Protein AF-0000000077889360 (afdb_homodimer)

Sequence (1090 aa):
MDESIRVRRYEQVPTVKDFESLIEPRNVPAVFVGCTKDWRAFSKWSPSKAGLDYLQARVGSSTVEAMMSGSAPVFYGDLGSHERVPLPFSTFIDFCKQRMQSKHEENLGPSCLSPQTHDLLSSGIDGAFLSSECVPEQTYLAQVPIMNSDCEERVQLETLREDIQIPSFLEAKELSSINLWMNNAQARSSTHYDPHHNILCIVSGRKQVVLWPPSASPSLYPRPIYGEASNHSSLDLENPDYSIYPRAERSIDFAQKVVLEAGDALFIPEGWLHQVDSDDLTIAINFWWRSNIMSSMLEHMDAYYLRRILRRLIDKEMDQLLLKLGMGKTRTCGYKLPYNGQADHDDDNHNQMFKEMDLKEKRLQEGNTLLELEPAAAQVLHDIVSLVHNYVGANQDQQSLSASINDVEVRENAKCEKRVNGSLNDDPIAKILWDVEPQRLQHVFLAMAHNFPRTLEAFVLHVLSPIAAEVLTRKFDEMDQQSLEEDQSRFYEVFYSAFDDQSAAMNSILKGKELFTQQAFKSVLDKFVGVNLESSKLGSDKLPGMDESIRVRRYEQVPTVKDFESLIEPRNVPAVFVGCTKDWRAFSKWSPSKAGLDYLQARVGSSTVEAMMSGSAPVFYGDLGSHERVPLPFSTFIDFCKQRMQSKHEENLGPSCLSPQTHDLLSSGIDGAFLSSECVPEQTYLAQVPIMNSDCEERVQLETLREDIQIPSFLEAKELSSINLWMNNAQARSSTHYDPHHNILCIVSGRKQVVLWPPSASPSLYPRPIYGEASNHSSLDLENPDYSIYPRAERSIDFAQKVVLEAGDALFIPEGWLHQVDSDDLTIAINFWWRSNIMSSMLEHMDAYYLRRILRRLIDKEMDQLLLKLGMGKTRTCGYKLPYNGQADHDDDNHNQMFKEMDLKEKRLQEGNTLLELEPAAAQVLHDIVSLVHNYVGANQDQQSLSASINDVEVRENAKCEKRVNGSLNDDPIAKILWDVEPQRLQHVFLAMAHNFPRTLEAFVLHVLSPIAAEVLTRKFDEMDQQSLEEDQSRFYEVFYSAFDDQSAAMNSILKGKELFTQQAFKSVLDKFVGVNLESSKLGSDKLPG

Secondary structure (DSSP, 8-state):
--GGG--EEESSPPPHHHIIIIIGGGT--EEETTTTTTSHHHHHT-GGGTHHHHHHHHHTTSEEEEEE-TTTTEE--SGGG-EEEEEEHHHHHHHHHHHHHHHHHHHT-STT-----TTS-------TTS-TT--GGGEEEEEEEEEESS-GGG-S-GGGGGG----GGGTTS-EEEEEEEEESS-EEEPSEE-SSEEEEEEEESEEEEEEE-GGGHHHH-BPPTTSTTTTBBS--TTS--TTT-GGGGGGGGG-EEEEEETT-EEEE-TT-EEEEEE-SSEEEEEEEE--HHHHH--GGGHHHHHHHHHHHHHHHHHHHHHHHTT------S-----------------SGGGTTTHHHHHHHHHTTSGGG--HHHHHHHHHHHHHHHHHHHHHHHHHHHHTTS------------------TT--HHHHHHHHS-HHHHHHHHHHHHHH-HHHHHHIIIII--HHHHHHHHHHHHHHHHTS-HHHHHHHHHHHHHT-SSHHHHHHHHHHHHHHHHHHHHHHHIIIII---SSGGGGGGS----/--GGG--EEESSPPPHHHIIIIIGGGT--EEETTTTTTSHHHHHT-GGGTHHHHHHHHHTTSEEEEEE-TTTTEE--SGGG-EEEEEEHHHHHHHHHHHHHHHHHHHT-SSS-----TTS-------TTS-TT--GGGEEEEEEEEEESS-GGG-S-GGGGGG----GGGTTS-EEEEEEEEESS-EEEPSEE-SSEEEEEEEESEEEEEEE-GGGHHHH-BPPTTSTTTTBBS--TTS--TTT-GGGGGGGGG-EEEEEETT-EEEE-TT-EEEEEE-SSEEEEEEEE--HHHHH--GGGHHHHHHHHHHHHHHHHHHHHHHHTT------S-----------------SGGGTTTHHHHHHHHHTTSGGGS-HHHHHHHHHHHHHHHHHHHHHHHHHHHHTTS------------------TT--HHHHHHHHS-HHHHHHHHHHHHHH-HHHHHHIIIII--HHHHHHHHHHHHHHHHTS-HHHHHHHHHHHHHT-SSHHHHHHHHHHHHHHHHHHHHHHHIIIII---SSGGGGGGS----

Solvent-accessible surface area (backbone atoms only — not comparable to full-atom values): 58765 Å² total; per-residue (Å²): 118,68,78,88,65,52,74,41,80,32,80,53,71,63,49,47,67,50,34,63,70,65,40,59,71,64,59,40,36,35,35,26,42,54,63,38,60,82,28,56,38,33,61,50,51,24,67,91,65,55,3,56,58,48,50,36,72,73,47,18,83,32,63,38,62,29,38,34,27,89,55,50,43,44,42,48,86,35,72,90,54,39,42,75,42,79,40,42,40,37,59,53,49,48,44,34,52,52,45,55,50,52,52,54,52,65,69,71,50,84,75,78,67,66,82,69,70,88,63,57,90,66,68,70,76,68,71,70,79,67,61,94,73,76,50,62,70,26,42,33,38,60,68,42,32,34,38,36,67,62,10,56,64,60,37,56,40,44,77,57,50,78,32,53,69,80,55,74,52,48,67,87,53,72,62,45,32,30,27,38,33,41,32,53,31,51,36,27,44,48,44,27,38,43,97,29,28,34,39,44,30,28,45,31,45,38,37,38,36,40,34,31,56,22,64,49,40,51,27,42,42,55,34,54,70,48,42,93,45,26,53,25,39,69,59,45,82,90,68,62,56,49,87,85,39,59,54,39,74,56,36,66,69,53,53,43,79,46,77,40,47,51,14,20,28,35,39,39,35,50,34,33,31,33,29,46,35,35,40,45,63,22,35,31,40,35,43,30,26,72,46,68,65,68,72,61,57,53,71,56,44,38,54,34,54,47,52,53,45,50,45,52,50,26,54,51,42,44,50,51,53,34,37,74,60,72,47,59,72,88,68,72,83,66,80,69,64,89,61,78,76,27,38,45,70,80,75,71,89,69,76,81,62,57,72,63,50,67,61,50,65,60,39,71,72,61,37,43,42,78,86,55,47,53,69,69,34,47,49,53,42,48,52,52,52,51,53,41,48,53,52,55,52,52,53,51,57,55,50,62,68,62,60,70,72,78,80,76,68,87,74,70,82,72,67,79,70,65,77,76,79,64,70,79,74,76,53,67,68,32,51,52,59,62,72,47,53,43,69,47,50,51,51,33,46,45,26,29,32,69,73,34,22,67,57,48,41,44,34,50,68,69,60,53,39,30,63,26,24,40,46,48,54,52,39,51,51,52,34,45,58,74,41,55,69,68,57,44,53,52,48,53,52,50,47,45,63,33,35,94,50,46,65,58,47,52,48,38,41,50,50,20,29,29,50,39,37,40,53,23,40,46,50,43,34,31,50,73,61,70,44,70,77,75,66,54,69,65,79,66,69,75,65,78,126,118,68,77,87,66,50,73,42,78,34,81,55,68,61,50,47,65,50,34,63,70,66,40,60,71,65,61,42,36,34,35,26,42,53,62,39,60,83,27,56,38,33,58,50,51,24,68,91,64,57,4,56,58,47,48,37,72,72,46,17,83,31,62,37,62,29,39,35,28,90,55,51,44,44,42,47,84,36,72,89,56,39,42,77,40,79,41,40,39,36,58,55,49,48,44,34,52,51,46,55,50,53,52,52,52,64,69,69,50,82,74,77,67,65,83,68,69,90,63,58,91,66,66,71,76,67,71,71,80,66,60,96,75,76,50,63,70,28,42,33,38,60,68,43,32,35,38,36,68,82,10,57,52,50,37,56,39,43,77,56,49,78,32,54,70,81,56,74,52,47,67,88,52,72,62,44,33,29,28,38,34,40,32,52,32,51,36,25,44,49,45,27,38,43,98,29,28,33,39,44,31,28,44,31,46,39,38,40,36,40,34,31,56,21,64,50,40,50,28,43,42,55,33,54,70,49,42,94,44,26,54,26,38,70,58,45,82,90,67,60,57,50,88,84,38,58,55,40,74,55,36,67,70,54,53,44,79,46,79,41,46,52,13,20,27,35,37,40,35,49,34,34,31,34,29,44,35,34,39,46,63,22,35,31,40,34,43,30,26,72,46,69,64,68,71,60,56,52,74,55,44,38,53,34,54,48,52,52,46,51,46,54,50,24,53,51,42,44,48,50,53,33,37,75,60,73,48,58,72,86,68,70,85,65,81,66,63,91,57,71,64,15,41,70,76,78,75,72,90,67,76,78,62,58,71,62,53,67,60,52,65,62,40,71,72,61,38,43,44,80,84,55,46,52,69,70,33,45,49,52,42,49,53,52,53,52,52,41,48,54,53,55,51,52,52,51,58,56,48,62,67,60,59,68,72,77,80,77,68,86,73,71,81,72,67,79,71,67,76,74,78,64,70,77,72,76,53,68,67,32,50,52,60,65,73,46,52,44,68,47,47,51,51,32,46,45,26,28,30,68,74,34,24,67,58,49,41,45,33,51,68,69,61,53,39,30,63,25,24,40,46,48,53,51,38,50,50,52,34,49,57,73,41,54,68,70,56,43,54,52,49,51,52,50,47,44,64,34,34,94,50,46,66,59,48,52,47,37,40,50,50,20,30,30,49,39,37,43,51,23,39,46,50,42,35,32,49,73,63,69,45,70,78,76,67,52,69,63,78,65,69,75,63,80,124

Structure (mmCIF, N/CA/C/O backbone):
data_AF-0000000077889360-model_v1
#
loop_
_entity.id
_entity.type
_entity.pdbx_description
1 polymer Putative
#
loop_
_atom_site.group_PDB
_atom_site.id
_atom_site.type_symbol
_atom_site.label_atom_id
_atom_site.label_alt_id
_atom_site.label_comp_id
_atom_site.label_asym_id
_atom_site.label_entity_id
_atom_site.label_seq_id
_atom_site.pdbx_PDB_ins_code
_atom_site.Cartn_x
_atom_site.Cartn_y
_atom_site.Cartn_z
_atom_site.occupancy
_atom_site.B_iso_or_equiv
_atom_site.auth_seq_id
_atom_site.auth_comp_id
_atom_site.auth_asym_id
_atom_site.auth_atom_id
_atom_site.pdbx_PDB_model_num
ATOM 1 N N . MET A 1 1 ? 24 -1.344 -3.639 1 65.25 1 MET A N 1
ATOM 2 C CA . MET A 1 1 ? 22.891 -1.902 -2.875 1 65.25 1 MET A CA 1
ATOM 3 C C . MET A 1 1 ? 23.094 -1.671 -1.381 1 65.25 1 MET A C 1
ATOM 5 O O . MET A 1 1 ? 24.219 -1.699 -0.887 1 65.25 1 MET A O 1
ATOM 9 N N . ASP A 1 2 ? 22.047 -1.229 -0.691 1 74.94 2 ASP A N 1
ATOM 10 C CA . ASP A 1 2 ? 22.016 -1.044 0.756 1 74.94 2 ASP A CA 1
ATOM 11 C C . ASP A 1 2 ? 22.438 -2.314 1.483 1 74.94 2 ASP A C 1
ATOM 13 O O . ASP A 1 2 ? 21.938 -3.402 1.198 1 74.94 2 ASP A O 1
ATOM 17 N N . GLU A 1 3 ? 23.438 -2.318 2.246 1 82 3 GLU A N 1
ATOM 18 C CA . GLU A 1 3 ? 23.984 -3.453 2.984 1 82 3 GLU A CA 1
ATOM 19 C C . GLU A 1 3 ? 22.922 -4.102 3.867 1 82 3 GLU A C 1
ATOM 21 O O . GLU A 1 3 ? 22.984 -5.301 4.141 1 82 3 GLU A O 1
ATOM 26 N N . SER A 1 4 ? 21.938 -3.346 4.105 1 85.44 4 SER A N 1
ATOM 27 C CA . SER A 1 4 ? 20.922 -3.828 5.035 1 85.44 4 SER A CA 1
ATOM 28 C C . SER A 1 4 ? 19.984 -4.828 4.367 1 85.44 4 SER A C 1
ATOM 30 O O . SER A 1 4 ? 19.25 -5.555 5.047 1 85.44 4 SER A O 1
ATOM 32 N N . ILE A 1 5 ? 20.062 -4.988 3.078 1 94.81 5 ILE A N 1
ATOM 33 C CA . ILE A 1 5 ? 19.125 -5.883 2.412 1 94.81 5 ILE A CA 1
ATOM 34 C C . ILE A 1 5 ? 19.891 -6.992 1.691 1 94.81 5 ILE A C 1
ATOM 36 O O . ILE A 1 5 ? 19.375 -7.578 0.731 1 94.81 5 ILE A O 1
ATOM 40 N N . ARG A 1 6 ? 21.047 -7.309 2.16 1 95.94 6 ARG A N 1
ATOM 41 C CA . ARG A 1 6 ? 21.859 -8.398 1.604 1 95.94 6 ARG A CA 1
ATOM 42 C C . ARG A 1 6 ? 21.438 -9.734 2.203 1 95.94 6 ARG A C 1
ATOM 44 O O . ARG A 1 6 ? 21.141 -9.828 3.395 1 95.94 6 ARG A O 1
ATOM 51 N N . VAL A 1 7 ? 21.547 -10.773 1.356 1 97.62 7 VAL A N 1
ATOM 52 C CA . VAL A 1 7 ? 21.219 -12.125 1.802 1 97.62 7 VAL A CA 1
ATOM 53 C C . VAL A 1 7 ? 22.172 -12.547 2.918 1 97.62 7 VAL A C 1
ATOM 55 O O . VAL A 1 7 ? 23.375 -12.289 2.846 1 97.62 7 VAL A O 1
ATOM 58 N N . ARG A 1 8 ? 21.641 -13.188 3.896 1 96.56 8 ARG A N 1
ATOM 59 C CA . ARG A 1 8 ? 22.438 -13.648 5.027 1 96.56 8 ARG A CA 1
ATOM 60 C C . ARG A 1 8 ? 22.562 -15.164 5.031 1 96.56 8 ARG A C 1
ATOM 62 O O . ARG A 1 8 ? 21.703 -15.867 4.477 1 96.56 8 ARG A O 1
ATOM 69 N N . ARG A 1 9 ? 23.641 -15.656 5.59 1 97.25 9 ARG A N 1
ATOM 70 C CA . ARG A 1 9 ? 23.891 -17.094 5.68 1 97.25 9 ARG A CA 1
ATOM 71 C C . ARG A 1 9 ? 24.109 -17.516 7.125 1 97.25 9 ARG A C 1
ATOM 73 O O . ARG A 1 9 ? 24.891 -16.906 7.852 1 97.25 9 ARG A O 1
ATOM 80 N N . TYR A 1 10 ? 23.344 -18.516 7.566 1 97.31 10 TYR A N 1
ATOM 81 C CA . TYR A 1 10 ? 23.453 -19.047 8.922 1 97.31 10 TYR A CA 1
ATOM 82 C C . TYR A 1 10 ? 23.922 -20.5 8.898 1 97.31 10 TYR A C 1
ATOM 84 O O . TYR A 1 10 ? 23.312 -21.344 8.242 1 97.31 10 TYR A O 1
ATOM 92 N N . GLU A 1 11 ? 24.906 -20.797 9.648 1 96.19 11 GLU A N 1
ATOM 93 C CA . GLU A 1 11 ? 25.484 -22.141 9.68 1 96.19 11 GLU A CA 1
ATOM 94 C C . GLU A 1 11 ? 24.672 -23.062 10.57 1 96.19 11 GLU A C 1
ATOM 96 O O . GLU A 1 11 ? 24.828 -24.297 10.516 1 96.19 11 GLU A O 1
ATOM 101 N N . GLN A 1 12 ? 23.844 -22.406 11.398 1 93.31 12 GLN A N 1
ATOM 102 C CA . GLN A 1 12 ? 22.953 -23.172 12.25 1 93.31 12 GLN A CA 1
ATOM 103 C C . GLN A 1 12 ? 21.5 -22.703 12.078 1 93.31 12 GLN A C 1
ATOM 105 O O . GLN A 1 12 ? 21.25 -21.531 11.797 1 93.31 12 GLN A O 1
ATOM 110 N N . VAL A 1 13 ? 20.609 -23.672 12.242 1 94 13 VAL A N 1
ATOM 111 C CA . VAL A 1 13 ? 19.203 -23.359 12.172 1 94 13 VAL A CA 1
ATOM 112 C C . VAL A 1 13 ? 18.828 -22.406 13.312 1 94 13 VAL A C 1
ATOM 114 O O . VAL A 1 13 ? 19.156 -22.656 14.469 1 94 13 VAL A O 1
ATOM 117 N N . PRO A 1 14 ? 18.156 -21.406 12.969 1 95.12 14 PRO A N 1
ATOM 118 C CA . PRO A 1 14 ? 17.828 -20.438 14.023 1 95.12 14 PRO A CA 1
ATOM 119 C C . PRO A 1 14 ? 16.781 -20.969 15.008 1 95.12 14 PRO A C 1
ATOM 121 O O . PRO A 1 14 ? 16 -21.859 14.672 1 95.12 14 PRO A O 1
ATOM 124 N N . THR A 1 15 ? 16.828 -20.406 16.203 1 94.81 15 THR A N 1
ATOM 125 C CA . THR A 1 15 ? 15.766 -20.672 17.172 1 94.81 15 THR A CA 1
ATOM 126 C C . THR A 1 15 ? 14.477 -19.969 16.766 1 94.81 15 THR A C 1
ATOM 128 O O . THR A 1 15 ? 14.492 -19.094 15.891 1 94.81 15 THR A O 1
ATOM 131 N N . VAL A 1 16 ? 13.438 -20.359 17.391 1 95.81 16 VAL A N 1
ATOM 132 C CA . VAL A 1 16 ? 12.141 -19.75 17.125 1 95.81 16 VAL A CA 1
ATOM 133 C C . VAL A 1 16 ? 12.203 -18.25 17.422 1 95.81 16 VAL A C 1
ATOM 135 O O . VAL A 1 16 ? 11.766 -17.422 16.609 1 95.81 16 VAL A O 1
ATOM 138 N N . LYS A 1 17 ? 12.781 -17.891 18.484 1 95.31 17 LYS A N 1
ATOM 139 C CA . LYS A 1 17 ? 12.883 -16.516 18.922 1 95.31 17 LYS A CA 1
ATOM 140 C C . LYS A 1 17 ? 13.727 -15.688 17.953 1 95.31 17 LYS A C 1
ATOM 142 O O . LYS A 1 17 ? 13.352 -14.578 17.578 1 95.31 17 LYS A O 1
ATOM 147 N N . ASP A 1 18 ? 14.875 -16.25 17.531 1 95.69 18 ASP A N 1
ATOM 148 C CA . ASP A 1 18 ? 15.781 -15.539 16.641 1 95.69 18 ASP A CA 1
ATOM 149 C C . ASP A 1 18 ? 15.133 -15.312 15.273 1 95.69 18 ASP A C 1
ATOM 151 O O . ASP A 1 18 ? 15.25 -14.227 14.695 1 95.69 18 ASP A O 1
ATOM 155 N N . PHE A 1 19 ? 14.445 -16.312 14.852 1 97.5 19 PHE A N 1
ATOM 156 C CA . PHE A 1 19 ? 13.797 -16.172 13.555 1 97.5 19 PHE A CA 1
ATOM 157 C C . PHE A 1 19 ? 12.703 -15.125 13.602 1 97.5 19 PHE A C 1
ATOM 159 O O . PHE A 1 19 ? 12.633 -14.25 12.734 1 97.5 19 PHE A O 1
ATOM 166 N N . GLU A 1 20 ? 11.906 -15.078 14.617 1 95.06 20 GLU A N 1
ATOM 167 C CA . GLU A 1 20 ? 10.742 -14.203 14.734 1 95.06 20 GLU A CA 1
ATOM 168 C C . GLU A 1 20 ? 11.156 -12.758 15.008 1 95.06 20 GLU A C 1
ATOM 170 O O . GLU A 1 20 ? 10.477 -11.82 14.586 1 95.06 20 GLU A O 1
ATOM 175 N N . SER A 1 21 ? 12.297 -12.586 15.648 1 94.38 21 SER A N 1
ATOM 176 C CA . SER A 1 21 ? 12.656 -11.242 16.109 1 94.38 21 SER A CA 1
ATOM 177 C C . SER A 1 21 ? 13.734 -10.633 15.219 1 94.38 21 SER A C 1
ATOM 179 O O . SER A 1 21 ? 13.797 -9.414 15.055 1 94.38 21 SER A O 1
ATOM 181 N N . LEU A 1 22 ? 14.578 -11.516 14.57 1 94.5 22 LEU A N 1
ATOM 182 C CA . LEU A 1 22 ? 15.766 -10.969 13.93 1 94.5 22 LEU A CA 1
ATOM 183 C C . LEU A 1 22 ? 15.758 -11.242 12.43 1 94.5 22 LEU A C 1
ATOM 185 O O . LEU A 1 22 ? 16.391 -10.523 11.656 1 94.5 22 LEU A O 1
ATOM 189 N N . ILE A 1 23 ? 15.094 -12.242 12.031 1 96.88 23 ILE A N 1
ATOM 190 C CA . ILE A 1 23 ? 15.242 -12.656 10.633 1 96.88 23 ILE A CA 1
ATOM 191 C C . ILE A 1 23 ? 13.969 -12.32 9.859 1 96.88 23 ILE A C 1
ATOM 193 O O . ILE A 1 23 ? 13.992 -11.5 8.938 1 96.88 23 ILE A O 1
ATOM 197 N N . GLU A 1 24 ? 12.812 -12.82 10.297 1 96.94 24 GLU A N 1
ATOM 198 C CA . GLU A 1 24 ? 11.555 -12.688 9.57 1 96.94 24 GLU A CA 1
ATOM 199 C C . GLU A 1 24 ? 11.164 -11.219 9.406 1 96.94 24 GLU A C 1
ATOM 201 O O . GLU A 1 24 ? 10.844 -10.773 8.305 1 96.94 24 GLU A O 1
ATOM 206 N N . PRO A 1 25 ? 11.297 -10.391 10.484 1 95.44 25 PRO A N 1
ATOM 207 C CA . PRO A 1 25 ? 10.82 -9.016 10.367 1 95.44 25 PRO A CA 1
ATOM 208 C C . PRO A 1 25 ? 11.68 -8.172 9.422 1 95.44 25 PRO A C 1
ATOM 210 O O . PRO A 1 25 ? 11.242 -7.109 8.969 1 95.44 25 PRO A O 1
ATOM 213 N N . ARG A 1 26 ? 12.867 -8.609 9.102 1 96.12 26 ARG A N 1
ATOM 214 C CA . ARG A 1 26 ? 13.766 -7.852 8.234 1 96.12 26 ARG A CA 1
ATOM 215 C C . ARG A 1 26 ? 13.391 -8.031 6.766 1 96.12 26 ARG A C 1
ATOM 217 O O . ARG A 1 26 ? 13.836 -7.266 5.906 1 96.12 26 ARG A O 1
ATOM 224 N N . ASN A 1 27 ? 12.609 -9.039 6.516 1 97.69 27 ASN A N 1
ATOM 225 C CA . ASN A 1 27 ? 12.203 -9.32 5.141 1 97.69 27 ASN A CA 1
ATOM 226 C C . ASN A 1 27 ? 13.398 -9.336 4.195 1 97.69 27 ASN A C 1
ATOM 228 O O . ASN A 1 27 ? 13.375 -8.688 3.148 1 97.69 27 ASN A O 1
ATOM 232 N N . VAL A 1 28 ? 14.445 -10.008 4.629 1 98.19 28 VAL A N 1
ATOM 233 C CA . VAL A 1 28 ? 15.633 -10.258 3.822 1 98.19 28 VAL A CA 1
ATOM 234 C C . VAL A 1 28 ? 15.891 -11.758 3.725 1 98.19 28 VAL A C 1
ATOM 236 O O . VAL A 1 28 ? 15.758 -12.484 4.715 1 98.19 28 VAL A O 1
ATOM 239 N N . PRO A 1 29 ? 16.172 -12.25 2.51 1 98.62 29 PRO A N 1
ATOM 240 C CA . PRO A 1 29 ? 16.438 -13.68 2.369 1 98.62 29 PRO A CA 1
ATOM 241 C C . PRO A 1 29 ? 17.578 -14.164 3.252 1 98.62 29 PRO A C 1
ATOM 243 O O . PRO A 1 29 ? 18.516 -13.414 3.527 1 98.62 29 PRO A O 1
ATOM 246 N N . ALA A 1 30 ? 17.484 -15.422 3.684 1 98.56 30 ALA A N 1
ATOM 247 C CA . ALA A 1 30 ? 18.484 -16.031 4.559 1 98.56 30 ALA A CA 1
ATOM 248 C C . ALA A 1 30 ? 18.688 -17.516 4.23 1 98.56 30 ALA A C 1
ATOM 250 O O . ALA A 1 30 ? 17.703 -18.234 4.031 1 98.56 30 ALA A O 1
ATOM 251 N N . VAL A 1 31 ? 19.906 -17.922 4.141 1 98.62 31 VAL A N 1
ATOM 252 C CA . VAL A 1 31 ? 20.25 -19.312 3.896 1 98.62 31 VAL A CA 1
ATOM 253 C C . VAL A 1 31 ? 20.484 -20.031 5.227 1 98.62 31 VAL A C 1
ATOM 255 O O . VAL A 1 31 ? 21.219 -19.531 6.082 1 98.62 31 VAL A O 1
ATOM 258 N N . PHE A 1 32 ? 19.875 -21.125 5.441 1 98.25 32 PHE A N 1
ATOM 259 C CA . PHE A 1 32 ? 20.094 -22 6.586 1 98.25 32 PHE A CA 1
ATOM 260 C C . PHE A 1 32 ? 20.797 -23.281 6.156 1 98.25 32 PHE A C 1
ATOM 262 O O . PHE A 1 32 ? 20.172 -24.188 5.602 1 98.25 32 PHE A O 1
ATOM 269 N N . VAL A 1 33 ? 22.016 -23.438 6.5 1 97.44 33 VAL A N 1
ATOM 270 C CA . VAL A 1 33 ? 22.844 -24.562 6.055 1 97.44 33 VAL A CA 1
ATOM 271 C C . VAL A 1 33 ? 22.469 -25.828 6.832 1 97.44 33 VAL A C 1
ATOM 273 O O . VAL A 1 33 ? 22.344 -25.781 8.062 1 97.44 33 VAL A O 1
ATOM 276 N N . GLY A 1 34 ? 22.203 -26.844 6.102 1 95.44 34 GLY A N 1
ATOM 277 C CA . GLY A 1 34 ? 22 -28.156 6.715 1 95.44 34 GLY A CA 1
ATOM 278 C C . GLY A 1 34 ? 20.641 -28.281 7.395 1 95.44 34 GLY A C 1
ATOM 279 O O . GLY A 1 34 ? 20.484 -29.094 8.305 1 95.44 34 GLY A O 1
ATOM 280 N N . CYS A 1 35 ? 19.703 -27.5 7.062 1 94.81 35 CYS A N 1
ATOM 281 C CA . CYS A 1 35 ? 18.406 -27.406 7.707 1 94.81 35 CYS A CA 1
ATOM 282 C C . CYS A 1 35 ? 17.625 -28.703 7.566 1 94.81 35 CYS A C 1
ATOM 284 O O . CYS A 1 35 ? 16.859 -29.078 8.453 1 94.81 35 CYS A O 1
ATOM 286 N N . THR A 1 36 ? 17.859 -29.5 6.484 1 94.94 36 THR A N 1
ATOM 287 C CA . THR A 1 36 ? 17.031 -30.672 6.199 1 94.94 36 THR A CA 1
ATOM 288 C C . THR A 1 36 ? 17.828 -31.969 6.383 1 94.94 36 THR A C 1
ATOM 290 O O . THR A 1 36 ? 17.344 -33.031 6.062 1 94.94 36 THR A O 1
ATOM 293 N N . LYS A 1 37 ? 18.969 -31.969 6.867 1 95 37 LYS A N 1
ATOM 294 C CA . LYS A 1 37 ? 19.875 -33.125 6.922 1 95 37 LYS A CA 1
ATOM 295 C C . LYS A 1 37 ? 19.312 -34.219 7.84 1 95 37 LYS A C 1
ATOM 297 O O . LYS A 1 37 ? 19.594 -35.406 7.656 1 95 37 LYS A O 1
ATOM 302 N N . ASP A 1 38 ? 18.516 -33.781 8.734 1 94.5 38 ASP A N 1
ATOM 303 C CA . ASP A 1 38 ? 18 -34.75 9.711 1 94.5 38 ASP A CA 1
ATOM 304 C C . ASP A 1 38 ? 16.656 -35.312 9.273 1 94.5 38 ASP A C 1
ATOM 306 O O . ASP A 1 38 ? 16.047 -36.125 9.977 1 94.5 38 ASP A O 1
ATOM 310 N N . TRP A 1 39 ? 16.188 -34.906 8.117 1 97.31 39 TRP A N 1
ATOM 311 C CA . TRP A 1 39 ? 14.914 -35.438 7.613 1 97.31 39 TRP A CA 1
ATOM 312 C C . TRP A 1 39 ? 15.078 -36.875 7.125 1 97.31 39 TRP A C 1
ATOM 314 O O . TRP A 1 39 ? 16.109 -37.219 6.555 1 97.31 39 TRP A O 1
ATOM 324 N N . ARG A 1 40 ? 14.039 -37.688 7.363 1 97.31 40 ARG A N 1
ATOM 325 C CA . ARG A 1 40 ? 14 -38.969 6.695 1 97.31 40 ARG A CA 1
ATOM 326 C C . ARG A 1 40 ? 14.094 -38.812 5.184 1 97.31 40 ARG A C 1
ATOM 328 O O . ARG A 1 40 ? 14.719 -39.625 4.504 1 97.31 40 ARG A O 1
ATOM 335 N N . ALA A 1 41 ? 13.523 -37.781 4.645 1 98.06 41 ALA A N 1
ATOM 336 C CA . ALA A 1 41 ? 13.516 -37.5 3.211 1 98.06 41 ALA A CA 1
ATOM 337 C C . ALA A 1 41 ? 14.938 -37.344 2.678 1 98.06 41 ALA A C 1
ATOM 339 O O . ALA A 1 41 ? 15.234 -37.75 1.55 1 98.06 41 ALA A O 1
ATOM 340 N N . PHE A 1 42 ? 15.789 -36.781 3.463 1 97.19 42 PHE A N 1
ATOM 341 C CA . PHE A 1 42 ? 17.156 -36.5 3.031 1 97.19 42 PHE A CA 1
ATOM 342 C C . PHE A 1 42 ? 17.875 -37.812 2.664 1 97.19 42 PHE A C 1
ATOM 344 O O . PHE A 1 42 ? 18.594 -37.875 1.668 1 97.19 42 PHE A O 1
ATOM 351 N N . SER A 1 43 ? 17.641 -38.812 3.389 1 95.75 43 SER A N 1
ATOM 352 C CA . SER A 1 43 ? 18.281 -40.094 3.154 1 95.75 43 SER A CA 1
ATOM 353 C C . SER A 1 43 ? 17.453 -40.969 2.225 1 95.75 43 SER A C 1
ATOM 355 O O . SER A 1 43 ? 17.953 -41.5 1.235 1 95.75 43 SER A O 1
ATOM 357 N N . LYS A 1 44 ? 16.172 -41 2.406 1 97.06 44 LYS A N 1
ATOM 358 C CA . LYS A 1 44 ? 15.297 -41.969 1.746 1 97.06 44 LYS A CA 1
ATOM 359 C C . LYS A 1 44 ? 14.977 -41.531 0.317 1 97.06 44 LYS A C 1
ATOM 361 O O . LYS A 1 44 ? 14.656 -42.375 -0.53 1 97.06 44 LYS A O 1
ATOM 366 N N . TRP A 1 45 ? 15.023 -40.281 0.023 1 97.75 45 TRP A N 1
ATOM 367 C CA . TRP A 1 45 ? 14.633 -39.812 -1.303 1 97.75 45 TRP A CA 1
ATOM 368 C C . TRP A 1 45 ? 15.844 -39.688 -2.221 1 97.75 45 TRP A C 1
ATOM 370 O O . TRP A 1 45 ? 15.703 -39.406 -3.41 1 97.75 45 TRP A O 1
ATOM 380 N N . SER A 1 46 ? 17 -39.938 -1.733 1 94.81 46 SER A N 1
ATOM 381 C CA . SER A 1 46 ? 18.219 -39.75 -2.504 1 94.81 46 SER A CA 1
ATOM 382 C C . SER A 1 46 ? 18.25 -40.688 -3.705 1 94.81 46 SER A C 1
ATOM 384 O O . SER A 1 46 ? 18.219 -41.938 -3.543 1 94.81 46 SER A O 1
ATOM 386 N N . PRO A 1 47 ? 18.422 -40.188 -4.902 1 92.56 47 PRO A N 1
ATOM 387 C CA . PRO A 1 47 ? 18.438 -41.031 -6.094 1 92.56 47 PRO A CA 1
ATOM 388 C C . PRO A 1 47 ? 19.609 -42 -6.117 1 92.56 47 PRO A C 1
ATOM 390 O O . PRO A 1 47 ? 19.516 -43.062 -6.691 1 92.56 47 PRO A O 1
ATOM 393 N N . SER A 1 48 ? 20.703 -41.656 -5.496 1 88.88 48 SER A N 1
ATOM 394 C CA . SER A 1 48 ? 21.875 -42.531 -5.465 1 88.88 48 SER A CA 1
ATOM 395 C C . SER A 1 48 ? 21.688 -43.719 -4.527 1 88.88 48 SER A C 1
ATOM 397 O O . SER A 1 48 ? 22.406 -44.688 -4.617 1 88.88 48 SER A O 1
ATOM 399 N N . LYS A 1 49 ? 20.734 -43.625 -3.668 1 92 49 LYS A N 1
ATOM 400 C CA . LYS A 1 49 ? 20.484 -44.688 -2.691 1 92 49 LYS A CA 1
ATOM 401 C C . LYS A 1 49 ? 19.094 -45.25 -2.863 1 92 49 LYS A C 1
ATOM 403 O O . LYS A 1 49 ? 18.328 -45.375 -1.898 1 92 49 LYS A O 1
ATOM 408 N N . ALA A 1 50 ? 18.672 -45.531 -4.094 1 93.12 50 ALA A N 1
ATOM 409 C CA . ALA A 1 50 ? 17.391 -46.156 -4.461 1 93.12 50 ALA A CA 1
ATOM 410 C C . ALA A 1 50 ? 16.219 -45.281 -4.031 1 93.12 50 ALA A C 1
ATOM 412 O O . ALA A 1 50 ? 15.148 -45.812 -3.689 1 93.12 50 ALA A O 1
ATOM 413 N N . GLY A 1 51 ? 16.438 -44.062 -3.904 1 96.31 51 GLY A N 1
ATOM 414 C CA . GLY A 1 51 ? 15.398 -43.156 -3.471 1 96.31 51 GLY A CA 1
ATOM 415 C C . GLY A 1 51 ? 14.211 -43.094 -4.418 1 96.31 51 GLY A C 1
ATOM 416 O O . GLY A 1 51 ? 13.07 -42.938 -3.984 1 96.31 51 GLY A O 1
ATOM 417 N N . LEU A 1 52 ? 14.461 -43.188 -5.695 1 97 52 LEU A N 1
ATOM 418 C CA . LEU A 1 52 ? 13.383 -43.156 -6.684 1 97 52 LEU A CA 1
ATOM 419 C C . LEU A 1 52 ? 12.453 -44.375 -6.508 1 97 52 LEU A C 1
ATOM 421 O O . LEU A 1 52 ? 11.234 -44.219 -6.641 1 97 52 LEU A O 1
ATOM 425 N N . ASP A 1 53 ? 13.023 -45.438 -6.188 1 97.19 53 ASP A N 1
ATOM 426 C CA . ASP A 1 53 ? 12.219 -46.625 -5.922 1 97.19 53 ASP A CA 1
ATOM 427 C C . ASP A 1 53 ? 11.367 -46.438 -4.672 1 97.19 53 ASP A C 1
ATOM 429 O O . ASP A 1 53 ? 10.203 -46.844 -4.637 1 97.19 53 ASP A O 1
ATOM 433 N N . TYR A 1 54 ? 11.969 -45.938 -3.732 1 97.75 54 TYR A N 1
ATOM 434 C CA . TYR A 1 54 ? 11.25 -45.656 -2.496 1 97.75 54 TYR A CA 1
ATOM 435 C C . TYR A 1 54 ? 10.047 -44.75 -2.762 1 97.75 54 TYR A C 1
ATOM 437 O O . TYR A 1 54 ? 8.938 -45.031 -2.309 1 97.75 54 TYR A O 1
ATOM 445 N N . LEU A 1 55 ? 10.266 -43.656 -3.479 1 97.56 55 LEU A N 1
ATOM 446 C CA . LEU A 1 55 ? 9.195 -42.719 -3.799 1 97.56 55 LEU A CA 1
ATOM 447 C C . LEU A 1 55 ? 8.102 -43.406 -4.617 1 97.56 55 LEU A C 1
ATOM 449 O O . LEU A 1 55 ? 6.91 -43.188 -4.383 1 97.56 55 LEU A O 1
ATOM 453 N N . GLN A 1 56 ? 8.484 -44.156 -5.531 1 96.88 56 GLN A N 1
ATOM 454 C CA . GLN A 1 56 ? 7.535 -44.906 -6.348 1 96.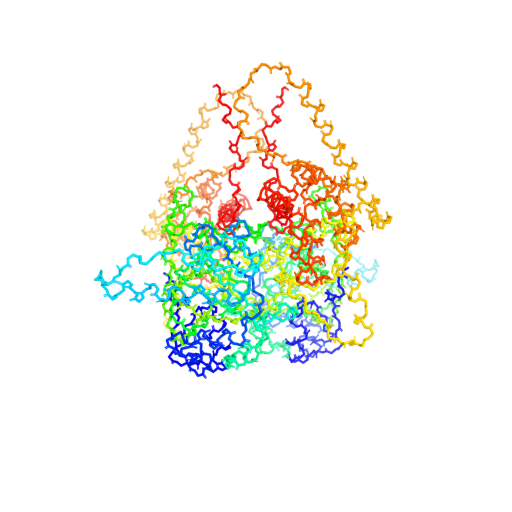88 56 GLN A CA 1
ATOM 455 C C . GLN A 1 56 ? 6.66 -45.812 -5.488 1 96.88 56 GLN A C 1
ATOM 457 O O . GLN A 1 56 ? 5.449 -45.906 -5.703 1 96.88 56 GLN A O 1
ATOM 462 N N . ALA A 1 57 ? 7.258 -46.5 -4.633 1 96.62 57 ALA A N 1
ATOM 463 C CA . ALA A 1 57 ? 6.531 -47.406 -3.754 1 96.62 57 ALA A CA 1
ATOM 464 C C . ALA A 1 57 ? 5.562 -46.625 -2.855 1 96.62 57 ALA A C 1
ATOM 466 O O . ALA A 1 57 ? 4.473 -47.125 -2.551 1 96.62 57 ALA A O 1
ATOM 467 N N . ARG A 1 58 ? 5.93 -45.531 -2.453 1 96.06 58 ARG A N 1
ATOM 468 C CA . ARG A 1 58 ? 5.148 -44.781 -1.479 1 96.06 58 ARG A CA 1
ATOM 469 C C . ARG A 1 58 ? 3.975 -44.062 -2.15 1 96.06 58 ARG A C 1
ATOM 471 O O . ARG A 1 58 ? 2.869 -44.031 -1.606 1 96.06 58 ARG A O 1
ATOM 478 N N . VAL A 1 59 ? 4.266 -43.406 -3.336 1 95.88 59 VAL A N 1
ATOM 479 C CA . VAL A 1 59 ? 3.229 -42.531 -3.891 1 95.88 59 VAL A CA 1
ATOM 480 C C . VAL A 1 59 ? 3.137 -42.75 -5.402 1 95.88 59 VAL A C 1
ATOM 482 O O . VAL A 1 59 ? 2.594 -41.906 -6.117 1 95.88 59 VAL A O 1
ATOM 485 N N . GLY A 1 60 ? 3.576 -43.719 -5.934 1 94.88 60 GLY A N 1
ATOM 486 C CA . GLY A 1 60 ? 3.627 -43.969 -7.363 1 94.88 60 GLY A CA 1
ATOM 487 C C . GLY A 1 60 ? 2.264 -43.906 -8.023 1 94.88 60 GLY A C 1
ATOM 488 O O . GLY A 1 60 ? 2.135 -43.469 -9.164 1 94.88 60 GLY A O 1
ATOM 489 N N . SER A 1 61 ? 1.234 -44.312 -7.391 1 92.62 61 SER A N 1
ATOM 490 C CA . SER A 1 61 ? -0.1 -44.438 -7.969 1 92.62 61 SER A CA 1
ATOM 491 C C . SER A 1 61 ? -0.86 -43.125 -7.875 1 92.62 61 SER A C 1
ATOM 493 O O . SER A 1 61 ? -1.896 -42.938 -8.523 1 92.62 61 SER A O 1
ATOM 495 N N . SER A 1 62 ? -0.275 -42.188 -7.113 1 92.88 62 SER A N 1
ATOM 496 C CA . SER A 1 62 ? -0.934 -40.906 -6.988 1 92.88 62 SER A CA 1
ATOM 497 C C . SER A 1 62 ? -0.88 -40.125 -8.305 1 92.88 62 SER A C 1
ATOM 499 O O . SER A 1 62 ? 0.152 -40.094 -8.977 1 92.88 62 SER A O 1
ATOM 501 N N . THR A 1 63 ? -1.998 -39.531 -8.641 1 91.06 63 THR A N 1
ATOM 502 C CA . THR A 1 63 ? -2.029 -38.656 -9.828 1 91.06 63 THR A CA 1
ATOM 503 C C . THR A 1 63 ? -1.582 -37.25 -9.492 1 91.06 63 THR A C 1
ATOM 505 O O . THR A 1 63 ? -2.113 -36.625 -8.562 1 91.06 63 THR A O 1
ATOM 508 N N . VAL A 1 64 ? -0.585 -36.781 -10.203 1 92 64 VAL A N 1
ATOM 509 C CA . VAL A 1 64 ? -0.07 -35.438 -9.977 1 92 64 VAL A CA 1
ATOM 510 C C . VAL A 1 64 ? -0.247 -34.594 -11.234 1 92 64 VAL A C 1
ATOM 512 O O . VAL A 1 64 ? -0.397 -35.125 -12.336 1 92 64 VAL A O 1
ATOM 515 N N . GLU A 1 65 ? -0.275 -33.25 -11.023 1 87.75 65 GLU A N 1
ATOM 516 C CA . GLU A 1 65 ? -0.338 -32.312 -12.148 1 87.75 65 GLU A CA 1
ATOM 517 C C . GLU A 1 65 ? 1.054 -31.844 -12.539 1 87.75 65 GLU A C 1
ATOM 519 O O . GLU A 1 65 ? 1.626 -30.969 -11.867 1 87.75 65 GLU A O 1
ATOM 524 N N . ALA A 1 66 ? 1.513 -32.312 -13.656 1 90.94 66 ALA A N 1
ATOM 525 C CA . ALA A 1 66 ? 2.842 -31.938 -14.133 1 90.94 66 ALA A CA 1
ATOM 526 C C . ALA A 1 66 ? 2.771 -30.734 -15.07 1 90.94 66 ALA A C 1
ATOM 528 O O . ALA A 1 66 ? 1.856 -30.625 -15.891 1 90.94 66 ALA A O 1
ATOM 529 N N . MET A 1 67 ? 3.727 -29.891 -14.898 1 90.38 67 MET A N 1
ATOM 530 C CA . MET A 1 67 ? 3.854 -28.75 -15.812 1 90.38 67 MET A CA 1
ATOM 531 C C . MET A 1 67 ? 4.609 -29.156 -17.078 1 90.38 67 MET A C 1
ATOM 533 O O . MET A 1 67 ? 5.73 -29.656 -17 1 90.38 67 MET A O 1
ATOM 537 N N . MET A 1 68 ? 3.943 -28.906 -18.188 1 88.06 68 MET A N 1
ATOM 538 C CA . MET A 1 68 ? 4.578 -29.141 -19.469 1 88.06 68 MET A CA 1
ATOM 539 C C . MET A 1 68 ? 4.801 -27.828 -20.219 1 88.06 68 MET A C 1
ATOM 541 O O . MET A 1 68 ? 3.91 -26.969 -20.25 1 88.06 68 MET A O 1
ATOM 545 N N . SER A 1 69 ? 5.973 -27.688 -20.641 1 85.62 69 SER A N 1
ATOM 546 C CA . SER A 1 69 ? 6.27 -26.438 -21.328 1 85.62 69 SER A CA 1
ATOM 547 C C . SER A 1 69 ? 7.098 -26.672 -22.578 1 85.62 69 SER A C 1
ATOM 549 O O . SER A 1 69 ? 8.055 -27.453 -22.562 1 85.62 69 SER A O 1
ATOM 551 N N . GLY A 1 70 ? 6.695 -25.953 -23.672 1 80.31 70 GLY A N 1
ATOM 552 C CA . GLY A 1 70 ? 7.48 -25.984 -24.891 1 80.31 70 GLY A CA 1
ATOM 553 C C . GLY A 1 70 ? 8.758 -25.172 -24.797 1 80.31 70 GLY A C 1
ATOM 554 O O . GLY A 1 70 ? 9.672 -25.344 -25.609 1 80.31 70 GLY A O 1
ATOM 555 N N . SER A 1 71 ? 8.836 -24.344 -23.828 1 78.56 71 SER A N 1
ATOM 556 C CA . SER A 1 71 ? 9.984 -23.469 -23.672 1 78.56 71 SER A CA 1
ATOM 557 C C . SER A 1 71 ? 11.016 -24.062 -22.719 1 78.56 71 SER A C 1
ATOM 559 O O . SER A 1 71 ? 11.945 -23.375 -22.297 1 78.56 71 SER A O 1
ATOM 561 N N . ALA A 1 72 ? 10.883 -25.359 -22.438 1 81.38 72 ALA A N 1
ATOM 562 C CA . ALA A 1 72 ? 11.906 -25.984 -21.609 1 81.38 72 ALA A CA 1
ATOM 563 C C . ALA A 1 72 ? 13.305 -25.703 -22.141 1 81.38 72 ALA A C 1
ATOM 565 O O . ALA A 1 72 ? 13.516 -25.641 -23.344 1 81.38 72 ALA A O 1
ATOM 566 N N . PRO A 1 73 ? 14.141 -25.25 -21.141 1 86.19 73 PRO A N 1
ATOM 567 C CA . PRO A 1 73 ? 14.109 -25.562 -19.719 1 86.19 73 PRO A CA 1
ATOM 568 C C . PRO A 1 73 ? 13.477 -24.469 -18.875 1 86.19 73 PRO A C 1
ATOM 570 O O . PRO A 1 73 ? 13.445 -24.547 -17.656 1 86.19 73 PRO A O 1
ATOM 573 N N . VAL A 1 74 ? 13.008 -23.469 -19.562 1 80.12 74 VAL A N 1
ATOM 574 C CA . VAL A 1 74 ? 12.375 -22.391 -18.812 1 80.12 74 VAL A CA 1
ATOM 575 C C . VAL A 1 74 ? 10.891 -22.688 -18.641 1 80.12 74 VAL A C 1
ATOM 577 O O . VAL A 1 74 ? 10.18 -22.938 -19.609 1 80.12 74 VAL A O 1
ATOM 580 N N . PHE A 1 75 ? 10.422 -22.656 -17.438 1 79.69 75 PHE A N 1
ATOM 581 C CA . PHE A 1 75 ? 9.023 -22.891 -17.109 1 79.69 75 PHE A CA 1
ATOM 582 C C . PHE A 1 75 ? 8.359 -21.625 -16.578 1 79.69 75 PHE A C 1
ATOM 584 O O . PHE A 1 75 ? 8.656 -21.188 -15.469 1 79.69 75 PHE A O 1
ATOM 591 N N . TYR A 1 76 ? 7.512 -21.141 -17.359 1 74.94 76 TYR A N 1
ATOM 592 C CA . TYR A 1 76 ? 6.793 -19.906 -17.016 1 74.94 76 TYR A CA 1
ATOM 593 C C . TYR A 1 76 ? 5.539 -20.234 -16.203 1 74.94 76 TYR A C 1
ATOM 595 O O . TYR A 1 76 ? 4.844 -21.203 -16.484 1 74.94 76 TYR A O 1
ATOM 603 N N . GLY A 1 77 ? 5.27 -19.453 -15.227 1 71.06 77 GLY A N 1
ATOM 604 C CA . GLY A 1 77 ? 4.148 -19.688 -14.328 1 71.06 77 GLY A CA 1
ATOM 605 C C . GLY A 1 77 ? 2.824 -19.203 -14.883 1 71.06 77 GLY A C 1
ATOM 606 O O . GLY A 1 77 ? 1.764 -19.516 -14.344 1 71.06 77 GLY A O 1
ATOM 607 N N . ASP A 1 78 ? 2.91 -18.516 -15.922 1 71 78 ASP A N 1
ATOM 608 C CA . ASP A 1 78 ? 1.666 -17.969 -16.469 1 71 78 ASP A CA 1
ATOM 609 C C . ASP A 1 78 ? 0.88 -19.047 -17.219 1 71 78 ASP A C 1
ATOM 611 O O . ASP A 1 78 ? 1.467 -19.906 -17.875 1 71 78 ASP A O 1
ATOM 615 N N . LEU A 1 79 ? -0.391 -19.062 -17.094 1 66.88 79 LEU A N 1
ATOM 616 C CA . LEU A 1 79 ? -1.295 -20.078 -17.609 1 66.88 79 LEU A CA 1
ATOM 617 C C . LEU A 1 79 ? -1.16 -20.219 -19.125 1 66.88 79 LEU A C 1
ATOM 619 O O . LEU A 1 79 ? -1.34 -21.312 -19.672 1 66.88 79 LEU A O 1
ATOM 623 N N . GLY A 1 80 ? -0.795 -19.188 -19.75 1 67.06 80 GLY A N 1
ATOM 624 C CA . GLY A 1 80 ? -0.736 -19.266 -21.203 1 67.06 80 GLY A CA 1
ATOM 625 C C . GLY A 1 80 ? 0.541 -19.891 -21.719 1 67.06 80 GLY A C 1
ATOM 626 O O . GLY A 1 80 ? 0.622 -20.266 -22.891 1 67.06 80 GLY A O 1
ATOM 627 N N . SER A 1 81 ? 1.426 -20.109 -20.797 1 68.06 81 SER A N 1
ATOM 628 C CA . SER A 1 81 ? 2.744 -20.516 -21.266 1 68.06 81 SER A CA 1
ATOM 629 C C . SER A 1 81 ? 3.039 -21.969 -20.875 1 68.06 81 SER A C 1
ATOM 631 O O . SER A 1 81 ? 4.129 -22.469 -21.141 1 68.06 81 SER A O 1
ATOM 633 N N . HIS A 1 82 ? 2.07 -22.578 -20.203 1 70 82 HIS A N 1
ATOM 634 C CA . HIS A 1 82 ? 2.281 -23.969 -19.844 1 70 82 HIS A CA 1
ATOM 635 C C . HIS A 1 82 ? 0.956 -24.719 -19.734 1 70 82 HIS A C 1
ATOM 637 O O . HIS A 1 82 ? -0.112 -24.109 -19.781 1 70 82 HIS A O 1
ATOM 643 N N . GLU A 1 83 ? 1.198 -26 -19.766 1 75.56 83 GLU A N 1
ATOM 644 C CA . GLU A 1 83 ? 0.044 -26.875 -19.578 1 75.56 83 GLU A CA 1
ATOM 645 C C . GLU A 1 83 ? 0.231 -27.797 -18.375 1 75.56 83 GLU A C 1
ATOM 647 O O . GLU A 1 83 ? 1.334 -28.297 -18.125 1 75.56 83 GLU A O 1
ATOM 652 N N . ARG A 1 84 ? -0.792 -27.875 -17.641 1 82.94 84 ARG A N 1
ATOM 653 C CA . ARG A 1 84 ? -0.778 -28.844 -16.562 1 82.94 84 ARG A CA 1
ATOM 654 C C . ARG A 1 84 ? -1.427 -30.156 -16.984 1 82.94 84 ARG A C 1
ATOM 656 O O . ARG A 1 84 ? -2.594 -30.172 -17.391 1 82.94 84 ARG A O 1
ATOM 663 N N . VAL A 1 85 ? -0.661 -31.203 -16.844 1 81.44 85 VAL A N 1
ATOM 664 C CA . VAL A 1 85 ? -1.122 -32.5 -17.328 1 81.44 85 VAL A CA 1
ATOM 665 C C . VAL A 1 85 ? -1.136 -33.5 -16.172 1 81.44 85 VAL A C 1
ATOM 667 O O . VAL A 1 85 ? -0.138 -33.656 -15.461 1 81.44 85 VAL A O 1
ATOM 670 N N . PRO A 1 86 ? -2.289 -34.125 -16 1 86.12 86 PRO A N 1
ATOM 671 C CA . PRO A 1 86 ? -2.326 -35.156 -14.977 1 86.12 86 PRO A CA 1
ATOM 672 C C . PRO A 1 86 ? -1.559 -36.406 -15.383 1 86.12 86 PRO A C 1
ATOM 674 O O . PRO A 1 86 ? -1.676 -36.875 -16.531 1 86.12 86 PRO A O 1
ATOM 677 N N . LEU A 1 87 ? -0.747 -36.906 -14.562 1 88.38 87 LEU A N 1
ATOM 678 C CA . LEU A 1 87 ? -0.047 -38.188 -14.781 1 88.38 87 LEU A CA 1
ATOM 679 C C . LEU A 1 87 ? 0.279 -38.844 -13.453 1 88.38 87 LEU A C 1
ATOM 681 O O . LEU A 1 87 ? 0.391 -38.188 -12.422 1 88.38 87 LEU A O 1
ATOM 685 N N . PRO A 1 88 ? 0.354 -40.125 -13.516 1 92.88 88 PRO A N 1
ATOM 686 C CA . PRO A 1 88 ? 0.805 -40.812 -12.297 1 92.88 88 PRO A CA 1
ATOM 687 C C . PRO A 1 88 ? 2.223 -40.406 -11.891 1 92.88 88 PRO A C 1
ATOM 689 O O . PRO A 1 88 ? 3.094 -40.25 -12.75 1 92.88 88 PRO A O 1
ATOM 692 N N . PHE A 1 89 ? 2.422 -40.375 -10.625 1 96.44 89 PHE A N 1
ATOM 693 C CA . PHE A 1 89 ? 3.744 -40.031 -10.117 1 96.44 89 PHE A CA 1
ATOM 694 C C . PHE A 1 89 ? 4.789 -41.031 -10.602 1 96.44 89 PHE A C 1
ATOM 696 O O . PHE A 1 89 ? 5.93 -40.656 -10.875 1 96.44 89 PHE A O 1
ATOM 703 N N . SER A 1 90 ? 4.398 -42.25 -10.789 1 95.94 90 SER A N 1
ATOM 704 C CA . SER A 1 90 ? 5.285 -43.312 -11.242 1 95.94 90 SER A CA 1
ATOM 705 C C . SER A 1 90 ? 5.812 -43.031 -12.648 1 95.94 90 SER A C 1
ATOM 707 O O . SER A 1 90 ? 6.961 -43.344 -12.961 1 95.94 90 SER A O 1
ATOM 709 N N . THR A 1 91 ? 4.953 -42.469 -13.43 1 94.69 91 THR A N 1
ATOM 710 C CA . THR A 1 91 ? 5.379 -42.094 -14.781 1 94.69 91 THR A CA 1
ATOM 711 C C . THR A 1 91 ? 6.52 -41.094 -14.742 1 94.69 91 THR A C 1
ATOM 713 O O . THR A 1 91 ? 7.492 -41.219 -15.492 1 94.69 91 THR A O 1
ATOM 716 N N . PHE A 1 92 ? 6.398 -40.188 -1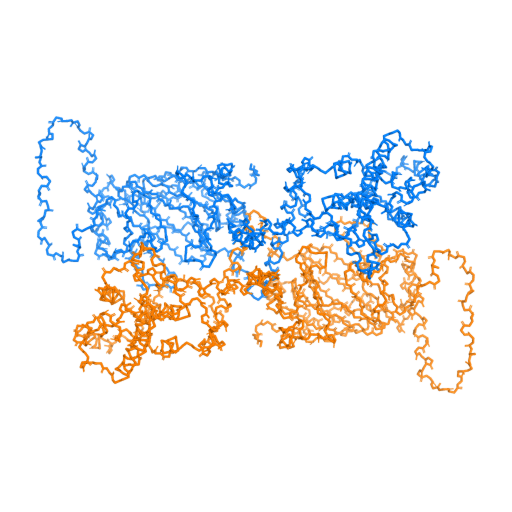3.914 1 95.5 92 PHE A N 1
ATOM 717 C CA . PHE A 1 92 ? 7.445 -39.188 -13.789 1 95.5 92 PHE A CA 1
ATOM 718 C C . PHE A 1 92 ? 8.727 -39.812 -13.242 1 95.5 92 PHE A C 1
ATOM 720 O O . PHE A 1 92 ? 9.828 -39.438 -13.664 1 95.5 92 PHE A O 1
ATOM 727 N N . ILE A 1 93 ? 8.594 -40.656 -12.258 1 96.12 93 ILE A N 1
ATOM 728 C CA . ILE A 1 93 ? 9.742 -41.344 -11.703 1 96.12 93 ILE A CA 1
ATOM 729 C C . ILE A 1 93 ? 10.461 -42.125 -12.805 1 96.12 93 ILE A C 1
ATOM 731 O O . ILE A 1 93 ? 11.688 -42.156 -12.836 1 96.12 93 ILE A O 1
ATOM 735 N N . ASP A 1 94 ? 9.719 -42.688 -13.648 1 94.81 94 ASP A N 1
ATOM 736 C CA . ASP A 1 94 ? 10.297 -43.406 -14.773 1 94.81 94 ASP A CA 1
ATOM 737 C C . ASP A 1 94 ? 11.117 -42.469 -15.664 1 94.81 94 ASP A C 1
ATOM 739 O O . ASP A 1 94 ? 12.172 -42.875 -16.172 1 94.81 94 ASP A O 1
ATOM 743 N N . PHE A 1 95 ? 10.555 -41.312 -15.898 1 93.44 95 PHE A N 1
ATOM 744 C CA . PHE A 1 95 ? 11.32 -40.312 -16.641 1 93.44 95 PHE A CA 1
ATOM 745 C C . PHE A 1 95 ? 12.672 -40.062 -15.977 1 93.44 95 PHE A C 1
ATOM 747 O O . PHE A 1 95 ? 13.695 -40 -16.656 1 93.44 95 PHE A O 1
ATOM 754 N N . CYS A 1 96 ? 12.664 -39.969 -14.695 1 94.19 96 CYS A N 1
ATOM 755 C CA . CYS A 1 96 ? 13.883 -39.719 -13.938 1 94.19 96 CYS A CA 1
ATOM 756 C C . CYS A 1 96 ? 14.875 -40.844 -14.086 1 94.19 96 CYS A C 1
ATOM 758 O O . CYS A 1 96 ? 16.062 -40.625 -14.312 1 94.19 96 CYS A O 1
ATOM 760 N N . LYS A 1 97 ? 14.398 -42.031 -13.945 1 93.19 97 LYS A N 1
ATOM 761 C CA . LYS A 1 97 ? 15.25 -43.219 -14.039 1 93.19 97 LYS A CA 1
ATOM 762 C C . LYS A 1 97 ? 15.883 -43.344 -15.422 1 93.19 97 LYS A C 1
ATOM 764 O O . LYS A 1 97 ? 17.062 -43.656 -15.547 1 93.19 97 LYS A O 1
ATOM 769 N N . GLN A 1 98 ? 15.102 -43.094 -16.375 1 89.94 98 GLN A N 1
ATOM 770 C CA . GLN A 1 98 ? 15.594 -43.156 -17.75 1 89.94 98 GLN A CA 1
ATOM 771 C C . GLN A 1 98 ? 16.719 -42.125 -17.969 1 89.94 98 GLN A C 1
ATOM 773 O O . GLN A 1 98 ? 17.734 -42.469 -18.609 1 89.94 98 GLN A O 1
ATOM 778 N N . ARG A 1 99 ? 16.516 -41.031 -17.516 1 88.25 99 ARG A N 1
ATOM 779 C CA . ARG A 1 99 ? 17.531 -40 -17.672 1 88.25 99 ARG A CA 1
ATOM 780 C C . ARG A 1 99 ? 18.812 -40.344 -16.938 1 88.25 99 ARG A C 1
ATOM 782 O O . ARG A 1 99 ? 19.906 -40.094 -17.422 1 88.25 99 ARG A O 1
ATOM 789 N N . MET A 1 100 ? 18.719 -40.844 -15.781 1 87.81 100 MET A N 1
ATOM 790 C CA . MET A 1 100 ? 19.875 -41.25 -14.992 1 87.81 100 MET A CA 1
ATOM 791 C C . MET A 1 100 ? 20.688 -42.312 -15.727 1 87.81 100 MET A C 1
ATOM 793 O O . MET A 1 100 ? 21.922 -42.281 -15.703 1 87.81 100 MET A O 1
ATOM 797 N N . GLN A 1 101 ? 20.047 -43.188 -16.359 1 85.56 101 GLN A N 1
ATOM 798 C CA . GLN A 1 101 ? 20.703 -44.25 -17.109 1 85.56 101 GLN A CA 1
ATOM 799 C C . GLN A 1 101 ? 21.438 -43.688 -18.328 1 85.56 101 GLN A C 1
ATOM 801 O O . GLN A 1 101 ? 22.547 -44.094 -18.641 1 85.56 101 GLN A O 1
ATOM 806 N N . SER A 1 102 ? 20.719 -42.812 -19 1 83.44 102 SER A N 1
ATOM 807 C CA . SER A 1 102 ? 21.312 -42.219 -20.172 1 83.44 102 SER A CA 1
ATOM 808 C C . SER A 1 102 ? 22.578 -41.438 -19.828 1 83.44 102 SER A C 1
ATOM 810 O O . SER A 1 102 ? 23.562 -41.469 -20.547 1 83.44 102 SER A O 1
ATOM 812 N N . LYS A 1 103 ? 22.625 -40.781 -18.781 1 81.25 103 LYS A N 1
ATOM 813 C CA . LYS A 1 103 ? 23.781 -40 -18.344 1 81.25 103 LYS A CA 1
ATOM 814 C C . LYS A 1 103 ? 24.938 -40.938 -17.953 1 81.25 103 LYS A C 1
ATOM 816 O O . LYS A 1 103 ? 26.094 -40.594 -18.203 1 81.25 103 LYS A O 1
ATOM 821 N N . HIS A 1 104 ? 24.641 -42 -17.344 1 75.62 104 HIS A N 1
ATOM 822 C CA . HIS A 1 104 ? 25.656 -42.969 -16.984 1 75.62 104 HIS A CA 1
ATOM 823 C C . HIS A 1 104 ? 26.312 -43.562 -18.219 1 75.62 104 HIS A C 1
ATOM 825 O O . HIS A 1 104 ? 27.516 -43.781 -18.234 1 75.62 104 HIS A O 1
ATOM 831 N N . GLU A 1 105 ? 25.5 -43.719 -19.234 1 73.94 105 GLU A N 1
ATOM 832 C CA . GLU A 1 105 ? 26.016 -44.281 -20.469 1 73.94 105 GLU A CA 1
ATOM 833 C C . GLU A 1 105 ? 26.906 -43.281 -21.203 1 73.94 105 GLU A C 1
ATOM 835 O O . GLU A 1 105 ? 27.906 -43.656 -21.812 1 73.94 105 GLU A O 1
ATOM 840 N N . GLU A 1 106 ? 26.453 -42.062 -21.141 1 70.31 106 GLU A N 1
ATOM 841 C CA . GLU A 1 106 ? 27.25 -41 -21.781 1 70.31 106 GLU A CA 1
ATOM 842 C C . GLU A 1 106 ? 28.609 -40.875 -21.109 1 70.31 106 GLU A C 1
ATOM 844 O O . GLU A 1 106 ? 29.609 -40.562 -21.781 1 70.31 106 GLU A O 1
ATOM 849 N N . ASN A 1 107 ? 28.672 -41.094 -19.859 1 64.31 107 ASN A N 1
ATOM 850 C CA . ASN A 1 107 ? 29.938 -40.969 -19.125 1 64.31 107 ASN A CA 1
ATOM 851 C C . ASN A 1 107 ? 30.828 -42.156 -19.344 1 64.31 107 ASN A C 1
ATOM 853 O O . ASN A 1 107 ? 32.031 -42.094 -19.156 1 64.31 107 ASN A O 1
ATOM 857 N N . LEU A 1 108 ? 30.375 -43.438 -19.594 1 58.66 108 LEU A N 1
ATOM 858 C CA . LEU A 1 108 ? 31.188 -44.625 -19.797 1 58.66 108 LEU A CA 1
ATOM 859 C C . LEU A 1 108 ? 31.828 -44.625 -21.172 1 58.66 108 LEU A C 1
ATOM 861 O O . LEU A 1 108 ? 32.75 -45.406 -21.438 1 58.66 108 LEU A O 1
ATOM 865 N N . GLY A 1 109 ? 32.094 -43.625 -22.016 1 49.47 109 GLY A N 1
ATOM 866 C CA . GLY A 1 109 ? 32.844 -43.5 -23.25 1 49.47 109 GLY A CA 1
ATOM 867 C C . GLY A 1 109 ? 32.188 -44.188 -24.422 1 49.47 109 GLY A C 1
ATOM 868 O O . GLY A 1 109 ? 31.25 -44.969 -24.25 1 49.47 109 GLY A O 1
ATOM 869 N N . PRO A 1 110 ? 32.531 -43.812 -25.812 1 46 110 PRO A N 1
ATOM 870 C CA . PRO A 1 110 ? 32 -44.281 -27.094 1 46 110 PRO A CA 1
ATOM 871 C C . PRO A 1 110 ? 32.031 -45.812 -27.219 1 46 110 PRO A C 1
ATOM 873 O O . PRO A 1 110 ? 31.656 -46.375 -28.266 1 46 110 PRO A O 1
ATOM 876 N N . SER A 1 111 ? 32.906 -46.469 -26.469 1 39.5 111 SER A N 1
ATOM 877 C CA . SER A 1 111 ? 33.156 -47.812 -27 1 39.5 111 SER A CA 1
ATOM 878 C C . SER A 1 111 ? 31.844 -48.562 -27.203 1 39.5 111 SER A C 1
ATOM 880 O O . SER A 1 111 ? 31.672 -49.25 -28.219 1 39.5 111 SER A O 1
ATOM 882 N N . CYS A 1 112 ? 31.297 -49.219 -26.188 1 35.12 112 CYS A N 1
ATOM 883 C CA . CYS A 1 112 ? 30.359 -50.312 -26.328 1 35.12 112 CYS A CA 1
ATOM 884 C C . CYS A 1 112 ? 28.984 -49.812 -26.719 1 35.12 112 CYS A C 1
ATOM 886 O O . CYS A 1 112 ? 27.984 -50.469 -26.453 1 35.12 112 CYS A O 1
ATOM 888 N N . LEU A 1 113 ? 28.734 -48.594 -26.938 1 35.88 113 LEU A N 1
ATOM 889 C CA . LEU A 1 113 ? 27.328 -48.344 -27.219 1 35.88 113 LEU A CA 1
ATOM 890 C C . LEU A 1 113 ? 26.922 -48.906 -28.562 1 35.88 113 LEU A C 1
ATOM 892 O O . LEU A 1 113 ? 27.453 -48.531 -29.594 1 35.88 113 LEU A O 1
ATOM 896 N N . SER A 1 114 ? 26.844 -50.312 -28.594 1 32.12 114 SER A N 1
ATOM 897 C CA . SER A 1 114 ? 25.969 -50.781 -29.688 1 32.12 114 SER A CA 1
ATOM 898 C C . SER A 1 114 ? 24.75 -49.875 -29.828 1 32.12 114 SER A C 1
ATOM 900 O O . SER A 1 114 ? 24.281 -49.281 -28.844 1 32.12 114 SER A O 1
ATOM 902 N N . PRO A 1 115 ? 24.5 -49.312 -31 1 32.88 115 PRO A N 1
ATOM 903 C CA . PRO A 1 115 ? 23.266 -48.594 -31.344 1 32.88 115 PRO A CA 1
ATOM 904 C C . PRO A 1 115 ? 22.016 -49.25 -30.766 1 32.88 115 PRO A C 1
ATOM 906 O O . PRO A 1 115 ? 21.547 -50.25 -31.281 1 32.88 115 PRO A O 1
ATOM 909 N N . GLN A 1 116 ? 22.031 -49.812 -29.578 1 28.91 116 GLN A N 1
ATOM 910 C CA . GLN A 1 116 ? 20.734 -50.406 -29.281 1 28.91 116 GLN A CA 1
ATOM 911 C C . GLN A 1 116 ? 19.594 -49.438 -29.625 1 28.91 116 GLN A C 1
ATOM 913 O O . GLN A 1 116 ? 19.719 -48.219 -29.422 1 28.91 116 GLN A O 1
ATOM 918 N N . THR A 1 117 ? 18.672 -49.844 -30.547 1 30.25 117 THR A N 1
ATOM 919 C CA . THR A 1 117 ? 17.375 -49.406 -31.047 1 30.25 117 THR A CA 1
ATOM 920 C C . THR A 1 117 ? 16.547 -48.812 -29.922 1 30.25 117 THR A C 1
ATOM 922 O O . THR A 1 117 ? 16.359 -49.438 -28.875 1 30.25 117 THR A O 1
ATOM 925 N N . HIS A 1 118 ? 16.641 -47.562 -29.688 1 31.67 118 HIS A N 1
ATOM 926 C CA . HIS A 1 118 ? 15.586 -46.812 -29.031 1 31.67 118 HIS A CA 1
ATOM 927 C C . HIS A 1 118 ? 14.219 -47.406 -29.344 1 31.67 118 HIS A C 1
ATOM 929 O O . HIS A 1 118 ? 13.188 -46.75 -29.156 1 31.67 118 HIS A O 1
ATOM 935 N N . ASP A 1 119 ? 14.211 -48.562 -30.109 1 29.94 119 ASP A N 1
ATOM 936 C CA . ASP A 1 119 ? 12.898 -49.062 -30.484 1 29.94 119 ASP A CA 1
ATOM 937 C C . ASP A 1 119 ? 12.086 -49.469 -29.25 1 29.94 119 ASP A C 1
ATOM 939 O O . ASP A 1 119 ? 10.914 -49.844 -29.359 1 29.94 119 ASP A O 1
ATOM 943 N N . LEU A 1 120 ? 12.719 -50.156 -28.266 1 28.81 120 LEU A N 1
ATOM 944 C CA . LEU A 1 120 ? 11.906 -51.094 -27.516 1 28.81 120 LEU A CA 1
ATOM 945 C C . LEU A 1 120 ? 10.766 -50.375 -26.797 1 28.81 120 LEU A C 1
ATOM 947 O O . LEU A 1 120 ? 9.641 -50.906 -26.734 1 28.81 120 LEU A O 1
ATOM 951 N N . LEU A 1 121 ? 11.055 -49.656 -25.734 1 29.17 121 LEU A N 1
ATOM 952 C CA . LEU A 1 121 ? 9.969 -49.688 -24.766 1 29.17 121 LEU A CA 1
ATOM 953 C C . LEU A 1 121 ? 8.727 -48.969 -25.297 1 29.17 121 LEU A C 1
ATOM 955 O O . LEU A 1 121 ? 8.57 -47.781 -25.109 1 29.17 121 LEU A O 1
ATOM 959 N N . SER A 1 122 ? 8.352 -49.094 -26.594 1 29.55 122 SER A N 1
ATOM 960 C CA . SER A 1 122 ? 6.938 -49.031 -26.938 1 29.55 122 SER A CA 1
ATOM 961 C C . SER A 1 122 ? 6.129 -50.062 -26.141 1 29.55 122 SER A C 1
ATOM 963 O O . SER A 1 122 ? 5.59 -51 -26.703 1 29.55 122 SER A O 1
ATOM 965 N N . SER A 1 123 ? 6.629 -50.812 -25.219 1 27.75 123 SER A N 1
ATOM 966 C CA . SER A 1 123 ? 5.648 -51.719 -24.656 1 27.75 123 SER A CA 1
ATOM 967 C C . SER A 1 123 ? 4.289 -51.062 -24.5 1 27.75 123 SER A C 1
ATOM 969 O O . SER A 1 123 ? 4.207 -49.844 -24.297 1 27.75 123 SER A O 1
ATOM 971 N N . GLY A 1 124 ? 3.176 -51.75 -25.031 1 28.05 124 GLY A N 1
ATOM 972 C CA . GLY A 1 124 ? 1.726 -51.688 -25.125 1 28.05 124 GLY A CA 1
ATOM 973 C C . GLY A 1 124 ? 1.053 -51.281 -23.828 1 28.05 124 GLY A C 1
ATOM 974 O O . GLY A 1 124 ? -0.111 -51.625 -23.594 1 28.05 124 GLY A O 1
ATOM 975 N N . ILE A 1 125 ? 1.763 -51.25 -22.766 1 29.16 125 ILE A N 1
ATOM 976 C CA . ILE A 1 125 ? 0.759 -50.969 -21.734 1 29.16 125 ILE A CA 1
ATOM 977 C C . ILE A 1 125 ? -0.202 -49.906 -22.219 1 29.16 125 ILE A C 1
ATOM 979 O O . ILE A 1 125 ? 0.229 -48.844 -22.672 1 29.16 125 ILE A O 1
ATOM 983 N N . ASP A 1 126 ? -1.398 -50.312 -22.625 1 30.2 126 ASP A N 1
ATOM 984 C CA . ASP A 1 126 ? -2.674 -49.688 -22.969 1 30.2 126 ASP A CA 1
ATOM 985 C C . ASP A 1 126 ? -2.904 -48.438 -22.141 1 30.2 126 ASP A C 1
ATOM 987 O O . ASP A 1 126 ? -4.031 -47.969 -22.031 1 30.2 126 ASP A O 1
ATOM 991 N N . GLY A 1 127 ? -2.113 -48.344 -21.094 1 29.73 127 GLY A N 1
ATOM 992 C CA . GLY A 1 127 ? -2.754 -47.219 -20.438 1 29.73 127 GLY A CA 1
ATOM 993 C C . GLY A 1 127 ? -2.916 -46.031 -21.344 1 29.73 127 GLY A C 1
ATOM 994 O O . GLY A 1 127 ? -1.969 -45.625 -22.016 1 29.73 127 GLY A O 1
ATOM 995 N N . ALA A 1 128 ? -4.07 -45.781 -21.922 1 33.22 128 ALA A N 1
ATOM 996 C CA . ALA A 1 128 ? -4.762 -44.812 -22.766 1 33.22 128 ALA A CA 1
ATOM 997 C C . ALA A 1 128 ? -4.145 -43.438 -22.641 1 33.22 128 ALA A C 1
ATOM 999 O O . ALA A 1 128 ? -4.008 -42.719 -23.641 1 33.22 128 ALA A O 1
ATOM 1000 N N . PHE A 1 129 ? -4.184 -42.875 -21.438 1 33.84 129 PHE A N 1
ATOM 1001 C CA . PHE A 1 129 ? -4.227 -41.406 -21.391 1 33.84 129 PHE A CA 1
ATOM 1002 C C . PHE A 1 129 ? -2.854 -40.812 -21.703 1 33.84 129 PHE A C 1
ATOM 1004 O O . PHE A 1 129 ? -2.652 -39.594 -21.562 1 33.84 129 PHE A O 1
ATOM 1011 N N . LEU A 1 130 ? -1.729 -41.656 -21.484 1 38.78 130 LEU A N 1
ATOM 1012 C CA . LEU A 1 130 ? -0.532 -40.844 -21.719 1 38.78 130 LEU A CA 1
ATOM 1013 C C . LEU A 1 130 ? -0.439 -40.406 -23.172 1 38.78 130 LEU A C 1
ATOM 1015 O O . LEU A 1 130 ? -0.418 -41.25 -24.078 1 38.78 130 LEU A O 1
ATOM 1019 N N . SER A 1 131 ? -1.052 -39.531 -23.641 1 39.69 131 SER A N 1
ATOM 1020 C CA . SER A 1 131 ? -0.775 -38.906 -24.938 1 39.69 131 SER A CA 1
ATOM 1021 C C . SER A 1 131 ? 0.698 -39.031 -25.312 1 39.69 131 SER A C 1
ATOM 1023 O O . SER A 1 131 ? 1.571 -38.938 -24.438 1 39.69 131 SER A O 1
ATOM 1025 N N . SER A 1 132 ? 1.235 -39.938 -26.234 1 42.88 132 SER A N 1
ATOM 1026 C CA . SER A 1 132 ? 2.451 -40 -27.031 1 42.88 132 SER A CA 1
ATOM 1027 C C . SER A 1 132 ? 3.281 -38.75 -26.922 1 42.88 132 SER A C 1
ATOM 1029 O O . SER A 1 132 ? 4.457 -38.719 -27.297 1 42.88 132 SER A O 1
ATOM 1031 N N . GLU A 1 133 ? 2.734 -37.625 -26.359 1 56.53 133 GLU A N 1
ATOM 1032 C CA . GLU A 1 133 ? 3.271 -36.281 -26.578 1 56.53 133 GLU A CA 1
ATOM 1033 C C . GLU A 1 133 ? 4.023 -35.781 -25.359 1 56.53 133 GLU A C 1
ATOM 1035 O O . GLU A 1 133 ? 4.59 -34.688 -25.391 1 56.53 133 GLU A O 1
ATOM 1040 N N . CYS A 1 134 ? 4.082 -36.594 -24.25 1 65 134 CYS A N 1
ATOM 1041 C CA . CYS A 1 134 ? 4.805 -35.969 -23.141 1 65 134 CYS A CA 1
ATOM 1042 C C . CYS A 1 134 ? 6.305 -36.188 -23.281 1 65 134 CYS A C 1
ATOM 1044 O O . CYS A 1 134 ? 6.777 -37.344 -23.266 1 65 134 CYS A O 1
ATOM 1046 N N . VAL A 1 135 ? 7.121 -35.25 -23.531 1 78.5 135 VAL A N 1
ATOM 1047 C CA . VAL A 1 135 ? 8.578 -35.219 -23.625 1 78.5 135 VAL A CA 1
ATOM 1048 C C . VAL A 1 135 ? 9.18 -35.031 -22.234 1 78.5 135 VAL A C 1
ATOM 1050 O O . VAL A 1 135 ? 8.898 -34.031 -21.562 1 78.5 135 VAL A O 1
ATOM 1053 N N . PRO A 1 136 ? 9.906 -36.062 -21.766 1 82.75 136 PRO A N 1
ATOM 1054 C CA . PRO A 1 136 ? 10.445 -36.031 -20.406 1 82.75 136 PRO A CA 1
ATOM 1055 C C . PRO A 1 136 ? 11.141 -34.719 -20.094 1 82.75 136 PRO A C 1
ATOM 1057 O O . PRO A 1 136 ? 10.906 -34.125 -19.031 1 82.75 136 PRO A O 1
ATOM 1060 N N . GLU A 1 137 ? 11.883 -34.156 -21 1 84.12 137 GLU A N 1
ATOM 1061 C CA . GLU A 1 137 ? 12.664 -32.938 -20.75 1 84.12 137 GLU A CA 1
ATOM 1062 C C . GLU A 1 137 ? 11.766 -31.719 -20.641 1 84.12 137 GLU A C 1
ATOM 1064 O O . GLU A 1 137 ? 12.195 -30.672 -20.172 1 84.12 137 GLU A O 1
ATOM 1069 N N . GLN A 1 138 ? 10.523 -31.906 -20.938 1 87.25 138 GLN A N 1
ATOM 1070 C CA . GLN A 1 138 ? 9.586 -30.797 -20.938 1 87.25 138 GLN A CA 1
ATOM 1071 C C . GLN A 1 138 ? 8.602 -30.906 -19.766 1 87.25 138 GLN A C 1
ATOM 1073 O O . GLN A 1 138 ? 7.605 -30.188 -19.734 1 87.25 138 GLN A O 1
ATOM 1078 N N . THR A 1 139 ? 8.938 -31.828 -18.906 1 89.81 139 THR A N 1
ATOM 1079 C CA . THR A 1 139 ? 8.023 -32.062 -17.781 1 89.81 139 THR A CA 1
ATOM 1080 C C . THR A 1 139 ? 8.68 -31.703 -16.469 1 89.81 139 THR A C 1
ATOM 1082 O O . THR A 1 139 ? 9.844 -32.031 -16.219 1 89.81 139 THR A O 1
ATOM 1085 N N . TYR A 1 140 ? 8.023 -30.969 -15.641 1 91.44 140 TYR A N 1
ATOM 1086 C CA . TYR A 1 140 ? 8.477 -30.484 -14.344 1 91.44 140 TYR A CA 1
ATOM 1087 C C . TYR A 1 140 ? 7.367 -30.594 -13.305 1 91.44 140 TYR A C 1
ATOM 1089 O O . TYR A 1 140 ? 6.227 -30.188 -13.555 1 91.44 140 TYR A O 1
ATOM 1097 N N . LEU A 1 141 ? 7.617 -31.266 -12.203 1 94.81 141 LEU A N 1
ATOM 1098 C CA . LEU A 1 141 ? 6.664 -31.234 -11.094 1 94.81 141 LEU A CA 1
ATOM 1099 C C . LEU A 1 141 ? 6.832 -29.969 -10.266 1 94.81 141 LEU A C 1
ATOM 1101 O O . LEU A 1 141 ? 7.727 -29.891 -9.414 1 94.81 141 LEU A O 1
ATOM 1105 N N . ALA A 1 142 ? 5.949 -29.062 -10.516 1 94.06 142 ALA A N 1
ATOM 1106 C CA . ALA A 1 142 ? 5.996 -27.766 -9.844 1 94.06 142 ALA A CA 1
ATOM 1107 C C . ALA A 1 142 ? 4.832 -27.609 -8.875 1 94.06 142 ALA A C 1
ATOM 1109 O O . ALA A 1 142 ? 3.668 -27.672 -9.273 1 94.06 142 ALA A O 1
ATOM 1110 N N . GLN A 1 143 ? 5.152 -27.438 -7.605 1 93.5 143 GLN A N 1
ATOM 1111 C CA . GLN A 1 143 ? 4.172 -27.094 -6.582 1 93.5 143 GLN A CA 1
ATOM 1112 C C . GLN A 1 143 ? 3.156 -28.219 -6.395 1 93.5 143 GLN A C 1
ATOM 1114 O O . GLN A 1 143 ? 1.947 -27.984 -6.418 1 93.5 143 GLN A O 1
ATOM 1119 N N . VAL A 1 144 ? 3.564 -29.406 -6.27 1 95.25 144 VAL A N 1
ATOM 1120 C CA . VAL A 1 144 ? 2.662 -30.516 -5.969 1 95.25 144 VAL A CA 1
ATOM 1121 C C . VAL A 1 144 ? 2.377 -30.562 -4.469 1 95.25 144 VAL A C 1
ATOM 1123 O O . VAL A 1 144 ? 3.289 -30.75 -3.662 1 95.25 144 VAL A O 1
ATOM 1126 N N . PRO A 1 145 ? 1.159 -30.469 -4.066 1 94.94 145 PRO A N 1
ATOM 1127 C CA . PRO A 1 145 ? 0.837 -30.266 -2.652 1 94.94 145 PRO A CA 1
ATOM 1128 C C . PRO A 1 145 ? 1.069 -31.516 -1.809 1 94.94 145 PRO A C 1
ATOM 1130 O O . PRO A 1 145 ? 0.639 -32.625 -2.188 1 94.94 145 PRO A O 1
ATOM 1133 N N . ILE A 1 146 ? 1.741 -31.344 -0.804 1 96.94 146 ILE A N 1
ATOM 1134 C CA . ILE A 1 146 ? 1.849 -32.312 0.279 1 96.94 146 ILE A CA 1
ATOM 1135 C C . ILE A 1 146 ? 0.861 -31.969 1.389 1 96.94 146 ILE A C 1
ATOM 1137 O O . ILE A 1 146 ? 0.293 -32.844 2.027 1 96.94 146 ILE A O 1
ATOM 1141 N N . MET A 1 147 ? 0.7 -30.688 1.556 1 95.12 147 MET A N 1
ATOM 1142 C CA . MET A 1 147 ? -0.281 -30.125 2.479 1 95.12 147 MET A CA 1
ATOM 1143 C C . MET A 1 147 ? -0.873 -28.844 1.923 1 95.12 147 MET A C 1
ATOM 1145 O O . MET A 1 147 ? -0.17 -28.047 1.286 1 95.12 147 MET A O 1
ATOM 1149 N N . ASN A 1 148 ? -2.062 -28.641 2.162 1 93.25 148 ASN A N 1
ATOM 1150 C CA . ASN A 1 148 ? -2.768 -27.406 1.801 1 93.25 148 ASN A CA 1
ATOM 1151 C C . ASN A 1 148 ? -3.879 -27.094 2.797 1 93.25 148 ASN A C 1
ATOM 1153 O O . ASN A 1 148 ? -4.824 -27.875 2.953 1 93.25 148 ASN A O 1
ATOM 1157 N N . SER A 1 149 ? -3.744 -26 3.387 1 90.06 149 SER A N 1
ATOM 1158 C CA . SER A 1 149 ? -4.676 -25.656 4.457 1 90.06 149 SER A CA 1
ATOM 1159 C C . SER A 1 149 ? -6.051 -25.312 3.902 1 90.06 149 SER A C 1
ATOM 1161 O O . SER A 1 149 ? -7.066 -25.5 4.578 1 90.06 149 SER A O 1
ATOM 1163 N N . ASP A 1 150 ? -6.148 -24.859 2.766 1 81 150 ASP A N 1
ATOM 1164 C CA . ASP A 1 150 ? -7.414 -24.422 2.188 1 81 150 ASP A CA 1
ATOM 1165 C C . ASP A 1 150 ? -8.172 -25.594 1.577 1 81 150 ASP A C 1
ATOM 1167 O O . ASP A 1 150 ? -9.406 -25.562 1.491 1 81 150 ASP A O 1
ATOM 1171 N N . CYS A 1 151 ? -7.422 -26.484 1.01 1 77.69 151 CYS A N 1
ATOM 1172 C CA . CYS A 1 151 ? -8.07 -27.594 0.314 1 77.69 151 CYS A CA 1
ATOM 1173 C C . CYS A 1 151 ? -7.391 -28.922 0.632 1 77.69 151 CYS A C 1
ATOM 1175 O O . CYS A 1 151 ? -6.523 -29.375 -0.116 1 77.69 151 CYS A O 1
ATOM 1177 N N . GLU A 1 152 ? -7.891 -29.594 1.53 1 75.5 152 GLU A N 1
ATOM 1178 C CA . GLU A 1 152 ? -7.281 -30.844 1.952 1 75.5 152 GLU A CA 1
ATOM 1179 C C . GLU A 1 152 ? -7.559 -31.969 0.947 1 75.5 152 GLU A C 1
ATOM 1181 O O . GLU A 1 152 ? -6.738 -32.875 0.772 1 75.5 152 GLU A O 1
ATOM 1186 N N . GLU A 1 153 ? -8.562 -31.734 0.194 1 71.19 153 GLU A N 1
ATOM 1187 C CA . GLU A 1 153 ? -8.984 -32.781 -0.729 1 71.19 153 GLU A CA 1
ATOM 1188 C C . GLU A 1 153 ? -8.109 -32.812 -1.979 1 71.19 153 GLU A C 1
ATOM 1190 O O . GLU A 1 153 ? -8.078 -33.812 -2.707 1 71.19 153 GLU A O 1
ATOM 1195 N N . ARG A 1 154 ? -7.316 -31.828 -2.076 1 75.38 154 ARG A N 1
ATOM 1196 C CA . ARG A 1 154 ? -6.52 -31.719 -3.293 1 75.38 154 ARG A CA 1
ATOM 1197 C C . ARG A 1 154 ? -5.059 -32.062 -3.021 1 75.38 154 ARG A C 1
ATOM 1199 O O . ARG A 1 154 ? -4.188 -31.766 -3.848 1 75.38 154 ARG A O 1
ATOM 1206 N N . VAL A 1 155 ? -4.879 -32.719 -1.964 1 87.81 155 VAL A N 1
ATOM 1207 C CA . VAL A 1 155 ? -3.5 -33.062 -1.611 1 87.81 155 VAL A CA 1
ATOM 1208 C C . VAL A 1 155 ? -3.137 -34.438 -2.162 1 87.81 155 VAL A C 1
ATOM 1210 O O . VAL A 1 155 ? -3.637 -35.469 -1.678 1 87.81 155 VAL A O 1
ATOM 1213 N N . GLN A 1 156 ? -2.215 -34.5 -3.072 1 85.62 156 GLN A N 1
ATOM 1214 C CA . GLN A 1 156 ? -1.892 -35.688 -3.822 1 85.62 156 GLN A CA 1
ATOM 1215 C C . GLN A 1 156 ? -0.8 -36.5 -3.125 1 85.62 156 GLN A C 1
ATOM 1217 O O . GLN A 1 156 ? -0.73 -37.719 -3.275 1 85.62 156 GLN A O 1
ATOM 1222 N N . LEU A 1 157 ? 0.016 -35.781 -2.416 1 95.88 157 LEU A N 1
ATOM 1223 C CA . LEU A 1 157 ? 1.199 -36.438 -1.891 1 95.88 157 LEU A CA 1
ATOM 1224 C C . LEU A 1 157 ? 1.246 -36.375 -0.369 1 95.88 157 LEU A C 1
ATOM 1226 O O . LEU A 1 157 ? 2.318 -36.188 0.213 1 95.88 157 LEU A O 1
ATOM 1230 N N . GLU A 1 158 ? 0.147 -36.438 0.286 1 94.25 158 GLU A N 1
ATOM 1231 C CA . GLU A 1 158 ? 0.025 -36.281 1.733 1 94.25 158 GLU A CA 1
ATOM 1232 C C . GLU A 1 158 ? 0.914 -37.281 2.463 1 94.25 158 GLU A C 1
ATOM 1234 O O . GLU A 1 158 ? 1.47 -37 3.52 1 94.25 158 GLU A O 1
ATOM 1239 N N . THR A 1 159 ? 1.097 -38.438 1.879 1 95.44 159 THR A N 1
ATOM 1240 C CA . THR A 1 159 ? 1.85 -39.531 2.498 1 95.44 159 THR A CA 1
ATOM 1241 C C . THR A 1 159 ? 3.307 -39.125 2.703 1 95.44 159 THR A C 1
ATOM 1243 O O . THR A 1 159 ? 3.957 -39.594 3.646 1 95.44 159 THR A O 1
ATOM 1246 N N . LEU A 1 160 ? 3.811 -38.281 1.934 1 97.56 160 LEU A N 1
ATOM 1247 C CA . LEU A 1 160 ? 5.211 -37.906 2 1 97.56 160 LEU A CA 1
ATOM 1248 C C . LEU A 1 160 ? 5.461 -36.969 3.193 1 97.56 160 LEU A C 1
ATOM 1250 O O . LEU A 1 160 ? 6.613 -36.719 3.555 1 97.56 160 LEU A O 1
ATOM 1254 N N . ARG A 1 161 ? 4.434 -36.531 3.836 1 96.62 161 ARG A N 1
ATOM 1255 C CA . ARG A 1 161 ? 4.555 -35.688 5.016 1 96.62 161 ARG A CA 1
ATOM 1256 C C . ARG A 1 161 ? 5.336 -36.375 6.121 1 96.62 161 ARG A C 1
ATOM 1258 O O . ARG A 1 161 ? 6.062 -35.75 6.883 1 96.62 161 ARG A O 1
ATOM 1265 N N . GLU A 1 162 ? 5.266 -37.625 6.141 1 96.69 162 GLU A N 1
ATOM 1266 C CA . GLU A 1 162 ? 5.922 -38.438 7.164 1 96.69 162 GLU A CA 1
ATOM 1267 C C . GLU A 1 162 ? 7.441 -38.375 7.035 1 96.69 162 GLU A C 1
ATOM 1269 O O . GLU A 1 162 ? 8.164 -38.594 8.008 1 96.69 162 GLU A O 1
ATOM 1274 N N . ASP A 1 163 ? 7.895 -38.062 5.891 1 98.06 163 ASP A N 1
ATOM 1275 C CA . ASP A 1 163 ? 9.328 -38.094 5.633 1 98.06 163 ASP A CA 1
ATOM 1276 C C . ASP A 1 163 ? 9.953 -36.719 5.863 1 98.06 163 ASP A C 1
ATOM 1278 O O . ASP A 1 163 ? 11.18 -36.562 5.816 1 98.06 163 ASP A O 1
ATOM 1282 N N . ILE A 1 164 ? 9.086 -35.719 6.105 1 97.06 164 ILE A N 1
ATOM 1283 C CA . ILE A 1 164 ? 9.617 -34.344 6.234 1 97.06 164 ILE A CA 1
ATOM 1284 C C . ILE A 1 164 ? 9.305 -33.812 7.629 1 97.06 164 ILE A C 1
ATOM 1286 O O . ILE A 1 164 ? 8.414 -34.312 8.312 1 97.06 164 ILE A O 1
ATOM 1290 N N . GLN A 1 165 ? 10.109 -32.844 8.047 1 95.62 165 GLN A N 1
ATOM 1291 C CA . GLN A 1 165 ? 9.914 -32.156 9.336 1 95.62 165 GLN A CA 1
ATOM 1292 C C . GLN A 1 165 ? 9.75 -30.672 9.164 1 95.62 165 GLN A C 1
ATOM 1294 O O . GLN A 1 165 ? 10.523 -30.031 8.438 1 95.62 165 GLN A O 1
ATOM 1299 N N . ILE A 1 166 ? 8.719 -30.172 9.766 1 95.56 166 ILE A N 1
ATOM 1300 C CA . ILE A 1 166 ? 8.578 -28.719 9.789 1 95.56 166 ILE A CA 1
ATOM 1301 C C . ILE A 1 166 ? 9.711 -28.109 10.609 1 95.56 166 ILE A C 1
ATOM 1303 O O . ILE A 1 166 ? 9.914 -28.469 11.766 1 95.56 166 ILE A O 1
ATOM 1307 N N . PRO A 1 167 ? 10.422 -27.234 9.984 1 95.5 167 PRO A N 1
ATOM 1308 C CA . PRO A 1 167 ? 11.484 -26.594 10.773 1 95.5 167 PRO A CA 1
ATOM 1309 C C . PRO A 1 167 ? 10.969 -26.016 12.086 1 95.5 167 PRO A C 1
ATOM 1311 O O . PRO A 1 167 ? 9.867 -25.469 12.133 1 95.5 167 PRO A O 1
ATOM 1314 N N . SER A 1 168 ? 11.75 -26.047 13.102 1 93.44 168 SER A N 1
ATOM 1315 C CA . SER A 1 168 ? 11.328 -25.688 14.453 1 93.44 168 SER A CA 1
ATOM 1316 C C . SER A 1 168 ? 10.875 -24.219 14.516 1 93.44 168 SER A C 1
ATOM 1318 O O . SER A 1 168 ? 9.922 -23.891 15.219 1 93.44 168 SER A O 1
ATOM 1320 N N . PHE A 1 169 ? 11.539 -23.422 13.789 1 95.44 169 PHE A N 1
ATOM 1321 C CA . PHE A 1 169 ? 11.25 -22 13.867 1 95.44 169 PHE A CA 1
ATOM 1322 C C . PHE A 1 169 ? 9.938 -21.672 13.156 1 95.44 169 PHE A C 1
ATOM 1324 O O . PHE A 1 169 ? 9.453 -20.547 13.227 1 95.44 169 PHE A O 1
ATOM 1331 N N . LEU A 1 170 ? 9.297 -22.656 12.508 1 95.62 170 LEU A N 1
ATOM 1332 C CA . LEU A 1 170 ? 8.008 -22.453 11.844 1 95.62 170 LEU A CA 1
ATOM 1333 C C . LEU A 1 170 ? 6.879 -23.062 12.656 1 95.62 170 LEU A C 1
ATOM 1335 O O . LEU A 1 170 ? 5.707 -22.969 12.273 1 95.62 170 LEU A O 1
ATOM 1339 N N . GLU A 1 171 ? 7.148 -23.641 13.703 1 91 171 GLU A N 1
ATOM 1340 C CA . GLU A 1 171 ? 6.176 -24.422 14.461 1 91 171 GLU A CA 1
ATOM 1341 C C . GLU A 1 171 ? 5 -23.562 14.906 1 91 171 GLU A C 1
ATOM 1343 O O . GLU A 1 171 ? 3.861 -24.031 14.961 1 91 171 GLU A O 1
ATOM 1348 N N . ALA A 1 172 ? 5.27 -22.344 15.141 1 89.5 172 ALA A N 1
ATOM 1349 C CA . ALA A 1 172 ? 4.215 -21.469 15.641 1 89.5 172 ALA A CA 1
ATOM 1350 C C . ALA A 1 172 ? 3.473 -20.781 14.492 1 89.5 172 ALA A C 1
ATOM 1352 O O . ALA A 1 172 ? 2.506 -20.047 14.719 1 89.5 172 ALA A O 1
ATOM 1353 N N . LYS A 1 173 ? 3.914 -21.078 13.305 1 94.31 173 LYS A N 1
ATOM 1354 C CA . LYS A 1 173 ? 3.301 -20.438 12.148 1 94.31 173 LYS A CA 1
ATOM 1355 C C . LYS A 1 173 ? 2.146 -21.266 11.602 1 94.31 173 LYS A C 1
ATOM 1357 O O . LYS A 1 173 ? 2.174 -22.5 11.664 1 94.31 173 LYS A O 1
ATOM 1362 N N . GLU A 1 174 ? 1.137 -20.578 11.164 1 93.75 174 GLU A N 1
ATOM 1363 C CA . GLU A 1 174 ? 0.084 -21.25 10.414 1 93.75 174 GLU A CA 1
ATOM 1364 C C . GLU A 1 174 ? 0.47 -21.406 8.945 1 93.75 174 GLU A C 1
ATOM 1366 O O . GLU A 1 174 ? 0.307 -20.484 8.148 1 93.75 174 GLU A O 1
ATOM 1371 N N . LEU A 1 175 ? 0.834 -22.609 8.602 1 96.44 175 LEU A N 1
ATOM 1372 C CA . LEU A 1 175 ? 1.297 -22.859 7.246 1 96.44 175 LEU A CA 1
ATOM 1373 C C . LEU A 1 175 ? 0.124 -22.906 6.27 1 96.44 175 LEU A C 1
ATOM 1375 O O . LEU A 1 175 ? -0.938 -23.438 6.59 1 96.44 175 LEU A O 1
ATOM 1379 N N . SER A 1 176 ? 0.352 -22.312 5.121 1 96.19 176 SER A N 1
ATOM 1380 C CA . SER A 1 176 ? -0.642 -22.344 4.051 1 96.19 176 SER A CA 1
ATOM 1381 C C . SER A 1 176 ? -0.514 -23.609 3.205 1 96.19 176 SER A C 1
ATOM 1383 O O . SER A 1 176 ? -1.52 -24.219 2.838 1 96.19 176 SER A O 1
ATOM 1385 N N . SER A 1 177 ? 0.694 -23.938 2.883 1 96.44 177 SER A N 1
ATOM 1386 C CA . SER A 1 177 ? 0.902 -25.125 2.057 1 96.44 177 SER A CA 1
ATOM 1387 C C . SER A 1 177 ? 2.334 -25.641 2.172 1 96.44 177 SER A C 1
ATOM 1389 O O . SER A 1 177 ? 3.232 -24.891 2.582 1 96.44 177 SER A O 1
ATOM 1391 N N . ILE A 1 178 ? 2.502 -26.891 1.97 1 97.88 178 ILE A N 1
ATOM 1392 C CA . ILE A 1 178 ? 3.771 -27.562 1.747 1 97.88 178 ILE A CA 1
ATOM 1393 C C . ILE A 1 178 ? 3.771 -28.219 0.367 1 97.88 178 ILE A C 1
ATOM 1395 O O . ILE A 1 178 ? 2.859 -28.984 0.033 1 97.88 178 ILE A O 1
ATOM 1399 N N . ASN A 1 179 ? 4.785 -27.922 -0.434 1 97.62 179 ASN A N 1
ATOM 1400 C CA . ASN A 1 179 ? 4.758 -28.391 -1.816 1 97.62 179 ASN A CA 1
ATOM 1401 C C . ASN A 1 179 ? 6.051 -29.109 -2.191 1 97.62 179 ASN A C 1
ATOM 1403 O O . ASN A 1 179 ? 7.133 -28.734 -1.73 1 97.62 179 ASN A O 1
ATOM 1407 N N . LEU A 1 180 ? 5.91 -30.078 -3.064 1 97.94 180 LEU A N 1
ATOM 1408 C CA . LEU A 1 180 ? 7.043 -30.781 -3.67 1 97.94 180 LEU A CA 1
ATOM 1409 C C . LEU A 1 180 ? 7.395 -30.172 -5.023 1 97.94 180 LEU A C 1
ATOM 1411 O O . LEU A 1 180 ? 6.504 -29.859 -5.82 1 97.94 180 LEU A O 1
ATOM 1415 N N . TRP A 1 181 ? 8.656 -29.969 -5.254 1 97.5 181 TRP A N 1
ATOM 1416 C CA . TRP A 1 181 ? 9.242 -29.594 -6.531 1 97.5 181 TRP A CA 1
ATOM 1417 C C . TRP A 1 181 ? 10.258 -30.625 -6.996 1 97.5 181 TRP A C 1
ATOM 1419 O O . TRP A 1 181 ? 11.195 -30.969 -6.266 1 97.5 181 TRP A O 1
ATOM 1429 N N . MET A 1 182 ? 10.07 -31.141 -8.188 1 96.94 182 MET A N 1
ATOM 1430 C CA . MET A 1 182 ? 10.961 -32.188 -8.672 1 96.94 182 MET A CA 1
ATOM 1431 C C . MET A 1 182 ? 11.164 -32.062 -10.18 1 96.94 182 MET A C 1
ATOM 1433 O O . MET A 1 182 ? 10.195 -31.891 -10.93 1 96.94 182 MET A O 1
ATOM 1437 N N . ASN A 1 183 ? 12.422 -32.062 -10.609 1 95.5 183 ASN A N 1
ATOM 1438 C CA . ASN A 1 183 ? 12.734 -32 -12.031 1 95.5 183 ASN A CA 1
ATOM 1439 C C . ASN A 1 183 ? 13.641 -33.188 -12.445 1 95.5 183 ASN A C 1
ATOM 1441 O O . ASN A 1 183 ? 14.43 -33.656 -11.633 1 95.5 183 ASN A O 1
ATOM 1445 N N . ASN A 1 184 ? 13.492 -33.656 -13.648 1 92.25 184 ASN A N 1
ATOM 1446 C CA . ASN A 1 184 ? 14.289 -34.75 -14.172 1 92.25 184 ASN A CA 1
ATOM 1447 C C . ASN A 1 184 ? 15.383 -34.25 -15.117 1 92.25 184 ASN A C 1
ATOM 1449 O O . ASN A 1 184 ? 16.219 -35.031 -15.57 1 92.25 184 ASN A O 1
ATOM 1453 N N . ALA A 1 185 ? 15.297 -33.031 -15.492 1 91.5 185 ALA A N 1
ATOM 1454 C CA . ALA A 1 185 ? 16.297 -32.312 -16.281 1 91.5 185 ALA A CA 1
ATOM 1455 C C . ALA A 1 185 ? 16.453 -30.875 -15.789 1 91.5 185 ALA A C 1
ATOM 1457 O O . ALA A 1 185 ? 15.734 -30.438 -14.891 1 91.5 185 ALA A O 1
ATOM 1458 N N . GLN A 1 186 ? 17.438 -30.266 -16.344 1 92.12 186 GLN A N 1
ATOM 1459 C CA . GLN A 1 186 ? 17.625 -28.875 -15.961 1 92.12 186 GLN A CA 1
ATOM 1460 C C . GLN A 1 186 ? 16.328 -28.078 -16.125 1 92.12 186 GLN A C 1
ATOM 1462 O O . GLN A 1 186 ? 15.609 -28.266 -17.109 1 92.12 186 GLN A O 1
ATOM 1467 N N . ALA A 1 187 ? 15.969 -27.312 -15.148 1 92.31 187 ALA A N 1
ATOM 1468 C CA . ALA A 1 187 ? 14.75 -26.5 -15.172 1 92.31 187 ALA A CA 1
ATOM 1469 C C . ALA A 1 187 ? 14.992 -25.125 -14.578 1 92.31 187 ALA A C 1
ATOM 1471 O O . ALA A 1 187 ? 15.789 -24.969 -13.641 1 92.31 187 ALA A O 1
ATOM 1472 N N . ARG A 1 188 ? 14.367 -24.188 -15.18 1 92.62 188 ARG A N 1
ATOM 1473 C CA . ARG A 1 188 ? 14.445 -22.797 -14.711 1 92.62 188 ARG A CA 1
ATOM 1474 C C . ARG A 1 188 ? 13.055 -22.188 -14.578 1 92.62 188 ARG A C 1
ATOM 1476 O O . ARG A 1 188 ? 12.234 -22.312 -15.492 1 92.62 188 ARG A O 1
ATOM 1483 N N . SER A 1 189 ? 12.812 -21.562 -13.445 1 91.19 189 SER A N 1
ATOM 1484 C CA . SER A 1 189 ? 11.562 -20.828 -13.305 1 91.19 189 SER A CA 1
ATOM 1485 C C . SER A 1 189 ? 11.672 -19.438 -13.922 1 91.19 189 SER A C 1
ATOM 1487 O O . SER A 1 189 ? 12.766 -18.891 -14.039 1 91.19 189 SER A O 1
ATOM 1489 N N . SER A 1 190 ? 10.523 -18.906 -14.359 1 89.88 190 SER A N 1
ATOM 1490 C CA . SER A 1 190 ? 10.5 -17.484 -14.672 1 89.88 190 SER A CA 1
ATOM 1491 C C . SER A 1 190 ? 10.703 -16.641 -13.422 1 89.88 190 SER A C 1
ATOM 1493 O O . SER A 1 190 ? 10.5 -17.109 -12.305 1 89.88 190 SER A O 1
ATOM 1495 N N . THR A 1 191 ? 11.172 -15.43 -13.617 1 94.5 191 THR A N 1
ATOM 1496 C CA . THR A 1 191 ? 11.344 -14.516 -12.492 1 94.5 191 THR A CA 1
ATOM 1497 C C . THR A 1 191 ? 9.992 -14.07 -11.945 1 94.5 191 THR A C 1
ATOM 1499 O O . THR A 1 191 ? 9.133 -13.602 -12.688 1 94.5 191 THR A O 1
ATOM 1502 N N . HIS A 1 192 ? 9.758 -14.258 -10.633 1 96.19 192 HIS A N 1
ATOM 1503 C CA . HIS A 1 192 ? 8.484 -13.922 -10.016 1 96.19 192 HIS A CA 1
ATOM 1504 C C . HIS A 1 192 ? 8.648 -13.68 -8.516 1 96.19 192 HIS A C 1
ATOM 1506 O O . HIS A 1 192 ? 9.75 -13.797 -7.98 1 96.19 192 HIS A O 1
ATOM 1512 N N . TYR A 1 193 ? 7.637 -13.18 -7.902 1 97.19 193 TYR A N 1
ATOM 1513 C CA . TYR A 1 193 ? 7.574 -13.133 -6.445 1 97.19 193 TYR A CA 1
ATOM 1514 C C . TYR A 1 193 ? 6.398 -13.945 -5.926 1 97.19 193 TYR A C 1
ATOM 1516 O O . TYR A 1 193 ? 5.43 -14.188 -6.652 1 97.19 193 TYR A O 1
ATOM 1524 N N . ASP A 1 194 ? 6.547 -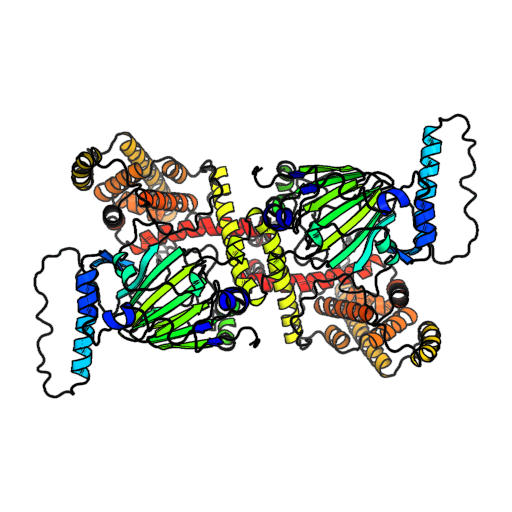14.422 -4.715 1 96.5 194 ASP A N 1
ATOM 1525 C CA . ASP A 1 194 ? 5.473 -15.164 -4.062 1 96.5 194 ASP A CA 1
ATOM 1526 C C . ASP A 1 194 ? 4.66 -14.258 -3.143 1 96.5 194 ASP A C 1
ATOM 1528 O O . ASP A 1 194 ? 5.211 -13.367 -2.49 1 96.5 194 ASP A O 1
ATOM 1532 N N . PRO A 1 195 ? 3.359 -14.461 -3.062 1 95.69 195 PRO A N 1
ATOM 1533 C CA . PRO A 1 195 ? 2.535 -13.703 -2.113 1 95.69 195 PRO A CA 1
ATOM 1534 C C . PRO A 1 195 ? 2.59 -14.281 -0.699 1 95.69 195 PRO A C 1
ATOM 1536 O O . PRO A 1 195 ? 1.701 -14.008 0.114 1 95.69 195 PRO A O 1
ATOM 1539 N N . HIS A 1 196 ? 3.605 -15.148 -0.398 1 97.44 196 HIS A N 1
ATOM 1540 C CA . HIS A 1 196 ? 3.852 -15.773 0.896 1 97.44 196 HIS A CA 1
ATOM 1541 C C . HIS A 1 196 ? 5.336 -15.758 1.241 1 97.44 196 HIS A C 1
ATOM 1543 O O . HIS A 1 196 ? 6.188 -15.734 0.348 1 97.44 196 HIS A O 1
ATOM 1549 N N . HIS A 1 197 ? 5.48 -15.75 2.518 1 98.44 197 HIS A N 1
ATOM 1550 C CA . HIS A 1 197 ? 6.809 -16.188 2.938 1 98.44 197 HIS A CA 1
ATOM 1551 C C . HIS A 1 197 ? 7.086 -17.625 2.508 1 98.44 197 HIS A C 1
ATOM 1553 O O . HIS A 1 197 ? 6.164 -18.438 2.416 1 98.44 197 HIS A O 1
ATOM 1559 N N . ASN A 1 198 ? 8.391 -17.875 2.213 1 98.62 198 ASN A N 1
ATOM 1560 C CA . ASN A 1 198 ? 8.773 -19.156 1.641 1 98.62 198 ASN A CA 1
ATOM 1561 C C . ASN A 1 198 ? 10.055 -19.688 2.266 1 98.62 198 ASN A C 1
ATOM 1563 O O . ASN A 1 198 ? 11.023 -18.938 2.426 1 98.62 198 ASN A O 1
ATOM 1567 N N . ILE A 1 199 ? 10.016 -20.906 2.752 1 98.69 199 ILE A N 1
ATOM 1568 C CA . ILE A 1 199 ? 11.25 -21.641 3.018 1 98.69 199 ILE A CA 1
ATOM 1569 C C . ILE A 1 199 ? 11.445 -22.719 1.956 1 98.69 199 ILE A C 1
ATOM 1571 O O . ILE A 1 199 ? 10.711 -23.703 1.93 1 98.69 199 ILE A O 1
ATOM 1575 N N . LEU A 1 200 ? 12.375 -22.5 1.102 1 98.75 200 LEU A N 1
ATOM 1576 C CA . LEU A 1 200 ? 12.734 -23.469 0.072 1 98.75 200 LEU A CA 1
ATOM 1577 C C . LEU A 1 200 ? 13.805 -24.438 0.578 1 98.75 200 LEU A C 1
ATOM 1579 O O . LEU A 1 200 ? 14.938 -24.031 0.838 1 98.75 200 LEU A O 1
ATOM 1583 N N . CYS A 1 201 ? 13.492 -25.672 0.668 1 98.69 201 CYS A N 1
ATOM 1584 C CA . CYS A 1 201 ? 14.383 -26.688 1.213 1 98.69 201 CYS A CA 1
ATOM 1585 C C . CYS A 1 201 ? 14.852 -27.641 0.12 1 98.69 201 CYS A C 1
ATOM 1587 O O . CYS A 1 201 ? 14.039 -28.266 -0.564 1 98.69 201 CYS A O 1
ATOM 1589 N N . ILE A 1 202 ? 16.156 -27.828 0.022 1 98.38 202 ILE A N 1
ATOM 1590 C CA . ILE A 1 202 ? 16.703 -28.75 -0.957 1 98.38 202 ILE A CA 1
ATOM 1591 C C . ILE A 1 202 ? 16.922 -30.125 -0.305 1 98.38 202 ILE A C 1
ATOM 1593 O O . ILE A 1 202 ? 17.719 -30.25 0.625 1 98.38 202 ILE A O 1
ATOM 1597 N N . VAL A 1 203 ? 16.25 -31.109 -0.772 1 98 203 VAL A N 1
ATOM 1598 C CA . VAL A 1 203 ? 16.359 -32.469 -0.222 1 98 203 VAL A CA 1
ATOM 1599 C C . VAL A 1 203 ? 17.422 -33.25 -0.988 1 98 203 VAL A C 1
ATOM 1601 O O . VAL A 1 203 ? 18.25 -33.938 -0.385 1 98 203 VAL A O 1
ATOM 1604 N N . SER A 1 204 ? 17.391 -33.156 -2.262 1 96.75 204 SER A N 1
ATOM 1605 C CA . SER A 1 204 ? 18.375 -33.75 -3.141 1 96.75 204 SER A CA 1
ATOM 1606 C C . SER A 1 204 ? 18.719 -32.844 -4.316 1 96.75 204 SER A C 1
ATOM 1608 O O . SER A 1 204 ? 17.859 -32.094 -4.793 1 96.75 204 SER A O 1
ATOM 1610 N N . GLY A 1 205 ? 20 -32.938 -4.773 1 96.38 205 GLY A N 1
ATOM 1611 C CA . GLY A 1 205 ? 20.422 -32.125 -5.902 1 96.38 205 GLY A CA 1
ATOM 1612 C C . GLY A 1 205 ? 20.875 -30.75 -5.504 1 96.38 205 GLY A C 1
ATOM 1613 O O . GLY A 1 205 ? 21.516 -30.578 -4.461 1 96.38 205 GLY A O 1
ATOM 1614 N N . ARG A 1 206 ? 20.672 -29.812 -6.465 1 97.19 206 ARG A N 1
ATOM 1615 C CA . ARG A 1 206 ? 21.203 -28.453 -6.293 1 97.19 206 ARG A CA 1
ATOM 1616 C C . ARG A 1 206 ? 20.344 -27.438 -7.012 1 97.19 206 ARG A C 1
ATOM 1618 O O . ARG A 1 206 ? 19.812 -27.703 -8.094 1 97.19 206 ARG A O 1
ATOM 1625 N N . LYS A 1 207 ? 20.156 -26.281 -6.371 1 98.12 207 LYS A N 1
ATOM 1626 C CA . LYS A 1 207 ? 19.453 -25.156 -7 1 98.12 207 LYS A CA 1
ATOM 1627 C C . LYS A 1 207 ? 20.266 -23.859 -6.863 1 98.12 207 LYS A C 1
ATOM 1629 O O . LYS A 1 207 ? 20.984 -23.672 -5.883 1 98.12 207 LYS A O 1
ATOM 1634 N N . GLN A 1 208 ? 20.25 -23.109 -7.844 1 98.12 208 GLN A N 1
ATOM 1635 C CA . GLN A 1 208 ? 20.734 -21.734 -7.805 1 98.12 208 GLN A CA 1
ATOM 1636 C C . GLN A 1 208 ? 19.578 -20.734 -7.867 1 98.12 208 GLN A C 1
ATOM 1638 O O . GLN A 1 208 ? 18.719 -20.828 -8.742 1 98.12 208 GLN A O 1
ATOM 1643 N N . VAL A 1 209 ? 19.578 -19.781 -6.926 1 98.44 209 VAL A N 1
ATOM 1644 C CA . VAL A 1 209 ? 18.5 -18.797 -6.859 1 98.44 209 VAL A CA 1
ATOM 1645 C C . VAL A 1 209 ? 19.062 -17.391 -7.023 1 98.44 209 VAL A C 1
ATOM 1647 O O . VAL A 1 209 ? 20.016 -17.016 -6.328 1 98.44 209 VAL A O 1
ATOM 1650 N N . VAL A 1 210 ? 18.594 -16.703 -7.992 1 97.5 210 VAL A N 1
ATOM 1651 C CA . VAL A 1 210 ? 18.875 -15.273 -8.102 1 97.5 210 VAL A CA 1
ATOM 1652 C C . VAL A 1 210 ? 17.734 -14.461 -7.492 1 97.5 210 VAL A C 1
ATOM 1654 O O . VAL A 1 210 ? 16.562 -14.688 -7.816 1 97.5 210 VAL A O 1
ATOM 1657 N N . LEU A 1 211 ? 18.094 -13.539 -6.59 1 98.38 211 LEU A N 1
ATOM 1658 C CA . LEU A 1 211 ? 17.094 -12.82 -5.801 1 98.38 211 LEU A CA 1
ATOM 1659 C C . LEU A 1 211 ? 17.219 -11.32 -6.012 1 98.38 211 LEU A C 1
ATOM 1661 O O . LEU A 1 211 ? 18.312 -10.805 -6.215 1 98.38 211 LEU A O 1
ATOM 1665 N N . TRP A 1 212 ? 16.094 -10.602 -6.035 1 98.12 212 TRP A N 1
ATOM 1666 C CA . TRP A 1 212 ? 16 -9.141 -6.055 1 98.12 212 TRP A CA 1
ATOM 1667 C C . TRP A 1 212 ? 15.031 -8.641 -4.984 1 98.12 212 TRP A C 1
ATOM 1669 O O . TRP A 1 212 ? 13.961 -9.227 -4.785 1 98.12 212 TRP A O 1
ATOM 1679 N N . PRO A 1 213 ? 15.406 -7.598 -4.207 1 98.25 213 PRO A N 1
ATOM 1680 C CA . PRO A 1 213 ? 14.43 -7.012 -3.289 1 98.25 213 PRO A CA 1
ATOM 1681 C C . PRO A 1 213 ? 13.242 -6.375 -4.016 1 98.25 213 PRO A C 1
ATOM 1683 O O . PRO A 1 213 ? 13.359 -6.008 -5.188 1 98.25 213 PRO A O 1
ATOM 1686 N N . PRO A 1 214 ? 12.086 -6.27 -3.371 1 98.25 214 PRO A N 1
ATOM 1687 C CA . PRO A 1 214 ? 10.93 -5.633 -4.004 1 98.25 214 PRO A CA 1
ATOM 1688 C C . PRO A 1 214 ? 11.25 -4.238 -4.543 1 98.25 214 PRO A C 1
ATOM 1690 O O . PRO A 1 214 ? 10.664 -3.814 -5.547 1 98.25 214 PRO A O 1
ATOM 1693 N N . SER A 1 215 ? 12.156 -3.506 -3.918 1 97.31 215 SER A N 1
ATOM 1694 C CA . SER A 1 215 ? 12.516 -2.158 -4.344 1 97.31 215 SER A CA 1
ATOM 1695 C C . SER A 1 215 ? 13.141 -2.168 -5.738 1 97.31 215 SER A C 1
ATOM 1697 O O . SER A 1 215 ? 13.234 -1.125 -6.387 1 97.31 215 SER A O 1
ATOM 1699 N N . ALA A 1 216 ? 13.57 -3.346 -6.285 1 97.06 216 ALA A N 1
ATOM 1700 C CA . ALA A 1 216 ? 14.164 -3.471 -7.613 1 97.06 216 ALA A CA 1
ATOM 1701 C C . ALA A 1 216 ? 13.094 -3.758 -8.664 1 97.06 216 ALA A C 1
ATOM 1703 O O . ALA A 1 216 ? 13.398 -3.879 -9.852 1 97.06 216 ALA A O 1
ATOM 1704 N N . SER A 1 217 ? 11.844 -3.814 -8.297 1 96.81 217 SER A N 1
ATOM 1705 C CA . SER A 1 217 ? 10.742 -4.219 -9.156 1 96.81 217 SER A CA 1
ATOM 1706 C C . SER A 1 217 ? 10.711 -3.4 -10.445 1 96.81 217 SER A C 1
ATOM 1708 O O . SER A 1 217 ? 10.445 -3.936 -11.523 1 96.81 217 SER A O 1
ATOM 1710 N N . PRO A 1 218 ? 10.992 -2.072 -10.391 1 96.88 218 PRO A N 1
ATOM 1711 C CA . PRO A 1 218 ? 10.945 -1.292 -11.625 1 96.88 218 PRO A CA 1
ATOM 1712 C C . PRO A 1 218 ? 11.898 -1.826 -12.695 1 96.88 218 PRO A C 1
ATOM 1714 O O . PRO A 1 218 ? 11.609 -1.73 -13.891 1 96.88 218 PRO A O 1
ATOM 1717 N N . SER A 1 219 ? 13.023 -2.375 -12.289 1 96.88 219 SER A N 1
ATOM 1718 C CA . SER A 1 219 ? 14.016 -2.861 -13.242 1 96.88 219 SER A CA 1
ATOM 1719 C C . SER A 1 219 ? 13.656 -4.25 -13.758 1 96.88 219 SER A C 1
ATOM 1721 O O . SER A 1 219 ? 14.266 -4.738 -14.711 1 96.88 219 SER A O 1
ATOM 1723 N N . LEU A 1 220 ? 12.672 -4.863 -13.148 1 97.19 220 LEU A N 1
ATOM 1724 C CA . LEU A 1 220 ? 12.312 -6.227 -13.531 1 97.19 220 LEU A CA 1
ATOM 1725 C C . LEU A 1 220 ? 10.984 -6.25 -14.281 1 97.19 220 LEU A C 1
ATOM 1727 O O . LEU A 1 220 ? 10.555 -7.301 -14.758 1 97.19 220 LEU A O 1
ATOM 1731 N N . TYR A 1 221 ? 10.289 -5.152 -14.359 1 96.19 221 TYR A N 1
ATOM 1732 C CA . TYR A 1 221 ? 9.078 -4.953 -15.148 1 96.19 221 TYR A CA 1
ATOM 1733 C C . TYR A 1 221 ? 8.039 -6.023 -14.836 1 96.19 221 TYR A C 1
ATOM 1735 O O . TYR A 1 221 ? 7.625 -6.773 -15.719 1 96.19 221 TYR A O 1
ATOM 1743 N N . PRO A 1 222 ? 7.578 -6.062 -13.57 1 95.88 222 PRO A N 1
ATOM 1744 C CA . PRO A 1 222 ? 6.48 -6.996 -13.312 1 95.88 222 PRO A CA 1
ATOM 1745 C C . PRO A 1 222 ? 5.297 -6.797 -14.25 1 95.88 222 PRO A C 1
ATOM 1747 O O . PRO A 1 222 ? 4.988 -5.664 -14.625 1 95.88 222 PRO A O 1
ATOM 1750 N N . ARG A 1 223 ? 4.629 -7.863 -14.617 1 94.5 223 ARG A N 1
ATOM 1751 C CA . ARG A 1 223 ? 3.486 -7.809 -15.523 1 94.5 223 ARG A CA 1
ATOM 1752 C C . ARG A 1 223 ? 2.354 -6.98 -14.922 1 94.5 223 ARG A C 1
ATOM 1754 O O . ARG A 1 223 ? 2.355 -6.691 -13.727 1 94.5 223 ARG A O 1
ATOM 1761 N N . PRO A 1 224 ? 1.404 -6.566 -15.742 1 94.81 224 PRO A N 1
ATOM 1762 C CA . PRO A 1 224 ? 0.327 -5.703 -15.25 1 94.81 224 PRO A CA 1
ATOM 1763 C C . PRO A 1 224 ? -0.441 -6.316 -14.086 1 94.81 224 PRO A C 1
ATOM 1765 O O . PRO A 1 224 ? -0.704 -7.523 -14.078 1 94.81 224 PRO A O 1
ATOM 1768 N N . ILE A 1 225 ? -0.78 -5.508 -13.164 1 96.12 225 ILE A N 1
ATOM 1769 C CA . ILE A 1 225 ? -1.396 -5.922 -11.906 1 96.12 225 ILE A CA 1
ATOM 1770 C C . ILE A 1 225 ? -2.738 -6.594 -12.188 1 96.12 225 ILE A C 1
ATOM 1772 O O . ILE A 1 225 ? -3.176 -7.461 -11.43 1 96.12 225 ILE A O 1
ATOM 1776 N N . TYR A 1 226 ? -3.412 -6.281 -13.281 1 93.88 226 TYR A N 1
ATOM 1777 C CA . TYR A 1 226 ? -4.738 -6.793 -13.602 1 93.88 226 TYR A CA 1
ATOM 1778 C C . TYR A 1 226 ? -4.648 -8.109 -14.367 1 93.88 226 TYR A C 1
ATOM 1780 O O . TYR A 1 226 ? -5.672 -8.711 -14.695 1 93.88 226 TYR A O 1
ATOM 1788 N N . GLY A 1 227 ? -3.475 -8.539 -14.633 1 90.38 227 GLY A N 1
ATOM 1789 C CA . GLY A 1 227 ? -3.305 -9.781 -15.359 1 90.38 227 GLY A CA 1
ATOM 1790 C C . GLY A 1 227 ? -3.232 -11 -14.453 1 90.38 227 GLY A C 1
ATOM 1791 O O . GLY A 1 227 ? -3.059 -10.867 -13.242 1 90.38 227 GLY A O 1
ATOM 1792 N N . GLU A 1 228 ? -3.293 -12.172 -15.008 1 86.31 228 GLU A N 1
ATOM 1793 C CA . GLU A 1 228 ? -3.273 -13.43 -14.273 1 86.31 228 GLU A CA 1
ATOM 1794 C C . GLU A 1 228 ? -1.878 -13.734 -13.734 1 86.31 228 GLU A C 1
ATOM 1796 O O . GLU A 1 228 ? -1.735 -14.383 -12.695 1 86.31 228 GLU A O 1
ATOM 1801 N N . ALA A 1 229 ? -0.889 -13.289 -14.438 1 90.25 229 ALA A N 1
ATOM 1802 C CA . ALA A 1 229 ? 0.496 -13.547 -14.055 1 90.25 229 ALA A CA 1
ATOM 1803 C C . ALA A 1 229 ? 1.183 -12.266 -13.586 1 90.25 229 ALA A C 1
ATOM 1805 O O . ALA A 1 229 ? 2.338 -12.008 -13.93 1 90.25 229 ALA A O 1
ATOM 1806 N N . SER A 1 230 ? 0.405 -11.547 -12.773 1 93.44 230 SER A N 1
ATOM 1807 C CA . SER A 1 230 ? 0.87 -10.219 -12.375 1 93.44 230 SER A CA 1
ATOM 1808 C C . SER A 1 230 ? 2.127 -10.305 -11.516 1 93.44 230 SER A C 1
ATOM 1810 O O . SER A 1 230 ? 2.871 -9.328 -11.391 1 93.44 230 SER A O 1
ATOM 1812 N N . ASN A 1 231 ? 2.434 -11.445 -10.844 1 95.19 231 ASN A N 1
ATOM 1813 C CA . ASN A 1 231 ? 3.586 -11.586 -9.961 1 95.19 231 ASN A CA 1
ATOM 1814 C C . ASN A 1 231 ? 4.832 -12.016 -10.727 1 95.19 231 ASN A C 1
ATOM 1816 O O . ASN A 1 231 ? 5.891 -12.227 -10.133 1 95.19 231 ASN A O 1
ATOM 1820 N N . HIS A 1 232 ? 4.766 -12.141 -12.078 1 94.12 232 HIS A N 1
ATOM 1821 C CA . HIS A 1 232 ? 5.902 -12.539 -12.906 1 94.12 232 HIS A CA 1
ATOM 1822 C C . HIS A 1 232 ? 6.496 -11.336 -13.633 1 94.12 232 HIS A C 1
ATOM 1824 O O . HIS A 1 232 ? 5.789 -10.367 -13.922 1 94.12 232 HIS A O 1
ATOM 1830 N N . SER A 1 233 ? 7.73 -11.422 -13.914 1 94.62 233 SER A N 1
ATOM 1831 C CA . SER A 1 233 ? 8.414 -10.398 -14.711 1 94.62 233 SER A CA 1
ATOM 1832 C C . SER A 1 233 ? 8.109 -10.562 -16.203 1 94.62 233 SER A C 1
ATOM 1834 O O . SER A 1 233 ? 7.945 -11.688 -16.688 1 94.62 233 SER A O 1
ATOM 1836 N N . SER A 1 234 ? 8.07 -9.5 -16.906 1 91.38 234 SER A N 1
ATOM 1837 C CA . SER A 1 234 ? 7.91 -9.5 -18.344 1 91.38 234 SER A CA 1
ATOM 1838 C C . SER A 1 234 ? 9.25 -9.719 -19.047 1 91.38 234 SER A C 1
ATOM 1840 O O . SER A 1 234 ? 9.289 -9.945 -20.266 1 91.38 234 SER A O 1
ATOM 1842 N N . LEU A 1 235 ? 10.281 -9.727 -18.25 1 89.75 235 LEU A N 1
ATOM 1843 C CA . LEU A 1 235 ? 11.625 -9.766 -18.812 1 89.75 235 LEU A CA 1
ATOM 1844 C C . LEU A 1 235 ? 12.062 -11.203 -19.062 1 89.75 235 LEU A C 1
ATOM 1846 O O . LEU A 1 235 ? 11.789 -12.094 -18.266 1 89.75 235 LEU A O 1
ATOM 1850 N N . ASP A 1 236 ? 12.664 -11.336 -20.234 1 82.88 236 ASP A N 1
ATOM 1851 C CA . ASP A 1 236 ? 13.523 -12.492 -20.438 1 82.88 236 ASP A CA 1
ATOM 1852 C C . ASP A 1 236 ? 14.922 -12.242 -19.875 1 82.88 236 ASP A C 1
ATOM 1854 O O . ASP A 1 236 ? 15.766 -11.641 -20.547 1 82.88 236 ASP A O 1
ATOM 1858 N N . LEU A 1 237 ? 15.172 -12.688 -18.781 1 81.25 237 LEU A N 1
ATOM 1859 C CA . LEU A 1 237 ? 16.406 -12.344 -18.078 1 81.25 237 LEU A CA 1
ATOM 1860 C C . LEU A 1 237 ? 17.625 -12.891 -18.828 1 81.25 237 LEU A C 1
ATOM 1862 O O . LEU A 1 237 ? 18.734 -12.375 -18.688 1 81.25 237 LEU A O 1
ATOM 1866 N N . GLU A 1 238 ? 17.422 -13.953 -19.562 1 80.06 238 GLU A N 1
ATOM 1867 C CA . GLU A 1 238 ? 18.531 -14.508 -20.328 1 80.06 238 GLU A CA 1
ATOM 1868 C C . GLU A 1 238 ? 18.906 -13.602 -21.5 1 80.06 238 GLU A C 1
ATOM 1870 O O . GLU A 1 238 ? 20.078 -13.422 -21.797 1 80.06 238 GLU A O 1
ATOM 1875 N N . ASN A 1 239 ? 17.875 -13.07 -22.125 1 85.75 239 ASN A N 1
ATOM 1876 C CA . ASN A 1 239 ? 18.078 -12.172 -23.266 1 85.75 239 ASN A CA 1
ATOM 1877 C C . ASN A 1 239 ? 17.141 -10.961 -23.188 1 85.75 239 ASN A C 1
ATOM 1879 O O . ASN A 1 239 ? 16.25 -10.812 -24.016 1 85.75 239 ASN A O 1
ATOM 1883 N N . PRO A 1 240 ? 17.516 -10.133 -22.281 1 90.25 240 PRO A N 1
ATOM 1884 C CA . PRO A 1 240 ? 16.641 -8.977 -22.125 1 90.25 240 PRO A CA 1
ATOM 1885 C C . PRO A 1 240 ? 16.703 -8.016 -23.312 1 90.25 240 PRO A C 1
ATOM 1887 O O . PRO A 1 240 ? 17.781 -7.777 -23.859 1 90.25 240 PRO A O 1
ATOM 1890 N N . ASP A 1 241 ? 15.594 -7.602 -23.781 1 93.44 241 ASP A N 1
ATOM 1891 C CA . ASP A 1 241 ? 15.516 -6.562 -24.812 1 93.44 241 ASP A CA 1
ATOM 1892 C C . ASP A 1 241 ? 15.547 -5.172 -24.188 1 93.44 241 ASP A C 1
ATOM 1894 O O . ASP A 1 241 ? 14.5 -4.629 -23.812 1 93.44 241 ASP A O 1
ATOM 1898 N N . TYR A 1 242 ? 16.609 -4.543 -24.188 1 93.75 242 TYR A N 1
ATOM 1899 C CA . TYR A 1 242 ? 16.797 -3.281 -23.484 1 93.75 242 TYR A CA 1
ATOM 1900 C C . TYR A 1 242 ? 16.125 -2.133 -24.25 1 93.75 242 TYR A C 1
ATOM 1902 O O . TYR A 1 242 ? 15.961 -1.041 -23.703 1 93.75 242 TYR A O 1
ATOM 1910 N N . SER A 1 243 ? 15.805 -2.344 -25.5 1 94 243 SER A N 1
ATOM 1911 C CA . SER A 1 243 ? 15.086 -1.32 -26.25 1 94 243 SER A CA 1
ATOM 1912 C C . SER A 1 243 ? 13.648 -1.175 -25.75 1 94 243 SER A C 1
ATOM 1914 O O . SER A 1 243 ? 13.125 -0.064 -25.688 1 94 243 SER A O 1
ATOM 1916 N N . ILE A 1 244 ? 13.094 -2.334 -25.375 1 93.25 244 ILE A N 1
ATOM 1917 C CA . ILE A 1 244 ? 11.727 -2.352 -24.875 1 93.25 244 ILE A CA 1
ATOM 1918 C C . ILE A 1 244 ? 11.734 -2.08 -23.359 1 93.25 244 ILE A C 1
ATOM 1920 O O . ILE A 1 244 ? 10.859 -1.381 -22.859 1 93.25 244 ILE A O 1
ATOM 1924 N N . TYR A 1 245 ? 12.805 -2.596 -22.766 1 95.62 245 TYR A N 1
ATOM 1925 C CA . TYR A 1 245 ? 12.891 -2.506 -21.312 1 95.62 245 TYR A CA 1
ATOM 1926 C C . TYR A 1 245 ? 14.195 -1.84 -20.891 1 95.62 245 TYR A C 1
ATOM 1928 O O . TYR A 1 245 ? 15.039 -2.471 -20.25 1 95.62 245 TYR A O 1
ATOM 1936 N N . PRO A 1 246 ? 14.297 -0.59 -21.031 1 95.19 246 PRO A N 1
ATOM 1937 C CA . PRO A 1 246 ? 15.57 0.09 -20.797 1 95.19 246 PRO A CA 1
ATOM 1938 C C . PRO A 1 246 ? 16.016 0.019 -19.328 1 95.19 246 PRO A C 1
ATOM 1940 O O . PRO A 1 246 ? 17.203 -0.053 -19.047 1 95.19 246 PRO A O 1
ATOM 1943 N N . ARG A 1 247 ? 15.141 0.01 -18.344 1 95.31 247 ARG A N 1
ATOM 1944 C CA . ARG A 1 247 ? 15.508 -0.007 -16.938 1 95.31 247 ARG A CA 1
ATOM 1945 C C . ARG A 1 247 ? 16.109 -1.353 -16.547 1 95.31 247 ARG A C 1
ATOM 1947 O O . ARG A 1 247 ? 16.719 -1.479 -15.477 1 95.31 247 ARG A O 1
ATOM 1954 N N . ALA A 1 248 ? 15.922 -2.383 -17.328 1 96.44 248 ALA A N 1
ATOM 1955 C CA . ALA A 1 248 ? 16.359 -3.744 -17.016 1 96.44 248 ALA A CA 1
ATOM 1956 C C . ALA A 1 248 ? 17.875 -3.822 -16.922 1 96.44 248 ALA A C 1
ATOM 1958 O O . ALA A 1 248 ? 18.422 -4.742 -16.312 1 96.44 248 ALA A O 1
ATOM 1959 N N . GLU A 1 249 ? 18.547 -2.885 -17.562 1 94 249 GLU A N 1
ATOM 1960 C CA . GLU A 1 249 ? 20 -2.854 -17.531 1 94 249 GLU A CA 1
ATOM 1961 C C . GLU A 1 249 ? 20.531 -2.758 -16.109 1 94 249 GLU A C 1
ATOM 1963 O O . GLU A 1 249 ? 21.594 -3.287 -15.789 1 94 249 GLU A O 1
ATOM 1968 N N . ARG A 1 250 ? 19.734 -2.154 -15.297 1 91.81 250 ARG A N 1
ATOM 1969 C CA . ARG A 1 250 ? 20.172 -1.908 -13.93 1 91.81 250 ARG A CA 1
ATOM 1970 C C . ARG A 1 250 ? 19.781 -3.055 -13.008 1 91.81 250 ARG A C 1
ATOM 1972 O O . ARG A 1 250 ? 20.156 -3.076 -11.836 1 91.81 250 ARG A O 1
ATOM 1979 N N . SER A 1 251 ? 19.062 -4.023 -13.484 1 94.19 251 SER A N 1
ATOM 1980 C CA . SER A 1 251 ? 18.578 -5.105 -12.633 1 94.19 251 SER A CA 1
ATOM 1981 C C . SER A 1 251 ? 19.734 -5.883 -12.008 1 94.19 251 SER A C 1
ATOM 1983 O O . SER A 1 251 ? 19.641 -6.336 -10.867 1 94.19 251 SER A O 1
ATOM 1985 N N . ILE A 1 252 ? 20.859 -5.996 -12.672 1 91.94 252 ILE A N 1
ATOM 1986 C CA . ILE A 1 252 ? 22 -6.785 -12.227 1 91.94 252 ILE A CA 1
ATOM 1987 C C . ILE A 1 252 ? 22.609 -6.152 -10.977 1 91.94 252 ILE A C 1
ATOM 1989 O O . ILE A 1 252 ? 23.188 -6.848 -10.141 1 91.94 252 ILE A O 1
ATOM 1993 N N . ASP A 1 253 ? 22.406 -4.824 -10.844 1 92.75 253 ASP A N 1
ATOM 1994 C CA . ASP A 1 253 ? 22.969 -4.105 -9.703 1 92.75 253 ASP A CA 1
ATOM 1995 C C . ASP A 1 253 ? 22.297 -4.547 -8.398 1 92.75 253 ASP A C 1
ATOM 1997 O O . ASP A 1 253 ? 22.875 -4.387 -7.316 1 92.75 253 ASP A O 1
ATOM 2001 N N . PHE A 1 254 ? 21.172 -5.102 -8.531 1 95.06 254 PHE A N 1
ATOM 2002 C CA . PHE A 1 254 ? 20.406 -5.465 -7.344 1 95.06 254 PHE A CA 1
ATOM 2003 C C . PHE A 1 254 ? 20.375 -6.98 -7.164 1 95.06 254 PHE A C 1
ATOM 2005 O O . PHE A 1 254 ? 19.844 -7.48 -6.168 1 95.06 254 PHE A O 1
ATOM 2012 N N . ALA A 1 255 ? 20.859 -7.746 -8.094 1 96.44 255 ALA A N 1
ATOM 2013 C CA . ALA A 1 255 ? 20.766 -9.203 -8.102 1 96.44 255 ALA A CA 1
ATOM 2014 C C . ALA A 1 255 ? 21.688 -9.828 -7.066 1 96.44 255 ALA A C 1
ATOM 2016 O O . ALA A 1 255 ? 22.828 -9.383 -6.895 1 96.44 255 ALA A O 1
ATOM 2017 N N . GLN A 1 256 ? 21.203 -10.781 -6.352 1 97.69 256 GLN A N 1
ATOM 2018 C CA . GLN A 1 256 ? 21.984 -11.594 -5.422 1 97.69 256 GLN A 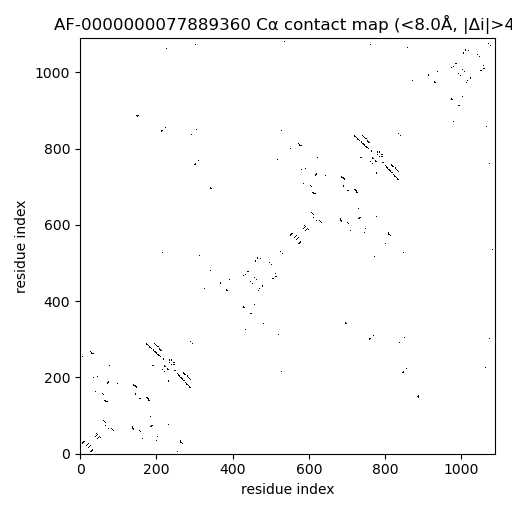CA 1
ATOM 2019 C C . GLN A 1 256 ? 21.828 -13.078 -5.73 1 97.69 256 GLN A C 1
ATOM 2021 O O . GLN A 1 256 ? 20.703 -13.594 -5.801 1 97.69 256 GLN A O 1
ATOM 2026 N N . LYS A 1 257 ? 22.906 -13.766 -5.895 1 97.38 257 LYS A N 1
ATOM 2027 C CA . LYS A 1 257 ? 22.891 -15.172 -6.281 1 97.38 257 LYS A CA 1
ATOM 2028 C C . LYS A 1 257 ? 23.234 -16.078 -5.098 1 97.38 257 LYS A C 1
ATOM 2030 O O . LYS A 1 257 ? 24.156 -15.781 -4.336 1 97.38 257 LYS A O 1
ATOM 2035 N N . VAL A 1 258 ? 22.438 -17.062 -4.922 1 98.19 258 VAL A N 1
ATOM 2036 C CA . VAL A 1 258 ? 22.641 -18.047 -3.859 1 98.19 258 VAL A CA 1
ATOM 2037 C C . VAL A 1 258 ? 22.641 -19.453 -4.449 1 98.19 258 VAL A C 1
ATOM 2039 O O . VAL A 1 258 ? 21.781 -19.797 -5.266 1 98.19 258 VAL A O 1
ATOM 2042 N N . VAL A 1 259 ? 23.594 -20.25 -4.082 1 98.31 259 VAL A N 1
ATOM 2043 C CA . VAL A 1 259 ? 23.641 -21.656 -4.449 1 98.31 259 VAL A CA 1
ATOM 2044 C C . VAL A 1 259 ? 23.25 -22.516 -3.248 1 98.31 259 VAL A C 1
ATOM 2046 O O . VAL A 1 259 ? 23.797 -22.359 -2.156 1 98.31 259 VAL A O 1
ATOM 2049 N N . LEU A 1 260 ? 22.328 -23.344 -3.445 1 98.38 260 LEU A N 1
ATOM 2050 C CA . LEU A 1 260 ? 21.828 -24.234 -2.398 1 98.38 260 LEU A CA 1
ATOM 2051 C C . LEU A 1 260 ? 22.188 -25.688 -2.709 1 98.38 260 LEU A C 1
ATOM 2053 O O . LEU A 1 260 ? 21.828 -26.203 -3.775 1 98.38 260 LEU A O 1
ATOM 2057 N N . GLU A 1 261 ? 22.828 -26.312 -1.762 1 97.44 261 GLU A N 1
ATOM 2058 C CA . GLU A 1 261 ? 23.125 -27.734 -1.839 1 97.44 261 GLU A CA 1
ATOM 2059 C C . GLU A 1 261 ? 22.078 -28.562 -1.079 1 97.44 261 GLU A C 1
ATOM 2061 O O . GLU A 1 261 ? 21.297 -28 -0.297 1 97.44 261 GLU A O 1
ATOM 2066 N N . ALA A 1 262 ? 22.094 -29.906 -1.407 1 97.31 262 ALA A N 1
ATOM 2067 C CA . ALA A 1 262 ? 21.219 -30.781 -0.619 1 97.31 262 ALA A CA 1
ATOM 2068 C C . ALA A 1 262 ? 21.438 -30.562 0.876 1 97.31 262 ALA A C 1
ATOM 2070 O O . ALA A 1 262 ? 22.578 -30.453 1.336 1 97.31 262 ALA A O 1
ATOM 2071 N N . GLY A 1 263 ? 20.312 -30.391 1.559 1 97.62 263 GLY A N 1
ATOM 2072 C CA . GLY A 1 263 ? 20.406 -30.125 2.986 1 97.62 263 GLY A CA 1
ATOM 2073 C C . GLY A 1 263 ? 20.141 -28.672 3.352 1 97.62 263 GLY A C 1
ATOM 2074 O O . GLY A 1 263 ? 19.766 -28.375 4.484 1 97.62 263 GLY A O 1
ATOM 2075 N N . ASP A 1 264 ? 20.375 -27.766 2.426 1 98.19 264 ASP A N 1
ATOM 2076 C CA . ASP A 1 264 ? 20.219 -26.328 2.676 1 98.19 264 ASP A CA 1
ATOM 2077 C C . ASP A 1 264 ? 18.766 -25.891 2.533 1 98.19 264 ASP A C 1
ATOM 2079 O O . ASP A 1 264 ? 17.969 -26.594 1.913 1 98.19 264 ASP A O 1
ATOM 2083 N N . ALA A 1 265 ? 18.438 -24.812 3.178 1 98.56 265 ALA A N 1
ATOM 2084 C CA . ALA A 1 265 ? 17.156 -24.141 3.025 1 98.56 265 ALA A CA 1
ATOM 2085 C C . ALA A 1 265 ? 17.344 -22.641 2.809 1 98.56 265 ALA A C 1
ATOM 2087 O O . ALA A 1 265 ? 18.344 -22.078 3.23 1 98.56 265 ALA A O 1
ATOM 2088 N N . LEU A 1 266 ? 16.438 -22.062 2.104 1 98.81 266 LEU A N 1
ATOM 2089 C CA . LEU A 1 266 ? 16.453 -20.625 1.818 1 98.81 266 LEU A CA 1
ATOM 2090 C C . LEU A 1 266 ? 15.133 -19.969 2.211 1 98.81 266 LEU A C 1
ATOM 2092 O O . LEU A 1 266 ? 14.07 -20.375 1.73 1 98.81 266 LEU A O 1
ATOM 2096 N N . PHE A 1 267 ? 15.234 -19.016 3.127 1 98.75 267 PHE A N 1
ATOM 2097 C CA . PHE A 1 267 ? 14.086 -18.156 3.424 1 98.75 267 PHE A CA 1
ATOM 2098 C C . PHE A 1 267 ? 13.945 -17.062 2.377 1 98.75 267 PHE A C 1
ATOM 2100 O O . PHE A 1 267 ? 14.867 -16.266 2.186 1 98.75 267 PHE A O 1
ATOM 2107 N N . ILE A 1 268 ? 12.859 -17.016 1.688 1 98.75 268 ILE A N 1
ATOM 2108 C CA . ILE A 1 268 ? 12.523 -15.984 0.722 1 98.75 268 ILE A CA 1
ATOM 2109 C C . ILE A 1 268 ? 11.297 -15.211 1.199 1 98.75 268 ILE A C 1
ATOM 2111 O O . ILE A 1 268 ? 10.172 -15.703 1.12 1 98.75 268 ILE A O 1
ATOM 2115 N N . PRO A 1 269 ? 11.477 -14 1.651 1 98.5 269 PRO A N 1
ATOM 2116 C CA . PRO A 1 269 ? 10.312 -13.234 2.092 1 98.5 269 PRO A CA 1
ATOM 2117 C C . PRO A 1 269 ? 9.305 -12.992 0.967 1 98.5 269 PRO A C 1
ATOM 2119 O O . PRO A 1 269 ? 9.688 -12.93 -0.204 1 98.5 269 PRO A O 1
ATOM 2122 N N . GLU A 1 270 ? 8.062 -12.852 1.367 1 98.25 270 GLU A N 1
ATOM 2123 C CA . GLU A 1 270 ? 7.051 -12.438 0.398 1 98.25 270 GLU A CA 1
ATOM 2124 C C . GLU A 1 270 ? 7.504 -11.203 -0.377 1 98.25 270 GLU A C 1
ATOM 2126 O O . GLU A 1 270 ? 8.141 -10.312 0.185 1 98.25 270 GLU A O 1
ATOM 2131 N N . GLY A 1 271 ? 7.25 -11.234 -1.693 1 98.25 271 GLY A N 1
ATOM 2132 C CA . GLY A 1 271 ? 7.484 -10.047 -2.496 1 98.25 271 GLY A CA 1
ATOM 2133 C C . GLY A 1 271 ? 8.859 -10.016 -3.133 1 98.25 271 GLY A C 1
ATOM 2134 O O . GLY A 1 271 ? 9.094 -9.281 -4.09 1 98.25 271 GLY A O 1
ATOM 2135 N N . TRP A 1 272 ? 9.859 -10.727 -2.549 1 98.69 272 TRP A N 1
ATOM 2136 C CA . TRP A 1 272 ? 11.172 -10.781 -3.195 1 98.69 272 TRP A CA 1
ATOM 2137 C C . TRP A 1 272 ? 11.086 -11.508 -4.531 1 98.69 272 TRP A C 1
ATOM 2139 O O . TRP A 1 272 ? 10.555 -12.617 -4.605 1 98.69 272 TRP A O 1
ATOM 2149 N N . LEU A 1 273 ? 11.547 -10.875 -5.52 1 98.19 273 LEU A N 1
ATOM 2150 C CA . LEU A 1 273 ? 11.617 -11.539 -6.816 1 98.19 273 LEU A CA 1
ATOM 2151 C C . LEU A 1 273 ? 12.742 -12.57 -6.84 1 98.19 273 LEU A C 1
ATOM 2153 O O . LEU A 1 273 ? 13.797 -12.359 -6.238 1 98.19 273 LEU A O 1
ATOM 2157 N N . HIS A 1 274 ? 12.453 -13.656 -7.535 1 97.81 274 HIS A N 1
ATOM 2158 C CA . HIS A 1 274 ? 13.484 -14.695 -7.609 1 97.81 274 HIS A CA 1
ATOM 2159 C C . HIS A 1 274 ? 13.312 -15.547 -8.859 1 97.81 274 HIS A C 1
ATOM 2161 O O . HIS A 1 274 ? 12.219 -15.633 -9.414 1 97.81 274 HIS A O 1
ATOM 2167 N N . GLN A 1 275 ? 14.352 -16 -9.328 1 96.31 275 GLN A N 1
ATOM 2168 C CA . GLN A 1 275 ? 14.484 -17 -10.383 1 96.31 275 GLN A CA 1
ATOM 2169 C C . GLN A 1 275 ? 15.25 -18.219 -9.891 1 96.31 275 GLN A C 1
ATOM 2171 O O . GLN A 1 275 ? 16.328 -18.094 -9.312 1 96.31 275 GLN A O 1
ATOM 2176 N N . VAL A 1 276 ? 14.68 -19.359 -10.086 1 97.12 276 VAL A N 1
ATOM 2177 C CA . VAL A 1 276 ? 15.266 -20.562 -9.523 1 97.12 276 VAL A CA 1
ATOM 2178 C C . VAL A 1 276 ? 15.727 -21.484 -10.656 1 97.12 276 VAL A C 1
ATOM 2180 O O . VAL A 1 276 ? 14.922 -21.891 -11.5 1 97.12 276 VAL A O 1
ATOM 2183 N N . ASP A 1 277 ? 16.953 -21.828 -10.641 1 96.06 277 ASP A N 1
ATOM 2184 C CA . ASP A 1 277 ? 17.547 -22.797 -11.555 1 96.06 277 ASP A CA 1
ATOM 2185 C C . ASP A 1 277 ? 17.844 -24.109 -10.836 1 96.06 277 ASP A C 1
ATOM 2187 O O . ASP A 1 277 ? 18.562 -24.141 -9.844 1 96.06 277 ASP A O 1
ATOM 2191 N N . SER A 1 278 ? 17.266 -25.125 -11.383 1 96.38 278 SER A N 1
ATOM 2192 C CA . SER A 1 278 ? 17.516 -26.453 -10.828 1 96.38 278 SER A CA 1
ATOM 2193 C C . SER A 1 278 ? 18.5 -27.25 -11.695 1 96.38 278 SER A C 1
ATOM 2195 O O . SER A 1 278 ? 18.406 -27.203 -12.922 1 96.38 278 SER A O 1
ATOM 2197 N N . ASP A 1 279 ? 19.344 -27.875 -11.109 1 92.88 279 ASP A N 1
ATOM 2198 C CA . ASP A 1 279 ? 20.234 -28.781 -11.82 1 92.88 279 ASP A CA 1
ATOM 2199 C C . ASP A 1 279 ? 19.469 -30.016 -12.312 1 92.88 279 ASP A C 1
ATOM 2201 O O . ASP A 1 279 ? 18.234 -30.031 -12.32 1 92.88 279 ASP A O 1
ATOM 2205 N N . ASP A 1 280 ? 20.172 -31.031 -12.828 1 88.12 280 ASP A N 1
ATOM 2206 C CA . ASP A 1 280 ? 19.516 -32.188 -13.438 1 88.12 280 ASP A CA 1
ATOM 2207 C C . ASP A 1 280 ? 18.484 -32.812 -12.492 1 88.12 280 ASP A C 1
ATOM 2209 O O . ASP A 1 280 ? 17.609 -32.125 -11.977 1 88.12 280 ASP A O 1
ATOM 2213 N N . LEU A 1 281 ? 18.641 -33.781 -11.844 1 93.69 281 LEU A N 1
ATOM 2214 C CA . LEU A 1 281 ? 17.656 -34.375 -10.938 1 93.69 281 LEU A CA 1
ATOM 2215 C C . LEU A 1 281 ? 17.734 -33.719 -9.555 1 93.69 281 LEU A C 1
ATOM 2217 O O . LEU A 1 281 ? 18.688 -33.969 -8.805 1 93.69 281 LEU A O 1
ATOM 2221 N N . THR A 1 282 ? 16.703 -32.844 -9.234 1 96.62 282 THR A N 1
ATOM 2222 C CA . THR A 1 282 ? 16.641 -32.125 -7.977 1 96.62 282 THR A CA 1
ATOM 2223 C C . THR A 1 282 ? 15.258 -32.281 -7.34 1 96.62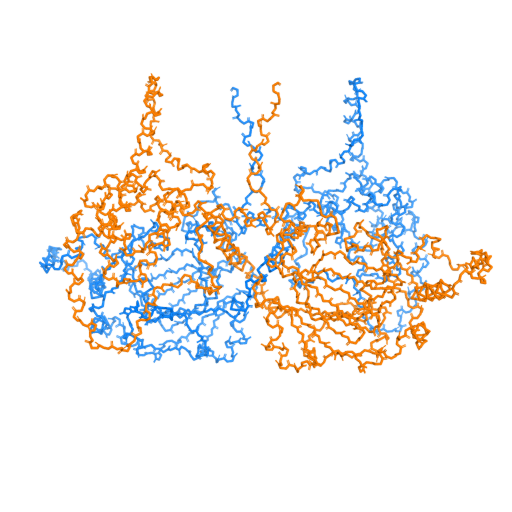 282 THR A C 1
ATOM 2225 O O . THR A 1 282 ? 14.242 -32.25 -8.039 1 96.62 282 THR A O 1
ATOM 2228 N N . ILE A 1 283 ? 15.219 -32.562 -6.062 1 98 283 ILE A N 1
ATOM 2229 C CA . ILE A 1 283 ? 14 -32.656 -5.277 1 98 283 ILE A CA 1
ATOM 2230 C C . ILE A 1 283 ? 14.008 -31.609 -4.176 1 98 283 ILE A C 1
ATOM 2232 O O . ILE A 1 283 ? 14.953 -31.531 -3.383 1 98 283 ILE A O 1
ATOM 2236 N N . ALA A 1 284 ? 13.008 -30.797 -4.156 1 98.44 284 ALA A N 1
ATOM 2237 C CA . ALA A 1 284 ? 12.906 -29.734 -3.148 1 98.44 284 ALA A CA 1
ATOM 2238 C C . ALA A 1 284 ? 11.5 -29.688 -2.545 1 98.44 284 ALA A C 1
ATOM 2240 O O . ALA A 1 284 ? 10.547 -30.188 -3.145 1 98.44 284 ALA A O 1
ATOM 2241 N N . ILE A 1 285 ? 11.422 -29.188 -1.34 1 98.31 285 ILE A N 1
ATOM 2242 C CA . ILE A 1 285 ? 10.188 -28.922 -0.604 1 98.31 285 ILE A CA 1
ATOM 2243 C C . ILE A 1 285 ? 10.133 -27.469 -0.171 1 98.31 285 ILE A C 1
ATOM 2245 O O . ILE A 1 285 ? 11.148 -26.891 0.231 1 98.31 285 ILE A O 1
ATOM 2249 N N . ASN A 1 286 ? 8.953 -26.875 -0.265 1 98.38 286 ASN A N 1
ATOM 2250 C CA . ASN A 1 286 ? 8.883 -25.531 0.307 1 98.38 286 ASN A CA 1
ATOM 2251 C C . ASN A 1 286 ? 7.707 -25.391 1.274 1 98.38 286 ASN A C 1
ATOM 2253 O O . ASN A 1 286 ? 6.758 -26.188 1.22 1 98.38 286 ASN A O 1
ATOM 2257 N N . PHE A 1 287 ? 7.801 -24.547 2.236 1 98.44 287 PHE A N 1
ATOM 2258 C CA . PHE A 1 287 ? 6.785 -24.172 3.213 1 98.44 287 PHE A CA 1
ATOM 2259 C C . PHE A 1 287 ? 6.309 -22.75 2.965 1 98.44 287 PHE A C 1
ATOM 2261 O O . PHE A 1 287 ? 7.109 -21.812 2.953 1 98.44 287 PHE A O 1
ATOM 2268 N N . TRP A 1 288 ? 4.996 -22.578 2.746 1 98.19 288 TRP A N 1
ATOM 2269 C CA . TRP A 1 288 ? 4.414 -21.25 2.537 1 98.19 288 TRP A CA 1
ATOM 2270 C C . TRP A 1 288 ? 3.562 -20.828 3.732 1 98.19 288 TRP A C 1
ATOM 2272 O O . TRP A 1 288 ? 2.824 -21.656 4.289 1 98.19 288 TRP A O 1
ATOM 2282 N N . TRP A 1 289 ? 3.705 -19.594 4.188 1 97.75 289 TRP A N 1
ATOM 2283 C CA . TRP A 1 289 ? 2.797 -19.031 5.184 1 97.75 289 TRP A CA 1
ATOM 2284 C C . TRP A 1 289 ? 2.625 -17.531 4.973 1 97.75 289 TRP A C 1
ATOM 2286 O O . TRP A 1 289 ? 3.443 -16.891 4.309 1 97.75 289 TRP A O 1
ATOM 2296 N N . ARG A 1 290 ? 1.617 -16.984 5.43 1 95.88 290 ARG A N 1
ATOM 2297 C CA . ARG A 1 290 ? 1.324 -15.555 5.305 1 95.88 290 ARG A CA 1
ATOM 2298 C C . ARG A 1 290 ? 2.117 -14.742 6.316 1 95.88 290 ARG A C 1
ATOM 2300 O O . ARG A 1 290 ? 2.23 -15.133 7.484 1 95.88 290 ARG A O 1
ATOM 2307 N N . SER A 1 291 ? 2.637 -13.625 5.902 1 95.75 291 SER A N 1
ATOM 2308 C CA . SER A 1 291 ? 3.389 -12.766 6.809 1 95.75 291 SER A CA 1
ATOM 2309 C C . SER A 1 291 ? 2.473 -12.109 7.836 1 95.75 291 SER A C 1
ATOM 2311 O O . SER A 1 291 ? 1.268 -11.977 7.609 1 95.75 291 SER A O 1
ATOM 2313 N N . ASN A 1 292 ? 3.111 -11.656 8.922 1 92.94 292 ASN A N 1
ATOM 2314 C CA . ASN A 1 292 ? 2.363 -10.945 9.953 1 92.94 292 ASN A CA 1
ATOM 2315 C C . ASN A 1 292 ? 1.827 -9.617 9.438 1 92.94 292 ASN A C 1
ATOM 2317 O O . ASN A 1 292 ? 0.718 -9.211 9.789 1 92.94 292 ASN A O 1
ATOM 2321 N N . ILE A 1 293 ? 2.6 -8.969 8.648 1 94.81 293 ILE A N 1
ATOM 2322 C CA . ILE A 1 293 ? 2.195 -7.664 8.133 1 94.81 293 ILE A CA 1
ATOM 2323 C C . ILE A 1 293 ? 0.948 -7.82 7.262 1 94.81 293 ILE A C 1
ATOM 2325 O O . ILE A 1 293 ? -0.049 -7.125 7.469 1 94.81 293 ILE A O 1
ATOM 2329 N N . MET A 1 294 ? 0.966 -8.742 6.34 1 94.88 294 MET A N 1
ATOM 2330 C CA . MET A 1 294 ? -0.176 -8.938 5.449 1 94.88 294 MET A CA 1
ATOM 2331 C C . MET A 1 294 ? -1.393 -9.43 6.223 1 94.88 294 MET A C 1
ATOM 2333 O O . MET A 1 294 ? -2.525 -9.062 5.91 1 94.88 294 MET A O 1
ATOM 2337 N N . SER A 1 295 ? -1.146 -10.234 7.211 1 93.81 295 SER A N 1
ATOM 2338 C CA . SER A 1 295 ? -2.24 -10.742 8.031 1 93.81 295 SER A CA 1
ATOM 2339 C C . SER A 1 295 ? -2.885 -9.625 8.852 1 93.81 295 SER A C 1
ATOM 2341 O O . SER A 1 295 ? -4.082 -9.672 9.133 1 93.81 295 SER A O 1
ATOM 2343 N N . SER A 1 296 ? -2.096 -8.633 9.203 1 94.31 296 SER A N 1
ATOM 2344 C CA . SER A 1 296 ? -2.566 -7.574 10.086 1 94.31 296 SER A CA 1
ATOM 2345 C C . SER A 1 296 ? -3.061 -6.371 9.297 1 94.31 296 SER A C 1
ATOM 2347 O O . SER A 1 296 ? -3.615 -5.426 9.867 1 94.31 296 SER A O 1
ATOM 2349 N N . MET A 1 297 ? -2.844 -6.293 8.078 1 95.44 297 MET A N 1
ATOM 2350 C CA . MET A 1 297 ? -3.283 -5.184 7.234 1 95.44 297 MET A CA 1
ATOM 2351 C C . MET A 1 297 ? -4.75 -5.344 6.848 1 95.44 297 MET A C 1
ATOM 2353 O O . MET A 1 297 ? -5.066 -6.012 5.863 1 95.44 297 MET A O 1
ATOM 2357 N N . LEU A 1 298 ? -5.559 -4.684 7.578 1 96.06 298 LEU A N 1
ATOM 2358 C CA . LEU A 1 298 ? -7 -4.82 7.395 1 96.06 298 LEU A CA 1
ATOM 2359 C C . LEU A 1 298 ? -7.453 -4.109 6.125 1 96.06 298 LEU A C 1
ATOM 2361 O O . LEU A 1 298 ? -6.957 -3.025 5.805 1 96.06 298 LEU A O 1
ATOM 2365 N N . GLU A 1 299 ? -8.398 -4.645 5.473 1 96 299 GLU A N 1
ATOM 2366 C CA . GLU A 1 299 ? -8.789 -4.195 4.141 1 96 299 GLU A CA 1
ATOM 2367 C C . GLU A 1 299 ? -9.398 -2.799 4.188 1 96 299 GLU A C 1
ATOM 2369 O O . GLU A 1 299 ? -9.258 -2.023 3.238 1 96 299 GLU A O 1
ATOM 2374 N N . HIS A 1 300 ? -10.156 -2.467 5.293 1 97.12 300 HIS A N 1
ATOM 2375 C CA . HIS A 1 300 ? -10.789 -1.151 5.332 1 97.12 300 HIS A CA 1
ATOM 2376 C C . HIS A 1 300 ? -9.75 -0.043 5.438 1 97.12 300 HIS A C 1
ATOM 2378 O O . HIS A 1 300 ? -10.062 1.133 5.25 1 97.12 300 HIS A O 1
ATOM 2384 N N . MET A 1 301 ? -8.43 -0.451 5.672 1 98.12 301 MET A N 1
ATOM 2385 C CA . MET A 1 301 ? -7.344 0.514 5.785 1 98.12 301 MET A CA 1
ATOM 2386 C C . MET A 1 301 ? -6.59 0.644 4.465 1 98.12 301 MET A C 1
ATOM 2388 O O . MET A 1 301 ? -5.691 1.479 4.336 1 98.12 301 MET A O 1
ATOM 2392 N N . ASP A 1 302 ? -6.914 -0.098 3.428 1 98.25 302 ASP A N 1
ATOM 2393 C CA . ASP A 1 302 ? -6.145 -0.209 2.193 1 98.25 302 ASP A CA 1
ATOM 2394 C C . ASP A 1 302 ? -5.918 1.163 1.562 1 98.25 302 ASP A C 1
ATOM 2396 O O . ASP A 1 302 ? -4.809 1.474 1.122 1 98.25 302 ASP A O 1
ATOM 2400 N N . ALA A 1 303 ? -6.965 1.947 1.542 1 98.44 303 ALA A N 1
ATOM 2401 C CA . ALA A 1 303 ? -6.867 3.26 0.91 1 98.44 303 ALA A CA 1
ATOM 2402 C C . ALA A 1 303 ? -5.793 4.113 1.576 1 98.44 303 ALA A C 1
ATOM 2404 O O . ALA A 1 303 ? -5.02 4.793 0.896 1 98.44 303 ALA A O 1
ATOM 2405 N N . TYR A 1 304 ? -5.734 4.059 2.873 1 98.5 304 TYR A N 1
ATOM 2406 C CA . TYR A 1 304 ? -4.762 4.836 3.629 1 98.5 304 TYR A CA 1
ATOM 2407 C C . TYR A 1 304 ? -3.344 4.344 3.363 1 98.5 304 TYR A C 1
ATOM 2409 O O . TYR A 1 304 ? -2.453 5.137 3.049 1 98.5 304 TYR A O 1
ATOM 2417 N N . TYR A 1 305 ? -3.092 3.037 3.494 1 98.44 305 TYR A N 1
ATOM 2418 C CA . TYR A 1 305 ? -1.761 2.48 3.285 1 98.44 305 TYR A CA 1
ATOM 2419 C C . TYR A 1 305 ? -1.29 2.713 1.854 1 98.44 305 TYR A C 1
ATOM 2421 O O . TYR A 1 305 ? -0.104 2.953 1.615 1 98.44 305 TYR A O 1
ATOM 2429 N N . LEU A 1 306 ? -2.227 2.592 0.883 1 98.5 306 LEU A N 1
ATOM 2430 C CA . LEU A 1 306 ? -1.897 2.887 -0.508 1 98.5 306 LEU A CA 1
ATOM 2431 C C . LEU A 1 306 ? -1.297 4.281 -0.64 1 98.5 306 LEU A C 1
ATOM 2433 O O . LEU A 1 306 ? -0.237 4.453 -1.249 1 98.5 306 LEU A O 1
ATOM 2437 N N . ARG A 1 307 ? -1.919 5.273 -0.075 1 98.12 307 ARG A N 1
ATOM 2438 C CA . ARG A 1 307 ? -1.465 6.656 -0.187 1 98.12 307 ARG A CA 1
ATOM 2439 C C . ARG A 1 307 ? -0.136 6.855 0.535 1 98.12 307 ARG A C 1
ATOM 2441 O O . ARG A 1 307 ? 0.744 7.562 0.04 1 98.12 307 ARG A O 1
ATOM 2448 N N . ARG A 1 308 ? 0.019 6.223 1.709 1 97.81 308 ARG A N 1
ATOM 2449 C CA . ARG A 1 308 ? 1.27 6.332 2.453 1 97.81 308 ARG A CA 1
ATOM 2450 C C . ARG A 1 308 ? 2.436 5.762 1.652 1 97.81 308 ARG A C 1
ATOM 2452 O O . ARG A 1 308 ? 3.504 6.375 1.58 1 97.81 308 ARG A O 1
ATOM 2459 N N . ILE A 1 309 ? 2.213 4.602 1.104 1 98.31 309 ILE A N 1
ATOM 2460 C CA . ILE A 1 309 ? 3.262 3.934 0.34 1 98.31 309 ILE A CA 1
ATOM 2461 C C . ILE A 1 309 ? 3.607 4.762 -0.896 1 98.31 309 ILE A C 1
ATOM 2463 O O . ILE A 1 309 ? 4.781 4.969 -1.206 1 98.31 309 ILE A O 1
ATOM 2467 N N . LEU A 1 310 ? 2.6 5.234 -1.603 1 98.44 310 LEU A N 1
ATOM 2468 C CA . LEU A 1 310 ? 2.838 6.066 -2.777 1 98.44 310 LEU A CA 1
ATOM 2469 C C . LEU A 1 310 ? 3.633 7.312 -2.408 1 98.44 310 LEU A C 1
ATOM 2471 O O . LEU A 1 310 ? 4.559 7.699 -3.125 1 98.44 310 LEU A O 1
ATOM 2475 N N . ARG A 1 311 ? 3.264 7.938 -1.322 1 97.75 311 ARG A N 1
ATOM 2476 C CA . ARG A 1 311 ? 3.984 9.133 -0.894 1 97.75 311 ARG A CA 1
ATOM 2477 C C . ARG A 1 311 ? 5.453 8.82 -0.621 1 97.75 311 ARG A C 1
ATOM 2479 O O . ARG A 1 311 ? 6.34 9.57 -1.028 1 97.75 311 ARG A O 1
ATOM 2486 N N . ARG A 1 312 ? 5.746 7.691 0.048 1 97.31 312 ARG A N 1
ATOM 2487 C CA . ARG A 1 312 ? 7.121 7.27 0.309 1 97.31 312 ARG A CA 1
ATOM 2488 C C . ARG A 1 312 ? 7.891 7.074 -0.994 1 97.31 312 ARG A C 1
ATOM 2490 O O . ARG A 1 312 ? 9.031 7.516 -1.115 1 97.31 312 ARG A O 1
ATOM 2497 N N . LEU A 1 313 ? 7.215 6.414 -1.899 1 98.38 313 LEU A N 1
ATOM 2498 C CA . LEU A 1 313 ? 7.855 6.152 -3.184 1 98.38 313 LEU A CA 1
ATOM 2499 C C . LEU A 1 313 ? 8.102 7.453 -3.939 1 98.38 313 LEU A C 1
ATOM 2501 O O . LEU A 1 313 ? 9.133 7.602 -4.605 1 98.38 313 LEU A O 1
ATOM 2505 N N . ILE A 1 314 ? 7.164 8.414 -3.863 1 98.19 314 ILE A N 1
ATOM 2506 C CA . ILE A 1 314 ? 7.312 9.719 -4.5 1 98.19 314 ILE A CA 1
ATOM 2507 C C . ILE A 1 314 ? 8.508 10.453 -3.904 1 98.19 314 ILE A C 1
ATOM 2509 O O . ILE A 1 314 ? 9.344 11 -4.637 1 98.19 314 ILE A O 1
ATOM 2513 N N . ASP A 1 315 ? 8.594 10.453 -2.604 1 96.75 315 ASP A N 1
ATOM 2514 C CA . ASP A 1 315 ? 9.703 11.109 -1.929 1 96.75 315 ASP A CA 1
ATOM 2515 C C . ASP A 1 315 ? 11.047 10.523 -2.371 1 96.75 315 ASP A C 1
ATOM 2517 O O . ASP A 1 315 ? 11.984 11.266 -2.666 1 96.75 315 ASP A O 1
ATOM 2521 N N . LYS A 1 316 ? 11.109 9.25 -2.436 1 96.25 316 LYS A N 1
ATOM 2522 C CA . LYS A 1 316 ? 12.328 8.594 -2.881 1 96.25 316 LYS A CA 1
ATOM 2523 C C . LYS A 1 316 ? 12.656 8.953 -4.328 1 96.25 316 LYS A C 1
ATOM 2525 O O . LYS A 1 316 ? 13.812 9.172 -4.676 1 96.25 316 LYS A O 1
ATOM 2530 N N . GLU A 1 317 ? 11.625 8.914 -5.145 1 96.75 317 GLU A N 1
ATOM 2531 C CA . GLU A 1 317 ? 11.805 9.281 -6.543 1 96.75 317 GLU A CA 1
ATOM 2532 C C . GLU A 1 317 ? 12.328 10.711 -6.676 1 96.75 317 GLU A C 1
ATOM 2534 O O . GLU A 1 317 ? 13.188 10.984 -7.52 1 96.75 317 GLU A O 1
ATOM 2539 N N . MET A 1 318 ? 11.789 11.641 -5.879 1 96.31 318 MET A N 1
ATOM 2540 C CA . MET A 1 318 ? 12.266 13.023 -5.891 1 96.31 318 MET A CA 1
ATOM 2541 C C . MET A 1 318 ? 13.75 13.086 -5.555 1 96.31 318 MET A C 1
ATOM 2543 O O . MET A 1 318 ? 14.508 13.789 -6.227 1 96.31 318 MET A O 1
ATOM 2547 N N . ASP A 1 319 ? 14.141 12.32 -4.594 1 94.75 319 ASP A N 1
ATOM 2548 C CA . ASP A 1 319 ? 15.547 12.281 -4.215 1 94.75 319 ASP A CA 1
ATOM 2549 C C . ASP A 1 319 ? 16.406 11.742 -5.359 1 94.75 319 ASP A C 1
ATOM 2551 O O . ASP A 1 319 ? 17.484 12.266 -5.625 1 94.75 319 ASP A O 1
ATOM 2555 N N . GLN A 1 320 ? 15.938 10.75 -5.98 1 93.25 320 GLN A N 1
ATOM 2556 C CA . GLN A 1 320 ? 16.672 10.156 -7.09 1 93.25 320 GLN A CA 1
ATOM 2557 C C . GLN A 1 320 ? 16.781 11.125 -8.258 1 93.25 320 GLN A C 1
ATOM 2559 O O . GLN A 1 320 ? 17.828 11.195 -8.922 1 93.25 320 GLN A O 1
ATOM 2564 N N . LEU A 1 321 ? 15.719 11.836 -8.5 1 92.5 321 LEU A N 1
ATOM 2565 C CA . LEU A 1 321 ? 15.727 12.82 -9.578 1 92.5 321 LEU A CA 1
ATOM 2566 C C . LEU A 1 321 ? 16.719 13.93 -9.289 1 92.5 321 LEU A C 1
ATOM 2568 O O . LEU A 1 321 ? 17.453 14.359 -10.18 1 92.5 321 LEU A O 1
ATOM 2572 N N . LEU A 1 322 ? 16.734 14.352 -8.102 1 93 322 LEU A N 1
ATOM 2573 C CA . LEU A 1 322 ? 17.703 15.383 -7.707 1 93 322 LEU A CA 1
ATOM 2574 C C . LEU A 1 322 ? 19.125 14.867 -7.809 1 93 322 LEU A C 1
ATOM 2576 O O . LEU A 1 322 ? 20.016 15.578 -8.273 1 93 322 LEU A O 1
ATOM 2580 N N . LEU A 1 323 ? 19.344 13.617 -7.418 1 90.62 323 LEU A N 1
ATOM 2581 C CA . LEU A 1 323 ? 20.672 13.008 -7.512 1 90.62 323 LEU A CA 1
ATOM 2582 C C . LEU A 1 323 ? 21.141 12.938 -8.961 1 90.62 323 LEU A C 1
ATOM 2584 O O . LEU A 1 323 ? 22.297 13.211 -9.258 1 90.62 323 LEU A O 1
ATOM 2588 N N . LYS A 1 324 ? 20.281 12.602 -9.766 1 87.25 324 LYS A N 1
ATOM 2589 C CA . LYS A 1 324 ? 20.609 12.516 -11.188 1 87.25 324 LYS A CA 1
ATOM 2590 C C . LYS A 1 324 ? 20.984 13.883 -11.742 1 87.25 324 LYS A C 1
ATOM 2592 O O . LYS A 1 324 ? 21.766 13.969 -12.695 1 87.25 324 LYS A O 1
ATOM 2597 N N . LEU A 1 325 ? 20.453 14.891 -11.094 1 87.06 325 LEU A N 1
ATOM 2598 C CA . LEU A 1 325 ? 20.734 16.25 -11.547 1 87.06 325 LEU A CA 1
ATOM 2599 C C . LEU A 1 325 ? 21.938 16.844 -10.82 1 87.06 325 LEU A C 1
ATOM 2601 O O . LEU A 1 325 ? 22.219 18.031 -10.945 1 87.06 325 LEU A O 1
ATOM 2605 N N . GLY A 1 326 ? 22.578 15.992 -10.102 1 83.94 326 GLY A N 1
ATOM 2606 C CA . GLY A 1 326 ? 23.812 16.406 -9.422 1 83.94 326 GLY A CA 1
ATOM 2607 C C . GLY A 1 326 ? 23.547 17.047 -8.07 1 83.94 326 GLY A C 1
ATOM 2608 O O . GLY A 1 326 ? 24.422 17.719 -7.531 1 83.94 326 GLY A O 1
ATOM 2609 N N . MET A 1 327 ? 22.328 16.984 -7.699 1 79.5 327 MET A N 1
ATOM 2610 C CA . MET A 1 327 ? 21.938 17.578 -6.426 1 79.5 327 MET A CA 1
ATOM 2611 C C . MET A 1 327 ? 21.562 16.5 -5.41 1 79.5 327 MET A C 1
ATOM 2613 O O . MET A 1 327 ? 20.594 15.781 -5.598 1 79.5 327 MET A O 1
ATOM 2617 N N . GLY A 1 328 ? 22.297 15.727 -4.777 1 68.69 328 GLY A N 1
ATOM 2618 C CA . GLY A 1 328 ? 21.812 14.703 -3.871 1 68.69 328 GLY A CA 1
ATOM 2619 C C . GLY A 1 328 ? 22.781 14.383 -2.754 1 68.69 328 GLY A C 1
ATOM 2620 O O . GLY A 1 328 ? 24 14.57 -2.904 1 68.69 328 GLY A O 1
ATOM 2621 N N . LYS A 1 329 ? 22.531 14.664 -1.506 1 59.44 329 LYS A N 1
ATOM 2622 C CA . LYS A 1 329 ? 23.234 14.008 -0.411 1 59.44 329 LYS A CA 1
ATOM 2623 C C . LYS A 1 329 ? 22.719 12.586 -0.196 1 59.44 329 LYS A C 1
ATOM 2625 O O . LYS A 1 329 ? 21.562 12.289 -0.488 1 59.44 329 LYS A O 1
ATOM 2630 N N . THR A 1 330 ? 23.609 11.57 -0.364 1 42.16 330 THR A N 1
ATOM 2631 C CA . THR A 1 330 ? 23.109 10.242 0.005 1 42.16 330 THR A CA 1
ATOM 2632 C C . THR A 1 330 ? 22.234 10.32 1.244 1 42.16 330 THR A C 1
ATOM 2634 O O . THR A 1 330 ? 22.688 10.711 2.32 1 42.16 330 THR A O 1
ATOM 2637 N N . ARG A 1 331 ? 21.062 10.711 1.223 1 38.75 331 ARG A N 1
ATOM 2638 C CA . ARG A 1 331 ? 20.188 10.711 2.391 1 38.75 331 ARG A CA 1
ATOM 2639 C C . ARG A 1 331 ? 20.25 9.375 3.123 1 38.75 331 ARG A C 1
ATOM 2641 O O . ARG A 1 331 ? 20.031 8.32 2.521 1 38.75 331 ARG A O 1
ATOM 2648 N N . THR A 1 332 ? 21.141 9.102 4.02 1 31.83 332 THR A N 1
ATOM 2649 C CA . THR A 1 332 ? 20.859 8.008 4.949 1 31.83 332 THR A CA 1
ATOM 2650 C C . THR A 1 332 ? 19.375 7.984 5.312 1 31.83 332 THR A C 1
ATOM 2652 O O . THR A 1 332 ? 18.734 9.031 5.43 1 31.83 332 THR A O 1
ATOM 2655 N N . CYS A 1 333 ? 18.688 6.855 5.043 1 30.69 333 CYS A N 1
ATOM 2656 C CA . CYS A 1 333 ? 17.281 6.484 5.062 1 30.69 333 CYS A CA 1
ATOM 2657 C C . CYS A 1 333 ? 16.594 7.004 6.32 1 30.69 333 CYS A C 1
ATOM 2659 O O . CYS A 1 333 ? 16.203 6.223 7.188 1 30.69 333 CYS A O 1
ATOM 2661 N N . GLY A 1 334 ? 17.031 7.953 7.086 1 27.66 334 GLY A N 1
ATOM 2662 C CA . GLY A 1 334 ? 16.188 8.227 8.242 1 27.66 334 GLY A CA 1
ATOM 2663 C C . GLY A 1 334 ? 14.867 8.875 7.871 1 27.66 334 GLY A C 1
ATOM 2664 O O . GLY A 1 334 ? 14.844 9.914 7.215 1 27.66 334 GLY A O 1
ATOM 2665 N N . TYR A 1 335 ? 13.914 8.125 7.516 1 27.2 335 TYR A N 1
ATOM 2666 C CA . TYR A 1 335 ? 12.578 8.609 7.184 1 27.2 335 TYR A CA 1
ATOM 2667 C C . TYR A 1 335 ? 12.117 9.664 8.18 1 27.2 335 TYR A C 1
ATOM 2669 O O . TYR A 1 335 ? 11.836 9.352 9.344 1 27.2 335 TYR A O 1
ATOM 2677 N N . LYS A 1 336 ? 12.633 10.883 8.188 1 29.36 336 LYS A N 1
ATOM 2678 C CA . LYS A 1 336 ? 11.945 11.914 8.953 1 29.36 336 LYS A CA 1
ATOM 2679 C C . LYS A 1 336 ? 10.555 12.18 8.391 1 29.36 336 LYS A C 1
ATOM 2681 O O . LYS A 1 336 ? 10.398 12.445 7.195 1 29.36 336 LYS A O 1
ATOM 2686 N N . LEU A 1 337 ? 9.586 11.508 8.703 1 26.5 337 LEU A N 1
ATOM 2687 C CA . LEU A 1 337 ? 8.25 12.031 8.469 1 26.5 337 LEU A CA 1
ATOM 2688 C C . LEU A 1 337 ? 8.242 13.555 8.562 1 26.5 337 LEU A C 1
ATOM 2690 O O . LEU A 1 337 ? 8.898 14.125 9.438 1 26.5 337 LEU A O 1
ATOM 2694 N N . PRO A 1 338 ? 7.961 14.258 7.543 1 27.42 338 PRO A N 1
ATOM 2695 C CA . PRO A 1 338 ? 7.902 15.711 7.676 1 27.42 338 PRO A CA 1
ATOM 2696 C C . PRO A 1 338 ? 7.352 16.156 9.031 1 27.42 338 PRO A C 1
ATOM 2698 O O . PRO A 1 338 ? 6.195 15.883 9.352 1 27.42 338 PRO A O 1
ATOM 2701 N N . TYR A 1 339 ? 8.117 15.859 10.133 1 23.11 339 TYR A N 1
ATOM 2702 C CA . TYR A 1 339 ? 7.789 16.516 11.398 1 23.11 339 TYR A CA 1
ATOM 2703 C C . TYR A 1 339 ? 7.676 18.016 11.219 1 23.11 339 TYR A C 1
ATOM 2705 O O . TYR A 1 339 ? 8.344 18.609 10.359 1 23.11 339 TYR A O 1
ATOM 2713 N N . ASN A 1 340 ? 6.68 18.672 11.586 1 22.17 340 ASN A N 1
ATOM 2714 C CA . ASN A 1 340 ? 6.793 20.094 11.867 1 22.17 340 ASN A CA 1
ATOM 2715 C C . ASN A 1 340 ? 8.07 20.422 12.633 1 22.17 340 ASN A C 1
ATOM 2717 O O . ASN A 1 340 ? 8.602 19.562 13.352 1 22.17 340 ASN A O 1
ATOM 2721 N N . GLY A 1 341 ? 8.961 21.406 12.336 1 21.23 341 GLY A N 1
ATOM 2722 C CA . GLY A 1 341 ? 10.297 21.922 12.586 1 21.23 341 GLY A CA 1
ATOM 2723 C C . GLY A 1 341 ? 10.664 21.953 14.055 1 21.23 341 GLY A C 1
ATOM 2724 O O . GLY A 1 341 ? 11.609 22.641 14.453 1 21.23 341 GLY A O 1
ATOM 2725 N N . GLN A 1 342 ? 10.195 21.188 15.023 1 19.62 342 GLN A N 1
ATOM 2726 C CA . GLN A 1 342 ? 10.656 21.734 16.281 1 19.62 342 GLN A CA 1
ATOM 2727 C C . GLN A 1 342 ? 12.117 21.375 16.562 1 19.62 342 GLN A C 1
ATOM 2729 O O . GLN A 1 342 ? 12.461 20.188 16.578 1 19.62 342 GLN A O 1
ATOM 2734 N N . ALA A 1 343 ? 13.125 22.266 16.125 1 20.11 343 ALA A N 1
ATOM 2735 C CA . ALA A 1 343 ? 14.578 22.234 16.297 1 20.11 343 ALA A CA 1
ATOM 2736 C C . ALA A 1 343 ? 14.953 21.953 17.75 1 20.11 343 ALA A C 1
ATOM 2738 O O . ALA A 1 343 ? 14.539 22.703 18.656 1 20.11 343 ALA A O 1
ATOM 2739 N N . ASP A 1 344 ? 15.07 20.844 18.172 1 18.62 344 ASP A N 1
ATOM 2740 C CA . ASP A 1 344 ? 15.445 20.516 19.531 1 18.62 344 ASP A CA 1
ATOM 2741 C C . ASP A 1 344 ? 16.891 20.922 19.828 1 18.62 344 ASP A C 1
ATOM 2743 O O . ASP A 1 344 ? 17.812 20.5 19.125 1 18.62 344 ASP A O 1
ATOM 2747 N N . HIS A 1 345 ? 17.109 22.156 20.281 1 19.72 345 HIS A N 1
ATOM 2748 C CA . HIS A 1 345 ? 18.359 22.766 20.719 1 19.72 345 HIS A CA 1
ATOM 2749 C C . HIS A 1 345 ? 19.047 21.922 21.781 1 19.72 345 HIS A C 1
ATOM 2751 O O . HIS A 1 345 ? 18.406 21.469 22.734 1 19.72 345 HIS A O 1
ATOM 2757 N N . ASP A 1 346 ? 19.984 21.281 21.422 1 18.69 346 ASP A N 1
ATOM 2758 C CA . ASP A 1 346 ? 20.906 20.516 22.266 1 18.69 346 ASP A CA 1
ATOM 2759 C C . ASP A 1 346 ? 21.531 21.406 23.344 1 18.69 346 ASP A C 1
ATOM 2761 O O . ASP A 1 346 ? 21.922 22.531 23.078 1 18.69 346 ASP A O 1
ATOM 2765 N N . ASP A 1 347 ? 21.328 21.156 24.609 1 20.03 347 ASP A N 1
ATOM 2766 C CA . ASP A 1 347 ? 21.516 21.844 25.891 1 20.03 347 ASP A CA 1
ATOM 2767 C C . ASP A 1 347 ? 23 22.016 26.188 1 20.03 347 ASP A C 1
ATOM 2769 O O . ASP A 1 347 ? 23.359 22.516 27.266 1 20.03 347 ASP A O 1
ATOM 2773 N N . ASP A 1 348 ? 23.953 21.266 25.625 1 21.22 348 ASP A N 1
ATOM 2774 C CA . ASP A 1 348 ? 24.953 21.078 26.672 1 21.22 348 ASP A CA 1
ATOM 2775 C C . ASP A 1 348 ? 25.641 22.391 27.031 1 21.22 348 ASP A C 1
ATOM 2777 O O . ASP A 1 348 ? 25.75 22.734 28.219 1 21.22 348 ASP A O 1
ATOM 2781 N N . ASN A 1 349 ? 26.859 22.531 26.406 1 24.08 349 ASN A N 1
ATOM 2782 C CA . ASN A 1 349 ? 28.031 23.203 26.969 1 24.08 349 ASN A CA 1
ATOM 2783 C C . ASN A 1 349 ? 27.859 24.703 27.047 1 24.08 349 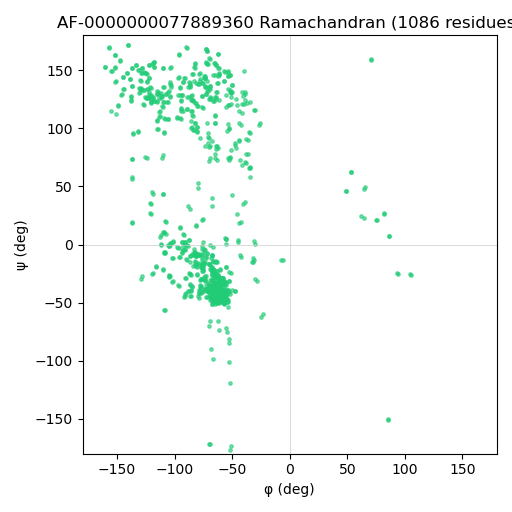ASN A C 1
ATOM 2785 O O . ASN A 1 349 ? 27.688 25.375 26.016 1 24.08 349 ASN A O 1
ATOM 2789 N N . HIS A 1 350 ? 27.453 25.281 28.172 1 23.09 350 HIS A N 1
ATOM 2790 C CA . HIS A 1 350 ? 26.812 26.5 28.672 1 23.09 350 HIS A CA 1
ATOM 2791 C C . HIS A 1 350 ? 27.719 27.719 28.469 1 23.09 350 HIS A C 1
ATOM 2793 O O . HIS A 1 350 ? 27.219 28.844 28.375 1 23.09 350 HIS A O 1
ATOM 2799 N N . ASN A 1 351 ? 29.062 27.578 28.906 1 25.19 351 ASN A N 1
ATOM 2800 C CA . ASN A 1 351 ? 29.75 28.734 29.453 1 25.19 351 ASN A CA 1
ATOM 2801 C C . ASN A 1 351 ? 30.047 29.766 28.375 1 25.19 351 ASN A C 1
ATOM 2803 O O . ASN A 1 351 ? 29.891 30.969 28.594 1 25.19 351 ASN A O 1
ATOM 2807 N N . GLN A 1 352 ? 31.047 29.344 27.469 1 25.98 352 GLN A N 1
ATOM 2808 C CA . GLN A 1 352 ? 31.766 30.297 26.641 1 25.98 352 GLN A CA 1
ATOM 2809 C C . GLN A 1 352 ? 30.844 30.922 25.594 1 25.98 352 GLN A C 1
ATOM 2811 O O . GLN A 1 352 ? 31.266 31.812 24.859 1 25.98 352 GLN A O 1
ATOM 2816 N N . MET A 1 353 ? 29.734 30.188 25.312 1 27 353 MET A N 1
ATOM 2817 C CA . MET A 1 353 ? 28.922 30.406 24.125 1 27 353 MET A CA 1
ATOM 2818 C C . MET A 1 353 ? 28.047 31.656 24.281 1 27 353 MET A C 1
ATOM 2820 O O . MET A 1 353 ? 27.219 31.953 23.422 1 27 353 MET A O 1
ATOM 2824 N N . PHE A 1 354 ? 27.938 32.25 25.5 1 27.73 354 PHE A N 1
ATOM 2825 C CA . PHE A 1 354 ? 27.109 33.406 25.828 1 27.73 354 PHE A CA 1
ATOM 2826 C C . PHE A 1 354 ? 27.547 34.625 25.031 1 27.73 354 PHE A C 1
ATOM 2828 O O . PHE A 1 354 ? 26.734 35.531 24.75 1 27.73 354 PHE A O 1
ATOM 2835 N N . LYS A 1 355 ? 28.953 34.906 25.047 1 30.12 355 LYS A N 1
ATOM 2836 C CA . LYS A 1 355 ? 29.516 36.156 24.516 1 30.12 355 LYS A CA 1
ATOM 2837 C C . LYS A 1 355 ? 29.188 36.312 23.031 1 30.12 355 LYS A C 1
ATOM 2839 O O . LYS A 1 355 ? 29.172 37.438 22.531 1 30.12 355 LYS A O 1
ATOM 2844 N N . GLU A 1 356 ? 29.172 35.156 22.359 1 30.2 356 GLU A N 1
ATOM 2845 C CA . GLU A 1 356 ? 29 35.25 20.906 1 30.2 356 GLU A CA 1
ATOM 2846 C C . GLU A 1 356 ? 27.547 35.562 20.547 1 30.2 356 GLU A C 1
ATOM 2848 O O . GLU A 1 356 ? 27.234 35.812 19.375 1 30.2 356 GLU A O 1
ATOM 2853 N N . MET A 1 357 ? 26.609 35.344 21.438 1 30.7 357 MET A N 1
ATOM 2854 C CA . MET A 1 357 ? 25.188 35.531 21.203 1 30.7 357 MET A CA 1
ATOM 2855 C C . MET A 1 357 ? 24.875 37.031 21.062 1 30.7 357 MET A C 1
ATOM 2857 O O . MET A 1 357 ? 23.891 37.406 20.438 1 30.7 357 MET A O 1
ATOM 2861 N N . ASP A 1 358 ? 25.453 37.906 21.938 1 32.41 358 ASP A N 1
ATOM 2862 C CA . ASP A 1 358 ? 25.188 39.344 21.906 1 32.41 358 ASP A CA 1
ATOM 2863 C C . ASP A 1 358 ? 25.5 39.938 20.531 1 32.41 358 ASP A C 1
ATOM 2865 O O . ASP A 1 358 ? 24.953 40.969 20.172 1 32.41 358 ASP A O 1
ATOM 2869 N N . LEU A 1 359 ? 26.562 39.5 19.859 1 33 359 LEU A N 1
ATOM 2870 C CA . LEU A 1 359 ? 27 40.062 18.578 1 33 359 LEU A CA 1
ATOM 2871 C C . LEU A 1 359 ? 26.094 39.594 17.453 1 33 359 LEU A C 1
ATOM 2873 O O . LEU A 1 359 ? 26.125 40.125 16.344 1 33 359 LEU A O 1
ATOM 2877 N N . LYS A 1 360 ? 25.391 38.562 17.531 1 36.22 360 LYS A N 1
ATOM 2878 C CA . LYS A 1 360 ? 24.531 38.031 16.484 1 36.22 360 LYS A CA 1
ATOM 2879 C C . LYS A 1 360 ? 23.234 38.812 16.391 1 36.22 360 LYS A C 1
ATOM 2881 O O . LYS A 1 360 ? 22.609 38.875 15.328 1 36.22 360 LYS A O 1
ATOM 2886 N N . GLU A 1 361 ? 22.594 39.25 17.422 1 35.97 361 GLU A N 1
ATOM 2887 C CA . GLU A 1 361 ? 21.375 40.062 17.359 1 35.97 361 GLU A CA 1
ATOM 2888 C C . GLU A 1 361 ? 21.625 41.344 16.562 1 35.97 361 GLU A C 1
ATOM 2890 O O . GLU A 1 361 ? 20.766 41.781 15.797 1 35.97 361 GLU A O 1
ATOM 2895 N N . LYS A 1 362 ? 22.672 42.125 16.828 1 38.38 362 LYS A N 1
ATOM 2896 C CA . LYS A 1 362 ? 23.062 43.344 16.141 1 38.38 362 LYS A CA 1
ATOM 2897 C C . LYS A 1 362 ? 23.344 43.062 14.664 1 38.38 362 LYS A C 1
ATOM 2899 O O . LYS A 1 362 ? 23.422 43.969 13.852 1 38.38 362 LYS A O 1
ATOM 2904 N N . ARG A 1 363 ? 23.641 41.875 14.227 1 38.47 363 ARG A N 1
ATOM 2905 C CA . ARG A 1 363 ? 24.078 41.562 12.867 1 38.47 363 ARG A CA 1
ATOM 2906 C C . ARG A 1 363 ? 22.891 41.344 11.945 1 38.47 363 ARG A C 1
ATOM 2908 O O . ARG A 1 363 ? 23.031 41.469 10.719 1 38.47 363 ARG A O 1
ATOM 2915 N N . LEU A 1 364 ? 21.859 40.75 12.289 1 42.56 364 LEU A N 1
ATOM 2916 C CA . LEU A 1 364 ? 20.766 40.688 11.336 1 42.56 364 LEU A CA 1
ATOM 2917 C C . LEU A 1 364 ? 20.25 42.062 10.992 1 42.56 364 LEU A C 1
ATOM 2919 O O . LEU A 1 364 ? 19.609 42.25 9.953 1 42.56 364 LEU A O 1
ATOM 2923 N N . GLN A 1 365 ? 20.219 43.031 11.906 1 40.41 365 GLN A N 1
ATOM 2924 C CA . GLN A 1 365 ? 19.891 44.438 11.555 1 40.41 365 GLN A CA 1
ATOM 2925 C C . GLN A 1 365 ? 20.984 45.062 10.703 1 40.41 365 GLN A C 1
ATOM 2927 O O . GLN A 1 365 ? 20.719 45.938 9.883 1 40.41 365 GLN A O 1
ATOM 2932 N N . GLU A 1 366 ? 22.266 44.938 11.078 1 41.12 366 GLU A N 1
ATOM 2933 C CA . GLU A 1 366 ? 23.344 45.688 10.469 1 41.12 366 GLU A CA 1
ATOM 2934 C C . GLU A 1 366 ? 23.688 45.156 9.078 1 41.12 366 GLU A C 1
ATOM 2936 O O . GLU A 1 366 ? 24.312 45.844 8.273 1 41.12 366 GLU A O 1
ATOM 2941 N N . GLY A 1 367 ? 23.688 43.906 8.891 1 42.16 367 GLY A N 1
ATOM 2942 C CA . GLY A 1 367 ? 24.25 43.281 7.715 1 42.16 367 GLY A CA 1
ATOM 2943 C C . GLY A 1 367 ? 23.391 43.438 6.477 1 42.16 367 GLY A C 1
ATOM 2944 O O . GLY A 1 367 ? 23.531 42.688 5.512 1 42.16 367 GLY A O 1
ATOM 2945 N N . ASN A 1 368 ? 22.312 43.969 6.633 1 50.53 368 ASN A N 1
ATOM 2946 C CA . ASN A 1 368 ? 21.297 44.031 5.594 1 50.53 368 ASN A CA 1
ATOM 2947 C C . ASN A 1 368 ? 21.766 44.844 4.398 1 50.53 368 ASN A C 1
ATOM 2949 O O . ASN A 1 368 ? 21.031 45 3.414 1 50.53 368 ASN A O 1
ATOM 2953 N N . THR A 1 369 ? 22.875 45.594 4.648 1 54.91 369 THR A N 1
ATOM 2954 C CA . THR A 1 369 ? 23.344 46.375 3.512 1 54.91 369 THR A CA 1
ATOM 2955 C C . THR A 1 369 ? 24.312 45.562 2.664 1 54.91 369 THR A C 1
ATOM 2957 O O . THR A 1 369 ? 24.953 44.625 3.162 1 54.91 369 THR A O 1
ATOM 2960 N N . LEU A 1 370 ? 24.25 45.531 1.361 1 61.19 370 LEU A N 1
ATOM 2961 C CA . LEU A 1 370 ? 25.172 44.969 0.394 1 61.19 370 LEU A CA 1
ATOM 2962 C C . LEU A 1 370 ? 26.609 44.969 0.922 1 61.19 370 LEU A C 1
ATOM 2964 O O . LEU A 1 370 ? 27.375 44.062 0.685 1 61.19 370 LEU A O 1
ATOM 2968 N N . LEU A 1 371 ? 26.906 46 1.772 1 56.66 371 LEU A N 1
ATOM 2969 C CA . LEU A 1 371 ? 28.266 46.219 2.23 1 56.66 371 LEU A CA 1
ATOM 2970 C C . LEU A 1 371 ? 28.672 45.219 3.299 1 56.66 371 LEU A C 1
ATOM 2972 O O . LEU A 1 371 ? 29.859 44.938 3.479 1 56.66 371 LEU A O 1
ATOM 2976 N N . GLU A 1 372 ? 27.75 44.5 3.869 1 67.75 372 GLU A N 1
ATOM 2977 C CA . GLU A 1 372 ? 28.062 43.625 4.996 1 67.75 372 GLU A CA 1
ATOM 2978 C C . GLU A 1 372 ? 27.984 42.156 4.59 1 67.75 372 GLU A C 1
ATOM 2980 O O . GLU A 1 372 ? 28.25 41.281 5.406 1 67.75 372 GLU A O 1
ATOM 2985 N N . LEU A 1 373 ? 27.875 42 3.33 1 82 373 LEU A N 1
ATOM 2986 C CA . LEU A 1 373 ? 27.766 40.625 2.867 1 82 373 LEU A CA 1
ATOM 2987 C C . LEU A 1 373 ? 29.156 40 2.684 1 82 373 LEU A C 1
ATOM 2989 O O . LEU A 1 373 ? 30.047 40.625 2.1 1 82 373 LEU A O 1
ATOM 2993 N N . GLU A 1 374 ? 29.328 38.875 3.287 1 87.31 374 GLU A N 1
ATOM 2994 C CA . GLU A 1 374 ? 30.562 38.125 3.016 1 87.31 374 GLU A CA 1
ATOM 2995 C C . GLU A 1 374 ? 30.75 37.906 1.519 1 87.31 374 GLU A C 1
ATOM 2997 O O . GLU A 1 374 ? 29.781 37.812 0.767 1 87.31 374 GLU A O 1
ATOM 3002 N N . PRO A 1 375 ? 31.922 37.844 1.101 1 87.75 375 PRO A N 1
ATOM 3003 C CA . PRO A 1 375 ? 32.219 37.719 -0.328 1 87.75 375 PRO A CA 1
ATOM 3004 C C . PRO A 1 375 ? 31.5 36.562 -0.987 1 87.75 375 PRO A C 1
ATOM 3006 O O . PRO A 1 375 ? 31 36.688 -2.104 1 87.75 375 PRO A O 1
ATOM 3009 N N . ALA A 1 376 ? 31.469 35.5 -0.278 1 90.56 376 ALA A N 1
ATOM 3010 C CA . ALA A 1 376 ? 30.812 34.344 -0.852 1 90.56 376 ALA A CA 1
ATOM 3011 C C . ALA A 1 376 ? 29.312 34.594 -1.056 1 90.56 376 ALA A C 1
ATOM 3013 O O . ALA A 1 376 ? 28.734 34.156 -2.057 1 90.56 376 ALA A O 1
ATOM 3014 N N . ALA A 1 377 ? 28.734 35.219 -0.194 1 92.56 377 ALA A N 1
ATOM 3015 C CA . ALA A 1 377 ? 27.328 35.562 -0.295 1 92.56 377 ALA A CA 1
ATOM 3016 C C . ALA A 1 377 ? 27.078 36.594 -1.403 1 92.56 377 ALA A C 1
ATOM 3018 O O . ALA A 1 377 ? 26.078 36.531 -2.111 1 92.56 377 ALA A O 1
ATOM 3019 N N . ALA A 1 378 ? 28 37.5 -1.492 1 92.56 378 ALA A N 1
ATOM 3020 C CA . ALA A 1 378 ? 27.891 38.5 -2.537 1 92.56 378 ALA A CA 1
ATOM 3021 C C . ALA A 1 378 ? 27.953 37.875 -3.924 1 92.56 378 ALA A C 1
ATOM 3023 O O . ALA A 1 378 ? 27.266 38.312 -4.848 1 92.56 378 ALA A O 1
ATOM 3024 N N . GLN A 1 379 ? 28.781 36.906 -4.012 1 92.75 379 GLN A N 1
ATOM 3025 C CA . GLN A 1 379 ? 28.891 36.219 -5.293 1 92.75 379 GLN A CA 1
ATOM 3026 C C . GLN A 1 379 ? 27.578 35.5 -5.641 1 92.75 379 GLN A C 1
ATOM 3028 O O . GLN A 1 379 ? 27.141 35.531 -6.785 1 92.75 379 GLN A O 1
ATOM 3033 N N . VAL A 1 380 ? 27.062 34.812 -4.703 1 94.31 380 VAL A N 1
ATOM 3034 C CA . VAL A 1 380 ? 25.797 34.125 -4.918 1 94.31 380 VAL A CA 1
ATOM 3035 C C . VAL A 1 380 ? 24.719 35.125 -5.324 1 94.31 380 VAL A C 1
ATOM 3037 O O . VAL A 1 380 ? 23.938 34.844 -6.234 1 94.31 380 VAL A O 1
ATOM 3040 N N . LEU A 1 381 ? 24.688 36.219 -4.633 1 94.81 381 LEU A N 1
ATOM 3041 C CA . LEU A 1 381 ? 23.75 37.281 -4.949 1 94.81 381 LEU A CA 1
ATOM 3042 C C . LEU A 1 381 ? 23.922 37.75 -6.395 1 94.81 381 LEU A C 1
ATOM 3044 O O . LEU A 1 381 ? 22.938 37.875 -7.125 1 94.81 381 LEU A O 1
ATOM 3048 N N . HIS A 1 382 ? 25.109 37.938 -6.707 1 93.38 382 HIS A N 1
ATOM 3049 C CA . HIS A 1 382 ? 25.406 38.375 -8.07 1 93.38 382 HIS A CA 1
ATOM 3050 C C . HIS A 1 382 ? 24.938 37.344 -9.086 1 93.38 382 HIS A C 1
ATOM 3052 O O . HIS A 1 382 ? 24.359 37.688 -10.117 1 93.38 382 HIS A O 1
ATOM 3058 N N . ASP A 1 383 ? 25.219 36.156 -8.812 1 94.31 383 ASP A N 1
ATOM 3059 C CA . ASP A 1 383 ? 24.844 35.062 -9.727 1 94.31 383 ASP A CA 1
ATOM 3060 C C . ASP A 1 383 ? 23.328 35 -9.906 1 94.31 383 ASP A C 1
ATOM 3062 O O . ASP A 1 383 ? 22.828 34.875 -11.031 1 94.31 383 ASP A O 1
ATOM 3066 N N . ILE A 1 384 ? 22.578 35.094 -8.859 1 94 384 ILE A N 1
ATOM 3067 C CA . ILE A 1 384 ? 21.125 35.031 -8.906 1 94 384 ILE A CA 1
ATOM 3068 C C . ILE A 1 384 ? 20.562 36.219 -9.656 1 94 384 ILE A C 1
ATOM 3070 O O . ILE A 1 384 ? 19.703 36.062 -10.539 1 94 384 ILE A O 1
ATOM 3074 N N . VAL A 1 385 ? 21.062 37.375 -9.312 1 93.56 385 VAL A N 1
ATOM 3075 C CA . VAL A 1 385 ? 20.578 38.594 -9.938 1 93.56 385 VAL A CA 1
ATOM 3076 C C . VAL A 1 385 ? 20.859 38.562 -11.438 1 93.56 385 VAL A C 1
ATOM 3078 O O . VAL A 1 385 ? 20 38.938 -12.242 1 93.56 385 VAL A O 1
ATOM 3081 N N . SER A 1 386 ? 22.016 38.094 -11.75 1 92.56 386 SER A N 1
ATOM 3082 C CA . SER A 1 386 ? 22.391 38 -13.156 1 92.56 386 SER A CA 1
ATOM 3083 C C . SER A 1 386 ? 21.469 37.062 -13.906 1 92.56 386 SER A C 1
ATOM 3085 O O . SER A 1 386 ? 21.047 37.344 -15.031 1 92.56 386 SER A O 1
ATOM 3087 N N . LEU A 1 387 ? 21.188 35.969 -13.328 1 91.19 387 LEU A N 1
ATOM 3088 C CA . LEU A 1 387 ? 20.344 34.969 -13.969 1 91.19 387 LEU A CA 1
ATOM 3089 C C . LEU A 1 387 ? 18.906 35.5 -14.109 1 91.19 387 LEU A C 1
ATOM 3091 O O . LEU A 1 387 ? 18.25 35.25 -15.125 1 91.19 387 LEU A O 1
ATOM 3095 N N . VAL A 1 388 ? 18.422 36.188 -13.109 1 92.62 388 VAL A N 1
ATOM 3096 C CA . VAL A 1 388 ? 17.078 36.75 -13.148 1 92.62 388 VAL A CA 1
ATOM 3097 C C . VAL A 1 388 ? 16.984 37.781 -14.266 1 92.62 388 VAL A C 1
ATOM 3099 O O . VAL A 1 388 ? 16 37.781 -15.023 1 92.62 388 VAL A O 1
ATOM 3102 N N . HIS A 1 389 ? 17.953 38.594 -14.359 1 90.88 389 HIS A N 1
ATOM 3103 C CA . HIS A 1 389 ? 17.969 39.625 -15.383 1 90.88 389 HIS A CA 1
ATOM 3104 C C . HIS A 1 389 ? 18.016 39.031 -16.781 1 90.88 389 HIS A C 1
ATOM 3106 O O . HIS A 1 389 ? 17.391 39.531 -17.719 1 90.88 389 HIS A O 1
ATOM 3112 N N . ASN A 1 390 ? 18.797 38.031 -16.922 1 87.94 390 ASN A N 1
ATOM 3113 C CA . ASN A 1 390 ? 18.859 37.344 -18.219 1 87.94 390 ASN A CA 1
ATOM 3114 C C . ASN A 1 390 ? 17.516 36.75 -18.609 1 87.94 390 ASN A C 1
ATOM 3116 O O . ASN A 1 390 ? 17.156 36.75 -19.781 1 87.94 390 ASN A O 1
ATOM 3120 N N . TYR A 1 391 ? 16.844 36.25 -17.641 1 85.12 391 TYR A N 1
ATOM 3121 C CA . TYR A 1 391 ? 15.562 35.625 -17.906 1 85.12 391 TYR A CA 1
ATOM 3122 C C . TYR A 1 391 ? 14.5 36.656 -18.219 1 85.12 391 TYR A C 1
ATOM 3124 O O . TYR A 1 391 ? 13.695 36.469 -19.141 1 85.12 391 TYR A O 1
ATOM 3132 N N . VAL A 1 392 ? 14.406 37.75 -17.469 1 81.75 392 VAL A N 1
ATOM 3133 C CA . VAL A 1 392 ? 13.406 38.781 -17.656 1 81.75 392 VAL A CA 1
ATOM 3134 C C . VAL A 1 392 ? 13.695 39.562 -18.938 1 81.75 392 VAL A C 1
ATOM 3136 O O . VAL A 1 392 ? 12.773 39.938 -19.672 1 81.75 392 VAL A O 1
ATOM 3139 N N . GLY A 1 393 ? 14.93 39.844 -19.203 1 71 393 GLY A N 1
ATOM 3140 C CA . GLY A 1 393 ? 15.32 40.5 -20.438 1 71 393 GLY A CA 1
ATOM 3141 C C . GLY A 1 393 ? 15.023 39.688 -21.672 1 71 393 GLY A C 1
ATOM 3142 O O . GLY A 1 393 ? 14.602 40.219 -22.703 1 71 393 GLY A O 1
ATOM 3143 N N . ALA A 1 394 ? 15.234 38.469 -21.594 1 66.44 394 ALA A N 1
ATOM 3144 C CA . ALA A 1 394 ? 14.977 37.562 -22.734 1 66.44 394 ALA A CA 1
ATOM 3145 C C . ALA A 1 394 ? 13.484 37.5 -23.047 1 66.44 394 ALA A C 1
ATOM 3147 O O . ALA A 1 394 ? 13.094 37.438 -24.203 1 66.44 394 ALA A O 1
ATOM 3148 N N . ASN A 1 395 ? 12.617 37.531 -22.031 1 61.03 395 ASN A N 1
ATOM 3149 C CA . ASN A 1 395 ? 11.172 37.469 -22.234 1 61.03 395 ASN A CA 1
ATOM 3150 C C . ASN A 1 395 ? 10.609 38.812 -22.703 1 61.03 395 ASN A C 1
ATOM 3152 O O . ASN A 1 395 ? 9.594 38.844 -23.406 1 61.03 395 ASN A O 1
ATOM 3156 N N . GLN A 1 396 ? 11.172 39.969 -22.359 1 52.53 396 GLN A N 1
ATOM 3157 C CA . GLN A 1 396 ? 10.781 41.281 -22.906 1 52.53 396 GLN A CA 1
ATOM 3158 C C . GLN A 1 396 ? 11.141 41.375 -24.391 1 52.53 396 GLN A C 1
ATOM 3160 O O . GLN A 1 396 ? 10.383 41.938 -25.172 1 52.53 396 GLN A O 1
ATOM 3165 N N . ASP A 1 397 ? 12.203 40.875 -24.781 1 49.41 397 ASP A N 1
ATOM 3166 C CA . ASP A 1 397 ? 12.562 40.875 -26.188 1 49.41 397 ASP A CA 1
ATOM 3167 C C . ASP A 1 397 ? 11.641 39.938 -26.984 1 49.41 397 ASP A C 1
ATOM 3169 O O . ASP A 1 397 ? 11.328 40.219 -28.141 1 49.41 397 ASP A O 1
ATOM 3173 N N . GLN A 1 398 ? 11.172 38.938 -26.422 1 46.16 398 GLN A N 1
ATOM 3174 C CA . GLN A 1 398 ? 10.25 38.062 -27.141 1 46.16 398 GLN A CA 1
ATOM 3175 C C . GLN A 1 398 ? 8.859 38.688 -27.219 1 46.16 398 GLN A C 1
ATOM 3177 O O . GLN A 1 398 ? 8.133 38.469 -28.188 1 46.16 398 GLN A O 1
ATOM 3182 N N . GLN A 1 399 ? 8.383 39.375 -26.219 1 42.34 399 GLN A N 1
ATOM 3183 C CA . GLN A 1 399 ? 7.102 40.062 -26.297 1 42.34 399 GLN A CA 1
ATOM 3184 C C . GLN A 1 399 ? 7.18 41.281 -27.219 1 42.34 399 GLN A C 1
ATOM 3186 O O . GLN A 1 399 ? 6.184 41.688 -27.828 1 42.34 399 GLN A O 1
ATOM 3191 N N . SER A 1 400 ? 8.234 42 -27.344 1 39.47 400 SER A N 1
ATOM 3192 C CA . SER A 1 400 ? 8.297 43.125 -28.25 1 39.47 400 SER A CA 1
ATOM 3193 C C . SER A 1 400 ? 8.148 42.656 -29.703 1 39.47 400 SER A C 1
ATOM 3195 O O . SER A 1 400 ? 7.863 43.469 -30.594 1 39.47 400 SER A O 1
ATOM 3197 N N . LEU A 1 401 ? 8.586 41.531 -30.078 1 35.62 401 LEU A N 1
ATOM 3198 C CA . LEU A 1 401 ? 8.344 41.156 -31.469 1 35.62 401 LEU A CA 1
ATOM 3199 C C . LEU A 1 401 ? 6.871 40.844 -31.719 1 35.62 401 LEU A C 1
ATOM 3201 O O . LEU A 1 401 ? 6.395 40.906 -32.844 1 35.62 401 LEU A O 1
ATOM 3205 N N . SER A 1 402 ? 6.184 40.219 -30.734 1 34.97 402 SER A N 1
ATOM 3206 C CA . SER A 1 402 ? 4.809 39.875 -31.078 1 34.97 402 SER A CA 1
ATOM 3207 C C . SER A 1 402 ? 3.861 41.062 -30.875 1 34.97 402 SER A C 1
ATOM 3209 O O . SER A 1 402 ? 2.646 40.906 -31.031 1 34.97 402 SER A O 1
ATOM 3211 N N . ALA A 1 403 ? 4.312 42.188 -30.359 1 34.62 403 ALA A N 1
ATOM 3212 C CA . ALA A 1 403 ? 3.361 43.281 -30.109 1 34.62 403 ALA A CA 1
ATOM 3213 C C . ALA A 1 403 ? 2.852 43.875 -31.422 1 34.62 403 ALA A C 1
ATOM 3215 O O . ALA A 1 403 ? 2.168 44.906 -31.438 1 34.62 403 ALA A O 1
ATOM 3216 N N . SER A 1 404 ? 3.307 43.375 -32.562 1 30.31 404 SER A N 1
ATOM 3217 C CA . SER A 1 404 ? 2.65 44.219 -33.562 1 30.31 404 SER A CA 1
ATOM 3218 C C . SER A 1 404 ? 1.137 44.031 -33.531 1 30.31 404 SER A C 1
ATOM 3220 O O . SER A 1 404 ? 0.405 44.75 -34.219 1 30.31 404 SER A O 1
ATOM 3222 N N . ILE A 1 405 ? 0.645 42.781 -33.594 1 29.23 405 ILE A N 1
ATOM 3223 C CA . ILE A 1 405 ? -0.728 42.781 -34.094 1 29.23 405 ILE A CA 1
ATOM 3224 C C . ILE A 1 405 ? -1.659 43.344 -33.031 1 29.23 405 ILE A C 1
ATOM 3226 O O . ILE A 1 405 ? -1.446 43.156 -31.812 1 29.23 405 ILE A O 1
ATOM 3230 N N . ASN A 1 406 ? -2.803 44.25 -33.344 1 28.06 406 ASN A N 1
ATOM 3231 C CA . ASN A 1 406 ? -3.822 45.156 -32.812 1 28.06 406 ASN A CA 1
ATOM 3232 C C . ASN A 1 406 ? -4.621 44.5 -31.703 1 28.06 406 ASN A C 1
ATOM 3234 O O . ASN A 1 406 ? -5.516 45.125 -31.125 1 28.06 406 ASN A O 1
ATOM 3238 N N . ASP A 1 407 ? -5.008 43.188 -31.875 1 31.16 407 ASP A N 1
ATOM 3239 C CA . ASP A 1 407 ? -6.258 42.906 -31.172 1 31.16 407 ASP A CA 1
ATOM 3240 C C . ASP A 1 407 ? -6.055 42.906 -29.656 1 31.16 407 ASP A C 1
ATOM 3242 O O . ASP A 1 407 ? -5.25 42.125 -29.141 1 31.16 407 ASP A O 1
ATOM 3246 N N . VAL A 1 408 ? -6.215 44 -28.906 1 29.59 408 VAL A N 1
ATOM 3247 C CA . VAL A 1 408 ? -6.238 44.375 -27.484 1 29.59 408 VAL A CA 1
ATOM 3248 C C . VAL A 1 408 ? -7.078 43.375 -26.703 1 29.59 408 VAL A C 1
ATOM 3250 O O . VAL A 1 408 ? -7.461 43.656 -25.562 1 29.59 408 VAL A O 1
ATOM 3253 N N . GLU A 1 409 ? -7.652 42.281 -27.312 1 28.83 409 GLU A N 1
ATOM 3254 C CA . GLU A 1 409 ? -8.625 41.688 -26.406 1 28.83 409 GLU A CA 1
ATOM 3255 C C . GLU A 1 409 ? -8.031 41.438 -25.031 1 28.83 409 GLU A C 1
ATOM 3257 O O . GLU A 1 409 ? -6.805 41.406 -24.875 1 28.83 409 GLU A O 1
ATOM 3262 N N . VAL A 1 410 ? -8.852 40.719 -24.109 1 28.94 410 VAL A N 1
ATOM 3263 C CA . VAL A 1 410 ? -9.023 40.5 -22.688 1 28.94 410 VAL A CA 1
ATOM 3264 C C . VAL A 1 410 ? -7.789 39.812 -22.109 1 28.94 410 VAL A C 1
ATOM 3266 O O . VAL A 1 410 ? -7.5 38.656 -22.438 1 28.94 410 VAL A O 1
ATOM 3269 N N . ARG A 1 411 ? -6.727 40.562 -21.797 1 30.47 411 ARG A N 1
ATOM 3270 C CA . ARG A 1 411 ? -5.461 40.219 -21.141 1 30.47 411 ARG A CA 1
ATOM 3271 C C . ARG A 1 411 ? -5.703 39.562 -19.797 1 30.47 411 ARG A C 1
ATOM 3273 O O . ARG A 1 411 ? -4.82 39.562 -18.938 1 30.47 411 ARG A O 1
ATOM 3280 N N . GLU A 1 412 ? -7.027 39.312 -19.5 1 27.36 412 GLU A N 1
ATOM 3281 C CA . GLU A 1 412 ? -7.16 39.031 -18.078 1 27.36 412 GLU A CA 1
ATOM 3282 C C . GLU A 1 412 ? -6.223 37.906 -17.656 1 27.36 412 GLU A C 1
ATOM 3284 O O . GLU A 1 412 ? -5.598 37.969 -16.594 1 27.36 412 GLU A O 1
ATOM 3289 N N . ASN A 1 413 ? -6.578 36.625 -18.016 1 28.62 413 ASN A N 1
ATOM 3290 C CA . ASN A 1 413 ? -6.113 35.5 -17.219 1 28.62 413 ASN A CA 1
ATOM 3291 C C . ASN A 1 413 ? -4.664 35.125 -17.547 1 28.62 413 ASN A C 1
ATOM 3293 O O . ASN A 1 413 ? -4.402 34.312 -18.422 1 28.62 413 ASN A O 1
ATOM 3297 N N . ALA A 1 414 ? -3.725 36 -17.516 1 28.89 414 ALA A N 1
ATOM 3298 C CA . ALA A 1 414 ? -2.34 35.594 -17.75 1 28.89 414 ALA A CA 1
ATOM 3299 C C . ALA A 1 414 ? -1.943 34.438 -16.812 1 28.89 414 ALA A C 1
ATOM 3301 O O . ALA A 1 414 ? -1.711 34.656 -15.625 1 28.89 414 ALA A O 1
ATOM 3302 N N . LYS A 1 415 ? -2.461 33.312 -17.094 1 32.91 415 LYS A N 1
ATOM 3303 C CA . LYS A 1 415 ? -1.965 32.094 -16.484 1 32.91 415 LYS A CA 1
ATOM 3304 C C . LYS A 1 415 ? -0.44 32.062 -16.484 1 32.91 415 LYS A C 1
ATOM 3306 O O . LYS A 1 415 ? 0.192 32.156 -17.531 1 32.91 415 LYS A O 1
ATOM 3311 N N . CYS A 1 416 ? 0.206 32.562 -15.508 1 32.97 416 CYS A N 1
ATOM 3312 C CA . CYS A 1 416 ? 1.628 32.344 -15.266 1 32.97 416 CYS A CA 1
ATOM 3313 C C . CYS A 1 416 ? 2.037 30.922 -15.68 1 32.97 416 CYS A C 1
ATOM 3315 O O . CYS A 1 416 ? 1.741 29.953 -14.977 1 32.97 416 CYS A O 1
ATOM 3317 N N . GLU A 1 417 ? 1.973 30.672 -16.938 1 36.94 417 GLU A N 1
ATOM 3318 C CA . GLU A 1 417 ? 2.506 29.422 -17.438 1 36.94 417 GLU A CA 1
ATOM 3319 C C . GLU A 1 417 ? 3.939 29.188 -16.969 1 36.94 417 GLU A C 1
ATOM 3321 O O . GLU A 1 417 ? 4.852 29.906 -17.375 1 36.94 417 GLU A O 1
ATOM 3326 N N . LYS A 1 418 ? 4.137 28.859 -15.781 1 42 418 LYS A N 1
ATOM 3327 C CA . LYS A 1 418 ? 5.465 28.391 -15.391 1 42 418 LYS A CA 1
ATOM 3328 C C . LYS A 1 418 ? 6.055 27.469 -16.453 1 42 418 LYS A C 1
ATOM 3330 O O . LYS A 1 418 ? 5.324 26.734 -17.125 1 42 418 LYS A O 1
ATOM 3335 N N . ARG A 1 419 ? 7.141 27.703 -17.047 1 38.47 419 ARG A N 1
ATOM 3336 C CA . ARG A 1 419 ? 7.867 26.844 -17.969 1 38.47 419 ARG A CA 1
ATOM 3337 C C . ARG A 1 419 ? 7.805 25.391 -17.5 1 38.47 419 ARG A C 1
ATOM 3339 O O . ARG A 1 419 ? 8.5 25 -16.562 1 38.47 419 ARG A O 1
ATOM 3346 N N . VAL A 1 420 ? 6.738 24.719 -17.562 1 41.97 420 VAL A N 1
ATOM 3347 C CA . VAL A 1 420 ? 6.609 23.297 -17.25 1 41.97 420 VAL A CA 1
ATOM 3348 C C . VAL A 1 420 ? 7.566 22.5 -18.141 1 41.97 420 VAL A C 1
ATOM 3350 O O . VAL A 1 420 ? 7.867 21.344 -17.828 1 41.97 420 VAL A O 1
ATOM 3353 N N . ASN A 1 421 ? 7.855 22.953 -19.375 1 39.25 421 ASN A N 1
ATOM 3354 C CA . ASN A 1 421 ? 8.461 22.062 -20.375 1 39.25 421 ASN A CA 1
ATOM 3355 C C . ASN A 1 421 ? 9.961 21.891 -20.125 1 39.25 421 ASN A C 1
ATOM 3357 O O . ASN A 1 421 ? 10.695 21.5 -21.031 1 39.25 421 ASN A O 1
ATOM 3361 N N . GLY A 1 422 ? 10.68 22.609 -19.219 1 38.34 422 GLY A N 1
ATOM 3362 C CA . GLY A 1 422 ? 12.125 22.516 -19.391 1 38.34 422 GLY A CA 1
ATOM 3363 C C . GLY A 1 422 ? 12.68 21.141 -19.062 1 38.34 422 GLY A C 1
ATOM 3364 O O . GLY A 1 422 ? 12.133 20.438 -18.203 1 38.34 422 GLY A O 1
ATOM 3365 N N . SER A 1 423 ? 13.398 20.547 -19.969 1 44.62 423 SER A N 1
ATOM 3366 C CA . SER A 1 423 ? 14.32 19.438 -19.75 1 44.62 423 SER A CA 1
ATOM 3367 C C . SER A 1 423 ? 15.008 19.547 -18.406 1 44.62 423 SER A C 1
ATOM 3369 O O . SER A 1 423 ? 15.625 20.562 -18.094 1 44.62 423 SER A O 1
ATOM 3371 N N . LEU A 1 424 ? 14.5 18.875 -17.391 1 52.12 424 LEU A N 1
ATOM 3372 C CA . LEU A 1 424 ? 15.102 18.766 -16.062 1 52.12 424 LEU A CA 1
ATOM 3373 C C . LEU A 1 424 ? 16.625 18.797 -16.156 1 52.12 424 LEU A C 1
ATOM 3375 O O . LEU A 1 424 ? 17.312 18.812 -15.133 1 52.12 424 LEU A O 1
ATOM 3379 N N . ASN A 1 425 ? 17.172 18.688 -17.25 1 59.47 425 ASN A N 1
ATOM 3380 C CA . ASN A 1 425 ? 18.594 18.344 -17.328 1 59.47 425 ASN A CA 1
ATOM 3381 C C . ASN A 1 425 ? 19.484 19.438 -16.734 1 59.47 425 ASN A C 1
ATOM 3383 O O . ASN A 1 425 ? 20.469 19.141 -16.078 1 59.47 425 ASN A O 1
ATOM 3387 N N . ASP A 1 426 ? 19.25 20.781 -17.156 1 73.94 426 ASP A N 1
ATOM 3388 C CA . ASP A 1 426 ? 20.219 21.75 -16.641 1 73.94 426 ASP A CA 1
ATOM 3389 C C . ASP A 1 426 ? 19.516 22.969 -16.047 1 73.94 426 ASP A C 1
ATOM 3391 O O . ASP A 1 426 ? 18.875 23.734 -16.766 1 73.94 426 ASP A O 1
ATOM 3395 N N . ASP A 1 427 ? 19.328 23.016 -14.672 1 87.62 427 ASP A N 1
ATOM 3396 C CA . ASP A 1 427 ? 18.734 24.141 -13.969 1 87.62 427 ASP A CA 1
ATOM 3397 C C . ASP A 1 427 ? 19.781 24.891 -13.141 1 87.62 427 ASP A C 1
ATOM 3399 O O . ASP A 1 427 ? 20.031 24.531 -11.992 1 87.62 427 ASP A O 1
ATOM 3403 N N . PRO A 1 428 ? 20.297 25.953 -13.734 1 90.06 428 PRO A N 1
ATOM 3404 C CA . PRO A 1 428 ? 21.359 26.672 -13.047 1 90.06 428 PRO A CA 1
ATOM 3405 C C . PRO A 1 428 ? 20.922 27.266 -11.703 1 90.06 428 PRO A C 1
ATOM 3407 O O . PRO A 1 428 ? 21.703 27.297 -10.75 1 90.06 428 PRO A O 1
ATOM 3410 N N . ILE A 1 429 ? 19.703 27.75 -11.648 1 93.31 429 ILE A N 1
ATOM 3411 C CA . ILE A 1 429 ? 19.203 28.328 -10.406 1 93.31 429 ILE A CA 1
ATOM 3412 C C . ILE A 1 429 ? 19.141 27.25 -9.32 1 93.31 429 ILE A C 1
ATOM 3414 O O . ILE A 1 429 ? 19.594 27.484 -8.195 1 93.31 429 ILE A O 1
ATOM 3418 N N . ALA A 1 430 ? 18.625 26.094 -9.656 1 94.25 430 ALA A N 1
ATOM 3419 C CA . ALA A 1 430 ? 18.547 24.984 -8.703 1 94.25 430 ALA A CA 1
ATOM 3420 C C . ALA A 1 430 ? 19.938 24.578 -8.203 1 94.25 430 ALA A C 1
ATOM 3422 O O . ALA A 1 430 ? 20.125 24.297 -7.02 1 94.25 430 ALA A O 1
ATOM 3423 N N . LYS A 1 431 ? 20.844 24.594 -9.094 1 92.25 431 LYS A N 1
ATOM 3424 C CA . LYS A 1 431 ? 22.219 24.219 -8.734 1 92.25 431 LYS A CA 1
ATOM 3425 C C . LYS A 1 431 ? 22.828 25.219 -7.77 1 92.25 431 LYS A C 1
ATOM 3427 O O . LYS A 1 431 ? 23.484 24.844 -6.801 1 92.25 431 LYS A O 1
ATOM 3432 N N . ILE A 1 432 ? 22.641 26.484 -8.039 1 93.81 432 ILE A N 1
ATOM 3433 C CA . ILE A 1 432 ? 23.156 27.531 -7.168 1 93.81 432 ILE A CA 1
ATOM 3434 C C . ILE A 1 432 ? 22.562 27.391 -5.773 1 93.81 432 ILE A C 1
ATOM 3436 O O . ILE A 1 432 ? 23.281 27.438 -4.77 1 93.81 432 ILE A O 1
ATOM 3440 N N . LEU A 1 433 ? 21.281 27.25 -5.734 1 94.88 433 LEU A N 1
ATOM 3441 C CA . LEU A 1 433 ? 20.578 27.125 -4.457 1 94.88 433 LEU A CA 1
ATOM 3442 C C . LEU A 1 433 ? 21.062 25.906 -3.686 1 94.88 433 LEU A C 1
ATOM 3444 O O . LEU A 1 433 ? 21.203 25.938 -2.461 1 94.88 433 LEU A O 1
ATOM 3448 N N . TRP A 1 434 ? 21.281 24.844 -4.418 1 93.31 434 TRP A N 1
ATOM 3449 C CA . TRP A 1 434 ? 21.688 23.594 -3.777 1 93.31 434 TRP A CA 1
ATOM 3450 C C . TRP A 1 434 ? 23.078 23.719 -3.158 1 93.31 434 TRP A C 1
ATOM 3452 O O . TRP A 1 434 ? 23.328 23.219 -2.061 1 93.31 434 TRP A O 1
ATOM 3462 N N . ASP A 1 435 ? 23.906 24.359 -3.807 1 92.12 435 ASP A N 1
ATOM 3463 C CA . ASP A 1 435 ? 25.312 24.406 -3.418 1 92.12 435 ASP A CA 1
ATOM 3464 C C . ASP A 1 435 ? 25.547 25.422 -2.303 1 92.12 435 ASP A C 1
ATOM 3466 O O . ASP A 1 435 ? 26.547 25.375 -1.6 1 92.12 435 ASP A O 1
ATOM 3470 N N . VAL A 1 436 ? 24.641 26.312 -2.145 1 94.25 436 VAL A N 1
ATOM 3471 C CA . VAL A 1 436 ? 24.828 27.375 -1.172 1 94.25 436 VAL A CA 1
ATOM 3472 C C . VAL A 1 436 ? 24.469 26.875 0.226 1 94.25 436 VAL A C 1
ATOM 3474 O O . VAL A 1 436 ? 23.484 26.156 0.401 1 94.25 436 VAL A O 1
ATOM 3477 N N . GLU A 1 437 ? 25.25 27.25 1.174 1 93.31 437 GLU A N 1
ATOM 3478 C CA . GLU A 1 437 ? 24.922 26.969 2.568 1 93.31 437 GLU A CA 1
ATOM 3479 C C . GLU A 1 437 ? 23.672 27.703 3.016 1 93.31 437 GLU A C 1
ATOM 3481 O O . GLU A 1 437 ? 23.469 28.859 2.643 1 93.31 437 GLU A O 1
ATOM 3486 N N . PRO A 1 438 ? 22.922 27.125 3.846 1 93.31 438 PRO A N 1
ATOM 3487 C CA . PRO A 1 438 ? 21.641 27.703 4.242 1 93.31 438 PRO A CA 1
ATOM 3488 C C . PRO A 1 438 ? 21.797 29.094 4.883 1 93.31 438 PRO A C 1
ATOM 3490 O O . PRO A 1 438 ? 21.031 30 4.57 1 93.31 438 PRO A O 1
ATOM 3493 N N . GLN A 1 439 ? 22.719 29.281 5.73 1 91.25 439 GLN A N 1
ATOM 3494 C CA . GLN A 1 439 ? 22.891 30.578 6.398 1 91.25 439 GLN A CA 1
ATOM 3495 C C . GLN A 1 439 ? 23.297 31.656 5.406 1 91.25 439 GLN A C 1
ATOM 3497 O O . GLN A 1 439 ? 22.844 32.812 5.512 1 91.25 439 GLN A O 1
ATOM 3502 N N . ARG A 1 440 ? 24.125 31.266 4.562 1 92.31 440 ARG A N 1
ATOM 3503 C CA . ARG A 1 440 ? 24.547 32.188 3.523 1 92.31 440 ARG A CA 1
ATOM 3504 C C . ARG A 1 440 ? 23.375 32.594 2.639 1 92.31 440 ARG A C 1
ATOM 3506 O O . ARG A 1 440 ? 23.234 33.75 2.26 1 92.31 440 ARG A O 1
ATOM 3513 N N . LEU A 1 441 ? 22.609 31.641 2.318 1 94.62 441 LEU A N 1
ATOM 3514 C CA . LEU A 1 441 ? 21.438 31.922 1.502 1 94.62 441 LEU A CA 1
ATOM 3515 C C . LEU A 1 441 ? 20.484 32.875 2.217 1 94.62 441 LEU A C 1
ATOM 3517 O O . LEU A 1 441 ? 19.875 33.75 1.58 1 94.62 441 LEU A O 1
ATOM 3521 N N . GLN A 1 442 ? 20.359 32.688 3.451 1 93.94 442 GLN A N 1
ATOM 3522 C CA . GLN A 1 442 ? 19.547 33.562 4.266 1 93.94 442 GLN A CA 1
ATOM 3523 C C . GLN A 1 442 ? 20 35.031 4.113 1 93.94 442 GLN A C 1
ATOM 3525 O O . GLN A 1 442 ? 19.172 35.906 3.908 1 93.94 442 GLN A O 1
ATOM 3530 N N . HIS A 1 443 ? 21.281 35.188 4.199 1 92.94 443 HIS A N 1
ATOM 3531 C CA . HIS A 1 443 ? 21.844 36.531 4.062 1 92.94 443 HIS A CA 1
ATOM 3532 C C . HIS A 1 443 ? 21.625 37.094 2.662 1 92.94 443 HIS A C 1
ATOM 3534 O O . HIS A 1 443 ? 21.359 38.281 2.498 1 92.94 443 HIS A O 1
ATOM 3540 N N . VAL A 1 444 ? 21.734 36.281 1.74 1 94.81 444 VAL A N 1
ATOM 3541 C CA . VAL A 1 444 ? 21.547 36.688 0.352 1 94.81 444 VAL A CA 1
ATOM 3542 C C . VAL A 1 444 ? 20.109 37.156 0.148 1 94.81 444 VAL A C 1
ATOM 3544 O O . VAL A 1 444 ? 19.891 38.219 -0.439 1 94.81 444 VAL A O 1
ATOM 3547 N N . PHE A 1 445 ? 19.188 36.438 0.625 1 95.44 445 PHE A N 1
ATOM 3548 C CA . PHE A 1 445 ? 17.781 36.781 0.426 1 95.44 445 PHE A CA 1
ATOM 3549 C C . PHE A 1 445 ? 17.422 38.062 1.204 1 95.44 445 PHE A C 1
ATOM 3551 O O . PHE A 1 445 ? 16.625 38.875 0.745 1 95.44 445 PHE A O 1
ATOM 3558 N N . LEU A 1 446 ? 18 38.219 2.367 1 94 446 LEU A N 1
ATOM 3559 C CA . LEU A 1 446 ? 17.781 39.438 3.125 1 94 446 LEU A CA 1
ATOM 3560 C C . LEU A 1 446 ? 18.328 40.656 2.373 1 94 446 LEU A C 1
ATOM 3562 O O . LEU A 1 446 ? 17.688 41.688 2.303 1 94 446 LEU A O 1
ATOM 3566 N N . ALA A 1 447 ? 19.5 40.406 1.85 1 93.38 447 ALA A N 1
ATOM 3567 C CA . ALA A 1 447 ? 20.109 41.469 1.058 1 93.38 447 ALA A CA 1
ATOM 3568 C C . ALA A 1 447 ? 19.25 41.812 -0.17 1 93.38 447 ALA A C 1
ATOM 3570 O O . ALA A 1 447 ? 19.094 42.969 -0.535 1 93.38 447 ALA A O 1
ATOM 3571 N N . MET A 1 448 ? 18.75 40.812 -0.776 1 94.69 448 MET A N 1
ATOM 3572 C CA . MET A 1 448 ? 17.906 41.031 -1.958 1 94.69 448 MET A CA 1
ATOM 3573 C C . MET A 1 448 ? 16.609 41.75 -1.59 1 94.69 448 MET A C 1
ATOM 3575 O O . MET A 1 448 ? 16.156 42.625 -2.322 1 94.69 448 MET A O 1
ATOM 3579 N N . ALA A 1 449 ? 16.031 41.344 -0.511 1 94.69 449 ALA A N 1
ATOM 3580 C CA . ALA A 1 449 ? 14.773 41.938 -0.069 1 94.69 449 ALA A CA 1
ATOM 3581 C C . ALA A 1 449 ? 14.945 43.438 0.186 1 94.69 449 ALA A C 1
ATOM 3583 O O . ALA A 1 449 ? 14.047 44.25 -0.119 1 94.69 449 ALA A O 1
ATOM 3584 N N . HIS A 1 450 ? 16.078 43.844 0.626 1 92.5 450 HIS A N 1
ATOM 3585 C CA . HIS A 1 450 ? 16.328 45.219 0.985 1 92.5 450 HIS A CA 1
ATOM 3586 C C . HIS A 1 450 ? 16.797 46.031 -0.225 1 92.5 450 HIS A C 1
ATOM 3588 O O . HIS A 1 450 ? 16.406 47.188 -0.385 1 92.5 450 HIS A O 1
ATOM 3594 N N . ASN A 1 451 ? 17.625 45.375 -1.004 1 91.69 451 ASN A N 1
ATOM 3595 C CA . ASN A 1 451 ? 18.297 46.156 -2.031 1 91.69 451 ASN A CA 1
ATOM 3596 C C . ASN A 1 451 ? 17.703 45.906 -3.414 1 91.69 451 ASN A C 1
ATOM 3598 O O . ASN A 1 451 ? 17.812 46.75 -4.301 1 91.69 451 ASN A O 1
ATOM 3602 N N . PHE A 1 452 ? 17.141 44.781 -3.6 1 93.38 452 PHE A N 1
ATOM 3603 C CA . PHE A 1 452 ? 16.641 44.406 -4.914 1 93.38 452 PHE A CA 1
ATOM 3604 C C . PHE A 1 452 ? 15.273 43.75 -4.797 1 93.38 452 PHE A C 1
ATOM 3606 O O . PHE A 1 452 ? 15.062 42.656 -5.332 1 93.38 452 PHE A O 1
ATOM 3613 N N . PRO A 1 453 ? 14.258 44.312 -4.234 1 94.38 453 PRO A N 1
ATOM 3614 C CA . PRO A 1 453 ? 12.969 43.656 -3.996 1 94.38 453 PRO A CA 1
ATOM 3615 C C . PRO A 1 453 ? 12.273 43.219 -5.289 1 94.38 453 PRO A C 1
ATOM 3617 O O . PRO A 1 453 ? 11.648 42.156 -5.332 1 94.38 453 PRO A O 1
ATOM 3620 N N . ARG A 1 454 ? 12.422 44 -6.332 1 94.06 454 ARG A N 1
ATOM 3621 C CA . ARG A 1 454 ? 11.773 43.656 -7.598 1 94.06 454 ARG A CA 1
ATOM 3622 C C . ARG A 1 454 ? 12.438 42.438 -8.242 1 94.06 454 ARG A C 1
ATOM 3624 O O . ARG A 1 454 ? 11.766 41.625 -8.883 1 94.06 454 ARG A O 1
ATOM 3631 N N . THR A 1 455 ? 13.742 42.406 -8.125 1 94.31 455 THR A N 1
ATOM 3632 C CA . THR A 1 455 ? 14.461 41.25 -8.648 1 94.31 455 THR A CA 1
ATOM 3633 C C . THR A 1 455 ? 14.086 39.969 -7.883 1 94.31 455 THR A C 1
ATOM 3635 O O . THR A 1 455 ? 13.938 38.906 -8.477 1 94.31 455 THR A O 1
ATOM 3638 N N . LEU A 1 456 ? 13.984 40.125 -6.574 1 95.81 456 LEU A N 1
ATOM 3639 C CA . LEU A 1 456 ? 13.555 38.969 -5.758 1 95.81 456 LEU A CA 1
ATOM 3640 C C . LEU A 1 456 ? 12.156 38.531 -6.156 1 95.81 456 LEU A C 1
ATOM 3642 O O . LEU A 1 456 ? 11.891 37.312 -6.23 1 95.81 456 LEU A O 1
ATOM 3646 N N . GLU A 1 457 ? 11.305 39.406 -6.309 1 95.12 457 GLU A N 1
ATOM 3647 C CA . GLU A 1 457 ? 9.945 39.094 -6.754 1 95.12 457 GLU A CA 1
ATOM 3648 C C . GLU A 1 457 ? 9.953 38.375 -8.086 1 95.12 457 GLU A C 1
ATOM 3650 O O . GLU A 1 457 ? 9.273 37.344 -8.25 1 95.12 457 GLU A O 1
ATOM 3655 N N . ALA A 1 458 ? 10.68 38.875 -9.062 1 94.06 458 ALA A N 1
ATOM 3656 C CA . ALA A 1 458 ? 10.797 38.219 -10.367 1 94.06 458 ALA A CA 1
ATOM 3657 C C . ALA A 1 458 ? 11.383 36.844 -10.227 1 94.06 458 ALA A C 1
ATOM 3659 O O . ALA A 1 458 ? 10.977 35.906 -10.945 1 94.06 458 ALA A O 1
ATOM 3660 N N . PHE A 1 459 ? 12.391 36.75 -9.352 1 95.38 459 PHE A N 1
ATOM 3661 C CA . PHE A 1 459 ? 13.023 35.469 -9.078 1 95.38 459 PHE A CA 1
ATOM 3662 C C . PHE A 1 459 ? 11.992 34.438 -8.656 1 95.38 459 PHE A C 1
ATOM 3664 O O . PHE A 1 459 ? 11.938 33.344 -9.219 1 95.38 459 PHE A O 1
ATOM 3671 N N . VAL A 1 460 ? 11.117 34.75 -7.754 1 96.19 460 VAL A N 1
ATOM 3672 C CA . VAL A 1 460 ? 10.164 33.844 -7.145 1 96.19 460 VAL A CA 1
ATOM 3673 C C . VAL A 1 460 ? 8.984 33.594 -8.086 1 96.19 460 VAL A C 1
ATOM 3675 O O . VAL A 1 460 ? 8.531 32.469 -8.266 1 96.19 460 VAL A O 1
ATOM 3678 N N . LEU A 1 461 ? 8.508 34.594 -8.719 1 94.38 461 LEU A N 1
ATOM 3679 C CA . LEU A 1 461 ? 7.262 34.531 -9.469 1 94.38 461 LEU A CA 1
ATOM 3680 C C . LEU A 1 461 ? 7.512 34.031 -10.883 1 94.38 461 LEU A C 1
ATOM 3682 O O . LEU A 1 461 ? 6.648 33.344 -11.469 1 94.38 461 LEU A O 1
ATOM 3686 N N . HIS A 1 462 ? 8.742 34.219 -11.406 1 91.62 462 HIS A N 1
ATOM 3687 C CA . HIS A 1 462 ? 8.891 34 -12.836 1 91.62 462 HIS A CA 1
ATOM 3688 C C . HIS A 1 462 ? 10.07 33.062 -13.125 1 91.62 462 HIS A C 1
ATOM 3690 O O . HIS A 1 462 ? 10.102 32.375 -14.156 1 91.62 462 HIS A O 1
ATOM 3696 N N . VAL A 1 463 ? 11.055 33.031 -12.367 1 92 463 VAL A N 1
ATOM 3697 C CA . VAL A 1 463 ? 12.305 32.375 -12.742 1 92 463 VAL A CA 1
ATOM 3698 C C . VAL A 1 463 ? 12.398 31.016 -12.078 1 92 463 VAL A C 1
ATOM 3700 O O . VAL A 1 463 ? 13.008 30.094 -12.633 1 92 463 VAL A O 1
ATOM 3703 N N . LEU A 1 464 ? 11.852 30.844 -10.945 1 94.12 464 LEU A N 1
ATOM 3704 C CA . LEU A 1 464 ? 11.961 29.609 -10.164 1 94.12 464 LEU A CA 1
ATOM 3705 C C . LEU A 1 464 ? 11.289 28.453 -10.891 1 94.12 464 LEU A C 1
ATOM 3707 O O . LEU A 1 464 ? 10.062 28.422 -11.016 1 94.12 464 LEU A O 1
ATOM 3711 N N . SER A 1 465 ? 12.086 27.484 -11.375 1 93.62 465 SER A N 1
ATOM 3712 C CA . SER A 1 465 ? 11.562 26.25 -11.945 1 93.62 465 SER A CA 1
ATOM 3713 C C . SER A 1 465 ? 11 25.328 -10.867 1 93.62 465 SER A C 1
ATOM 3715 O O . SER A 1 465 ? 11.227 25.547 -9.68 1 93.62 465 SER A O 1
ATOM 3717 N N . PRO A 1 466 ? 10.281 24.297 -11.242 1 94.75 466 PRO A N 1
ATOM 3718 C CA . PRO A 1 466 ? 9.789 23.328 -10.266 1 94.75 466 PRO A CA 1
ATOM 3719 C C . PRO A 1 466 ? 10.906 22.703 -9.445 1 94.75 466 PRO A C 1
ATOM 3721 O O . PRO A 1 466 ? 10.789 22.578 -8.219 1 94.75 466 PRO A O 1
ATOM 3724 N N . ILE A 1 467 ? 11.969 22.375 -10.055 1 95.31 467 ILE A N 1
ATOM 3725 C CA . ILE A 1 467 ? 13.102 21.781 -9.352 1 95.31 467 ILE A CA 1
ATOM 3726 C C . ILE A 1 467 ? 13.703 22.797 -8.391 1 95.31 467 ILE A C 1
ATOM 3728 O O . ILE A 1 467 ? 14.031 22.469 -7.25 1 95.31 467 ILE A O 1
ATOM 3732 N N . ALA A 1 468 ? 13.828 24.016 -8.891 1 95.62 468 ALA A N 1
ATOM 3733 C CA . ALA A 1 468 ? 14.398 25.078 -8.062 1 95.62 468 ALA A CA 1
ATOM 3734 C C . ALA A 1 468 ? 13.508 25.375 -6.859 1 95.62 468 ALA A C 1
ATOM 3736 O O . ALA A 1 468 ? 14 25.672 -5.77 1 95.62 468 ALA A O 1
ATOM 3737 N N . ALA A 1 469 ? 12.242 25.359 -7.133 1 96 469 ALA A N 1
ATOM 3738 C CA . ALA A 1 469 ? 11.305 25.578 -6.039 1 96 469 ALA A CA 1
ATOM 3739 C C . ALA A 1 469 ? 11.461 24.516 -4.961 1 96 469 ALA A C 1
ATOM 3741 O O . ALA A 1 469 ? 11.438 24.812 -3.766 1 96 469 ALA A O 1
ATOM 3742 N N . GLU A 1 470 ? 11.609 23.281 -5.363 1 95.44 470 GLU A N 1
ATOM 3743 C CA . GLU A 1 470 ? 11.828 22.188 -4.426 1 95.44 470 GLU A CA 1
ATOM 3744 C C . GLU A 1 470 ? 13.125 22.391 -3.643 1 95.44 470 GLU A C 1
ATOM 3746 O O . GLU A 1 470 ? 13.148 22.25 -2.418 1 95.44 470 GLU A O 1
ATOM 3751 N N . VAL A 1 471 ? 14.18 22.672 -4.301 1 95.31 471 VAL A N 1
ATOM 3752 C CA . VAL A 1 471 ? 15.477 22.875 -3.656 1 95.31 471 VAL A CA 1
ATOM 3753 C C . VAL A 1 471 ? 15.391 24.047 -2.68 1 95.31 471 VAL A C 1
ATOM 3755 O O . VAL A 1 471 ? 15.922 23.984 -1.569 1 95.31 471 VAL A O 1
ATOM 3758 N N . LEU A 1 472 ? 14.719 25.109 -3.146 1 96.12 472 LEU A N 1
ATOM 3759 C CA . LEU A 1 472 ? 14.555 26.281 -2.297 1 96.12 472 LEU A CA 1
ATOM 3760 C C . LEU A 1 472 ? 13.828 25.922 -1.004 1 96.12 472 LEU A C 1
ATOM 3762 O O . LEU A 1 472 ? 14.25 26.328 0.081 1 96.12 472 LEU A O 1
ATOM 3766 N N . THR A 1 473 ? 12.789 25.188 -1.106 1 94.5 473 THR A N 1
ATOM 3767 C CA . THR A 1 473 ? 12.008 24.828 0.073 1 94.5 473 THR A CA 1
ATOM 3768 C C . THR A 1 473 ? 12.812 23.922 1 1 94.5 473 THR A C 1
ATOM 3770 O O . THR A 1 473 ? 12.703 24.031 2.223 1 94.5 473 THR A O 1
ATOM 3773 N N . ARG A 1 474 ? 13.586 23.047 0.46 1 93.75 474 ARG A N 1
ATOM 3774 C CA . ARG A 1 474 ? 14.469 22.234 1.288 1 93.75 474 ARG A CA 1
ATOM 3775 C C . ARG A 1 474 ? 15.484 23.094 2.021 1 93.75 474 ARG A C 1
ATOM 3777 O O . ARG A 1 474 ? 15.805 22.844 3.186 1 93.75 474 ARG A O 1
ATOM 3784 N N . LYS A 1 475 ? 15.969 24.078 1.346 1 94.19 475 LYS A N 1
ATOM 3785 C CA . LYS A 1 475 ? 16.922 25 1.96 1 94.19 475 LYS A CA 1
ATOM 3786 C C . LYS A 1 475 ? 16.266 25.797 3.088 1 94.19 475 LYS A C 1
ATOM 3788 O O . LYS A 1 475 ? 16.906 26.062 4.113 1 94.19 475 LYS A O 1
ATOM 3793 N N . PHE A 1 476 ? 15.047 26.172 2.836 1 93.38 476 PHE A N 1
ATOM 3794 C CA . PHE A 1 476 ? 14.32 26.844 3.9 1 93.38 476 PHE A CA 1
ATOM 3795 C C . PHE A 1 476 ? 14.211 25.953 5.133 1 93.38 476 PHE A C 1
ATOM 3797 O O . PHE A 1 476 ? 14.406 26.422 6.258 1 93.38 476 PHE A O 1
ATOM 3804 N N . ASP A 1 477 ? 13.938 24.75 4.887 1 89.94 477 ASP A N 1
ATOM 3805 C CA . ASP A 1 477 ? 13.844 23.797 5.992 1 89.94 477 ASP A CA 1
ATOM 3806 C C . ASP A 1 477 ? 15.172 23.688 6.734 1 89.94 477 ASP A C 1
ATOM 3808 O O . ASP A 1 477 ? 15.203 23.656 7.965 1 89.94 477 ASP A O 1
ATOM 3812 N N . GLU A 1 478 ? 16.172 23.594 5.996 1 90.88 478 GLU A N 1
ATOM 3813 C CA . GLU A 1 478 ? 17.5 23.516 6.594 1 90.88 478 GLU A CA 1
ATOM 3814 C C . GLU A 1 478 ? 17.828 24.766 7.402 1 90.88 478 GLU A C 1
ATOM 3816 O O . GLU A 1 478 ? 18.406 24.672 8.484 1 90.88 478 GLU A O 1
ATOM 3821 N N . MET A 1 479 ? 17.453 25.875 6.832 1 90.94 479 MET A N 1
ATOM 3822 C CA . MET A 1 479 ? 17.625 27.141 7.531 1 90.94 479 MET A CA 1
ATOM 3823 C C . MET A 1 479 ? 16.891 27.141 8.867 1 90.94 479 MET A C 1
ATOM 3825 O O . MET A 1 479 ? 17.453 27.562 9.883 1 90.94 479 MET A O 1
ATOM 3829 N N . ASP A 1 480 ? 15.75 26.656 8.797 1 86.25 480 ASP A N 1
ATOM 3830 C CA . ASP A 1 480 ? 14.898 26.641 9.977 1 86.25 480 ASP A CA 1
ATOM 3831 C C . ASP A 1 480 ? 15.469 25.719 11.055 1 86.25 480 ASP A C 1
ATOM 3833 O O . ASP A 1 480 ? 15.352 26 12.25 1 86.25 480 ASP A O 1
ATOM 3837 N N . GLN A 1 481 ? 16.047 24.672 10.648 1 83.5 481 GLN A N 1
ATOM 3838 C CA . GLN A 1 481 ? 16.641 23.719 11.586 1 83.5 481 GLN A CA 1
ATOM 3839 C C . GLN A 1 481 ? 17.844 24.328 12.289 1 83.5 481 GLN A C 1
ATOM 3841 O O . GLN A 1 481 ? 18.156 23.953 13.422 1 83.5 481 GLN A O 1
ATOM 3846 N N . GLN A 1 482 ? 18.438 25.344 11.648 1 83.25 482 GLN A N 1
ATOM 3847 C CA . GLN A 1 482 ? 19.672 25.906 12.172 1 83.25 482 GLN A CA 1
ATOM 3848 C C . GLN A 1 482 ? 19.422 27.234 12.867 1 83.25 482 GLN A C 1
ATOM 3850 O O . GLN A 1 482 ? 20.359 27.875 13.344 1 83.25 482 GLN A O 1
ATOM 3855 N N . SER A 1 483 ? 18.203 27.594 12.883 1 82.12 483 SER A N 1
ATOM 3856 C CA . SER A 1 483 ? 17.906 28.906 13.438 1 82.12 483 SER A CA 1
ATOM 3857 C C . SER A 1 483 ? 16.922 28.797 14.602 1 82.12 483 SER A C 1
ATOM 3859 O O . SER A 1 483 ? 16.141 27.844 14.68 1 82.12 483 SER A O 1
ATOM 3861 N N . LEU A 1 484 ? 17.031 29.766 15.422 1 76 484 LEU A N 1
ATOM 3862 C CA . LEU A 1 484 ? 16.047 29.891 16.484 1 76 484 LEU A CA 1
ATOM 3863 C C . LEU A 1 484 ? 14.695 30.359 15.938 1 76 484 LEU A C 1
ATOM 3865 O O . LEU A 1 484 ? 14.641 30.984 14.875 1 76 484 LEU A O 1
ATOM 3869 N N . GLU A 1 485 ? 13.727 30.078 16.625 1 75.38 485 GLU A N 1
ATOM 3870 C CA . GLU A 1 485 ? 12.375 30.375 16.156 1 75.38 485 GLU A CA 1
ATOM 3871 C C . GLU A 1 485 ? 12.188 31.875 15.906 1 75.38 485 GLU A C 1
ATOM 3873 O O . GLU A 1 485 ? 11.531 32.281 14.945 1 75.38 485 GLU A O 1
ATOM 3878 N N . GLU A 1 486 ? 12.672 32.656 16.734 1 74.19 486 GLU A N 1
ATOM 3879 C CA . GLU A 1 486 ? 12.539 34.094 16.594 1 74.19 486 GLU A CA 1
ATOM 3880 C C . GLU A 1 486 ? 13.219 34.594 15.32 1 74.19 486 GLU A C 1
ATOM 3882 O O . GLU A 1 486 ? 12.695 35.469 14.625 1 74.19 486 GLU A O 1
ATOM 3887 N N . ASP A 1 487 ? 14.352 34 15.109 1 81.31 487 ASP A N 1
ATOM 3888 C CA . ASP A 1 487 ? 15.117 34.375 13.922 1 81.31 487 ASP A CA 1
ATOM 3889 C C . ASP A 1 487 ? 14.414 33.906 12.648 1 81.31 487 ASP A C 1
ATOM 3891 O O . ASP A 1 487 ? 14.477 34.594 11.617 1 81.31 487 ASP A O 1
ATOM 3895 N N . GLN A 1 488 ? 13.812 32.781 12.781 1 85.25 488 GLN A N 1
ATOM 3896 C CA . GLN A 1 488 ? 13.062 32.281 11.641 1 85.25 488 GLN A CA 1
ATOM 3897 C C . GLN A 1 488 ? 11.938 33.219 11.25 1 85.25 488 GLN A C 1
ATOM 3899 O O . GLN A 1 488 ? 11.797 33.562 10.078 1 85.25 488 GLN A O 1
ATOM 3904 N N . SER A 1 489 ? 11.203 33.594 12.211 1 79.06 489 SER A N 1
ATOM 3905 C CA . SER A 1 489 ? 10.055 34.469 11.969 1 79.06 489 SER A CA 1
ATOM 3906 C C . SER A 1 489 ? 10.5 35.781 11.359 1 79.06 489 SER A C 1
ATOM 3908 O O . SER A 1 489 ? 9.852 36.312 10.438 1 79.06 489 SER A O 1
ATOM 3910 N N . ARG A 1 490 ? 11.531 36.375 11.852 1 84.88 490 ARG A N 1
ATOM 3911 C CA . ARG A 1 490 ? 12.047 37.625 11.344 1 84.88 490 ARG A CA 1
ATOM 3912 C C . ARG A 1 490 ? 12.5 37.5 9.891 1 84.88 490 ARG A C 1
ATOM 3914 O O . ARG A 1 490 ? 12.25 38.375 9.078 1 84.88 490 ARG A O 1
ATOM 3921 N N . PHE A 1 491 ? 13.172 36.469 9.656 1 91.5 491 PHE A N 1
ATOM 3922 C CA . PHE A 1 491 ? 13.633 36.25 8.297 1 91.5 491 PHE A CA 1
ATOM 3923 C C . PHE A 1 491 ? 12.461 36.219 7.324 1 91.5 491 PHE A C 1
ATOM 3925 O O . PHE A 1 491 ? 12.5 36.906 6.293 1 91.5 491 PHE A O 1
ATOM 3932 N N . TYR A 1 492 ? 11.453 35.406 7.625 1 89.62 492 TYR A N 1
ATOM 3933 C CA . TYR A 1 492 ? 10.344 35.25 6.695 1 89.62 492 TYR A CA 1
ATOM 3934 C C . TYR A 1 492 ? 9.547 36.562 6.574 1 89.62 492 TYR A C 1
ATOM 3936 O O . TYR A 1 492 ? 9.023 36.875 5.504 1 89.62 492 TYR A O 1
ATOM 3944 N N . GLU A 1 493 ? 9.5 37.281 7.609 1 86.75 493 GLU A N 1
ATOM 3945 C CA . GLU A 1 493 ? 8.844 38.594 7.559 1 86.75 493 GLU A CA 1
ATOM 3946 C C . GLU A 1 493 ? 9.539 39.531 6.57 1 86.75 493 GLU A C 1
ATOM 3948 O O . GLU A 1 493 ? 8.891 40.156 5.742 1 86.75 493 GLU A O 1
ATOM 3953 N N . VAL A 1 494 ? 10.828 39.562 6.684 1 91.31 494 VAL A N 1
ATOM 3954 C CA . VAL A 1 494 ? 11.617 40.406 5.801 1 91.31 494 VAL A CA 1
ATOM 3955 C C . VAL A 1 494 ? 11.555 39.875 4.371 1 91.31 494 VAL A C 1
ATOM 3957 O O . VAL A 1 494 ? 11.352 40.656 3.426 1 91.31 494 VAL A O 1
ATOM 3960 N N . PHE A 1 495 ? 11.711 38.625 4.238 1 94.06 495 PHE A N 1
ATOM 3961 C CA . PHE A 1 495 ? 11.703 38 2.928 1 94.06 495 PHE A CA 1
ATOM 3962 C C . PHE A 1 495 ? 10.406 38.281 2.188 1 94.06 495 PHE A C 1
ATOM 3964 O O . PHE A 1 495 ? 10.43 38.75 1.041 1 94.06 495 PHE A O 1
ATOM 3971 N N . TYR A 1 496 ? 9.266 38.094 2.834 1 90.94 496 TYR A N 1
ATOM 3972 C CA . TYR A 1 496 ? 7.98 38.219 2.156 1 90.94 496 TYR A CA 1
ATOM 3973 C C . TYR A 1 496 ? 7.555 39.688 2.062 1 90.94 496 TYR A C 1
ATOM 3975 O O . TYR A 1 496 ? 6.668 40.031 1.278 1 90.94 496 TYR A O 1
ATOM 3983 N N . SER A 1 497 ? 8.164 40.562 2.779 1 90.25 497 SER A N 1
ATOM 3984 C CA . SER A 1 497 ? 7.859 41.969 2.705 1 90.25 497 SER A CA 1
ATOM 3985 C C . SER A 1 497 ? 8.281 42.562 1.36 1 90.25 497 SER A C 1
ATOM 3987 O O . SER A 1 497 ? 7.801 43.625 0.962 1 90.25 497 SER A O 1
ATOM 3989 N N . ALA A 1 498 ? 9.148 41.812 0.76 1 91.38 498 ALA A N 1
ATOM 3990 C CA . ALA A 1 498 ? 9.664 42.281 -0.52 1 91.38 498 ALA A CA 1
ATOM 3991 C C . ALA A 1 498 ? 8.617 42.156 -1.62 1 91.38 498 ALA A C 1
ATOM 3993 O O . ALA A 1 498 ? 8.75 42.75 -2.688 1 91.38 498 ALA A O 1
ATOM 3994 N N . PHE A 1 499 ? 7.566 41.469 -1.352 1 92.94 499 PHE A N 1
ATOM 3995 C CA . PHE A 1 499 ? 6.59 41.156 -2.393 1 92.94 499 PHE A CA 1
ATOM 3996 C C . PHE A 1 499 ? 5.352 42.031 -2.24 1 92.94 499 PHE A C 1
ATOM 3998 O O . PHE A 1 499 ? 4.863 42.25 -1.127 1 92.94 499 PHE A O 1
ATOM 4005 N N . ASP A 1 500 ? 4.828 42.531 -3.348 1 90.12 500 ASP A N 1
ATOM 4006 C CA . ASP A 1 500 ? 3.582 43.281 -3.32 1 90.12 500 ASP A CA 1
ATOM 4007 C C . ASP A 1 500 ? 2.416 42.406 -2.861 1 90.12 500 ASP A C 1
ATOM 4009 O O . ASP A 1 500 ? 1.581 42.844 -2.066 1 90.12 500 ASP A O 1
ATOM 4013 N N . ASP A 1 501 ? 2.412 41.281 -3.438 1 90.44 501 ASP A N 1
ATOM 4014 C CA . ASP A 1 501 ? 1.435 40.281 -3.066 1 90.44 501 ASP A CA 1
ATOM 4015 C C . ASP A 1 501 ? 2.115 39.062 -2.432 1 90.44 501 ASP A C 1
ATOM 4017 O O . ASP A 1 501 ? 2.584 38.156 -3.137 1 90.44 501 ASP A O 1
ATOM 4021 N N . GLN A 1 502 ? 2.09 39.031 -1.158 1 87.19 502 GLN A N 1
ATOM 4022 C CA . GLN A 1 502 ? 2.781 37.969 -0.417 1 87.19 502 GLN A CA 1
ATOM 4023 C C . GLN A 1 502 ? 2.17 36.625 -0.698 1 87.19 502 GLN A C 1
ATOM 4025 O O . GLN A 1 502 ? 2.887 35.625 -0.808 1 87.19 502 GLN A O 1
ATOM 4030 N N . SER A 1 503 ? 0.898 36.562 -0.836 1 84.06 503 SER A N 1
ATOM 4031 C CA . SER A 1 503 ? 0.202 35.312 -1.103 1 84.06 503 SER A CA 1
ATOM 4032 C C . SER A 1 503 ? 0.583 34.75 -2.467 1 84.06 503 SER A C 1
ATOM 4034 O O . SER A 1 503 ? 0.709 33.531 -2.627 1 84.06 503 SER A O 1
ATOM 4036 N N . ALA A 1 504 ? 0.669 35.625 -3.34 1 89 504 ALA A N 1
ATOM 4037 C CA . ALA A 1 504 ? 1.064 35.188 -4.676 1 89 504 ALA A CA 1
ATOM 4038 C C . ALA A 1 504 ? 2.463 34.562 -4.664 1 89 504 ALA A C 1
ATOM 4040 O O . ALA A 1 504 ? 2.729 33.594 -5.379 1 89 504 ALA A O 1
ATOM 4041 N N . ALA A 1 505 ? 3.365 35.219 -3.92 1 91.31 505 ALA A N 1
ATOM 4042 C CA . ALA A 1 505 ? 4.73 34.688 -3.811 1 91.31 505 ALA A CA 1
ATOM 4043 C C . ALA A 1 505 ? 4.746 33.312 -3.184 1 91.31 505 ALA A C 1
ATOM 4045 O O . ALA A 1 505 ? 5.406 32.406 -3.695 1 91.31 505 ALA A O 1
ATOM 4046 N N . MET A 1 506 ? 4.043 33.125 -2.131 1 88.94 506 MET A N 1
ATOM 4047 C CA . MET A 1 506 ? 3.955 31.844 -1.457 1 88.94 506 MET A CA 1
ATOM 4048 C C . MET A 1 506 ? 3.352 30.781 -2.379 1 88.94 506 MET A C 1
ATOM 4050 O O . MET A 1 506 ? 3.859 29.672 -2.461 1 88.94 506 MET A O 1
ATOM 4054 N N . ASN A 1 507 ? 2.328 31.141 -3.027 1 88.88 507 ASN A N 1
ATOM 4055 C CA . ASN A 1 507 ? 1.653 30.219 -3.934 1 88.88 507 ASN A CA 1
ATOM 4056 C C . ASN A 1 507 ? 2.566 29.781 -5.078 1 88.88 507 ASN A C 1
ATOM 4058 O O . ASN A 1 507 ? 2.494 28.641 -5.539 1 88.88 507 ASN A O 1
ATOM 4062 N N . SER A 1 508 ? 3.326 30.734 -5.5 1 93.12 508 SER A N 1
ATOM 4063 C CA . SER A 1 508 ? 4.254 30.422 -6.582 1 93.12 508 SER A CA 1
ATOM 4064 C C . SER A 1 508 ? 5.262 29.359 -6.148 1 93.12 508 SER A C 1
ATOM 4066 O O . SER A 1 508 ? 5.547 28.422 -6.898 1 93.12 508 SER A O 1
ATOM 4068 N N . ILE A 1 509 ? 5.789 29.516 -5.008 1 93.19 509 ILE A N 1
ATOM 4069 C CA . ILE A 1 509 ? 6.754 28.547 -4.48 1 93.19 509 ILE A CA 1
ATOM 4070 C C . ILE A 1 509 ? 6.078 27.203 -4.285 1 93.19 509 ILE A C 1
ATOM 4072 O O . ILE A 1 509 ? 6.609 26.172 -4.707 1 93.19 509 ILE A O 1
ATOM 4076 N N . LEU A 1 510 ? 4.906 27.203 -3.76 1 91.31 510 LEU A N 1
ATOM 4077 C CA . LEU A 1 510 ? 4.168 25.969 -3.477 1 91.31 510 LEU A CA 1
ATOM 4078 C C . LEU A 1 510 ? 3.789 25.25 -4.766 1 91.31 510 LEU A C 1
ATOM 4080 O O . LEU A 1 510 ? 3.904 24.031 -4.859 1 91.31 510 LEU A O 1
ATOM 4084 N N . LYS A 1 511 ? 3.348 25.984 -5.668 1 92.69 511 LYS A N 1
ATOM 4085 C CA . LYS A 1 511 ? 2.969 25.406 -6.949 1 92.69 511 LYS A CA 1
ATOM 4086 C C . LYS A 1 511 ? 4.176 24.781 -7.648 1 92.69 511 LYS A C 1
ATOM 4088 O O . LYS A 1 511 ? 4.062 23.719 -8.266 1 92.69 511 LYS A O 1
ATOM 4093 N N . GLY A 1 512 ? 5.258 25.516 -7.598 1 94.56 512 GLY A N 1
ATOM 4094 C CA . GLY A 1 512 ? 6.48 24.953 -8.148 1 94.56 512 GLY A CA 1
ATOM 4095 C C . GLY A 1 512 ? 6.867 23.641 -7.52 1 94.56 512 GLY A C 1
ATOM 4096 O O . GLY A 1 512 ? 7.152 22.656 -8.219 1 94.56 512 GLY A O 1
ATOM 4097 N N . LYS A 1 513 ? 6.828 23.625 -6.254 1 94.25 513 LYS A N 1
ATOM 4098 C CA . LYS A 1 513 ? 7.129 22.406 -5.508 1 94.25 513 LYS A CA 1
ATOM 4099 C C . LYS A 1 513 ? 6.18 21.281 -5.891 1 94.25 513 LYS A C 1
ATOM 4101 O O . LYS A 1 513 ? 6.605 20.141 -6.102 1 94.25 513 LYS A O 1
ATOM 4106 N N . GLU A 1 514 ? 4.984 21.562 -6.016 1 94.56 514 GLU A N 1
ATOM 4107 C CA . GLU A 1 514 ? 3.957 20.578 -6.336 1 94.56 514 GLU A CA 1
ATOM 4108 C C . GLU A 1 514 ? 4.152 20.016 -7.742 1 94.56 514 GLU A C 1
ATOM 4110 O O . GLU A 1 514 ? 3.92 18.844 -7.98 1 94.56 514 GLU A O 1
ATOM 4115 N N . LEU A 1 515 ? 4.539 20.859 -8.594 1 95.88 515 LEU A N 1
ATOM 4116 C CA . LEU A 1 515 ? 4.77 20.422 -9.969 1 95.88 515 LEU A CA 1
ATOM 4117 C C . LEU A 1 515 ? 5.918 19.422 -10.023 1 95.88 515 LEU A C 1
ATOM 4119 O O . LEU A 1 515 ? 5.848 18.422 -10.758 1 95.88 515 LEU A O 1
ATOM 4123 N N . PHE A 1 516 ? 6.949 19.719 -9.344 1 96.25 516 PHE A N 1
ATOM 4124 C CA . PHE A 1 516 ? 8.055 18.766 -9.273 1 96.25 516 PHE A CA 1
ATOM 4125 C C . PHE A 1 516 ? 7.602 17.453 -8.656 1 96.25 516 PHE A C 1
ATOM 4127 O O . PHE A 1 516 ? 7.934 16.375 -9.164 1 96.25 516 PHE A O 1
ATOM 4134 N N . THR A 1 517 ? 6.836 17.531 -7.551 1 97.62 517 THR A N 1
ATOM 4135 C CA . THR A 1 517 ? 6.305 16.344 -6.891 1 97.62 517 THR A CA 1
ATOM 4136 C C . THR A 1 517 ? 5.379 15.57 -7.828 1 97.62 517 THR A C 1
ATOM 4138 O O . THR A 1 517 ? 5.344 14.336 -7.801 1 97.62 517 THR A O 1
ATOM 4141 N N . GLN A 1 518 ? 4.609 16.25 -8.602 1 97.19 518 GLN A N 1
ATOM 4142 C CA . GLN A 1 518 ? 3.717 15.609 -9.57 1 97.19 518 GLN A CA 1
ATOM 4143 C C . GLN A 1 518 ? 4.508 14.828 -10.609 1 97.19 518 GLN A C 1
ATOM 4145 O O . GLN A 1 518 ? 4.086 13.742 -11.023 1 97.19 518 GLN A O 1
ATOM 4150 N N . GLN A 1 519 ? 5.621 15.453 -11.031 1 95.62 519 GLN A N 1
ATOM 4151 C CA . GLN A 1 519 ? 6.484 14.734 -11.969 1 95.62 519 GLN A CA 1
ATOM 4152 C C . GLN A 1 519 ? 6.996 13.43 -11.359 1 95.62 519 GLN A C 1
ATOM 4154 O O . GLN A 1 519 ? 7.02 12.398 -12.023 1 95.62 519 GLN A O 1
ATOM 4159 N N . ALA A 1 520 ? 7.43 13.547 -10.156 1 97.31 520 ALA A N 1
ATOM 4160 C CA . ALA A 1 520 ? 7.875 12.352 -9.453 1 97.31 520 ALA A CA 1
ATOM 4161 C C . ALA A 1 520 ? 6.742 11.336 -9.328 1 97.31 520 ALA A C 1
ATOM 4163 O O . ALA A 1 520 ? 6.957 10.133 -9.484 1 97.31 520 ALA A O 1
ATOM 4164 N N . PHE A 1 521 ? 5.57 11.828 -9.086 1 97.88 521 PHE A N 1
ATOM 4165 C CA . PHE A 1 521 ? 4.383 10.984 -8.984 1 97.88 521 PHE A CA 1
ATOM 4166 C C . PHE A 1 521 ? 4.148 10.219 -10.281 1 97.88 521 PHE A C 1
ATOM 4168 O O . PHE A 1 521 ? 3.924 9.008 -10.258 1 97.88 521 PHE A O 1
ATOM 4175 N N . LYS A 1 522 ? 4.207 10.852 -11.375 1 96.69 522 LYS A N 1
ATOM 4176 C CA . LYS A 1 522 ? 4.035 10.211 -12.68 1 96.69 522 LYS A CA 1
ATOM 4177 C C . LYS A 1 522 ? 5.086 9.133 -12.906 1 96.69 522 LYS A C 1
ATOM 4179 O O . LYS A 1 522 ? 4.77 8.047 -13.398 1 96.69 522 LYS A O 1
ATOM 4184 N N . SER A 1 523 ? 6.285 9.477 -12.531 1 96.75 523 SER A N 1
ATOM 4185 C CA . SER A 1 523 ? 7.375 8.516 -12.656 1 96.75 523 SER A CA 1
ATOM 4186 C C . SER A 1 523 ? 7.113 7.273 -11.805 1 96.75 523 SER A C 1
ATOM 4188 O O . SER A 1 523 ? 7.352 6.148 -12.242 1 96.75 523 SER A O 1
ATOM 4190 N N . VAL A 1 524 ? 6.637 7.496 -10.609 1 98.06 524 VAL A N 1
ATOM 4191 C CA . VAL A 1 524 ? 6.355 6.402 -9.688 1 98.06 524 VAL A CA 1
ATOM 4192 C C . VAL A 1 524 ? 5.266 5.504 -10.266 1 98.06 524 VAL A C 1
ATOM 4194 O O . VAL A 1 524 ? 5.371 4.277 -10.211 1 98.06 524 VAL A O 1
ATOM 4197 N N . LEU A 1 525 ? 4.188 6.039 -10.836 1 97.56 525 LEU A N 1
ATOM 4198 C CA . LEU A 1 525 ? 3.115 5.246 -11.438 1 97.56 525 LEU A CA 1
ATOM 4199 C C . LEU A 1 525 ? 3.639 4.418 -12.609 1 97.56 525 LEU A C 1
ATOM 4201 O O . LEU A 1 525 ? 3.252 3.26 -12.773 1 97.56 525 LEU A O 1
ATOM 4205 N N . ASP A 1 526 ? 4.484 4.996 -13.352 1 96.25 526 ASP A N 1
ATOM 4206 C CA . ASP A 1 526 ? 5.07 4.277 -14.477 1 96.25 526 ASP A CA 1
ATOM 4207 C C . ASP A 1 526 ? 5.945 3.123 -13.992 1 96.25 526 ASP A C 1
ATOM 4209 O O . ASP A 1 526 ? 5.785 1.985 -14.445 1 96.25 526 ASP A O 1
ATOM 4213 N N . LYS A 1 527 ? 6.789 3.404 -13.055 1 96.88 527 LYS A N 1
ATOM 4214 C CA . LYS A 1 527 ? 7.805 2.459 -12.602 1 96.88 527 LYS A CA 1
ATOM 4215 C C . LYS A 1 527 ? 7.184 1.327 -11.789 1 96.88 527 LYS A C 1
ATOM 4217 O O . LYS A 1 527 ? 7.598 0.172 -11.906 1 96.88 527 LYS A O 1
ATOM 4222 N N . PHE A 1 528 ? 6.191 1.627 -10.961 1 97.75 528 PHE A N 1
ATOM 4223 C CA . PHE A 1 528 ? 5.766 0.655 -9.961 1 97.75 528 PHE A CA 1
ATOM 4224 C C . PHE A 1 528 ? 4.391 0.097 -10.297 1 97.75 528 PHE A C 1
ATOM 4226 O O . PHE A 1 528 ? 4.004 -0.964 -9.805 1 97.75 528 PHE A O 1
ATOM 4233 N N . VAL A 1 529 ? 3.605 0.826 -11.117 1 96 529 VAL A N 1
ATOM 4234 C CA . VAL A 1 529 ? 2.236 0.414 -11.414 1 96 529 VAL A CA 1
ATOM 4235 C C . VAL A 1 529 ? 2.1 0.106 -12.898 1 96 529 VAL A C 1
ATOM 4237 O O . VAL A 1 529 ? 1.169 -0.589 -13.312 1 96 529 VAL A O 1
ATOM 4240 N N . GLY A 1 530 ? 2.979 0.568 -13.734 1 93.56 530 GLY A N 1
ATOM 4241 C CA . GLY A 1 530 ? 2.936 0.347 -15.172 1 93.56 530 GLY A CA 1
ATOM 4242 C C . GLY A 1 530 ? 2.006 1.303 -15.891 1 93.56 530 GLY A C 1
ATOM 4243 O O . GLY A 1 530 ? 1.446 0.962 -16.938 1 93.56 530 GLY A O 1
ATOM 4244 N N . VAL A 1 531 ? 1.744 2.51 -15.367 1 93.75 531 VAL A N 1
ATOM 4245 C CA . VAL A 1 531 ? 0.861 3.51 -15.961 1 93.75 531 VAL A CA 1
ATOM 4246 C C . VAL A 1 531 ? 1.677 4.723 -16.406 1 93.75 531 VAL A C 1
ATOM 4248 O O . VAL A 1 531 ? 2.279 5.41 -15.57 1 93.75 531 VAL A O 1
ATOM 4251 N N . ASN A 1 532 ? 1.713 4.953 -17.641 1 90.06 532 ASN A N 1
ATOM 4252 C CA . ASN A 1 532 ? 2.402 6.113 -18.188 1 90.06 532 ASN A CA 1
ATOM 4253 C C . ASN A 1 532 ? 1.432 7.254 -18.484 1 90.06 532 ASN A C 1
ATOM 4255 O O . ASN A 1 532 ? 0.623 7.164 -19.422 1 90.06 532 ASN A O 1
ATOM 4259 N N . LEU A 1 533 ? 1.423 8.234 -17.844 1 87.31 533 LEU A N 1
ATOM 4260 C CA . LEU A 1 533 ? 0.485 9.344 -17.969 1 87.31 533 LEU A CA 1
ATOM 4261 C C . LEU A 1 533 ? 0.998 10.383 -18.953 1 87.31 533 LEU A C 1
ATOM 4263 O O . LEU A 1 533 ? 0.274 11.312 -19.312 1 87.31 533 LEU A O 1
ATOM 4267 N N . GLU A 1 534 ? 2.197 10.469 -19.453 1 72.19 534 GLU A N 1
ATOM 4268 C CA . GLU A 1 534 ? 2.713 11.422 -20.438 1 72.19 534 GLU A CA 1
ATOM 4269 C C . GLU A 1 534 ? 2.264 11.062 -21.844 1 72.19 534 GLU A C 1
ATOM 4271 O O . GLU A 1 534 ? 2.068 11.945 -22.688 1 72.19 534 GLU A O 1
ATOM 4276 N N . SER A 1 535 ? 2.203 9.805 -22.422 1 55.59 535 SER A N 1
ATOM 4277 C CA . SER A 1 535 ? 1.962 9.398 -23.812 1 55.59 535 SER A CA 1
ATOM 4278 C C . SER A 1 535 ? 0.536 9.727 -24.234 1 55.59 535 SER A C 1
ATOM 4280 O O . SER A 1 535 ? 0.215 9.688 -25.422 1 55.59 535 SER A O 1
ATOM 4282 N N . SER A 1 536 ? -0.429 9.906 -23.594 1 43.72 536 SER A N 1
ATOM 4283 C CA . SER A 1 536 ? -1.79 10.07 -24.094 1 43.72 536 SER A CA 1
ATOM 4284 C C . SER A 1 536 ? -1.939 11.375 -24.875 1 43.72 536 SER A C 1
ATOM 4286 O O . SER A 1 536 ? -2.969 11.602 -25.516 1 43.72 536 SER A O 1
ATOM 4288 N N . LYS A 1 537 ? -1.021 12.344 -24.922 1 39.38 537 LYS A N 1
ATOM 4289 C CA . LYS A 1 537 ? -1.214 13.531 -25.734 1 39.38 537 LYS A CA 1
ATOM 4290 C C . LYS A 1 537 ? -0.706 13.305 -27.156 1 39.38 537 LYS A C 1
ATOM 4292 O O . LYS A 1 537 ? -1.002 14.094 -28.062 1 39.38 537 LYS A O 1
ATOM 4297 N N . LEU A 1 538 ? 0.183 12.461 -27.5 1 34.88 538 LEU A N 1
ATOM 4298 C CA . LEU A 1 538 ? 0.828 12.555 -28.812 1 34.88 538 LEU A CA 1
ATOM 4299 C C . LEU A 1 538 ? -0.004 11.852 -29.875 1 34.88 538 LEU A C 1
ATOM 4301 O O . LEU A 1 538 ? 0.361 11.859 -31.047 1 34.88 538 LEU A O 1
ATOM 4305 N N . GLY A 1 539 ? -1.078 11.102 -29.719 1 32.53 539 GLY A N 1
ATOM 4306 C CA . GLY A 1 539 ? -1.688 10.484 -30.891 1 32.53 539 GLY A CA 1
ATOM 4307 C C . GLY A 1 539 ? -2.295 11.484 -31.844 1 32.53 539 GLY A C 1
ATOM 4308 O O . GLY A 1 539 ? -2.885 11.109 -32.844 1 32.53 539 GLY A O 1
ATOM 4309 N N . SER A 1 540 ? -2.543 12.781 -31.578 1 32.47 540 SER A N 1
ATOM 4310 C CA . SER A 1 540 ? -3.273 13.531 -32.594 1 32.47 540 SER A CA 1
ATOM 4311 C C . SER A 1 540 ? -2.365 13.922 -33.75 1 32.47 540 SER A C 1
ATOM 4313 O O . SER A 1 540 ? -2.842 14.352 -34.812 1 32.47 540 SER A O 1
ATOM 4315 N N . ASP A 1 541 ? -1.132 14.242 -33.656 1 30.36 541 ASP A N 1
ATOM 4316 C CA . ASP A 1 541 ? -0.601 15.016 -34.75 1 30.36 541 ASP A CA 1
ATOM 4317 C C . ASP A 1 541 ? -0.122 14.102 -35.875 1 30.36 541 ASP A C 1
ATOM 4319 O O . ASP A 1 541 ? 0.432 14.57 -36.875 1 30.36 541 ASP A O 1
ATOM 4323 N N . LYS A 1 542 ? 0.115 12.797 -35.844 1 30.16 542 LYS A N 1
ATOM 4324 C CA . LYS A 1 542 ? 0.82 12.266 -37 1 30.16 542 LYS A CA 1
ATOM 4325 C C . LYS A 1 542 ? -0.158 11.859 -38.094 1 30.16 542 LYS A C 1
ATOM 4327 O O . LYS A 1 542 ? -0.446 10.672 -38.281 1 30.16 542 LYS A O 1
ATOM 4332 N N . LEU A 1 543 ? -1.296 12.57 -38.25 1 24.7 543 LEU A N 1
ATOM 4333 C CA . LEU A 1 543 ? -1.776 12.289 -39.625 1 24.7 543 LEU A CA 1
ATOM 4334 C C . LEU A 1 543 ? -0.805 12.82 -40.656 1 24.7 543 LEU A C 1
ATOM 4336 O O . LEU A 1 543 ? -0.376 13.977 -40.594 1 24.7 543 LEU A O 1
ATOM 4340 N N . PRO A 1 544 ? -0.035 11.914 -41.281 1 25.02 544 PRO A N 1
ATOM 4341 C CA . PRO A 1 544 ? 0.734 12.312 -42.469 1 25.02 544 PRO A CA 1
ATOM 4342 C C . PRO A 1 544 ? -0.075 13.172 -43.438 1 25.02 544 PRO A C 1
ATOM 4344 O O . PRO A 1 544 ? -1.295 13.023 -43.531 1 25.02 544 PRO A O 1
ATOM 4347 N N . GLY A 1 545 ? 0.33 14.445 -43.625 1 20.23 545 GLY A N 1
ATOM 4348 C CA . GLY A 1 545 ? 0.091 15.031 -44.938 1 20.23 545 GLY A CA 1
ATOM 4349 C C . GLY A 1 545 ? 0.632 14.188 -46.062 1 20.23 545 GLY A C 1
ATOM 4350 O O . GLY A 1 545 ? 1.61 13.453 -45.875 1 20.23 545 GLY A O 1
ATOM 4351 N N . MET B 1 1 ? -23.062 -0.029 6.086 1 66.12 1 MET B N 1
ATOM 4352 C CA . MET B 1 1 ? -21.703 -0.073 6.617 1 66.12 1 MET B CA 1
ATOM 4353 C C . MET B 1 1 ? -21.453 -1.366 7.387 1 66.12 1 MET B C 1
ATOM 4355 O O . MET B 1 1 ? -22.359 -1.883 8.039 1 66.12 1 MET B O 1
ATOM 4359 N N . ASP B 1 2 ? -20.328 -2.01 7.148 1 75.25 2 ASP B N 1
ATOM 4360 C CA . ASP B 1 2 ? -19.875 -3.207 7.852 1 75.25 2 ASP B CA 1
ATOM 4361 C C . ASP B 1 2 ? -19.875 -2.986 9.367 1 75.25 2 ASP B C 1
ATOM 4363 O O . ASP B 1 2 ? -19.328 -1.998 9.852 1 75.25 2 ASP B O 1
ATOM 4367 N N . GLU B 1 3 ? -20.578 -3.709 10.117 1 82.12 3 GLU B N 1
ATOM 4368 C CA . GLU B 1 3 ? -20.703 -3.605 11.57 1 82.12 3 GLU B CA 1
ATOM 4369 C C . GLU B 1 3 ? -19.328 -3.689 12.25 1 82.12 3 GLU B C 1
ATOM 4371 O O . GLU B 1 3 ? -19.141 -3.125 13.328 1 82.12 3 GLU B O 1
ATOM 4376 N N . SER B 1 4 ? -18.438 -4.211 11.516 1 85.5 4 SER B N 1
ATOM 4377 C CA . SER B 1 4 ? -17.125 -4.449 12.117 1 85.5 4 SER B CA 1
ATOM 4378 C C . SER B 1 4 ? -16.312 -3.164 12.18 1 85.5 4 SER B C 1
ATOM 4380 O O . SER B 1 4 ? -15.305 -3.096 12.898 1 85.5 4 SER B O 1
ATOM 4382 N N . ILE B 1 5 ? -16.75 -2.111 11.57 1 94.88 5 ILE B N 1
ATOM 4383 C CA . ILE B 1 5 ? -15.945 -0.898 11.555 1 94.88 5 ILE B CA 1
ATOM 4384 C C . ILE B 1 5 ? -16.719 0.25 12.188 1 94.88 5 ILE B C 1
ATOM 4386 O O . ILE B 1 5 ? -16.469 1.42 11.898 1 94.88 5 ILE B O 1
ATOM 4390 N N . ARG B 1 6 ? -17.625 -0.063 13.07 1 95.94 6 ARG B N 1
ATOM 4391 C CA . ARG B 1 6 ? -18.391 0.942 13.805 1 95.94 6 ARG B CA 1
ATOM 4392 C C . ARG B 1 6 ? -17.625 1.427 15.031 1 95.94 6 ARG B C 1
ATOM 4394 O O . ARG B 1 6 ? -16.969 0.639 15.703 1 95.94 6 ARG B O 1
ATOM 4401 N N . VAL B 1 7 ? -17.828 2.711 15.336 1 97.62 7 VAL B N 1
ATOM 4402 C CA . VAL B 1 7 ? -17.188 3.303 16.5 1 97.62 7 VAL B CA 1
ATOM 4403 C C . VAL B 1 7 ? -17.672 2.604 17.766 1 97.62 7 VAL B C 1
ATOM 4405 O O . VAL B 1 7 ? -18.859 2.32 17.906 1 97.62 7 VAL B O 1
ATOM 4408 N N . ARG B 1 8 ? -16.797 2.367 18.656 1 96.56 8 ARG B N 1
ATOM 4409 C CA . ARG B 1 8 ? -17.125 1.705 19.922 1 96.56 8 ARG B CA 1
ATOM 4410 C C . ARG B 1 8 ? -17.016 2.674 21.094 1 96.56 8 ARG B C 1
ATOM 4412 O O . ARG B 1 8 ? -16.297 3.662 21.031 1 96.56 8 ARG B O 1
ATOM 4419 N N . ARG B 1 9 ? -17.781 2.416 22.109 1 97.25 9 ARG B N 1
ATOM 4420 C CA . ARG B 1 9 ? -17.781 3.244 23.312 1 97.25 9 ARG B CA 1
ATOM 4421 C C . ARG B 1 9 ? -17.484 2.41 24.562 1 97.25 9 ARG B C 1
ATOM 4423 O O . ARG B 1 9 ? -18.078 1.353 24.766 1 97.25 9 ARG B O 1
ATOM 4430 N N . TYR B 1 10 ? -16.484 2.836 25.328 1 97.25 10 TYR B N 1
ATOM 4431 C CA . TYR B 1 10 ? -16.094 2.16 26.562 1 97.25 10 TYR B CA 1
ATOM 4432 C C . TYR B 1 10 ? -16.328 3.047 27.766 1 97.25 10 TYR B C 1
ATOM 4434 O O . TYR B 1 10 ? -15.836 4.176 27.828 1 97.25 10 TYR B O 1
ATOM 4442 N N . GLU B 1 11 ? -16.969 2.539 28.734 1 96.19 11 GLU B N 1
ATOM 4443 C CA . GLU B 1 11 ? -17.312 3.299 29.938 1 96.19 11 GLU B CA 1
ATOM 4444 C C . GLU B 1 11 ? -16.141 3.35 30.922 1 96.19 11 GLU B C 1
ATOM 4446 O O . GLU B 1 11 ? -16.125 4.168 31.844 1 96.19 11 GLU B O 1
ATOM 4451 N N . GLN B 1 12 ? -15.219 2.408 30.656 1 93.31 12 GLN B N 1
ATOM 4452 C CA . GLN B 1 12 ? -13.992 2.396 31.453 1 93.31 12 GLN B CA 1
ATOM 4453 C C . GLN B 1 12 ? -12.758 2.439 30.562 1 93.31 12 GLN B C 1
ATOM 4455 O O . GLN B 1 12 ? -12.773 1.923 29.438 1 93.31 12 GLN B O 1
ATOM 4460 N N . VAL B 1 13 ? -11.742 3.078 31.109 1 93.94 13 VAL B N 1
ATOM 4461 C CA . VAL B 1 13 ? -10.477 3.127 30.391 1 93.94 13 VAL B CA 1
ATOM 4462 C C . VAL B 1 13 ? -9.906 1.716 30.234 1 93.94 13 VAL B C 1
ATOM 4464 O O . VAL B 1 13 ? -9.82 0.967 31.203 1 93.94 13 VAL B O 1
ATOM 4467 N N . PRO B 1 14 ? -9.531 1.417 29.078 1 95.19 14 PRO B N 1
ATOM 4468 C CA . PRO B 1 14 ? -9.039 0.053 28.875 1 95.19 14 PRO B CA 1
ATOM 4469 C C . PRO B 1 14 ? -7.684 -0.19 29.531 1 95.19 14 PRO B C 1
ATOM 4471 O O . PRO B 1 14 ? -6.926 0.756 29.75 1 95.19 14 PRO B O 1
ATOM 4474 N N . THR B 1 15 ? -7.438 -1.454 29.828 1 94.81 15 THR B N 1
ATOM 4475 C CA . THR B 1 15 ? -6.102 -1.846 30.266 1 94.81 15 THR B CA 1
ATOM 4476 C C . THR B 1 15 ? -5.117 -1.812 29.094 1 94.81 15 THR B C 1
ATOM 4478 O O . THR B 1 15 ? -5.523 -1.729 27.938 1 94.81 15 THR B O 1
ATOM 4481 N N . VAL B 1 16 ? -3.881 -1.873 29.438 1 95.75 16 VAL B N 1
ATOM 4482 C CA . VAL B 1 16 ? -2.83 -1.889 28.422 1 95.75 16 VAL B CA 1
ATOM 4483 C C . VAL B 1 16 ? -3.016 -3.092 27.5 1 95.75 16 VAL B C 1
ATOM 4485 O O . VAL B 1 16 ? -2.969 -2.957 26.281 1 95.75 16 VAL B O 1
ATOM 4488 N N . LYS B 1 17 ? -3.275 -4.199 28.047 1 95.31 17 LYS B N 1
ATOM 4489 C CA . LYS B 1 17 ? -3.436 -5.441 27.297 1 95.31 17 LYS B CA 1
ATOM 4490 C C . LYS B 1 17 ? -4.652 -5.375 26.375 1 95.31 17 LYS B C 1
ATOM 4492 O O . LYS B 1 17 ? -4.57 -5.758 25.203 1 95.31 17 LYS B O 1
ATOM 4497 N N . ASP B 1 18 ? -5.773 -4.871 26.906 1 95.62 18 ASP B N 1
ATOM 4498 C CA . ASP B 1 18 ? -7.004 -4.789 26.125 1 95.62 18 ASP B CA 1
ATOM 4499 C C . ASP B 1 18 ? -6.844 -3.826 24.938 1 95.62 18 ASP B C 1
ATOM 4501 O O . ASP B 1 18 ? -7.289 -4.113 23.828 1 95.62 18 ASP B O 1
ATOM 4505 N N . PHE B 1 19 ? -6.195 -2.76 25.234 1 97.5 19 PHE B N 1
ATOM 4506 C CA . PHE B 1 19 ? -6.004 -1.783 24.172 1 97.5 19 PHE B CA 1
ATOM 4507 C C . PHE B 1 19 ? -5.109 -2.348 23.062 1 97.5 19 PHE B C 1
ATOM 4509 O O . PHE B 1 19 ? -5.438 -2.252 21.891 1 97.5 19 PHE B O 1
ATOM 4516 N N . GLU B 1 20 ? -4.059 -3.008 23.391 1 95.06 20 GLU B N 1
ATOM 4517 C CA . GLU B 1 20 ? -3.051 -3.494 22.453 1 95.06 20 GLU B CA 1
ATOM 4518 C C . GLU B 1 20 ? -3.566 -4.695 21.656 1 95.06 20 GLU B C 1
ATOM 4520 O O . GLU B 1 20 ? -3.191 -4.895 20.5 1 95.06 20 GLU B O 1
ATOM 4525 N N . SER B 1 21 ? -4.453 -5.453 22.266 1 94.38 21 SER B N 1
ATOM 4526 C CA . SER B 1 21 ? -4.848 -6.711 21.641 1 94.38 21 SER B CA 1
ATOM 4527 C C . SER B 1 21 ? -6.227 -6.605 21 1 94.38 21 SER B C 1
ATOM 4529 O O . SER B 1 21 ? -6.516 -7.281 20.016 1 94.38 21 SER B O 1
ATOM 4531 N N . LEU B 1 22 ? -7.102 -5.668 21.547 1 94.5 22 LEU B N 1
ATOM 4532 C CA . LEU B 1 22 ? -8.5 -5.723 21.125 1 94.5 22 LEU B CA 1
ATOM 4533 C C . LEU B 1 22 ? -8.914 -4.422 20.438 1 94.5 22 LEU B C 1
ATOM 4535 O O . LEU B 1 22 ? -9.859 -4.406 19.641 1 94.5 22 LEU B O 1
ATOM 4539 N N . ILE B 1 23 ? -8.258 -3.371 20.734 1 96.94 23 ILE B N 1
ATOM 4540 C CA . ILE B 1 23 ? -8.766 -2.088 20.266 1 96.94 23 ILE B CA 1
ATOM 4541 C C . ILE B 1 23 ? -7.859 -1.542 19.172 1 96.94 23 ILE B C 1
ATOM 4543 O O . ILE B 1 23 ? -8.281 -1.391 18.016 1 96.94 23 ILE B O 1
ATOM 4547 N N . GLU B 1 24 ? -6.562 -1.373 19.438 1 96.94 24 GLU B N 1
ATOM 4548 C CA . GLU B 1 24 ? -5.625 -0.733 18.531 1 96.94 24 GLU B CA 1
ATOM 4549 C C . GLU B 1 24 ? -5.527 -1.506 17.219 1 96.94 24 GLU B C 1
ATOM 4551 O O . GLU B 1 24 ? -5.625 -0.921 16.125 1 96.94 24 GLU B O 1
ATOM 4556 N N . PRO B 1 25 ? -5.441 -2.865 17.266 1 95.5 25 PRO B N 1
ATOM 4557 C CA . PRO B 1 25 ? -5.23 -3.602 16.016 1 95.5 25 PRO B CA 1
ATOM 4558 C C . PRO B 1 25 ? -6.449 -3.57 15.102 1 95.5 25 PRO B C 1
ATOM 4560 O O . PRO B 1 25 ? -6.336 -3.863 13.914 1 95.5 25 PRO B O 1
ATOM 4563 N N . ARG B 1 26 ? -7.598 -3.219 15.609 1 96.12 26 ARG B N 1
ATOM 4564 C CA . ARG B 1 26 ? -8.82 -3.193 14.805 1 96.12 26 ARG B CA 1
ATOM 4565 C C . ARG B 1 26 ? -8.891 -1.928 13.961 1 96.12 26 ARG B C 1
ATOM 4567 O O . ARG B 1 26 ? -9.688 -1.845 13.023 1 96.12 26 ARG B O 1
ATOM 4574 N N . ASN B 1 27 ? -8.086 -0.977 14.312 1 97.69 27 ASN B N 1
ATOM 4575 C CA . ASN B 1 27 ? -8.086 0.293 13.594 1 97.69 27 ASN B CA 1
ATOM 4576 C C . ASN B 1 27 ? -9.5 0.836 13.422 1 97.69 27 ASN B C 1
ATOM 4578 O O . ASN B 1 27 ? -9.898 1.204 12.312 1 97.69 27 ASN B O 1
ATOM 4582 N N . VAL B 1 28 ? -10.258 0.803 14.5 1 98.19 28 VAL B N 1
ATOM 4583 C CA . VAL B 1 28 ? -11.586 1.391 14.57 1 98.19 28 VAL B CA 1
ATOM 4584 C C . VAL B 1 28 ? -11.648 2.398 15.719 1 98.19 28 VAL B C 1
ATOM 4586 O O . VAL B 1 28 ? -11.109 2.148 16.797 1 98.19 28 VAL B O 1
ATOM 4589 N N . PRO B 1 29 ? -12.211 3.58 15.461 1 98.69 29 PRO B N 1
ATOM 4590 C CA . PRO B 1 29 ? -12.289 4.582 16.531 1 98.69 29 PRO B CA 1
ATOM 4591 C C . PRO B 1 29 ? -13.023 4.07 17.766 1 98.69 29 PRO B C 1
ATOM 4593 O O . PRO B 1 29 ? -13.922 3.238 17.656 1 98.69 29 PRO B O 1
ATOM 4596 N N . ALA B 1 30 ? -12.625 4.582 18.938 1 98.62 30 ALA B N 1
ATOM 4597 C CA . ALA B 1 30 ? -13.203 4.176 20.203 1 98.62 30 ALA B CA 1
ATOM 4598 C C . ALA B 1 30 ? -13.281 5.355 21.172 1 98.62 30 ALA B C 1
ATOM 4600 O O . ALA B 1 30 ? -12.312 6.113 21.312 1 98.62 30 ALA B O 1
ATOM 4601 N N . VAL B 1 31 ? -14.398 5.52 21.812 1 98.62 31 VAL B N 1
ATOM 4602 C CA . VAL B 1 31 ? -14.594 6.559 22.812 1 98.62 31 VAL B CA 1
ATOM 4603 C C . VAL B 1 31 ? -14.305 5.996 24.203 1 98.62 31 VAL B C 1
ATOM 4605 O O . VAL B 1 31 ? -14.805 4.926 24.562 1 98.62 31 VAL B O 1
ATOM 4608 N N . PHE B 1 32 ? -13.492 6.629 24.953 1 98.25 32 PHE B N 1
ATOM 4609 C CA . PHE B 1 32 ? -13.227 6.312 26.359 1 98.25 32 PHE B CA 1
ATOM 4610 C C . PHE B 1 32 ? -13.836 7.363 27.281 1 98.25 32 PHE B C 1
ATOM 4612 O O . PHE B 1 32 ? -13.281 8.453 27.438 1 98.25 32 PHE B O 1
ATOM 4619 N N . VAL B 1 33 ? -14.859 7.031 27.969 1 97.44 33 VAL B N 1
ATOM 4620 C CA . VAL B 1 33 ? -15.602 7.973 28.797 1 97.44 33 VAL B CA 1
ATOM 4621 C C . VAL B 1 33 ? -14.828 8.266 30.078 1 97.44 33 VAL B C 1
ATOM 4623 O O . VAL B 1 33 ? -14.344 7.344 30.734 1 97.44 33 VAL B O 1
ATOM 4626 N N . GLY B 1 34 ? -14.656 9.508 30.328 1 95.5 34 GLY B N 1
ATOM 4627 C CA . GLY B 1 34 ? -14.078 9.93 31.594 1 95.5 34 GLY B CA 1
ATOM 4628 C C . GLY B 1 34 ? -12.578 9.695 31.688 1 95.5 34 GLY B C 1
ATOM 4629 O O . GLY B 1 34 ? -12.023 9.578 32.781 1 95.5 34 GLY B O 1
ATOM 4630 N N . CYS B 1 35 ? -11.914 9.57 30.609 1 94.81 35 CYS B N 1
ATOM 4631 C CA . CYS B 1 35 ? -10.508 9.211 30.516 1 94.81 35 CYS B CA 1
ATOM 4632 C C . CYS B 1 35 ? -9.625 10.273 31.156 1 94.81 35 CYS B C 1
ATOM 4634 O O . CYS B 1 35 ? -8.57 9.961 31.719 1 94.81 35 CYS B O 1
ATOM 4636 N N . THR B 1 36 ? -10.07 11.57 31.203 1 94.94 36 THR B N 1
ATOM 4637 C CA . THR B 1 36 ? -9.203 12.656 31.641 1 94.94 36 THR B CA 1
ATOM 4638 C C . THR B 1 36 ? -9.703 13.242 32.969 1 94.94 36 THR B C 1
ATOM 4640 O O . THR B 1 36 ? -9.18 14.25 33.438 1 94.94 36 THR B O 1
ATOM 4643 N N . LYS B 1 37 ? -10.641 12.727 33.594 1 95 37 LYS B N 1
ATOM 4644 C CA . LYS B 1 37 ? -11.297 13.305 34.781 1 95 37 LYS B CA 1
ATOM 4645 C C . LYS B 1 37 ? -10.328 13.406 35.938 1 95 37 LYS B C 1
ATOM 4647 O O . LYS B 1 37 ? -10.484 14.266 36.812 1 95 37 LYS B O 1
ATOM 4652 N N . ASP B 1 38 ? -9.367 12.578 35.906 1 94.44 38 ASP B N 1
ATOM 4653 C CA . ASP B 1 38 ? -8.445 12.539 37.031 1 94.44 38 ASP B CA 1
ATOM 4654 C C . ASP B 1 38 ? -7.227 13.43 36.781 1 94.44 38 ASP B C 1
ATOM 4656 O O . ASP B 1 38 ? -6.336 13.523 37.625 1 94.44 38 ASP B O 1
ATOM 4660 N N . TRP B 1 39 ? -7.195 14.102 35.688 1 97.31 39 TRP B N 1
ATOM 4661 C CA . TRP B 1 39 ? -6.086 15 35.375 1 97.31 39 TRP B CA 1
ATOM 4662 C C . TRP B 1 39 ? -6.18 16.281 36.219 1 97.31 39 TRP B C 1
ATOM 4664 O O . TRP B 1 39 ? -7.277 16.781 36.469 1 97.31 39 TRP B O 1
ATOM 4674 N N . ARG B 1 40 ? -5.016 16.766 36.625 1 97.25 40 ARG B N 1
ATOM 4675 C CA . ARG B 1 40 ? -4.996 18.109 37.219 1 97.25 40 ARG B CA 1
ATOM 4676 C C . ARG B 1 40 ? -5.578 19.125 36.219 1 97.25 40 ARG B C 1
ATOM 4678 O O . ARG B 1 40 ? -6.258 20.078 36.625 1 97.25 40 ARG B O 1
ATOM 4685 N N . ALA B 1 41 ? -5.359 18.938 34.969 1 98.06 41 ALA B N 1
ATOM 4686 C CA . ALA B 1 41 ? -5.836 19.828 33.906 1 98.06 41 ALA B CA 1
ATOM 4687 C C . ALA B 1 41 ? -7.359 19.922 33.906 1 98.06 41 ALA B C 1
ATOM 4689 O O . ALA B 1 41 ? -7.922 21 33.656 1 98.06 41 ALA B O 1
ATOM 4690 N N . PHE B 1 42 ? -8.008 18.844 34.219 1 97.19 42 PHE B N 1
ATOM 4691 C CA . PHE B 1 42 ? -9.469 18.797 34.188 1 97.19 42 PHE B CA 1
ATOM 4692 C C . PHE B 1 42 ? -10.055 19.812 35.156 1 97.19 42 PHE B C 1
ATOM 4694 O O . PHE B 1 42 ? -11.031 20.484 34.844 1 97.19 42 PHE B O 1
ATOM 4701 N N . SER B 1 43 ? -9.469 19.953 36.281 1 95.81 43 SER B N 1
ATOM 4702 C CA . SER B 1 43 ? -9.953 20.875 37.312 1 95.81 43 SER B CA 1
ATOM 4703 C C . SER B 1 43 ? -9.32 22.25 37.156 1 95.81 43 SER B C 1
ATOM 4705 O O . SER B 1 43 ? -10.023 23.266 37.125 1 95.81 43 SER B O 1
ATOM 4707 N N . LYS B 1 44 ? -8.055 22.312 36.875 1 97.06 44 LYS B N 1
ATOM 4708 C CA . LYS B 1 44 ? -7.301 23.562 36.938 1 97.06 44 LYS B CA 1
ATOM 4709 C C . LYS B 1 44 ? -7.504 24.406 35.688 1 97.06 44 LYS B C 1
ATOM 4711 O O . LYS B 1 44 ? -7.34 25.625 35.688 1 97.06 44 LYS B O 1
ATOM 4716 N N . TRP B 1 45 ? -7.812 23.797 34.562 1 97.75 45 TRP B N 1
ATOM 4717 C CA . TRP B 1 45 ? -7.922 24.531 33.312 1 97.75 45 TRP B CA 1
ATOM 4718 C C . TRP B 1 45 ? -9.359 24.969 33.062 1 97.75 45 TRP B C 1
ATOM 4720 O O . TRP B 1 45 ? -9.641 25.703 32.125 1 97.75 45 TRP B O 1
ATOM 4730 N N . SER B 1 46 ? -10.273 24.594 33.875 1 94.81 46 SER B N 1
ATOM 4731 C CA . SER B 1 46 ? -11.688 24.891 33.688 1 94.81 46 SER B CA 1
ATOM 4732 C C . SER B 1 46 ? -11.953 26.391 33.688 1 94.81 46 SER B C 1
ATOM 4734 O O . SER B 1 46 ? -11.688 27.062 34.688 1 94.81 46 SER B O 1
ATOM 4736 N N . PRO B 1 47 ? -12.555 26.906 32.656 1 92.5 47 PRO B N 1
ATOM 4737 C CA . PRO B 1 47 ? -12.812 28.359 32.562 1 92.5 47 PRO B CA 1
ATOM 4738 C C . PRO B 1 47 ? -13.789 28.828 33.656 1 92.5 47 PRO B C 1
ATOM 4740 O O . PRO B 1 47 ? -13.711 29.969 34.094 1 92.5 47 PRO B O 1
ATOM 4743 N N . SER B 1 48 ? -14.656 28 34.094 1 88.88 48 SER B N 1
ATOM 4744 C CA . SER B 1 48 ? -15.641 28.375 35.125 1 88.88 48 SER B CA 1
ATOM 4745 C C . SER B 1 48 ? -14.992 28.453 36.5 1 88.88 48 SER B C 1
ATOM 4747 O O . SER B 1 48 ? -15.555 29.062 37.406 1 88.88 48 SER B O 1
ATOM 4749 N N . LYS B 1 49 ? -13.852 27.891 36.656 1 92 49 LYS B N 1
ATOM 4750 C CA . LYS B 1 49 ? -13.156 27.875 37.938 1 92 49 LYS B CA 1
ATOM 4751 C C . LYS B 1 49 ? -11.812 28.594 37.844 1 92 49 LYS B C 1
ATOM 4753 O O . LYS B 1 49 ? -10.789 28.047 38.25 1 92 49 LYS B O 1
ATOM 4758 N N . ALA B 1 50 ? -11.758 29.75 37.188 1 93.12 50 ALA B N 1
ATOM 4759 C CA . ALA B 1 50 ? -10.586 30.609 37.062 1 93.12 50 ALA B CA 1
ATOM 4760 C C . ALA B 1 50 ? -9.469 29.906 36.281 1 93.12 50 ALA B C 1
ATOM 4762 O O . ALA B 1 50 ? -8.281 30.141 36.562 1 93.12 50 ALA B O 1
ATOM 4763 N N . GLY B 1 51 ? -9.812 28.984 35.531 1 96.31 51 GLY B N 1
ATOM 4764 C CA . GLY B 1 51 ? -8.836 28.219 34.781 1 96.31 51 GLY B CA 1
ATOM 4765 C C . GLY B 1 51 ? -8.023 29.047 33.812 1 96.31 51 GLY B C 1
ATOM 4766 O O . GLY B 1 51 ? -6.84 28.797 33.594 1 96.31 51 GLY B O 1
ATOM 4767 N N . LEU B 1 52 ? -8.633 30.031 33.219 1 97 52 LEU B N 1
ATOM 4768 C CA . LEU B 1 52 ? -7.938 30.906 32.281 1 97 52 LEU B CA 1
ATOM 4769 C C . LEU B 1 52 ? -6.832 31.688 32.969 1 97 52 LEU B C 1
ATOM 4771 O O . LEU B 1 52 ? -5.75 31.891 32.406 1 97 52 LEU B O 1
ATOM 4775 N N . ASP B 1 53 ? -7.117 32.062 34.156 1 97.19 53 ASP B N 1
ATOM 4776 C CA . ASP B 1 53 ? -6.102 32.75 34.938 1 97.19 53 ASP B CA 1
ATOM 4777 C C . ASP B 1 53 ? -4.938 31.828 35.281 1 97.19 53 ASP B C 1
ATOM 4779 O O . ASP B 1 53 ? -3.777 32.25 35.25 1 97.19 53 ASP B O 1
ATOM 4783 N N . TYR B 1 54 ? -5.285 30.719 35.625 1 97.75 54 TYR B N 1
ATOM 4784 C CA . TYR B 1 54 ? -4.27 29.703 35.938 1 97.75 54 TYR B CA 1
ATOM 4785 C C . TYR B 1 54 ? -3.352 29.5 34.719 1 97.75 54 TYR B C 1
ATOM 4787 O O . TYR B 1 54 ? -2.125 29.516 34.875 1 97.75 54 TYR B O 1
ATOM 4795 N N . LEU B 1 55 ? -3.939 29.297 33.562 1 97.5 55 LEU B N 1
ATOM 4796 C CA . LEU B 1 55 ? -3.168 29.078 32.344 1 97.5 55 LEU B CA 1
ATOM 4797 C C . LEU B 1 55 ? -2.295 30.297 32.031 1 97.5 55 LEU B C 1
ATOM 4799 O O . LEU B 1 55 ? -1.138 30.141 31.625 1 97.5 55 LEU B O 1
ATOM 4803 N N . GLN B 1 56 ? -2.83 31.406 32.188 1 96.88 56 GLN B N 1
ATOM 4804 C CA . GLN B 1 56 ? -2.08 32.656 31.953 1 96.88 56 GLN B CA 1
ATOM 4805 C C . GLN B 1 56 ? -0.861 32.719 32.875 1 96.88 56 GLN B C 1
ATOM 4807 O O . GLN B 1 56 ? 0.224 33.125 32.438 1 96.88 56 GLN B O 1
ATOM 4812 N N . ALA B 1 57 ? -1.058 32.438 34.062 1 96.62 57 ALA B N 1
ATOM 4813 C CA . ALA B 1 57 ? 0.03 32.469 35.031 1 96.62 57 ALA B CA 1
ATOM 4814 C C . ALA B 1 57 ? 1.106 31.438 34.688 1 96.62 57 ALA B C 1
ATOM 4816 O O . ALA B 1 57 ? 2.297 31.688 34.906 1 96.62 57 ALA B O 1
ATOM 4817 N N . ARG B 1 58 ? 0.721 30.359 34.219 1 96.12 58 ARG B N 1
ATOM 4818 C CA . ARG B 1 58 ? 1.646 29.266 33.969 1 96.12 58 ARG B CA 1
ATOM 4819 C C . ARG B 1 58 ? 2.436 29.469 32.688 1 96.12 58 ARG B C 1
ATOM 4821 O O . ARG B 1 58 ? 3.635 29.188 32.625 1 96.12 58 ARG B O 1
ATOM 4828 N N . VAL B 1 59 ? 1.706 29.875 31.578 1 95.94 59 VAL B N 1
ATOM 4829 C CA . VAL B 1 59 ? 2.381 29.875 30.297 1 95.94 59 VAL B CA 1
ATOM 4830 C C . VAL B 1 59 ? 2.031 31.156 29.531 1 95.94 59 VAL B C 1
ATOM 4832 O O . VAL B 1 59 ? 2.205 31.219 28.312 1 95.94 59 VAL B O 1
ATOM 4835 N N . GLY B 1 60 ? 1.596 32.125 30.078 1 94.88 60 GLY B N 1
ATOM 4836 C CA . GLY B 1 60 ? 1.143 33.344 29.438 1 94.88 60 GLY B CA 1
ATOM 4837 C C . GLY B 1 60 ? 2.215 34 28.594 1 94.88 60 GLY B C 1
ATOM 4838 O O . GLY B 1 60 ? 1.92 34.562 27.547 1 94.88 60 GLY B O 1
ATOM 4839 N N . SER B 1 61 ? 3.441 33.938 28.953 1 92.56 61 SER B N 1
ATOM 4840 C CA . SER B 1 61 ? 4.535 34.656 28.281 1 92.56 61 SER B CA 1
ATOM 4841 C C . SER B 1 61 ? 5.086 33.844 27.125 1 92.56 61 SER B C 1
ATOM 4843 O O . SER B 1 61 ? 5.84 34.344 26.297 1 92.56 61 SER B O 1
ATOM 4845 N N . SER B 1 62 ? 4.633 32.594 27.062 1 92.94 62 SER B N 1
ATOM 4846 C CA . SER B 1 62 ? 5.102 31.75 25.969 1 92.94 62 SER B CA 1
ATOM 4847 C C . SER B 1 62 ? 4.531 32.219 24.641 1 92.94 62 SER B C 1
ATOM 4849 O O . SER B 1 62 ? 3.348 32.562 24.547 1 92.94 62 SER B O 1
ATOM 4851 N N . THR B 1 63 ? 5.391 32.25 23.641 1 90.94 63 THR B N 1
ATOM 4852 C CA . THR B 1 63 ? 4.93 32.594 22.297 1 90.94 63 THR B CA 1
ATOM 4853 C C . THR B 1 63 ? 4.41 31.344 21.578 1 90.94 63 THR B C 1
ATOM 4855 O O . THR B 1 63 ? 5.105 30.328 21.5 1 90.94 63 THR B O 1
ATOM 4858 N N . VAL B 1 64 ? 3.18 31.438 21.125 1 92 64 VAL B N 1
ATOM 4859 C CA . VAL B 1 64 ? 2.572 30.312 20.406 1 92 64 VAL B CA 1
ATOM 4860 C C . VAL B 1 64 ? 2.227 30.734 18.984 1 92 64 VAL B C 1
ATOM 4862 O O . VAL B 1 64 ? 2.096 31.922 18.688 1 92 64 VAL B O 1
ATOM 4865 N N . GLU B 1 65 ? 2.127 29.703 18.094 1 87.69 65 GLU B N 1
ATOM 4866 C CA . GLU B 1 65 ? 1.702 29.953 16.719 1 87.69 65 GLU B CA 1
ATOM 4867 C C . GLU B 1 65 ? 0.202 29.719 16.562 1 87.69 65 GLU B C 1
ATOM 4869 O O . GLU B 1 65 ? -0.254 28.578 16.484 1 87.69 65 GLU B O 1
ATOM 4874 N N . ALA B 1 66 ? -0.508 30.797 16.391 1 91.06 66 ALA B N 1
ATOM 4875 C CA . ALA B 1 66 ? -1.958 30.719 16.234 1 91.06 66 ALA B CA 1
ATOM 4876 C C . ALA B 1 66 ? -2.354 30.641 14.766 1 91.06 66 ALA B C 1
ATOM 4878 O O . ALA B 1 66 ? -1.762 31.328 13.922 1 91.06 66 ALA B O 1
ATOM 4879 N N . MET B 1 67 ? -3.322 29.828 14.523 1 90.38 67 MET B N 1
ATOM 4880 C CA . MET B 1 67 ? -3.887 29.75 13.18 1 90.38 67 MET B CA 1
ATOM 4881 C C . MET B 1 67 ? -4.93 30.844 12.969 1 90.38 67 MET B C 1
ATOM 4883 O O . MET B 1 67 ? -5.895 30.938 13.734 1 90.38 67 MET B O 1
ATOM 4887 N N . MET B 1 68 ? -4.68 31.625 11.938 1 88 68 MET B N 1
ATOM 4888 C CA . MET B 1 68 ? -5.645 32.656 11.547 1 88 68 MET B CA 1
ATOM 4889 C C . MET B 1 68 ? -6.273 32.312 10.195 1 88 68 MET B C 1
ATOM 4891 O O . MET B 1 68 ? -5.57 31.922 9.258 1 88 68 MET B O 1
ATOM 4895 N N . SER B 1 69 ? -7.527 32.375 10.203 1 85.75 69 SER B N 1
ATOM 4896 C CA . SER B 1 69 ? -8.203 32.031 8.953 1 85.75 69 SER B CA 1
ATOM 4897 C C . SER B 1 69 ? -9.336 33 8.656 1 85.75 69 SER B C 1
ATOM 4899 O O . SER B 1 69 ? -10.117 33.344 9.547 1 85.75 69 SER B O 1
ATOM 4901 N N . GLY B 1 70 ? -9.391 33.406 7.352 1 80.5 70 GLY B N 1
ATOM 4902 C CA . GLY B 1 70 ? -10.508 34.219 6.898 1 80.5 70 GLY B CA 1
ATOM 4903 C C . GLY B 1 70 ? -11.797 33.438 6.746 1 80.5 70 GLY B C 1
ATOM 4904 O O . GLY B 1 70 ? -12.883 34.031 6.684 1 80.5 70 GLY B O 1
ATOM 4905 N N . SER B 1 71 ? -11.688 32.188 6.742 1 78.5 71 SER B N 1
ATOM 4906 C CA . SER B 1 71 ? -12.844 31.312 6.531 1 78.5 71 SER B CA 1
ATOM 4907 C C . SER B 1 71 ? -13.43 30.844 7.859 1 78.5 71 SER B C 1
ATOM 4909 O O . SER B 1 71 ? -14.273 29.938 7.887 1 78.5 71 SER B O 1
ATOM 4911 N N . ALA B 1 72 ? -13.039 31.5 8.945 1 81.69 72 ALA B N 1
ATOM 4912 C CA . ALA B 1 72 ? -13.648 31.125 10.227 1 81.69 72 ALA B CA 1
ATOM 4913 C C . ALA B 1 72 ? -15.172 31.125 10.133 1 81.69 72 ALA B C 1
ATOM 4915 O O . ALA B 1 72 ? -15.75 31.969 9.438 1 81.69 72 ALA B O 1
ATOM 4916 N N . PRO B 1 73 ? -15.711 29.984 10.633 1 86.12 73 PRO B N 1
ATOM 4917 C CA . PRO B 1 73 ? -15.188 29.125 11.703 1 86.12 73 PRO B CA 1
ATOM 4918 C C . PRO B 1 73 ? -14.492 27.875 11.164 1 86.12 73 PRO B C 1
ATOM 4920 O O . PRO B 1 73 ? -14.07 27.016 11.945 1 86.12 73 PRO B O 1
ATOM 4923 N N . VAL B 1 74 ? -14.43 27.797 9.867 1 79.94 74 VAL B N 1
ATOM 4924 C CA . VAL B 1 74 ? -13.758 26.641 9.297 1 79.94 74 VAL B CA 1
ATOM 4925 C C . VAL B 1 74 ? -12.266 26.922 9.172 1 79.94 74 VAL B C 1
ATOM 4927 O O . VAL B 1 74 ? -11.859 27.906 8.57 1 79.94 74 VAL B O 1
ATOM 4930 N N . PHE B 1 75 ? -11.461 26.062 9.703 1 79.75 75 PHE B N 1
ATOM 4931 C CA . PHE B 1 75 ? -10.008 26.172 9.648 1 79.75 75 PHE B CA 1
ATOM 4932 C C . PHE B 1 75 ? -9.406 25.062 8.805 1 79.75 75 PHE B C 1
ATOM 4934 O O . PHE B 1 75 ? -9.414 23.891 9.219 1 79.75 75 PHE B O 1
ATOM 4941 N N . TYR B 1 76 ? -8.922 25.438 7.715 1 74.88 76 TYR B N 1
ATOM 4942 C CA . TYR B 1 76 ? -8.32 24.5 6.781 1 74.88 76 TYR B CA 1
ATOM 4943 C C . TYR B 1 76 ? -6.848 24.281 7.105 1 74.88 76 TYR B C 1
ATOM 4945 O O . TYR B 1 76 ? -6.137 25.219 7.461 1 74.88 76 TYR B O 1
ATOM 4953 N N . GLY B 1 77 ? -6.402 23.078 7.016 1 71.06 77 GLY B N 1
ATOM 4954 C CA . GLY B 1 77 ? -5.039 22.734 7.379 1 71.06 77 GLY B CA 1
ATOM 4955 C C . GLY B 1 77 ? -4.035 23.016 6.277 1 71.06 77 GLY B C 1
ATOM 4956 O O . GLY B 1 77 ? -2.826 22.969 6.504 1 71.06 77 GLY B O 1
ATOM 4957 N N . ASP B 1 78 ? -4.531 23.344 5.172 1 71.25 78 ASP B N 1
ATOM 4958 C CA . ASP B 1 78 ? -3.605 23.578 4.07 1 71.25 78 ASP B CA 1
ATOM 4959 C C . ASP B 1 78 ? -2.939 24.953 4.203 1 71.25 78 ASP B C 1
ATOM 4961 O O . ASP B 1 78 ? -3.57 25.906 4.637 1 71.25 78 ASP B O 1
ATOM 4965 N N . LEU B 1 79 ? -1.713 25.062 3.877 1 67.56 79 LEU B N 1
ATOM 4966 C CA . LEU B 1 79 ? -0.875 26.234 4.07 1 67.56 79 LEU B CA 1
ATOM 4967 C C . LEU B 1 79 ? -1.448 27.438 3.326 1 67.56 79 LEU B C 1
ATOM 4969 O O . LEU B 1 79 ? -1.297 28.578 3.771 1 67.56 79 LEU B O 1
ATOM 4973 N N . GLY B 1 80 ? -2.117 27.172 2.287 1 67.31 80 GLY B N 1
ATOM 4974 C CA . GLY B 1 80 ? -2.613 28.297 1.503 1 67.31 80 GLY B CA 1
ATOM 4975 C C . GLY B 1 80 ? -3.881 28.906 2.068 1 67.31 80 GLY B C 1
ATOM 4976 O O . GLY B 1 80 ? -4.27 30.016 1.686 1 67.31 80 GLY B O 1
ATOM 4977 N N . SER B 1 81 ? -4.398 28.234 3.051 1 68.5 81 SER B N 1
ATOM 4978 C CA . SER B 1 81 ? -5.723 28.656 3.492 1 68.5 81 SER B CA 1
ATOM 4979 C C . SER B 1 81 ? -5.668 29.266 4.891 1 68.5 81 SER B C 1
ATOM 4981 O O . SER B 1 81 ? -6.703 29.625 5.453 1 68.5 81 SER B O 1
ATOM 4983 N N . HIS B 1 82 ? -4.48 29.297 5.445 1 70.94 82 HIS B N 1
ATOM 4984 C CA . HIS B 1 82 ? -4.363 29.906 6.766 1 70.94 82 HIS B CA 1
ATOM 4985 C C . HIS B 1 82 ? -2.973 30.5 6.98 1 70.94 82 HIS B C 1
ATOM 4987 O O . HIS B 1 82 ? -2.072 30.281 6.164 1 70.94 82 HIS B O 1
ATOM 4993 N N . GLU B 1 83 ? -3.018 31.328 7.988 1 75.75 83 GLU B N 1
ATOM 4994 C CA . GLU B 1 83 ? -1.75 31.922 8.398 1 75.75 83 GLU B CA 1
ATOM 4995 C C . GLU B 1 83 ? -1.421 31.594 9.844 1 75.75 83 GLU B C 1
ATOM 4997 O O . GLU B 1 83 ? -2.309 31.578 10.703 1 75.75 83 GLU B O 1
ATOM 5002 N N . ARG B 1 84 ? -0.22 31.234 10.008 1 82.94 84 ARG B N 1
ATOM 5003 C CA . ARG B 1 84 ? 0.242 31.047 11.383 1 82.94 84 ARG B CA 1
ATOM 5004 C C . ARG B 1 84 ? 0.911 32.312 11.906 1 82.94 84 ARG B C 1
ATOM 5006 O O . ARG B 1 84 ? 1.887 32.812 11.328 1 82.94 84 ARG B O 1
ATOM 5013 N N . VAL B 1 85 ? 0.4 32.781 13.023 1 81.62 85 VAL B N 1
ATOM 5014 C CA . VAL B 1 85 ? 0.876 34.062 13.578 1 81.62 85 VAL B CA 1
ATOM 5015 C C . VAL B 1 85 ? 1.39 33.844 15 1 81.62 85 VAL B C 1
ATOM 5017 O O . VAL B 1 85 ? 0.692 33.25 15.836 1 81.62 85 VAL B O 1
ATOM 5020 N N . PRO B 1 86 ? 2.607 34.281 15.188 1 86.12 86 PRO B N 1
ATOM 5021 C CA . PRO B 1 86 ? 3.109 34.188 16.562 1 86.12 86 PRO B CA 1
ATOM 5022 C C . PRO B 1 86 ? 2.445 35.188 17.5 1 86.12 86 PRO B C 1
ATOM 5024 O O . PRO B 1 86 ? 2.273 36.344 17.125 1 86.12 86 PRO B O 1
ATOM 5027 N N . LEU B 1 87 ? 2.012 34.781 18.594 1 88.5 87 LEU B N 1
ATOM 5028 C CA . LEU B 1 87 ? 1.468 35.656 19.625 1 88.5 87 LEU B CA 1
ATOM 5029 C C . LEU B 1 87 ? 1.67 35.062 21.016 1 88.5 87 LEU B C 1
ATOM 5031 O O . LEU B 1 87 ? 1.78 33.844 21.172 1 88.5 87 LEU B O 1
ATOM 5035 N N . PRO B 1 88 ? 1.769 35.906 21.953 1 92.81 88 PRO B N 1
ATOM 5036 C CA . PRO B 1 88 ? 1.818 35.375 23.312 1 92.81 88 PRO B CA 1
ATOM 5037 C C . PRO B 1 88 ? 0.554 34.625 23.703 1 92.81 88 PRO B C 1
ATOM 5039 O O . PRO B 1 88 ? -0.553 35.031 23.344 1 92.81 88 PRO B O 1
ATOM 5042 N N . PHE B 1 89 ? 0.741 33.625 24.469 1 96.44 89 PHE B N 1
ATOM 5043 C CA . PHE B 1 89 ? -0.393 32.812 24.922 1 96.44 89 PHE B CA 1
ATOM 5044 C C . PHE B 1 89 ? -1.378 33.688 25.703 1 96.44 89 PHE B C 1
ATOM 5046 O O . PHE B 1 89 ? -2.592 33.469 25.625 1 96.44 89 PHE B O 1
ATOM 5053 N N . SER B 1 90 ? -0.881 34.688 26.391 1 95.94 90 SER B N 1
ATOM 5054 C CA . SER B 1 90 ? -1.699 35.594 27.203 1 95.94 90 SER B CA 1
ATOM 5055 C C . SER B 1 90 ? -2.67 36.375 26.328 1 95.94 90 SER B C 1
ATOM 5057 O O . SER B 1 90 ? -3.799 36.656 26.734 1 95.94 90 SER B O 1
ATOM 5059 N N . THR B 1 91 ? -2.191 36.719 25.156 1 94.62 91 THR B N 1
ATOM 5060 C CA . THR B 1 91 ? -3.061 37.438 24.234 1 94.62 91 THR B CA 1
ATOM 5061 C C . THR B 1 91 ? -4.27 36.594 23.859 1 94.62 91 THR B C 1
ATOM 5063 O O . THR B 1 91 ? -5.395 37.094 23.812 1 94.62 91 THR B O 1
ATOM 5066 N N . PHE B 1 92 ? -4.039 35.375 23.625 1 95.38 92 PHE B N 1
ATOM 5067 C CA . PHE B 1 92 ? -5.129 34.5 23.266 1 95.38 92 PHE B CA 1
ATOM 5068 C C . PHE B 1 92 ? -6.074 34.281 24.453 1 95.38 92 PHE B C 1
ATOM 5070 O O . PHE B 1 92 ? -7.293 34.219 24.281 1 95.38 92 PHE B O 1
ATOM 5077 N N . ILE B 1 93 ? -5.516 34.125 25.625 1 96.06 93 ILE B N 1
ATOM 5078 C CA . ILE B 1 93 ? -6.324 34 26.828 1 96.06 93 ILE B CA 1
ATOM 5079 C C . ILE B 1 93 ? -7.223 35.219 26.984 1 96.06 93 ILE B C 1
ATOM 5081 O O . ILE B 1 93 ? -8.383 35.094 27.391 1 96.06 93 ILE B O 1
ATOM 5085 N N . ASP B 1 94 ? -6.703 36.312 26.688 1 94.81 94 ASP B N 1
ATOM 5086 C CA . ASP B 1 94 ? -7.492 37.562 26.75 1 94.81 94 ASP B CA 1
ATOM 5087 C C . ASP B 1 94 ? -8.672 37.5 25.781 1 94.81 94 ASP B C 1
ATOM 5089 O O . ASP B 1 94 ? -9.766 37.969 26.094 1 94.81 94 ASP B O 1
ATOM 5093 N N . PHE B 1 95 ? -8.383 36.969 24.594 1 93.38 95 PHE B N 1
ATOM 5094 C CA . PHE B 1 95 ? -9.477 36.781 23.641 1 93.38 95 PHE B CA 1
ATOM 5095 C C . PHE B 1 95 ? -10.586 35.938 24.281 1 93.38 95 PHE B C 1
ATOM 5097 O O . PHE B 1 95 ? -11.766 36.25 24.125 1 93.38 95 PHE B O 1
ATOM 5104 N N . CYS B 1 96 ? -10.195 34.906 24.953 1 94.19 96 CYS B N 1
ATOM 5105 C CA . CYS B 1 96 ? -11.141 34 25.578 1 94.19 96 CYS B CA 1
ATOM 5106 C C . CYS B 1 96 ? -11.953 34.688 26.656 1 94.19 96 CYS B C 1
ATOM 5108 O O . CYS B 1 96 ? -13.172 34.562 26.719 1 94.19 96 CYS B O 1
ATOM 5110 N N . LYS B 1 97 ? -11.297 35.438 27.469 1 93.12 97 LYS B N 1
ATOM 5111 C CA . LYS B 1 97 ? -11.953 36.156 28.562 1 93.12 97 LYS B CA 1
ATOM 5112 C C . LYS B 1 97 ? -12.961 37.156 28.031 1 93.12 97 LYS B C 1
ATOM 5114 O O . LYS B 1 97 ? -14.055 37.312 28.578 1 93.12 97 LYS B O 1
ATOM 5119 N N . GLN B 1 98 ? -12.555 37.844 27.047 1 89.88 98 GLN B N 1
ATOM 5120 C CA . GLN B 1 98 ? -13.438 38.812 26.438 1 89.88 98 GLN B CA 1
ATOM 5121 C C . GLN B 1 98 ? -14.703 38.188 25.891 1 89.88 98 GLN B C 1
ATOM 5123 O O . GLN B 1 98 ? -15.805 38.719 26.062 1 89.88 98 GLN B O 1
ATOM 5128 N N . ARG B 1 99 ? -14.539 37.156 25.281 1 88.12 99 ARG B N 1
ATOM 5129 C CA . ARG B 1 99 ? -15.68 36.438 24.719 1 88.12 99 ARG B CA 1
ATOM 5130 C C . ARG B 1 99 ? -16.609 35.938 25.812 1 88.12 99 ARG B C 1
ATOM 5132 O O . ARG B 1 99 ? -17.828 35.938 25.656 1 88.12 99 ARG B O 1
ATOM 5139 N N . MET B 1 100 ? -16.094 35.406 26.828 1 87.69 100 MET B N 1
ATOM 5140 C CA . MET B 1 100 ? -16.875 34.906 27.953 1 87.69 100 MET B CA 1
ATOM 5141 C C . MET B 1 100 ? -17.719 36.031 28.562 1 87.69 100 MET B C 1
ATOM 5143 O O . MET B 1 100 ? -18.875 35.812 28.938 1 87.69 100 MET B O 1
ATOM 5147 N N . GLN B 1 101 ? -17.172 37.156 28.641 1 85.44 101 GLN B N 1
ATOM 5148 C CA . GLN B 1 101 ? -17.875 38.312 29.203 1 85.44 101 GLN B CA 1
ATOM 5149 C C . GLN B 1 101 ? -19.016 38.75 28.297 1 85.44 101 GLN B C 1
ATOM 5151 O O . GLN B 1 101 ? -20.094 39.094 28.766 1 85.44 101 GLN B O 1
ATOM 5156 N N . SER B 1 102 ? -18.672 38.812 27.031 1 83.25 102 SER B N 1
ATOM 5157 C CA . SER B 1 102 ? -19.688 39.219 26.078 1 83.25 102 SER B CA 1
ATOM 5158 C C . SER B 1 102 ? -20.875 38.25 26.094 1 83.25 102 SER B C 1
ATOM 5160 O O . SER B 1 102 ? -22.031 38.688 26 1 83.25 102 SER B O 1
ATOM 5162 N N . LYS B 1 103 ? -20.703 37.031 26.234 1 81.44 103 LYS B N 1
ATOM 5163 C CA . LYS B 1 103 ? -21.766 36.062 26.266 1 81.44 103 LYS B CA 1
ATOM 5164 C C . LYS B 1 103 ? -22.609 36.188 27.547 1 81.44 103 LYS B C 1
ATOM 5166 O O . LYS B 1 103 ? -23.828 36 27.516 1 81.44 103 LYS B O 1
ATOM 5171 N N . HIS B 1 104 ? -21.969 36.469 28.594 1 75.19 104 HIS B N 1
ATOM 5172 C CA . HIS B 1 104 ? -22.672 36.688 29.859 1 75.19 104 HIS B CA 1
ATOM 5173 C C . HIS B 1 104 ? -23.594 37.906 29.766 1 75.19 104 HIS B C 1
ATOM 5175 O O . HIS B 1 104 ? -24.688 37.875 30.312 1 75.19 104 HIS B O 1
ATOM 5181 N N . GLU B 1 105 ? -23.109 38.875 29.062 1 73.44 105 GLU B N 1
ATOM 5182 C CA . GLU B 1 105 ? -23.906 40.094 28.906 1 73.44 105 GLU B CA 1
ATOM 5183 C C . GLU B 1 105 ? -25.109 39.844 28 1 73.44 105 GLU B C 1
ATOM 5185 O O . GLU B 1 105 ? -26.188 40.406 28.219 1 73.44 105 GLU B O 1
ATOM 5190 N N . GLU B 1 106 ? -24.844 39.094 27 1 70.25 106 GLU B N 1
ATOM 5191 C CA . GLU B 1 106 ? -25.922 38.781 26.078 1 70.25 106 GLU B CA 1
ATOM 5192 C C . GLU B 1 106 ? -27.031 37.969 26.781 1 70.25 106 GLU B C 1
ATOM 5194 O O . GLU B 1 106 ? -28.203 38.125 26.484 1 70.25 106 GLU B O 1
ATOM 5199 N N . ASN B 1 107 ? -26.656 37.156 27.703 1 63.84 107 ASN B N 1
ATOM 5200 C CA . ASN B 1 107 ? -27.625 36.344 28.422 1 63.84 107 ASN B CA 1
ATOM 5201 C C . ASN B 1 107 ? -28.375 37.156 29.484 1 63.84 107 ASN B C 1
ATOM 5203 O O . ASN B 1 107 ? -29.453 36.781 29.922 1 63.84 107 ASN B O 1
ATOM 5207 N N . LEU B 1 108 ? -27.844 38.25 30.156 1 58.34 108 LEU B N 1
ATOM 5208 C CA . LEU B 1 108 ? -28.484 39.031 31.188 1 58.34 108 LEU B CA 1
ATOM 5209 C C . LEU B 1 108 ? -29.516 39.969 30.578 1 58.34 108 LEU B C 1
ATOM 5211 O O . LEU B 1 108 ? -30.344 40.562 31.281 1 58.34 108 LEU B O 1
ATOM 5215 N N . GLY B 1 109 ? -30.141 39.906 29.406 1 49.31 109 GLY B N 1
ATOM 5216 C CA . GLY B 1 109 ? -31.25 40.625 28.812 1 49.31 109 GLY B CA 1
ATOM 5217 C C . GLY B 1 109 ? -30.906 42.062 28.453 1 49.31 109 GLY B C 1
ATOM 5218 O O . GLY B 1 109 ? -29.859 42.562 28.844 1 49.31 109 GLY B O 1
ATOM 5219 N N . PRO B 1 110 ? -31.703 42.812 27.453 1 46.19 110 PRO B N 1
ATOM 5220 C CA . PRO B 1 110 ? -31.531 44.188 26.906 1 46.19 110 PRO B CA 1
ATOM 5221 C C . PRO B 1 110 ? -31.375 45.219 28 1 46.19 110 PRO B C 1
ATOM 5223 O O . PRO B 1 110 ? -31.266 46.438 27.703 1 46.19 110 PRO B O 1
ATOM 5226 N N . SER B 1 111 ? -31.891 44.938 29.203 1 38.94 111 SER B N 1
ATOM 5227 C CA . SER B 1 111 ? -32.094 46.156 29.969 1 38.94 111 SER B CA 1
ATOM 5228 C C . SER B 1 111 ? -30.812 47 30.047 1 38.94 111 SER B C 1
ATOM 5230 O O . SER B 1 111 ? -30.844 48.219 29.922 1 38.94 111 SER B O 1
ATOM 5232 N N . CYS B 1 112 ? -29.891 46.688 30.938 1 34.97 112 CYS B N 1
ATOM 5233 C CA . CYS B 1 112 ? -28.891 47.625 31.422 1 34.97 112 CYS B CA 1
ATOM 5234 C C . CYS B 1 112 ? -27.781 47.844 30.391 1 34.97 112 CYS B C 1
ATOM 5236 O O . CYS B 1 112 ? -26.688 48.281 30.734 1 34.97 112 CYS B O 1
ATOM 5238 N N . LEU B 1 113 ? -27.781 47.219 29.266 1 35.78 113 LEU B N 1
ATOM 5239 C CA . LEU B 1 113 ? -26.578 47.5 28.484 1 35.78 113 LEU B CA 1
ATOM 5240 C C . LEU B 1 113 ? -26.562 48.938 27.969 1 35.78 113 LEU B C 1
ATOM 5242 O O . LEU B 1 113 ? -27.438 49.344 27.219 1 35.78 113 LEU B O 1
ATOM 5246 N N . SER B 1 114 ? -26.281 49.875 28.938 1 32 114 SER B N 1
ATOM 5247 C CA . SER B 1 114 ? -25.75 51.125 28.359 1 32 114 SER B CA 1
ATOM 5248 C C . SER B 1 114 ? -24.781 50.812 27.219 1 32 114 SER B C 1
ATOM 5250 O O . SER B 1 114 ? -24.125 49.781 27.219 1 32 114 SER B O 1
ATOM 5252 N N . PRO B 1 115 ? -24.984 51.406 26.031 1 32.84 115 PRO B N 1
ATOM 5253 C CA . PRO B 1 115 ? -24.047 51.375 24.906 1 32.84 115 PRO B CA 1
ATOM 5254 C C . PRO B 1 115 ? -22.594 51.531 25.328 1 32.84 115 PRO B C 1
ATOM 5256 O O . PRO B 1 115 ? -22.141 52.656 25.594 1 32.84 115 PRO B O 1
ATOM 5259 N N . GLN B 1 116 ? -22.141 51.031 26.453 1 28.78 116 GLN B N 1
ATOM 5260 C CA . GLN B 1 116 ? -20.734 51.406 26.672 1 28.78 116 GLN B CA 1
ATOM 5261 C C . GLN B 1 116 ? -19.922 51.188 25.406 1 28.78 116 GLN B C 1
ATOM 5263 O O . GLN B 1 116 ? -20.141 50.219 24.688 1 28.78 116 GLN B O 1
ATOM 5268 N N . THR B 1 117 ? -19.203 52.25 24.906 1 30 117 THR B N 1
ATOM 5269 C CA . THR B 1 117 ? -18.203 52.562 23.906 1 30 117 THR B CA 1
ATOM 5270 C C . THR B 1 117 ? -17.172 51.438 23.828 1 30 117 THR B C 1
ATOM 5272 O O . THR B 1 117 ? -16.594 51.031 24.844 1 30 117 THR B O 1
ATOM 5275 N N . HIS B 1 118 ? -17.375 50.469 23 1 31.88 118 HIS B N 1
ATOM 5276 C CA . HIS B 1 118 ? -16.312 49.625 22.453 1 31.88 118 HIS B CA 1
ATOM 5277 C C . HIS B 1 118 ? -15.008 50.438 22.344 1 31.88 118 HIS B C 1
ATOM 5279 O O . HIS B 1 118 ? -14.078 50 21.656 1 31.88 118 HIS B O 1
ATOM 5285 N N . ASP B 1 119 ? -15.062 51.75 22.766 1 29.62 119 ASP B N 1
ATOM 5286 C CA . ASP B 1 119 ? -13.867 52.562 22.531 1 29.62 119 ASP B CA 1
ATOM 5287 C C . ASP B 1 119 ? -12.672 52 23.312 1 29.62 119 ASP B C 1
ATOM 5289 O O . ASP B 1 119 ? -11.547 52.469 23.156 1 29.62 119 ASP B O 1
ATOM 5293 N N . LEU B 1 120 ? -12.875 51.625 24.594 1 28.97 120 LEU B N 1
ATOM 5294 C CA . LEU B 1 120 ? -11.75 51.781 25.5 1 28.97 120 LEU B CA 1
ATOM 5295 C C . LEU B 1 120 ? -10.57 50.906 25.062 1 28.97 120 LEU B C 1
ATOM 5297 O O . LEU B 1 120 ? -9.414 51.281 25.219 1 28.97 120 LEU B O 1
ATOM 5301 N N . LEU B 1 121 ? -10.703 49.594 25.109 1 29.22 121 LEU B N 1
ATOM 5302 C CA . LEU B 1 121 ? -9.406 48.969 25.344 1 29.22 121 LEU B CA 1
ATOM 5303 C C . LEU B 1 121 ? -8.484 49.156 24.141 1 29.22 121 LEU B C 1
ATOM 5305 O O . LEU B 1 121 ? -8.406 48.312 23.266 1 29.22 121 LEU B O 1
ATOM 5309 N N . SER B 1 122 ? -8.547 50.281 23.375 1 29.66 122 SER B N 1
ATOM 5310 C CA . SER B 1 122 ? -7.352 50.75 22.688 1 29.66 122 SER B CA 1
ATOM 5311 C C . SER B 1 122 ? -6.195 50.969 23.656 1 29.66 122 SER B C 1
ATOM 5313 O O . SER B 1 122 ? -5.711 52.094 23.797 1 29.66 122 SER B O 1
ATOM 5315 N N . SER B 1 123 ? -6.289 50.75 24.906 1 27.91 123 SER B N 1
ATOM 5316 C CA . SER B 1 123 ? -5.07 51.094 25.625 1 27.91 123 SER B CA 1
ATOM 5317 C C . SER B 1 123 ? -3.828 50.719 24.828 1 27.91 123 SER B C 1
ATOM 5319 O O . SER B 1 123 ? -3.848 49.75 24.062 1 27.91 123 SER B O 1
ATOM 5321 N N . GLY B 1 124 ? -2.812 51.719 24.703 1 28.12 124 GLY B N 1
ATOM 5322 C CA . GLY B 1 124 ? -1.482 51.938 24.172 1 28.12 124 GLY B CA 1
ATOM 5323 C C . GLY B 1 124 ? -0.519 50.812 24.438 1 28.12 124 GLY B C 1
ATOM 5324 O O . GLY B 1 124 ? 0.696 51 24.484 1 28.12 124 GLY B O 1
ATOM 5325 N N . ILE B 1 125 ? -0.882 49.875 25.234 1 29.38 125 ILE B N 1
ATOM 5326 C CA . ILE B 1 125 ? 0.335 49.062 25.359 1 29.38 125 ILE B CA 1
ATOM 5327 C C . ILE B 1 125 ? 0.949 48.875 23.969 1 29.38 125 ILE B C 1
ATOM 5329 O O . ILE B 1 125 ? 0.257 48.469 23.031 1 29.38 125 ILE B O 1
ATOM 5333 N N . ASP B 1 126 ? 2.021 49.594 23.688 1 30.23 126 ASP B N 1
ATOM 5334 C CA . ASP B 1 126 ? 3.041 49.625 22.656 1 30.23 126 ASP B CA 1
ATOM 5335 C C . ASP B 1 126 ? 3.33 48.219 22.141 1 30.23 126 ASP B C 1
ATOM 5337 O O . ASP B 1 126 ? 4.363 47.969 21.516 1 30.23 126 ASP B O 1
ATOM 5341 N N . GLY B 1 127 ? 2.867 47.25 22.922 1 30.06 127 GLY B N 1
ATOM 5342 C CA . GLY B 1 127 ? 3.508 46.125 22.281 1 30.06 127 GLY B CA 1
ATOM 5343 C C . GLY B 1 127 ? 3.213 46.031 20.797 1 30.06 127 GLY B C 1
ATOM 5344 O O . GLY B 1 127 ? 2.055 46.125 20.375 1 30.06 127 GLY B O 1
ATOM 5345 N N . ALA B 1 128 ? 4.078 46.5 19.938 1 33.44 128 ALA B N 1
ATOM 5346 C CA . ALA B 1 128 ? 4.332 46.594 18.5 1 33.44 128 ALA B CA 1
ATOM 5347 C C . ALA B 1 128 ? 3.602 45.5 17.719 1 33.44 128 ALA B C 1
ATOM 5349 O O . ALA B 1 128 ? 3.09 45.75 16.625 1 33.44 128 ALA B O 1
ATOM 5350 N N . PHE B 1 129 ? 3.898 44.25 18.016 1 34.19 129 PHE B N 1
ATOM 5351 C CA . PHE B 1 129 ? 3.734 43.25 16.953 1 34.19 129 PHE B CA 1
ATOM 5352 C C . PHE B 1 129 ? 2.262 42.906 16.75 1 34.19 129 PHE B C 1
ATOM 5354 O O . PHE B 1 129 ? 1.93 41.969 16.031 1 34.19 129 PHE B O 1
ATOM 5361 N N . LEU B 1 130 ? 1.404 43.156 17.844 1 38.75 130 LEU B N 1
ATOM 5362 C CA . LEU B 1 130 ? 0.083 42.656 17.484 1 38.75 130 LEU B CA 1
ATOM 5363 C C . LEU B 1 130 ? -0.504 43.438 16.312 1 38.75 130 LEU B C 1
ATOM 5365 O O . LEU B 1 130 ? -0.684 44.656 16.422 1 38.75 130 LEU B O 1
ATOM 5369 N N . SER B 1 131 ? -0.173 43.344 15.203 1 39.56 131 SER B N 1
ATOM 5370 C CA . SER B 1 131 ? -0.905 43.875 14.062 1 39.56 131 SER B CA 1
ATOM 5371 C C . SER B 1 131 ? -2.393 44 14.367 1 39.56 131 SER B C 1
ATOM 5373 O O . SER B 1 131 ? -2.967 43.156 15.055 1 39.56 131 SER B O 1
ATOM 5375 N N . SER B 1 132 ? -3.072 45.188 14.641 1 42.84 132 SER B N 1
ATOM 5376 C CA . SER B 1 132 ? -4.449 45.656 14.602 1 42.84 132 SER B CA 1
ATOM 5377 C C . SER B 1 132 ? -5.371 44.625 13.969 1 42.84 132 SER B C 1
ATOM 5379 O O . SER B 1 132 ? -6.598 44.719 14.086 1 42.84 132 SER B O 1
ATOM 5381 N N . GLU B 1 133 ? -4.836 43.562 13.281 1 56.53 133 GLU B N 1
ATOM 5382 C CA . GLU B 1 133 ? -5.605 42.812 12.312 1 56.53 133 GLU B CA 1
ATOM 5383 C C . GLU B 1 133 ? -6.008 41.438 12.875 1 56.53 133 GLU B C 1
ATOM 5385 O O . GLU B 1 133 ? -6.707 40.656 12.211 1 56.53 133 GLU B O 1
ATOM 5390 N N . CYS B 1 134 ? -5.594 41.125 14.172 1 65 134 CYS B N 1
ATOM 5391 C CA . CYS B 1 134 ? -6.02 39.812 14.57 1 65 134 CYS B CA 1
ATOM 5392 C C . CYS B 1 134 ? -7.445 39.812 15.109 1 65 134 CYS B C 1
ATOM 5394 O O . CYS B 1 134 ? -7.723 40.469 16.109 1 65 134 CYS B O 1
ATOM 5396 N N . VAL B 1 135 ? -8.422 39.281 14.5 1 78.56 135 VAL B N 1
ATOM 5397 C CA . VAL B 1 135 ? -9.82 39.125 14.883 1 78.56 135 VAL B CA 1
ATOM 5398 C C . VAL B 1 135 ? -9.984 37.844 15.734 1 78.56 135 VAL B C 1
ATOM 5400 O O . VAL B 1 135 ? -9.648 36.75 15.305 1 78.56 135 VAL B O 1
ATOM 5403 N N . PRO B 1 136 ? -10.367 38.062 17.016 1 82.75 136 PRO B N 1
ATOM 5404 C CA . PRO B 1 136 ? -10.453 36.938 17.953 1 82.75 136 PRO B CA 1
ATOM 5405 C C . PRO B 1 136 ? -11.195 35.75 17.359 1 82.75 136 PRO B C 1
ATOM 5407 O O . PRO B 1 136 ? -10.734 34.594 17.469 1 82.75 136 PRO B O 1
ATOM 5410 N N . GLU B 1 137 ? -12.25 35.969 16.641 1 84.06 137 GLU B N 1
ATOM 5411 C CA . GLU B 1 137 ? -13.086 34.875 16.125 1 84.06 137 GLU B CA 1
ATOM 5412 C C . GLU B 1 137 ? -12.383 34.125 14.992 1 84.06 137 GLU B C 1
ATOM 5414 O O . GLU B 1 137 ? -12.789 33.031 14.617 1 84.06 137 GLU B O 1
ATOM 5419 N N . GLN B 1 138 ? -11.281 34.656 14.586 1 87.31 138 GLN B N 1
ATOM 5420 C CA . GLN B 1 138 ? -10.562 34.062 13.461 1 87.31 138 GLN B CA 1
ATOM 5421 C C . GLN B 1 138 ? -9.266 33.406 13.93 1 87.31 138 GLN B C 1
ATOM 5423 O O . GLN B 1 138 ? -8.414 33.062 13.109 1 87.31 138 GLN B O 1
ATOM 5428 N N . THR B 1 139 ? -9.18 33.312 15.242 1 89.88 139 THR B N 1
ATOM 5429 C CA . THR B 1 139 ? -7.941 32.781 15.805 1 89.88 139 THR B CA 1
ATOM 5430 C C . THR B 1 139 ? -8.195 31.453 16.5 1 89.88 139 THR B C 1
ATOM 5432 O O . THR B 1 139 ? -9.164 31.312 17.25 1 89.88 139 THR B O 1
ATOM 5435 N N . TYR B 1 140 ? -7.438 30.469 16.234 1 91.44 140 TYR B N 1
ATOM 5436 C CA . TYR B 1 140 ? -7.531 29.109 16.766 1 91.44 140 TYR B CA 1
ATOM 5437 C C . TYR B 1 140 ? -6.152 28.562 17.125 1 91.44 140 TYR B C 1
ATOM 5439 O O . TYR B 1 140 ? -5.219 28.672 16.328 1 91.44 140 TYR B O 1
ATOM 5447 N N . LEU B 1 141 ? -5.949 28.141 18.359 1 94.81 141 LEU B N 1
ATOM 5448 C CA . LEU B 1 141 ? -4.715 27.438 18.688 1 94.81 141 LEU B CA 1
ATOM 5449 C C . LEU B 1 141 ? -4.801 25.969 18.281 1 94.81 141 LEU B C 1
ATOM 5451 O O . LEU B 1 141 ? -5.379 25.156 19.016 1 94.81 141 LEU B O 1
ATOM 5455 N N . ALA B 1 142 ? -4.184 25.703 17.172 1 94.06 142 ALA B N 1
ATOM 5456 C CA . ALA B 1 142 ? -4.207 24.359 16.625 1 94.06 142 ALA B CA 1
ATOM 5457 C C . ALA B 1 142 ? -2.836 23.688 16.719 1 94.06 142 ALA B C 1
ATOM 5459 O O . ALA B 1 142 ? -1.852 24.203 16.188 1 94.06 142 ALA B O 1
ATOM 5460 N N . GLN B 1 143 ? -2.775 22.594 17.453 1 93.56 143 GLN B N 1
ATOM 5461 C CA . GLN B 1 143 ? -1.59 21.734 17.5 1 93.56 143 GLN B CA 1
ATOM 5462 C C . GLN B 1 143 ? -0.412 22.484 18.125 1 93.56 143 GLN B C 1
ATOM 5464 O O . GLN B 1 143 ? 0.681 22.516 17.562 1 93.56 143 GLN B O 1
ATOM 5469 N N . VAL B 1 144 ? -0.58 23.094 19.219 1 95.25 144 VAL B N 1
ATOM 5470 C CA . VAL B 1 144 ? 0.523 23.719 19.938 1 95.25 144 VAL B CA 1
ATOM 5471 C C . VAL B 1 144 ? 1.262 22.672 20.766 1 95.25 144 VAL B C 1
ATOM 5473 O O . VAL B 1 144 ? 0.68 22.062 21.656 1 95.25 144 VAL B O 1
ATOM 5476 N N . PRO B 1 145 ? 2.52 22.484 20.562 1 94.88 145 PRO B N 1
ATOM 5477 C CA . PRO B 1 145 ? 3.232 21.344 21.141 1 94.88 145 PRO B CA 1
ATOM 5478 C C . PRO B 1 145 ? 3.453 21.5 22.641 1 94.88 145 PRO B C 1
ATOM 5480 O O . PRO B 1 145 ? 3.891 22.562 23.109 1 94.88 145 PRO B O 1
ATOM 5483 N N . ILE B 1 146 ? 3.113 20.547 23.312 1 96.88 146 ILE B N 1
ATOM 5484 C CA . ILE B 1 146 ? 3.484 20.359 24.703 1 96.88 146 ILE B CA 1
ATOM 5485 C C . ILE B 1 146 ? 4.703 19.438 24.797 1 96.88 146 ILE B C 1
ATOM 5487 O O . ILE B 1 146 ? 5.562 19.609 25.656 1 96.88 146 ILE B O 1
ATOM 5491 N N . MET B 1 147 ? 4.723 18.5 23.891 1 95.12 147 MET B N 1
ATOM 5492 C CA . MET B 1 147 ? 5.844 17.594 23.719 1 95.12 147 MET B CA 1
ATOM 5493 C C . MET B 1 147 ? 6.039 17.25 22.234 1 95.12 147 MET B C 1
ATOM 5495 O O . MET B 1 147 ? 5.07 17.109 21.484 1 95.12 147 MET B O 1
ATOM 5499 N N . ASN B 1 148 ? 7.211 17.109 21.859 1 93.25 148 ASN B N 1
ATOM 5500 C CA . ASN B 1 148 ? 7.582 16.688 20.516 1 93.25 148 ASN B CA 1
ATOM 5501 C C . ASN B 1 148 ? 8.891 15.891 20.516 1 93.25 148 ASN B C 1
ATOM 5503 O O . ASN B 1 148 ? 9.938 16.422 20.891 1 93.25 148 ASN B O 1
ATOM 5507 N N . SER B 1 149 ? 8.789 14.734 20.078 1 90.06 149 SER B N 1
ATOM 5508 C CA . SER B 1 149 ? 9.938 13.844 20.172 1 90.06 149 SER B CA 1
ATOM 5509 C C . SER B 1 149 ? 11.016 14.234 19.156 1 90.06 149 SER B C 1
ATOM 5511 O O . SER B 1 149 ? 12.203 13.992 19.375 1 90.06 149 SER B O 1
ATOM 5513 N N . ASP B 1 150 ? 10.688 14.805 18.109 1 81.19 150 ASP B N 1
ATOM 5514 C CA . ASP B 1 150 ? 11.633 15.133 17.062 1 81.19 150 ASP B CA 1
ATOM 5515 C C . ASP B 1 150 ? 12.328 16.453 17.344 1 81.19 150 ASP B C 1
ATOM 5517 O O . ASP B 1 150 ? 13.453 16.688 16.891 1 81.19 150 ASP B O 1
ATOM 5521 N N . CYS B 1 151 ? 11.586 17.344 17.906 1 77.62 151 CYS B N 1
ATOM 5522 C CA . CYS B 1 151 ? 12.141 18.688 18.125 1 77.62 151 CYS B CA 1
ATOM 5523 C C . CYS B 1 151 ? 11.797 19.203 19.516 1 77.62 151 CYS B C 1
ATOM 5525 O O . CYS B 1 151 ? 10.812 19.922 19.688 1 77.62 151 CYS B O 1
ATOM 5527 N N . GLU B 1 152 ? 12.641 19.031 20.391 1 75.5 152 GLU B N 1
ATOM 5528 C CA . GLU B 1 152 ? 12.383 19.453 21.766 1 75.5 152 GLU B CA 1
ATOM 5529 C C . GLU B 1 152 ? 12.5 20.969 21.922 1 75.5 152 GLU B C 1
ATOM 5531 O O . GLU B 1 152 ? 11.805 21.562 22.75 1 75.5 152 GLU B O 1
ATOM 5536 N N . GLU B 1 153 ? 13.172 21.516 21 1 70.94 153 GLU B N 1
ATOM 5537 C CA . GLU B 1 153 ? 13.438 22.953 21.109 1 70.94 153 GLU B CA 1
ATOM 5538 C C . GLU B 1 153 ? 12.234 23.781 20.656 1 70.94 153 GLU B C 1
ATOM 5540 O O . GLU B 1 153 ? 12.125 24.953 20.984 1 70.94 153 GLU B O 1
ATOM 5545 N N . ARG B 1 154 ? 11.305 23.109 20.125 1 75.19 154 ARG B N 1
ATOM 5546 C CA . ARG B 1 154 ? 10.164 23.828 19.578 1 75.19 154 ARG B CA 1
ATOM 5547 C C . ARG B 1 154 ? 8.922 23.625 20.438 1 75.19 154 ARG B C 1
ATOM 5549 O O . ARG B 1 154 ? 7.809 23.922 20 1 75.19 154 ARG B O 1
ATOM 5556 N N . VAL B 1 155 ? 9.18 23.25 21.625 1 87.81 155 VAL B N 1
ATOM 5557 C CA . VAL B 1 155 ? 8.039 23 22.5 1 87.81 155 VAL B CA 1
ATOM 5558 C C . VAL B 1 155 ? 7.727 24.25 23.328 1 87.81 155 VAL B C 1
ATOM 5560 O O . VAL B 1 155 ? 8.484 24.609 24.234 1 87.81 155 VAL B O 1
ATOM 5563 N N . GLN B 1 156 ? 6.586 24.844 23.109 1 85.44 156 GLN B N 1
ATOM 5564 C CA . GLN B 1 156 ? 6.227 26.141 23.672 1 85.44 156 GLN B CA 1
ATOM 5565 C C . GLN B 1 156 ? 5.535 25.984 25.016 1 85.44 156 GLN B C 1
ATOM 5567 O O . GLN B 1 156 ? 5.605 26.875 25.859 1 85.44 156 GLN B O 1
ATOM 5572 N N . LEU B 1 157 ? 4.879 24.875 25.156 1 95.81 157 LEU B N 1
ATOM 5573 C CA . LEU B 1 157 ? 4.023 24.75 26.328 1 95.81 157 LEU B CA 1
ATOM 5574 C C . LEU B 1 157 ? 4.434 23.547 27.172 1 95.81 157 LEU B C 1
ATOM 5576 O O . LEU B 1 157 ? 3.58 22.844 27.719 1 95.81 157 LEU B O 1
ATOM 5580 N N . GLU B 1 158 ? 5.676 23.25 27.266 1 94.25 158 GLU B N 1
ATOM 5581 C CA . GLU B 1 158 ? 6.215 22.094 27.969 1 94.25 158 GLU B CA 1
ATOM 5582 C C . GLU B 1 158 ? 5.754 22.078 29.422 1 94.25 158 GLU B C 1
ATOM 5584 O O . GLU B 1 158 ? 5.508 21.016 29.984 1 94.25 158 GLU B O 1
ATOM 5589 N N . THR B 1 159 ? 5.574 23.234 30 1 95.38 159 THR B N 1
ATOM 5590 C CA . THR B 1 159 ? 5.219 23.359 31.406 1 95.38 159 THR B CA 1
ATOM 5591 C C . THR B 1 159 ? 3.852 22.75 31.672 1 95.38 159 THR B C 1
ATOM 5593 O O . THR B 1 159 ? 3.598 22.25 32.781 1 95.38 159 THR B O 1
ATOM 5596 N N . LEU B 1 160 ? 3.014 22.703 30.75 1 97.56 160 LEU B N 1
ATOM 5597 C CA . LEU B 1 160 ? 1.656 22.203 30.938 1 97.56 160 LEU B CA 1
ATOM 5598 C C . LEU B 1 160 ? 1.653 20.672 31.031 1 97.56 160 LEU B C 1
ATOM 5600 O O . LEU B 1 160 ? 0.646 20.078 31.406 1 97.56 160 LEU B O 1
ATOM 5604 N N . ARG B 1 161 ? 2.76 20.062 30.75 1 96.56 161 ARG B N 1
ATOM 5605 C CA . ARG B 1 161 ? 2.883 18.609 30.844 1 96.56 161 ARG B CA 1
ATOM 5606 C C . ARG B 1 161 ? 2.594 18.125 32.281 1 96.56 161 ARG B C 1
ATOM 5608 O O . ARG B 1 161 ? 2.045 17.047 32.469 1 96.56 161 ARG B O 1
ATOM 5615 N N . GLU B 1 162 ? 2.846 18.922 33.188 1 96.69 162 GLU B N 1
ATOM 5616 C CA . GLU B 1 162 ? 2.664 18.594 34.594 1 96.69 162 GLU B CA 1
ATOM 5617 C C . GLU B 1 162 ? 1.187 18.422 34.938 1 96.69 162 GLU B C 1
ATOM 5619 O O . GLU B 1 162 ? 0.842 17.75 35.906 1 96.69 162 GLU B O 1
ATOM 5624 N N . ASP B 1 163 ? 0.359 19.016 34.188 1 98.06 163 ASP B N 1
ATOM 5625 C CA . ASP B 1 163 ? -1.066 19.016 34.5 1 98.06 163 ASP B CA 1
ATOM 5626 C C . ASP B 1 163 ? -1.781 17.859 33.781 1 98.06 163 ASP B C 1
ATOM 5628 O O . ASP B 1 163 ? -2.965 17.609 34.031 1 98.06 163 ASP B O 1
ATOM 5632 N N . ILE B 1 164 ? -1.038 17.141 32.906 1 97.06 164 ILE B N 1
ATOM 5633 C CA . ILE B 1 164 ? -1.686 16.094 32.125 1 97.06 164 ILE B CA 1
ATOM 5634 C C . ILE B 1 164 ? -1.041 14.742 32.438 1 97.06 164 ILE B C 1
ATOM 5636 O O . ILE B 1 164 ? 0.082 14.695 32.969 1 97.06 164 ILE B O 1
ATOM 5640 N N . GLN B 1 165 ? -1.807 13.695 32.219 1 95.62 165 GLN B N 1
ATOM 5641 C CA . GLN B 1 165 ? -1.323 12.336 32.406 1 95.62 165 GLN B CA 1
ATOM 5642 C C . GLN B 1 165 ? -1.439 11.516 31.125 1 95.62 165 GLN B C 1
ATOM 5644 O O . GLN B 1 165 ? -2.477 11.531 30.469 1 95.62 165 GLN B O 1
ATOM 5649 N N . ILE B 1 166 ? -0.361 10.875 30.812 1 95.5 166 ILE B N 1
ATOM 5650 C CA . ILE B 1 166 ? -0.433 9.938 29.703 1 95.5 166 ILE B CA 1
ATOM 5651 C C . ILE B 1 166 ? -1.335 8.766 30.078 1 95.5 166 ILE B C 1
ATOM 5653 O O . ILE B 1 166 ? -1.117 8.109 31.094 1 95.5 166 ILE B O 1
ATOM 5657 N N . PRO B 1 167 ? -2.326 8.57 29.266 1 95.44 167 PRO B N 1
ATOM 5658 C CA . PRO B 1 167 ? -3.17 7.414 29.578 1 95.44 167 PRO B CA 1
ATOM 5659 C C . PRO B 1 167 ? -2.365 6.129 29.766 1 95.44 167 PRO B C 1
ATOM 5661 O O . PRO B 1 167 ? -1.394 5.895 29.047 1 95.44 167 PRO B O 1
ATOM 5664 N N . SER B 1 168 ? -2.791 5.277 30.625 1 93.44 168 SER B N 1
ATOM 5665 C CA . SER B 1 168 ? -2.035 4.094 31.016 1 93.44 168 SER B CA 1
ATOM 5666 C C . SER B 1 168 ? -1.806 3.164 29.828 1 93.44 168 SER B C 1
ATOM 5668 O O . SER B 1 168 ? -0.738 2.562 29.703 1 93.44 168 SER B O 1
ATOM 5670 N N . PHE B 1 169 ? -2.77 3.088 29.016 1 95.44 169 PHE B N 1
ATOM 5671 C CA . PHE B 1 169 ? -2.684 2.146 27.906 1 95.44 169 PHE B CA 1
ATOM 5672 C C . PHE B 1 169 ? -1.714 2.652 26.844 1 95.44 169 PHE B C 1
ATOM 5674 O O . PHE B 1 169 ? -1.4 1.937 25.891 1 95.44 169 PHE B O 1
ATOM 5681 N N . LEU B 1 170 ? -1.161 3.873 26.984 1 95.56 170 LEU B N 1
ATOM 5682 C CA . LEU B 1 170 ? -0.186 4.426 26.062 1 95.56 170 LEU B CA 1
ATOM 5683 C C . LEU B 1 170 ? 1.22 4.379 26.641 1 95.56 170 LEU B C 1
ATOM 5685 O O . LEU B 1 170 ? 2.188 4.762 25.984 1 95.56 170 LEU B O 1
ATOM 5689 N N . GLU B 1 171 ? 1.366 3.914 27.766 1 90.94 171 GLU B N 1
ATOM 5690 C CA . GLU B 1 171 ? 2.625 4 28.5 1 90.94 171 GLU B CA 1
ATOM 5691 C C . GLU B 1 171 ? 3.746 3.277 27.766 1 90.94 171 GLU B C 1
ATOM 5693 O O . GLU B 1 171 ? 4.902 3.701 27.812 1 90.94 171 GLU B O 1
ATOM 5698 N N . ALA B 1 172 ? 3.385 2.27 27.062 1 89.56 172 ALA B N 1
ATOM 5699 C CA . ALA B 1 172 ? 4.406 1.48 26.391 1 89.56 172 ALA B CA 1
ATOM 5700 C C . ALA B 1 172 ? 4.656 2.006 24.969 1 89.56 172 ALA B C 1
ATOM 5702 O O . ALA B 1 172 ? 5.531 1.504 24.266 1 89.56 172 ALA B O 1
ATOM 5703 N N . LYS B 1 173 ? 3.918 3.02 24.641 1 94.25 173 LYS B N 1
ATOM 5704 C CA . LYS B 1 173 ? 4.047 3.551 23.281 1 94.25 173 LYS B CA 1
ATOM 5705 C C . LYS B 1 173 ? 5.086 4.668 23.234 1 94.25 173 LYS B C 1
ATOM 5707 O O . LYS B 1 173 ? 5.254 5.41 24.203 1 94.25 173 LYS B O 1
ATOM 5712 N N . GLU B 1 174 ? 5.805 4.695 22.156 1 93.81 174 GLU B N 1
ATOM 5713 C CA . GLU B 1 174 ? 6.66 5.848 21.891 1 93.81 174 GLU B CA 1
ATOM 5714 C C . GLU B 1 174 ? 5.871 6.988 21.266 1 93.81 174 GLU B C 1
ATOM 5716 O O . GLU B 1 174 ? 5.645 7.004 20.047 1 93.81 174 GLU B O 1
ATOM 5721 N N . LEU B 1 175 ? 5.598 7.973 22.047 1 96.44 175 LEU B N 1
ATOM 5722 C CA . LEU B 1 175 ? 4.785 9.094 21.594 1 96.44 175 LEU B CA 1
ATOM 5723 C C . LEU B 1 175 ? 5.59 10.008 20.672 1 96.44 175 LEU B C 1
ATOM 5725 O O . LEU B 1 175 ? 6.766 10.273 20.938 1 96.44 175 LEU B O 1
ATOM 5729 N N . SER B 1 176 ? 4.934 10.453 19.641 1 96.12 176 SER B N 1
ATOM 5730 C CA . SER B 1 176 ? 5.543 11.414 18.719 1 96.12 176 SER B CA 1
ATOM 5731 C C . SER B 1 176 ? 5.344 12.844 19.203 1 96.12 176 SER B C 1
ATOM 5733 O O . SER B 1 176 ? 6.262 13.664 19.125 1 96.12 176 SER B O 1
ATOM 5735 N N . SER B 1 177 ? 4.148 13.125 19.641 1 96.38 177 SER B N 1
ATOM 5736 C CA . SER B 1 177 ? 3.869 14.484 20.094 1 96.38 177 SER B CA 1
ATOM 5737 C C . SER B 1 177 ? 2.633 14.523 20.984 1 96.38 177 SER B C 1
ATOM 5739 O O . SER B 1 177 ? 1.807 13.609 20.953 1 96.38 177 SER B O 1
ATOM 5741 N N . ILE B 1 178 ? 2.592 15.461 21.844 1 97.81 178 ILE B N 1
ATOM 5742 C CA . ILE B 1 178 ? 1.43 15.883 22.625 1 97.81 178 ILE B CA 1
ATOM 5743 C C . ILE B 1 178 ? 1.101 17.344 22.297 1 97.81 178 ILE B C 1
ATOM 5745 O O . ILE B 1 178 ? 1.967 18.219 22.375 1 97.81 178 ILE B O 1
ATOM 5749 N N . ASN B 1 179 ? -0.138 17.594 21.906 1 97.62 179 ASN B N 1
ATOM 5750 C CA . ASN B 1 179 ? -0.473 18.938 21.438 1 97.62 179 ASN B CA 1
ATOM 5751 C C . ASN B 1 179 ? -1.699 19.5 22.156 1 97.62 179 ASN B C 1
ATOM 5753 O O . ASN B 1 179 ? -2.627 18.75 22.484 1 97.62 179 ASN B O 1
ATOM 5757 N N . LEU B 1 180 ? -1.693 20.812 22.328 1 97.94 180 LEU B N 1
ATOM 5758 C CA . LEU B 1 180 ? -2.844 21.547 22.844 1 97.94 180 LEU B CA 1
ATOM 5759 C C . LEU B 1 180 ? -3.68 22.109 21.703 1 97.94 180 LEU B C 1
ATOM 5761 O O . LEU B 1 180 ? -3.135 22.625 20.719 1 97.94 180 LEU B O 1
ATOM 5765 N N . TRP B 1 181 ? -4.961 21.969 21.797 1 97.5 181 TRP B N 1
ATOM 5766 C CA . TRP B 1 181 ? -5.969 22.578 20.938 1 97.5 181 TRP B CA 1
ATOM 5767 C C . TRP B 1 181 ? -6.918 23.453 21.75 1 97.5 181 TRP B C 1
ATOM 5769 O O . TRP B 1 181 ? -7.523 22.984 22.719 1 97.5 181 TRP B O 1
ATOM 5779 N N . MET B 1 182 ? -7.027 24.703 21.375 1 96.94 182 MET B N 1
ATOM 5780 C CA . MET B 1 182 ? -7.863 25.609 22.156 1 96.94 182 MET B CA 1
ATOM 5781 C C . MET B 1 182 ? -8.531 26.641 21.25 1 96.94 182 MET B C 1
ATOM 5783 O O . MET B 1 182 ? -7.887 27.219 20.359 1 96.94 182 MET B O 1
ATOM 5787 N N . ASN B 1 183 ? -9.859 26.766 21.375 1 95.5 183 ASN B N 1
ATOM 5788 C CA . ASN B 1 183 ? -10.602 27.75 20.594 1 95.5 183 ASN B CA 1
ATOM 5789 C C . ASN B 1 183 ? -11.406 28.688 21.5 1 95.5 183 ASN B C 1
ATOM 5791 O O . ASN B 1 183 ? -11.836 28.281 22.578 1 95.5 183 ASN B O 1
ATOM 5795 N N . ASN B 1 184 ? -11.562 29.922 21.109 1 92.19 184 ASN B N 1
ATOM 5796 C CA . ASN B 1 184 ? -12.32 30.906 21.859 1 92.19 184 ASN B CA 1
ATOM 5797 C C . ASN B 1 184 ? -13.711 31.125 21.266 1 92.19 184 ASN B C 1
ATOM 5799 O O . ASN B 1 184 ? -14.531 31.844 21.844 1 92.19 184 ASN B O 1
ATOM 5803 N N . ALA B 1 185 ? -13.93 30.625 20.109 1 91.5 185 ALA B N 1
ATOM 5804 C CA . ALA B 1 185 ? -15.211 30.609 19.406 1 91.5 185 ALA B CA 1
ATOM 5805 C C . ALA B 1 185 ? -15.422 29.281 18.672 1 91.5 185 ALA B C 1
ATOM 5807 O O . ALA B 1 185 ? -14.531 28.438 18.656 1 91.5 185 ALA B O 1
ATOM 5808 N N . GLN B 1 186 ? -16.594 29.172 18.188 1 92.19 186 GLN B N 1
ATOM 5809 C CA . GLN B 1 186 ? -16.859 27.938 17.438 1 92.19 186 GLN B CA 1
ATOM 5810 C C . GLN B 1 186 ? -15.805 27.75 16.344 1 92.19 186 GLN B C 1
ATOM 5812 O O . GLN B 1 186 ? -15.406 28.703 15.688 1 92.19 186 GLN B O 1
ATOM 5817 N N . ALA B 1 187 ? -15.273 26.562 16.234 1 92.31 187 ALA B N 1
ATOM 5818 C CA . ALA B 1 187 ? -14.25 26.234 15.25 1 92.31 187 ALA B CA 1
ATOM 5819 C C . ALA B 1 187 ? -14.5 24.859 14.633 1 92.31 187 ALA B C 1
ATOM 5821 O O . ALA B 1 187 ? -14.977 23.953 15.312 1 92.31 187 ALA B O 1
ATOM 5822 N N . ARG B 1 188 ? -14.219 24.781 13.383 1 92.69 188 ARG B N 1
ATOM 5823 C CA . ARG B 1 188 ? -14.352 23.531 12.656 1 92.69 188 ARG B CA 1
ATOM 5824 C C . ARG B 1 188 ? -13.094 23.234 11.836 1 92.69 188 ARG B C 1
ATOM 5826 O O . ARG B 1 188 ? -12.594 24.109 11.133 1 92.69 188 ARG B O 1
ATOM 5833 N N . SER B 1 189 ? -12.602 22.031 11.984 1 91.31 189 SER B N 1
ATOM 5834 C CA . SER B 1 189 ? -11.492 21.625 11.125 1 91.31 189 SER B CA 1
ATOM 5835 C C . SER B 1 189 ? -11.984 21.156 9.766 1 91.31 189 SER B C 1
ATOM 5837 O O . SER B 1 189 ? -13.125 20.719 9.625 1 91.31 189 SER B O 1
ATOM 5839 N N . SER B 1 190 ? -11.117 21.328 8.758 1 89.88 190 SER B N 1
ATOM 5840 C CA . SER B 1 190 ? -11.398 20.641 7.5 1 89.88 190 SER B CA 1
ATOM 5841 C C . SER B 1 190 ? -11.336 19.125 7.664 1 89.88 190 SER B C 1
ATOM 5843 O O . SER B 1 190 ? -10.719 18.625 8.609 1 89.88 190 SER B O 1
ATOM 5845 N N . THR B 1 191 ? -12.016 18.422 6.797 1 94.56 191 THR B N 1
ATOM 5846 C CA . THR B 1 191 ? -11.969 16.953 6.82 1 94.56 191 THR B CA 1
ATOM 5847 C C . THR B 1 191 ? -10.594 16.453 6.395 1 94.56 191 THR B C 1
ATOM 5849 O O . THR B 1 191 ? -10.094 16.828 5.336 1 94.56 191 THR B O 1
ATOM 5852 N N . HIS B 1 192 ? -9.953 15.625 7.234 1 96.19 192 HIS B N 1
ATOM 5853 C CA . HIS B 1 192 ? -8.609 15.133 6.957 1 96.19 192 HIS B CA 1
ATOM 5854 C C . HIS B 1 192 ? -8.336 13.828 7.703 1 96.19 192 HIS B C 1
ATOM 5856 O O . HIS B 1 192 ? -9.188 13.344 8.445 1 96.19 192 HIS B O 1
ATOM 5862 N N . TYR B 1 193 ? -7.27 13.188 7.375 1 97.25 193 TYR B N 1
ATOM 5863 C CA . TYR B 1 193 ? -6.77 12.078 8.18 1 97.25 193 TYR B CA 1
ATOM 5864 C C . TYR B 1 193 ? -5.383 12.391 8.727 1 97.25 193 TYR B C 1
ATOM 5866 O O . TYR B 1 193 ? -4.66 13.219 8.18 1 97.25 193 TYR B O 1
ATOM 5874 N N . ASP B 1 194 ? -5.082 11.781 9.852 1 96.5 194 ASP B N 1
ATOM 5875 C CA . ASP B 1 194 ? -3.762 11.93 10.453 1 96.5 194 ASP B CA 1
ATOM 5876 C C . ASP B 1 194 ? -2.846 10.773 10.07 1 96.5 194 ASP B C 1
ATOM 5878 O O . ASP B 1 194 ? -3.293 9.625 9.961 1 96.5 194 ASP B O 1
ATOM 5882 N N . PRO B 1 195 ? -1.566 11.023 9.875 1 95.75 195 PRO B N 1
ATOM 5883 C CA . PRO B 1 195 ? -0.607 9.945 9.609 1 95.75 195 PRO B CA 1
ATOM 5884 C C . PRO B 1 195 ? -0.142 9.25 10.891 1 95.75 195 PRO B C 1
ATOM 5886 O O . PRO B 1 195 ? 0.897 8.586 10.891 1 95.75 195 PRO B O 1
ATOM 5889 N N . HIS B 1 196 ? -0.869 9.453 12.031 1 97.44 196 HIS B N 1
ATOM 5890 C CA . HIS B 1 196 ? -0.608 8.852 13.336 1 97.44 196 HIS B CA 1
ATOM 5891 C C . HIS B 1 196 ? -1.899 8.375 13.992 1 97.44 196 HIS B C 1
ATOM 5893 O O . HIS B 1 196 ? -2.977 8.906 13.711 1 97.44 196 HIS B O 1
ATOM 5899 N N . HIS B 1 197 ? -1.654 7.395 14.781 1 98.44 197 HIS B N 1
ATOM 5900 C CA . HIS B 1 197 ? -2.713 7.168 15.766 1 98.44 197 HIS B CA 1
ATOM 5901 C C . HIS B 1 197 ? -2.895 8.383 16.672 1 98.44 197 HIS B C 1
ATOM 5903 O O . HIS B 1 197 ? -1.938 9.117 16.938 1 98.44 197 HIS B O 1
ATOM 5909 N N . ASN B 1 198 ? -4.164 8.578 17.078 1 98.62 198 ASN B N 1
ATOM 5910 C CA . ASN B 1 198 ? -4.512 9.781 17.828 1 98.62 198 ASN B CA 1
ATOM 5911 C C . ASN B 1 198 ? -5.453 9.477 18.984 1 98.62 198 ASN B C 1
ATOM 5913 O O . ASN B 1 198 ? -6.418 8.727 18.828 1 98.62 198 ASN B O 1
ATOM 5917 N N . ILE B 1 199 ? -5.098 9.914 20.172 1 98.69 199 ILE B N 1
ATOM 5918 C CA . ILE B 1 199 ? -6.07 10.016 21.25 1 98.69 199 ILE B CA 1
ATOM 5919 C C . ILE B 1 199 ? -6.426 11.477 21.484 1 98.69 199 ILE B C 1
ATOM 5921 O O . ILE B 1 199 ? -5.605 12.25 22 1 98.69 199 ILE B O 1
ATOM 5925 N N . LEU B 1 200 ? -7.59 11.844 21.109 1 98.81 200 LEU B N 1
ATOM 5926 C CA . LEU B 1 200 ? -8.102 13.188 21.344 1 98.81 200 LEU B CA 1
ATOM 5927 C C . LEU B 1 200 ? -8.812 13.281 22.688 1 98.81 200 LEU B C 1
ATOM 5929 O O . LEU B 1 200 ? -9.859 12.648 22.891 1 98.81 200 LEU B O 1
ATOM 5933 N N . CYS B 1 201 ? -8.312 14.062 23.578 1 98.69 201 CYS B N 1
ATOM 5934 C CA . CYS B 1 201 ? -8.836 14.188 24.922 1 98.69 201 CYS B CA 1
ATOM 5935 C C . CYS B 1 201 ? -9.477 15.555 25.141 1 98.69 201 CYS B C 1
ATOM 5937 O O . CYS B 1 201 ? -8.836 16.594 24.938 1 98.69 201 CYS B O 1
ATOM 5939 N N . ILE B 1 202 ? -10.711 15.555 25.625 1 98.38 202 ILE B N 1
ATOM 5940 C CA . ILE B 1 202 ? -11.391 16.812 25.906 1 98.38 202 ILE B CA 1
ATOM 5941 C C . ILE B 1 202 ? -11.195 17.188 27.375 1 98.38 202 ILE B C 1
ATOM 5943 O O . ILE B 1 202 ? -11.641 16.453 28.266 1 98.38 202 ILE B O 1
ATOM 5947 N N . VAL B 1 203 ? -10.547 18.266 27.625 1 98 203 VAL B N 1
ATOM 5948 C CA . VAL B 1 203 ? -10.289 18.719 29 1 98 203 VAL B CA 1
ATOM 5949 C C . VAL B 1 203 ? -11.406 19.641 29.469 1 98 203 VAL B C 1
ATOM 5951 O O . VAL B 1 203 ? -11.883 19.531 30.594 1 98 203 VAL B O 1
ATOM 5954 N N . SER B 1 204 ? -11.797 20.531 28.641 1 96.81 204 SER B N 1
ATOM 5955 C CA . SER B 1 204 ? -12.906 21.453 28.875 1 96.81 204 SER B CA 1
ATOM 5956 C C . SER B 1 204 ? -13.719 21.688 27.609 1 96.81 204 SER B C 1
ATOM 5958 O O . SER B 1 204 ? -13.164 21.672 26.5 1 96.81 204 SER B O 1
ATOM 5960 N N . GLY B 1 205 ? -15.039 21.906 27.797 1 96.38 205 GLY B N 1
ATOM 5961 C CA . GLY B 1 205 ? -15.906 22.156 26.656 1 96.38 205 GLY B CA 1
ATOM 5962 C C . GLY B 1 205 ? -16.422 20.891 26 1 96.38 205 GLY B C 1
ATOM 5963 O O . GLY B 1 205 ? -16.719 19.906 26.688 1 96.38 205 GLY B O 1
ATOM 5964 N N . ARG B 1 206 ? -16.656 21.016 24.672 1 97.25 206 ARG B N 1
ATOM 5965 C CA . ARG B 1 206 ? -17.297 19.938 23.922 1 97.25 206 ARG B CA 1
ATOM 5966 C C . ARG B 1 206 ? -16.859 19.938 22.469 1 97.25 206 ARG B C 1
ATOM 5968 O O . ARG B 1 206 ? -16.656 21 21.875 1 97.25 206 ARG B O 1
ATOM 5975 N N . LYS B 1 207 ? -16.641 18.734 21.922 1 98.19 207 LYS B N 1
ATOM 5976 C CA . LYS B 1 207 ? -16.344 18.578 20.5 1 98.19 207 LYS B CA 1
ATOM 5977 C C . LYS B 1 207 ? -17.25 17.531 19.859 1 98.19 207 LYS B C 1
ATOM 5979 O O . LYS B 1 207 ? -17.656 16.562 20.531 1 98.19 207 LYS B O 1
ATOM 5984 N N . GLN B 1 208 ? -17.656 17.781 18.719 1 98.12 208 GLN B N 1
ATOM 5985 C CA . GLN B 1 208 ? -18.297 16.781 17.859 1 98.12 208 GLN B CA 1
ATOM 5986 C C . GLN B 1 208 ? -17.375 16.344 16.719 1 98.12 208 GLN B C 1
ATOM 5988 O O . GLN B 1 208 ? -16.828 17.188 16.016 1 98.12 208 GLN B O 1
ATOM 5993 N N . VAL B 1 209 ? -17.234 15.023 16.562 1 98.44 209 VAL B N 1
ATOM 5994 C CA . VAL B 1 209 ? -16.328 14.492 15.539 1 98.44 209 VAL B CA 1
ATOM 5995 C C . VAL B 1 209 ? -17.125 13.617 14.562 1 98.44 209 VAL B C 1
ATOM 5997 O O . VAL B 1 209 ? -17.859 12.719 14.984 1 98.44 209 VAL B O 1
ATOM 6000 N N . VAL B 1 210 ? -17.062 13.961 13.344 1 97.5 210 VAL B N 1
ATOM 6001 C CA . VAL B 1 210 ? -17.578 13.078 12.297 1 97.5 210 VAL B CA 1
ATOM 6002 C C . VAL B 1 210 ? -16.438 12.266 11.703 1 97.5 210 VAL B C 1
ATOM 6004 O O . VAL B 1 210 ? -15.406 12.812 11.32 1 97.5 210 VAL B O 1
ATOM 6007 N N . LEU B 1 211 ? -16.641 10.93 11.648 1 98.38 211 LEU B N 1
ATOM 6008 C CA . LEU B 1 211 ? -15.562 10.023 11.266 1 98.38 211 LEU B CA 1
ATOM 6009 C C . LEU B 1 211 ? -15.961 9.188 10.055 1 98.38 211 LEU B C 1
ATOM 6011 O O . LEU B 1 211 ? -17.125 8.844 9.891 1 98.38 211 LEU B O 1
ATOM 6015 N N . TRP B 1 212 ? -15.016 8.914 9.164 1 98.12 212 TRP B N 1
ATOM 6016 C CA . TRP B 1 212 ? -15.141 7.992 8.039 1 98.12 212 TRP B CA 1
ATOM 6017 C C . TRP B 1 212 ? -13.977 7.008 8 1 98.12 212 TRP B C 1
ATOM 6019 O O . TRP B 1 212 ? -12.828 7.391 8.227 1 98.12 212 TRP B O 1
ATOM 6029 N N . PRO B 1 213 ? -14.242 5.695 7.785 1 98.25 213 PRO B N 1
ATOM 6030 C CA . PRO B 1 213 ? -13.125 4.77 7.582 1 98.25 213 PRO B CA 1
ATOM 6031 C C . PRO B 1 213 ? -12.328 5.066 6.312 1 98.25 213 PRO B C 1
ATOM 6033 O O . PRO B 1 213 ? -12.852 5.688 5.387 1 98.25 213 PRO B O 1
ATOM 6036 N N . PRO B 1 214 ? -11.055 4.695 6.258 1 98.25 214 PRO B N 1
ATOM 6037 C CA . PRO B 1 214 ? -10.25 4.918 5.051 1 98.25 214 PRO B CA 1
ATOM 6038 C C . PRO B 1 214 ? -10.914 4.367 3.793 1 98.25 214 PRO B C 1
ATOM 6040 O O . PRO B 1 214 ? -10.742 4.922 2.705 1 98.25 214 PRO B O 1
ATOM 6043 N N . SER B 1 215 ? -11.688 3.295 3.891 1 97.31 215 SER B N 1
ATOM 6044 C CA . SER B 1 215 ? -12.352 2.688 2.744 1 97.31 215 SER B CA 1
ATOM 6045 C C . SER B 1 215 ? -13.367 3.643 2.121 1 97.31 215 SER B C 1
ATOM 6047 O O . SER B 1 215 ? -13.805 3.439 0.988 1 97.31 215 SER B O 1
ATOM 6049 N N . ALA B 1 216 ? -13.773 4.75 2.818 1 97.06 216 ALA B N 1
ATOM 6050 C CA . ALA B 1 216 ? -14.719 5.742 2.312 1 97.06 216 ALA B CA 1
ATOM 6051 C C . ALA B 1 216 ? -13.992 6.867 1.579 1 97.06 216 ALA B C 1
ATOM 6053 O O . ALA B 1 216 ? -14.633 7.789 1.064 1 97.06 216 ALA B O 1
ATOM 6054 N N . SER B 1 217 ? -12.703 6.809 1.455 1 96.88 217 SER B N 1
ATOM 6055 C CA . SER B 1 217 ? -11.859 7.871 0.911 1 96.88 217 SER B CA 1
ATOM 6056 C C . SER B 1 217 ? -12.344 8.305 -0.468 1 96.88 217 SER B C 1
ATOM 6058 O O . SER B 1 217 ? -12.352 9.5 -0.783 1 96.88 217 SER B O 1
ATOM 6060 N N . PRO B 1 218 ? -12.789 7.363 -1.339 1 96.88 218 PRO B N 1
ATOM 6061 C CA . PRO B 1 218 ? -13.242 7.789 -2.668 1 96.88 218 PRO B CA 1
ATOM 6062 C C . PRO B 1 218 ? -14.383 8.797 -2.609 1 96.88 218 PRO B C 1
ATOM 6064 O O . PRO B 1 218 ? -14.492 9.672 -3.473 1 96.88 218 PRO B O 1
ATOM 6067 N N . SER B 1 219 ? -15.242 8.688 -1.616 1 96.88 219 SER B N 1
ATOM 6068 C CA . SER B 1 219 ? -16.391 9.57 -1.515 1 96.88 219 SER B CA 1
ATOM 6069 C C . SER B 1 219 ? -16.016 10.914 -0.895 1 96.88 219 SER B C 1
ATOM 6071 O O . SER B 1 219 ? -16.812 11.859 -0.91 1 96.88 219 SER B O 1
ATOM 6073 N N . LEU B 1 220 ? -14.812 11 -0.375 1 97.19 220 LEU B N 1
ATOM 6074 C CA . LEU B 1 220 ? -14.398 12.219 0.305 1 97.19 220 LEU B CA 1
ATOM 6075 C C . LEU B 1 220 ? -13.375 12.984 -0.526 1 97.19 220 LEU B C 1
ATOM 6077 O O . LEU B 1 220 ? -12.969 14.086 -0.156 1 97.19 220 LEU B O 1
ATOM 6081 N N . TYR B 1 221 ? -12.914 12.43 -1.605 1 96.25 221 TYR B N 1
ATOM 6082 C CA . TYR B 1 221 ? -12.047 13.07 -2.592 1 96.25 221 TYR B CA 1
ATOM 6083 C C . TYR B 1 221 ? -10.82 13.68 -1.927 1 96.25 221 TYR B C 1
ATOM 6085 O O . TYR B 1 221 ? -10.594 14.891 -2.012 1 96.25 221 TYR B O 1
ATOM 6093 N N . PRO B 1 222 ? -9.992 12.828 -1.291 1 95.88 222 PRO B N 1
ATOM 6094 C CA . PRO B 1 222 ? -8.742 13.398 -0.774 1 95.88 222 PRO B CA 1
ATOM 6095 C C . PRO B 1 222 ? -7.949 14.141 -1.844 1 95.88 222 PRO B C 1
ATOM 6097 O O . PRO B 1 222 ? -7.938 13.734 -3.008 1 95.88 222 PRO B O 1
ATOM 6100 N N . ARG B 1 223 ? -7.277 15.211 -1.466 1 94.62 223 ARG B N 1
ATOM 6101 C CA . ARG B 1 223 ? -6.492 16.016 -2.395 1 94.62 223 ARG B CA 1
ATOM 6102 C C . ARG B 1 223 ? -5.363 15.195 -3.01 1 94.62 223 ARG B C 1
ATOM 6104 O O . ARG B 1 223 ? -5.035 14.109 -2.523 1 94.62 223 ARG B O 1
ATOM 6111 N N . PRO B 1 224 ? -4.785 15.68 -4.098 1 94.81 224 PRO B N 1
ATOM 6112 C CA . PRO B 1 224 ? -3.746 14.914 -4.789 1 94.81 224 PRO B CA 1
ATOM 6113 C C . PRO B 1 224 ? -2.572 14.555 -3.881 1 94.81 224 PRO B C 1
ATOM 6115 O O . PRO B 1 224 ? -2.146 15.367 -3.062 1 94.81 224 PRO B O 1
ATOM 6118 N N . ILE B 1 225 ? -2.086 13.383 -4.047 1 96.12 225 ILE B N 1
ATOM 6119 C CA . ILE B 1 225 ? -1.062 12.805 -3.188 1 96.12 225 ILE B CA 1
ATOM 6120 C C . ILE B 1 225 ? 0.215 13.633 -3.266 1 96.12 225 ILE B C 1
ATOM 6122 O O . ILE B 1 225 ? 0.989 13.688 -2.309 1 96.12 225 ILE B O 1
ATOM 6126 N N . TYR B 1 226 ? 0.475 14.352 -4.352 1 93.94 226 TYR B N 1
ATOM 6127 C CA . TYR B 1 226 ? 1.702 15.109 -4.562 1 93.94 226 TYR B CA 1
ATOM 6128 C C . TYR B 1 226 ? 1.57 16.531 -4.012 1 93.94 226 TYR B C 1
ATOM 6130 O O . TYR B 1 226 ? 2.52 17.312 -4.066 1 93.94 226 TYR B O 1
ATOM 6138 N N . GLY B 1 227 ? 0.447 16.844 -3.479 1 90.5 227 GLY B N 1
ATOM 6139 C CA . GLY B 1 227 ? 0.241 18.172 -2.924 1 90.5 227 GLY B CA 1
ATOM 6140 C C . GLY B 1 227 ? 0.625 18.266 -1.461 1 90.5 227 GLY B C 1
ATOM 6141 O O . GLY B 1 227 ? 0.822 17.25 -0.792 1 90.5 227 GLY B O 1
ATOM 6142 N N . GLU B 1 228 ? 0.67 19.453 -0.937 1 86.44 228 GLU B N 1
ATOM 6143 C CA . GLU B 1 228 ? 1.057 19.719 0.445 1 86.44 228 GLU B CA 1
ATOM 6144 C C . GLU B 1 228 ? -0.046 19.312 1.416 1 86.44 228 GLU B C 1
ATOM 6146 O O . GLU B 1 228 ? 0.233 18.906 2.551 1 86.44 228 GLU B O 1
ATOM 6151 N N . ALA B 1 229 ? -1.258 19.406 0.984 1 90.31 229 ALA B N 1
ATOM 6152 C CA . ALA B 1 229 ? -2.404 19.078 1.83 1 90.31 229 ALA B CA 1
ATOM 6153 C C . ALA B 1 229 ? -3.088 17.797 1.363 1 90.31 229 ALA B C 1
ATOM 6155 O O . ALA B 1 229 ? -4.32 17.719 1.326 1 90.31 229 ALA B O 1
ATOM 6156 N N . SER B 1 230 ? -2.209 16.828 1.057 1 93.56 230 SER B N 1
ATOM 6157 C CA . SER B 1 230 ? -2.715 15.609 0.442 1 93.56 230 SER B CA 1
ATOM 6158 C C . SER B 1 230 ? -3.619 14.844 1.401 1 93.56 230 SER B C 1
ATOM 6160 O O . SER B 1 230 ? -4.422 14.008 0.975 1 93.56 230 SER B O 1
ATOM 6162 N N . ASN B 1 231 ? -3.543 15.023 2.742 1 95.25 231 ASN B N 1
ATOM 6163 C CA . ASN B 1 231 ? -4.336 14.281 3.721 1 95.25 231 ASN B CA 1
ATOM 6164 C C . ASN B 1 231 ? -5.68 14.961 3.973 1 95.25 231 ASN B C 1
ATOM 6166 O O . ASN B 1 231 ? -6.465 14.5 4.805 1 95.25 231 ASN B O 1
ATOM 6170 N N . HIS B 1 232 ? -6.016 16.062 3.256 1 94.25 232 HIS B N 1
ATOM 6171 C CA . HIS B 1 232 ? -7.281 16.766 3.416 1 94.25 232 HIS B CA 1
ATOM 6172 C C . HIS B 1 232 ? -8.234 16.438 2.273 1 94.25 232 HIS B C 1
ATOM 6174 O O . HIS B 1 232 ? -7.805 16.141 1.161 1 94.25 232 HIS B O 1
ATOM 6180 N N . SER B 1 233 ? -9.477 16.531 2.553 1 94.69 233 SER B N 1
ATOM 6181 C CA . SER B 1 233 ? -10.508 16.375 1.539 1 94.69 233 SER B CA 1
ATOM 6182 C C . SER B 1 233 ? -10.672 17.641 0.696 1 94.69 233 SER B C 1
ATOM 6184 O O . SER B 1 233 ? -10.508 18.75 1.199 1 94.69 233 SER B O 1
ATOM 6186 N N . SER B 1 234 ? -10.992 17.469 -0.527 1 91.44 234 SER B N 1
ATOM 6187 C CA . SER B 1 234 ? -11.297 18.578 -1.427 1 91.44 234 SER B CA 1
ATOM 6188 C C . SER B 1 234 ? -12.734 19.047 -1.265 1 91.44 234 SER B C 1
ATOM 6190 O O . SER B 1 234 ? -13.125 20.094 -1.793 1 91.44 234 SER B O 1
ATOM 6192 N N . LEU B 1 235 ? -13.445 18.297 -0.465 1 89.81 235 LEU B N 1
ATOM 6193 C CA . LEU B 1 235 ? -14.883 18.547 -0.347 1 89.81 235 LEU B CA 1
ATOM 6194 C C . LEU B 1 235 ? -15.164 19.609 0.708 1 89.81 235 LEU B C 1
ATOM 6196 O O . LEU B 1 235 ? -14.531 19.625 1.767 1 89.81 235 LEU B O 1
ATOM 6200 N N . ASP B 1 236 ? -16.078 20.469 0.304 1 82.88 236 ASP B N 1
ATOM 6201 C CA . ASP B 1 236 ? -16.781 21.25 1.326 1 82.88 236 ASP B CA 1
ATOM 6202 C C . ASP B 1 236 ? -17.953 20.469 1.895 1 82.88 236 ASP B C 1
ATOM 6204 O O . ASP B 1 236 ? -19.047 20.453 1.312 1 82.88 236 ASP B O 1
ATOM 6208 N N . LEU B 1 237 ? -17.797 19.891 2.957 1 81.62 237 LEU B N 1
ATOM 6209 C CA . LEU B 1 237 ? -18.797 18.984 3.486 1 81.62 237 LEU B CA 1
ATOM 6210 C C . LEU B 1 237 ? -20.094 19.719 3.824 1 81.62 237 LEU B C 1
ATOM 6212 O O . LEU B 1 237 ? -21.156 19.109 3.869 1 81.62 237 LEU B O 1
ATOM 6216 N N . GLU B 1 238 ? -19.969 20.969 4.121 1 80.31 238 GLU B N 1
ATOM 6217 C CA . GLU B 1 238 ? -21.172 21.734 4.43 1 80.31 238 GLU B CA 1
ATOM 6218 C C . GLU B 1 238 ? -22.016 21.969 3.18 1 80.31 238 GLU B C 1
ATOM 6220 O O . GLU B 1 238 ? -23.234 21.922 3.23 1 80.31 238 GLU B O 1
ATOM 6225 N N . ASN B 1 239 ? -21.312 22.25 2.08 1 86 239 ASN B N 1
ATOM 6226 C CA . ASN B 1 239 ? -21.984 22.484 0.804 1 86 239 ASN B CA 1
ATOM 6227 C C . ASN B 1 239 ? -21.25 21.781 -0.343 1 86 239 ASN B C 1
ATOM 6229 O O . ASN B 1 239 ? -20.688 22.453 -1.218 1 86 239 ASN B O 1
ATOM 6233 N N . PRO B 1 240 ? -21.438 20.516 -0.301 1 90.31 240 PRO B N 1
ATOM 6234 C CA . PRO B 1 240 ? -20.719 19.797 -1.349 1 90.31 240 PRO B CA 1
ATOM 6235 C C . PRO B 1 240 ? -21.297 20.047 -2.742 1 90.31 240 PRO B C 1
ATOM 6237 O O . PRO B 1 240 ? -22.516 20.141 -2.91 1 90.31 240 PRO B O 1
ATOM 6240 N N . ASP B 1 241 ? -20.453 20.297 -3.668 1 93.56 241 ASP B N 1
ATOM 6241 C CA . ASP B 1 241 ? -20.844 20.406 -5.07 1 93.56 241 ASP B CA 1
ATOM 6242 C C . ASP B 1 241 ? -20.875 19.031 -5.734 1 93.56 241 ASP B C 1
ATOM 6244 O O . ASP B 1 241 ? -19.859 18.562 -6.25 1 93.56 241 ASP B O 1
ATOM 6248 N N . TYR B 1 242 ? -21.969 18.484 -5.891 1 93.81 242 TYR B N 1
ATOM 6249 C CA . TYR B 1 242 ? -22.125 17.109 -6.367 1 93.81 242 TYR B CA 1
ATOM 6250 C C . TYR B 1 242 ? -21.891 17.031 -7.871 1 93.81 242 TYR B C 1
ATOM 6252 O O . TYR B 1 242 ? -21.734 15.938 -8.422 1 93.81 242 TYR B O 1
ATOM 6260 N N . SER B 1 243 ? -21.953 18.156 -8.539 1 94.06 243 SER B N 1
ATOM 6261 C CA . SER B 1 243 ? -21.656 18.156 -9.969 1 94.06 243 SER B CA 1
ATOM 6262 C C . SER B 1 243 ? -20.172 17.906 -10.227 1 94.06 243 SER B C 1
ATOM 6264 O O . SER B 1 243 ? -19.812 17.219 -11.188 1 94.06 243 SER B O 1
ATOM 6266 N N . ILE B 1 244 ? -19.359 18.453 -9.32 1 93.38 244 ILE B N 1
ATOM 6267 C CA . ILE B 1 244 ? -17.922 18.281 -9.43 1 93.38 244 ILE B CA 1
ATOM 6268 C C . ILE B 1 244 ? -17.5 16.969 -8.75 1 93.38 244 ILE B C 1
ATOM 6270 O O . ILE B 1 244 ? -16.625 16.266 -9.242 1 93.38 244 ILE B O 1
ATOM 6274 N N . TYR B 1 245 ? -18.234 16.703 -7.676 1 95.62 245 TYR B N 1
ATOM 6275 C CA . TYR B 1 245 ? -17.891 15.539 -6.859 1 95.62 245 TYR B CA 1
ATOM 6276 C C . TYR B 1 245 ? -19.078 14.602 -6.707 1 95.62 245 TYR B C 1
ATOM 6278 O O . TYR B 1 245 ? -19.594 14.414 -5.598 1 95.62 245 TYR B O 1
ATOM 6286 N N . PRO B 1 246 ? -19.406 13.883 -7.695 1 95.19 246 PRO B N 1
ATOM 6287 C CA . PRO B 1 246 ? -20.625 13.078 -7.668 1 95.19 246 PRO B CA 1
ATOM 6288 C C . PRO B 1 246 ? -20.578 11.969 -6.621 1 95.19 246 PRO B C 1
ATOM 6290 O O . PRO B 1 246 ? -21.609 11.633 -6.027 1 95.19 246 PRO B O 1
ATOM 6293 N N . ARG B 1 247 ? -19.453 11.375 -6.312 1 95.31 247 ARG B N 1
ATOM 6294 C CA . ARG B 1 247 ? -19.359 10.273 -5.359 1 95.31 247 ARG B CA 1
ATOM 6295 C C . ARG B 1 247 ? -19.609 10.766 -3.936 1 95.31 247 ARG B C 1
ATOM 6297 O O . ARG B 1 247 ? -19.844 9.961 -3.027 1 95.31 247 ARG B O 1
ATOM 6304 N N . ALA B 1 248 ? -19.531 12.039 -3.676 1 96.44 248 ALA B N 1
ATOM 6305 C CA . ALA B 1 248 ? -19.656 12.633 -2.346 1 96.44 248 ALA B CA 1
ATOM 6306 C C . ALA B 1 248 ? -21.047 12.391 -1.763 1 96.44 248 ALA B C 1
ATOM 6308 O O . ALA B 1 248 ? -21.219 12.445 -0.544 1 96.44 248 ALA B O 1
ATOM 6309 N N . GLU B 1 249 ? -22 12.156 -2.629 1 94 249 GLU B N 1
ATOM 6310 C CA . GLU B 1 249 ? -23.359 11.906 -2.186 1 94 249 GLU B CA 1
ATOM 6311 C C . GLU B 1 249 ? -23.422 10.695 -1.255 1 94 249 GLU B C 1
ATOM 6313 O O . GLU B 1 249 ? -24.25 10.648 -0.349 1 94 249 GLU B O 1
ATOM 6318 N N . ARG B 1 250 ? -22.516 9.82 -1.481 1 91.88 250 ARG B N 1
ATOM 6319 C CA . ARG B 1 250 ? -22.547 8.57 -0.725 1 91.88 250 ARG B CA 1
ATOM 6320 C C . ARG B 1 250 ? -21.719 8.688 0.549 1 91.88 250 ARG B C 1
ATOM 6322 O O . ARG B 1 250 ? -21.703 7.766 1.371 1 91.88 250 ARG B O 1
ATOM 6329 N N . SER B 1 251 ? -21.062 9.773 0.771 1 94.25 251 SER B N 1
ATOM 6330 C CA . SER B 1 251 ? -20.188 9.914 1.928 1 94.25 251 SER B CA 1
ATOM 6331 C C . SER B 1 251 ? -20.953 9.781 3.232 1 94.25 251 SER B C 1
ATOM 6333 O O . SER B 1 251 ? -20.453 9.234 4.215 1 94.25 251 SER B O 1
ATOM 6335 N N . ILE B 1 252 ? -22.203 10.188 3.277 1 92 252 ILE B N 1
ATOM 6336 C CA . ILE B 1 252 ? -23.031 10.203 4.48 1 92 252 ILE B CA 1
ATOM 6337 C C . ILE B 1 252 ? -23.312 8.773 4.934 1 92 252 ILE B C 1
ATOM 6339 O O . ILE B 1 252 ? -23.484 8.516 6.125 1 92 252 ILE B O 1
ATOM 6343 N N . ASP B 1 253 ? -23.281 7.844 3.965 1 92.88 253 ASP B N 1
ATOM 6344 C CA . ASP B 1 253 ? -23.562 6.441 4.273 1 92.88 253 ASP B CA 1
ATOM 6345 C C . ASP B 1 253 ? -22.469 5.852 5.168 1 92.88 253 ASP B C 1
ATOM 6347 O O . ASP B 1 253 ? -22.703 4.863 5.863 1 92.88 253 ASP B O 1
ATOM 6351 N N . PHE B 1 254 ? -21.359 6.465 5.152 1 95.12 254 PHE B N 1
ATOM 6352 C CA . PHE B 1 254 ? -20.219 5.926 5.883 1 95.12 254 PHE B CA 1
ATOM 6353 C C . PHE B 1 254 ? -19.906 6.777 7.105 1 95.12 254 PHE B C 1
ATOM 6355 O O . PHE B 1 254 ? -19.047 6.434 7.906 1 95.12 254 PHE B O 1
ATOM 6362 N N . ALA B 1 255 ? -20.547 7.902 7.293 1 96.5 255 ALA B N 1
ATOM 6363 C CA . ALA B 1 255 ? -20.25 8.875 8.344 1 96.5 255 ALA B CA 1
ATOM 6364 C C . ALA B 1 255 ? -20.703 8.375 9.711 1 96.5 255 ALA B C 1
ATOM 6366 O O . ALA B 1 255 ? -21.781 7.789 9.828 1 96.5 255 ALA B O 1
ATOM 6367 N N . GLN B 1 256 ? -19.891 8.523 10.688 1 97.69 256 GLN B N 1
ATOM 6368 C CA . GLN B 1 256 ? -20.219 8.25 12.086 1 97.69 256 GLN B CA 1
ATOM 6369 C C . GLN B 1 256 ? -19.953 9.461 12.969 1 97.69 256 GLN B C 1
ATOM 6371 O O . GLN B 1 256 ? -18.844 10.008 12.961 1 97.69 256 GLN B O 1
ATOM 6376 N N . LYS B 1 257 ? -20.922 9.875 13.711 1 97.38 257 LYS B N 1
ATOM 6377 C CA . LYS B 1 257 ? -20.828 11.086 14.531 1 97.38 257 LYS B CA 1
ATOM 6378 C C . LYS B 1 257 ? -20.641 10.734 16 1 97.38 257 LYS B C 1
ATOM 6380 O O . LYS B 1 257 ? -21.328 9.844 16.516 1 97.38 257 LYS B O 1
ATOM 6385 N N . VAL B 1 258 ? -19.703 11.359 16.609 1 98.19 258 VAL B N 1
ATOM 6386 C CA . VAL B 1 258 ? -19.422 11.172 18.031 1 98.19 258 VAL B CA 1
ATOM 6387 C C . VAL B 1 258 ? -19.406 12.523 18.734 1 98.19 258 VAL B C 1
ATOM 6389 O O . VAL B 1 258 ? -18.797 13.484 18.234 1 98.19 258 VAL B O 1
ATOM 6392 N N . VAL B 1 259 ? -20.062 12.625 19.828 1 98.31 259 VAL B N 1
ATOM 6393 C CA . VAL B 1 259 ? -20 13.812 20.688 1 98.31 259 VAL B CA 1
ATOM 6394 C C . VAL B 1 259 ? -19.141 13.523 21.906 1 98.31 259 VAL B C 1
ATOM 6396 O O . VAL B 1 259 ? -19.344 12.523 22.594 1 98.31 259 VAL B O 1
ATOM 6399 N N . LEU B 1 260 ? -18.219 14.344 22.141 1 98.44 260 LEU B N 1
ATOM 6400 C CA . LEU B 1 260 ? -17.297 14.211 23.266 1 98.44 260 LEU B CA 1
ATOM 6401 C C . LEU B 1 260 ? -17.516 15.336 24.266 1 98.44 260 LEU B C 1
ATOM 6403 O O . LEU B 1 260 ? -17.438 16.516 23.922 1 98.44 260 LEU B O 1
ATOM 6407 N N . GLU B 1 261 ? -17.734 14.938 25.484 1 97.44 261 GLU B N 1
ATOM 6408 C CA . GLU B 1 261 ? -17.828 15.875 26.609 1 97.44 261 GLU B CA 1
ATOM 6409 C C . GLU B 1 261 ? -16.5 15.992 27.344 1 97.44 261 GLU B C 1
ATOM 6411 O O . GLU B 1 261 ? -15.602 15.164 27.156 1 97.44 261 GLU B O 1
ATOM 6416 N N . ALA B 1 262 ? -16.422 17.109 28.156 1 97.31 262 ALA B N 1
ATOM 6417 C CA . ALA B 1 262 ? -15.234 17.219 29 1 97.31 262 ALA B CA 1
ATOM 6418 C C . ALA B 1 262 ? -15 15.922 29.781 1 97.31 262 ALA B C 1
ATOM 6420 O O . ALA B 1 262 ? -15.945 15.344 30.328 1 97.31 262 ALA B O 1
ATOM 6421 N N . GLY B 1 263 ? -13.75 15.469 29.703 1 97.62 263 GLY B N 1
ATOM 6422 C CA . GLY B 1 263 ? -13.438 14.219 30.391 1 97.62 263 GLY B CA 1
ATOM 6423 C C . GLY B 1 263 ? -13.289 13.047 29.438 1 97.62 263 GLY B C 1
ATOM 6424 O O . GLY B 1 263 ? -12.625 12.062 29.75 1 97.62 263 GLY B O 1
ATOM 6425 N N . ASP B 1 264 ? -13.93 13.109 28.281 1 98.19 264 ASP B N 1
ATOM 6426 C CA . ASP B 1 264 ? -13.922 12.016 27.312 1 98.19 264 ASP B CA 1
ATOM 6427 C C . ASP B 1 264 ? -12.664 12.047 26.453 1 98.19 264 ASP B C 1
ATOM 6429 O O . ASP B 1 264 ? -11.992 13.078 26.359 1 98.19 264 ASP B O 1
ATOM 6433 N N . ALA B 1 265 ? -12.305 10.914 25.938 1 98.56 265 ALA B N 1
ATOM 6434 C CA . ALA B 1 265 ? -11.242 10.773 24.953 1 98.56 265 ALA B CA 1
ATOM 6435 C C . ALA B 1 265 ? -11.703 9.938 23.766 1 98.56 265 ALA B C 1
ATOM 6437 O O . ALA B 1 265 ? -12.609 9.109 23.891 1 98.56 265 ALA B O 1
ATOM 6438 N N . LEU B 1 266 ? -11.148 10.211 22.625 1 98.81 266 LEU B N 1
ATOM 6439 C CA . LEU B 1 266 ? -11.461 9.492 21.406 1 98.81 266 LEU B CA 1
ATOM 6440 C C . LEU B 1 266 ? -10.195 8.969 20.734 1 98.81 266 LEU B C 1
ATOM 6442 O O . LEU B 1 266 ? -9.281 9.742 20.422 1 98.81 266 LEU B O 1
ATOM 6446 N N . PHE B 1 267 ? -10.156 7.645 20.578 1 98.75 267 PHE B N 1
ATOM 6447 C CA . PHE B 1 267 ? -9.109 7.035 19.766 1 98.75 267 PHE B CA 1
ATOM 6448 C C . PHE B 1 267 ? -9.461 7.125 18.281 1 98.75 267 PHE B C 1
ATOM 6450 O O . PHE B 1 267 ? -10.5 6.617 17.859 1 98.75 267 PHE B O 1
ATOM 6457 N N . ILE B 1 268 ? -8.656 7.773 17.516 1 98.75 268 ILE B N 1
ATOM 6458 C CA . ILE B 1 268 ? -8.789 7.871 16.062 1 98.75 268 ILE B CA 1
ATOM 6459 C C . ILE B 1 268 ? -7.598 7.191 15.391 1 98.75 268 ILE B C 1
ATOM 6461 O O . ILE B 1 268 ? -6.492 7.738 15.375 1 98.75 268 ILE B O 1
ATOM 6465 N N . PRO B 1 269 ? -7.812 6.043 14.812 1 98.5 269 PRO B N 1
ATOM 6466 C CA . PRO B 1 269 ? -6.688 5.387 14.141 1 98.5 269 PRO B CA 1
ATOM 6467 C C . PRO B 1 269 ? -6.129 6.211 12.984 1 98.5 269 PRO B C 1
ATOM 6469 O O . PRO B 1 269 ? -6.859 6.992 12.367 1 98.5 269 PRO B O 1
ATOM 6472 N N . GLU B 1 270 ? -4.848 6.004 12.734 1 98.25 270 GLU B N 1
ATOM 6473 C CA . GLU B 1 270 ? -4.258 6.602 11.539 1 98.25 270 GLU B CA 1
ATOM 6474 C C . GLU B 1 270 ? -5.102 6.312 10.297 1 98.25 270 GLU B C 1
ATOM 6476 O O . GLU B 1 270 ? -5.66 5.223 10.164 1 98.25 270 GLU B O 1
ATOM 6481 N N . GLY B 1 271 ? -5.273 7.359 9.469 1 98.31 271 GLY B N 1
ATOM 6482 C CA . GLY B 1 271 ? -5.914 7.148 8.18 1 98.31 271 GLY B CA 1
ATOM 6483 C C . GLY B 1 271 ? -7.41 7.406 8.211 1 98.31 271 GLY B C 1
ATOM 6484 O O . GLY B 1 271 ? -8.031 7.609 7.164 1 98.31 271 GLY B O 1
ATOM 6485 N N . TRP B 1 272 ? -8.07 7.281 9.383 1 98.69 272 TRP B N 1
ATOM 6486 C CA . TRP B 1 272 ? -9.492 7.613 9.453 1 98.69 272 TRP B CA 1
ATOM 6487 C C . TRP B 1 272 ? -9.711 9.094 9.18 1 98.69 272 TRP B C 1
ATOM 6489 O O . TRP B 1 272 ? -9.07 9.953 9.797 1 98.69 272 TRP B O 1
ATOM 6499 N N . LEU B 1 273 ? -10.547 9.359 8.273 1 98.19 273 LEU B N 1
ATOM 6500 C CA . LEU B 1 273 ? -10.914 10.75 8.023 1 98.19 273 LEU B CA 1
ATOM 6501 C C . LEU B 1 273 ? -11.828 11.281 9.133 1 98.19 273 LEU B C 1
ATOM 6503 O O . LEU B 1 273 ? -12.664 10.539 9.656 1 98.19 273 LEU B O 1
ATOM 6507 N N . HIS B 1 274 ? -11.609 12.539 9.445 1 97.88 274 HIS B N 1
ATOM 6508 C CA . HIS B 1 274 ? -12.445 13.117 10.492 1 97.88 274 HIS B CA 1
ATOM 6509 C C . HIS B 1 274 ? -12.547 14.633 10.336 1 97.88 274 HIS B C 1
ATOM 6511 O O . HIS B 1 274 ? -11.68 15.258 9.734 1 97.88 274 HIS B O 1
ATOM 6517 N N . GLN B 1 275 ? -13.594 15.125 10.719 1 96.38 275 GLN B N 1
ATOM 6518 C CA . GLN B 1 275 ? -13.898 16.531 10.891 1 96.38 275 GLN B CA 1
ATOM 6519 C C . GLN B 1 275 ? -14.289 16.844 12.328 1 96.38 275 GLN B C 1
ATOM 6521 O O . GLN B 1 275 ? -15.141 16.172 12.906 1 96.38 275 GLN B O 1
ATOM 6526 N N . VAL B 1 276 ? -13.656 17.812 12.883 1 97.12 276 VAL B N 1
ATOM 6527 C CA . VAL B 1 276 ? -13.859 18.094 14.305 1 97.12 276 VAL B CA 1
ATOM 6528 C C . VAL B 1 276 ? -14.5 19.469 14.469 1 97.12 276 VAL B C 1
ATOM 6530 O O . VAL B 1 276 ? -13.953 20.484 14.023 1 97.12 276 VAL B O 1
ATOM 6533 N N . ASP B 1 277 ? -15.609 19.5 15.102 1 96.12 277 ASP B N 1
ATOM 6534 C CA . ASP B 1 277 ? -16.312 20.734 15.469 1 96.12 277 ASP B CA 1
ATOM 6535 C C . ASP B 1 277 ? -16.172 21.016 16.969 1 96.12 277 ASP B C 1
ATOM 6537 O O . ASP B 1 277 ? -16.547 20.172 17.797 1 96.12 277 ASP B O 1
ATOM 6541 N N . SER B 1 278 ? -15.664 22.141 17.234 1 96.44 278 SER B N 1
ATOM 6542 C CA . SER B 1 278 ? -15.531 22.562 18.625 1 96.44 278 SER B CA 1
ATOM 6543 C C . SER B 1 278 ? -16.609 23.578 19 1 96.44 278 SER B C 1
ATOM 6545 O O . SER B 1 278 ? -16.906 24.484 18.234 1 96.44 278 SER B O 1
ATOM 6547 N N . ASP B 1 279 ? -17.141 23.391 20.062 1 93.06 279 ASP B N 1
ATOM 6548 C CA . ASP B 1 279 ? -18.062 24.391 20.609 1 93.06 279 ASP B CA 1
ATOM 6549 C C . ASP B 1 279 ? -17.312 25.656 21.016 1 93.06 279 ASP B C 1
ATOM 6551 O O . ASP B 1 279 ? -16.156 25.844 20.656 1 93.06 279 ASP B O 1
ATOM 6555 N N . ASP B 1 280 ? -18 26.594 21.688 1 88.38 280 ASP B N 1
ATOM 6556 C CA . ASP B 1 280 ? -17.375 27.859 22.047 1 88.38 280 ASP B CA 1
ATOM 6557 C C . ASP B 1 280 ? -16.047 27.625 22.781 1 88.38 280 ASP B C 1
ATOM 6559 O O . ASP B 1 280 ? -15.289 26.719 22.422 1 88.38 280 ASP B O 1
ATOM 6563 N N . LEU B 1 281 ? -15.773 27.953 23.844 1 93.69 281 LEU B N 1
ATOM 6564 C CA . LEU B 1 281 ? -14.492 27.797 24.531 1 93.69 281 LEU B CA 1
ATOM 6565 C C . LEU B 1 281 ? -14.25 26.344 24.891 1 93.69 281 LEU B C 1
ATOM 6567 O O . LEU B 1 281 ? -14.875 25.797 25.797 1 93.69 281 LEU B O 1
ATOM 6571 N N . THR B 1 282 ? -13.336 25.656 24.109 1 96.62 282 THR B N 1
ATOM 6572 C CA . THR B 1 282 ? -12.984 24.25 24.281 1 96.62 282 THR B CA 1
ATOM 6573 C C . THR B 1 282 ? -11.469 24.078 24.344 1 96.62 282 THR B C 1
ATOM 6575 O O . THR B 1 282 ? -10.734 24.719 23.594 1 96.62 282 THR B O 1
ATOM 6578 N N . ILE B 1 283 ? -11.008 23.312 25.297 1 98 283 ILE B N 1
ATOM 6579 C CA . ILE B 1 283 ? -9.594 22.953 25.453 1 98 283 ILE B CA 1
ATOM 6580 C C . ILE B 1 283 ? -9.422 21.453 25.312 1 98 283 ILE B C 1
ATOM 6582 O O . ILE B 1 283 ? -10.078 20.672 26.016 1 98 283 ILE B O 1
ATOM 6586 N N . ALA B 1 284 ? -8.594 21.047 24.406 1 98.44 284 ALA B N 1
ATOM 6587 C CA . ALA B 1 284 ? -8.344 19.625 24.172 1 98.44 284 ALA B CA 1
ATOM 6588 C C . ALA B 1 284 ? -6.844 19.359 24.062 1 98.44 284 ALA B C 1
ATOM 6590 O O . ALA B 1 284 ? -6.059 20.266 23.797 1 98.44 284 ALA B O 1
ATOM 6591 N N . ILE B 1 285 ? -6.473 18.141 24.375 1 98.31 285 ILE B N 1
ATOM 6592 C CA . ILE B 1 285 ? -5.121 17.609 24.234 1 98.31 285 ILE B CA 1
ATOM 6593 C C . ILE B 1 285 ? -5.148 16.344 23.375 1 98.31 285 ILE B C 1
ATOM 6595 O O . ILE B 1 285 ? -6.066 15.523 23.5 1 98.31 285 ILE B O 1
ATOM 6599 N N . ASN B 1 286 ? -4.16 16.188 22.516 1 98.38 286 ASN B N 1
ATOM 6600 C CA . ASN B 1 286 ? -4.109 14.898 21.828 1 98.38 286 ASN B CA 1
ATOM 6601 C C . ASN B 1 286 ? -2.729 14.258 21.938 1 98.38 286 ASN B C 1
ATOM 6603 O O . ASN B 1 286 ? -1.739 14.945 22.203 1 98.38 286 ASN B O 1
ATOM 6607 N N . PHE B 1 287 ? -2.635 12.984 21.906 1 98.44 287 PHE B N 1
ATOM 6608 C CA . PHE B 1 287 ? -1.437 12.156 21.875 1 98.44 287 PHE B CA 1
ATOM 6609 C C . PHE B 1 287 ? -1.271 11.484 20.516 1 98.44 287 PHE B C 1
ATOM 6611 O O . PHE B 1 287 ? -2.166 10.766 20.062 1 98.44 287 PHE B O 1
ATOM 6618 N N . TRP B 1 288 ? -0.138 11.719 19.859 1 98.25 288 TRP B N 1
ATOM 6619 C CA . TRP B 1 288 ? 0.152 11.102 18.578 1 98.25 288 TRP B CA 1
ATOM 6620 C C . TRP B 1 288 ? 1.262 10.062 18.703 1 98.25 288 TRP B C 1
ATOM 6622 O O . TRP B 1 288 ? 2.246 10.281 19.422 1 98.25 288 TRP B O 1
ATOM 6632 N N . TRP B 1 289 ? 1.09 8.906 18.094 1 97.75 289 TRP B N 1
ATOM 6633 C CA . TRP B 1 289 ? 2.168 7.926 17.969 1 97.75 289 TRP B CA 1
ATOM 6634 C C . TRP B 1 289 ? 2.049 7.133 16.672 1 97.75 289 TRP B C 1
ATOM 6636 O O . TRP B 1 289 ? 0.981 7.098 16.062 1 97.75 289 TRP B O 1
ATOM 6646 N N . ARG B 1 290 ? 3.061 6.574 16.234 1 96 290 ARG B N 1
ATOM 6647 C CA . ARG B 1 290 ? 3.092 5.789 15 1 96 290 ARG B CA 1
ATOM 6648 C C . ARG B 1 290 ? 2.539 4.387 15.227 1 96 290 ARG B C 1
ATOM 6650 O O . ARG B 1 290 ? 2.848 3.75 16.234 1 96 290 ARG B O 1
ATOM 6657 N N . SER B 1 291 ? 1.751 3.904 14.305 1 95.81 291 SER B N 1
ATOM 6658 C CA . SER B 1 291 ? 1.195 2.561 14.422 1 95.81 291 SER B CA 1
ATOM 6659 C C . SER B 1 291 ? 2.279 1.499 14.258 1 95.81 291 SER B C 1
ATOM 6661 O O . SER B 1 291 ? 3.324 1.758 13.656 1 95.81 291 SER B O 1
ATOM 6663 N N . ASN B 1 292 ? 1.944 0.302 14.773 1 93.12 292 ASN B N 1
ATOM 6664 C CA . ASN B 1 292 ? 2.861 -0.822 14.617 1 93.12 292 ASN B CA 1
ATOM 6665 C C . ASN B 1 292 ? 3.018 -1.224 13.156 1 93.12 292 ASN B C 1
ATOM 6667 O O . ASN B 1 292 ? 4.109 -1.591 12.719 1 93.12 292 ASN B O 1
ATOM 6671 N N . ILE B 1 293 ? 1.957 -1.177 12.438 1 94.94 293 ILE B N 1
ATOM 6672 C CA . ILE B 1 293 ? 1.99 -1.573 11.039 1 94.94 293 ILE B CA 1
ATOM 6673 C C . ILE B 1 293 ? 2.922 -0.645 10.258 1 94.94 293 ILE B C 1
ATOM 6675 O O . ILE B 1 293 ? 3.822 -1.107 9.55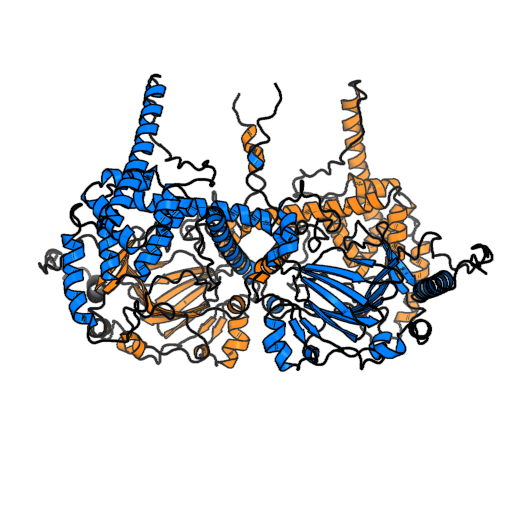5 1 94.94 293 ILE B O 1
ATOM 6679 N N . MET B 1 294 ? 2.75 0.645 10.406 1 95 294 MET B N 1
ATOM 6680 C CA . MET B 1 294 ? 3.58 1.597 9.672 1 95 294 MET B CA 1
ATOM 6681 C C . MET B 1 294 ? 5.031 1.518 10.125 1 95 294 MET B C 1
ATOM 6683 O O . MET B 1 294 ? 5.949 1.679 9.32 1 95 294 MET B O 1
ATOM 6687 N N . SER B 1 295 ? 5.215 1.261 11.398 1 93.94 295 SER B N 1
ATOM 6688 C CA . SER B 1 295 ? 6.566 1.136 11.922 1 93.94 295 SER B CA 1
ATOM 6689 C C . SER B 1 295 ? 7.266 -0.104 11.375 1 93.94 295 SER B C 1
ATOM 6691 O O . SER B 1 295 ? 8.484 -0.114 11.203 1 93.94 295 SER B O 1
ATOM 6693 N N . SER B 1 296 ? 6.496 -1.121 11.07 1 94.38 296 SER B N 1
ATOM 6694 C CA . SER B 1 296 ? 7.059 -2.4 10.656 1 94.38 296 SER B CA 1
ATOM 6695 C C . SER B 1 296 ? 7.105 -2.516 9.133 1 94.38 296 SER B C 1
ATOM 6697 O O . SER B 1 296 ? 7.66 -3.475 8.594 1 94.38 296 SER B O 1
ATOM 6699 N N . MET B 1 297 ? 6.52 -1.685 8.43 1 95.56 297 MET B N 1
ATOM 6700 C CA . MET B 1 297 ? 6.512 -1.707 6.969 1 95.56 297 MET B CA 1
ATOM 6701 C C . MET B 1 297 ? 7.797 -1.106 6.406 1 95.56 297 MET B C 1
ATOM 6703 O O . MET B 1 297 ? 7.895 0.111 6.242 1 95.56 297 MET B O 1
ATOM 6707 N N . LEU B 1 298 ? 8.68 -1.963 6.086 1 96.12 298 LEU B N 1
ATOM 6708 C CA . LEU B 1 298 ? 9.992 -1.53 5.637 1 96.12 298 LEU B CA 1
ATOM 6709 C C . LEU B 1 298 ? 9.93 -0.977 4.215 1 96.12 298 LEU B C 1
ATOM 6711 O O . LEU B 1 298 ? 9.211 -1.509 3.371 1 96.12 298 LEU B O 1
ATOM 6715 N N . GLU B 1 299 ? 10.703 -0.008 3.941 1 96 299 GLU B N 1
ATOM 6716 C CA . GLU B 1 299 ? 10.602 0.753 2.699 1 96 299 GLU B CA 1
ATOM 6717 C C . GLU B 1 299 ? 10.984 -0.104 1.494 1 96 299 GLU B C 1
ATOM 6719 O O . GLU B 1 299 ? 10.445 0.079 0.401 1 96 299 GLU B O 1
ATOM 6724 N N . HIS B 1 300 ? 11.984 -1.038 1.663 1 97.12 300 HIS B N 1
ATOM 6725 C CA . HIS B 1 300 ? 12.398 -1.83 0.51 1 97.12 300 HIS B CA 1
ATOM 6726 C C . HIS B 1 300 ? 11.289 -2.779 0.07 1 97.12 300 HIS B C 1
ATOM 6728 O O . HIS B 1 300 ? 11.359 -3.361 -1.017 1 97.12 300 HIS B O 1
ATOM 6734 N N . MET B 1 301 ? 10.188 -2.885 0.918 1 98.12 301 MET B N 1
ATOM 6735 C CA . MET B 1 301 ? 9.055 -3.754 0.603 1 98.12 301 MET B CA 1
ATOM 6736 C C . MET B 1 301 ? 7.922 -2.961 -0.041 1 98.12 301 MET B C 1
ATOM 6738 O O . MET B 1 301 ? 6.922 -3.537 -0.467 1 98.12 301 MET B O 1
ATOM 6742 N N . ASP B 1 302 ? 8.016 -1.661 -0.191 1 98.25 302 ASP B N 1
ATOM 6743 C CA . ASP B 1 302 ? 6.922 -0.778 -0.597 1 98.25 302 ASP B CA 1
ATOM 6744 C C . ASP B 1 302 ? 6.312 -1.23 -1.922 1 98.25 302 ASP B C 1
ATOM 6746 O O . ASP B 1 302 ? 5.09 -1.263 -2.07 1 98.25 302 ASP B O 1
ATOM 6750 N N . ALA B 1 303 ? 7.18 -1.577 -2.85 1 98.44 303 ALA B N 1
ATOM 6751 C CA . ALA B 1 303 ? 6.699 -1.973 -4.172 1 98.44 303 ALA B CA 1
ATOM 6752 C C . ALA B 1 303 ? 5.77 -3.178 -4.082 1 98.44 303 ALA B C 1
ATOM 6754 O O . ALA B 1 303 ? 4.734 -3.221 -4.75 1 98.44 303 ALA B O 1
ATOM 6755 N N . TYR B 1 304 ? 6.117 -4.113 -3.264 1 98.5 304 TYR B N 1
ATOM 6756 C CA . TYR B 1 304 ? 5.32 -5.324 -3.096 1 98.5 304 TYR B CA 1
ATOM 6757 C C . TYR B 1 304 ? 3.98 -5.008 -2.443 1 98.5 304 TYR B C 1
ATOM 6759 O O . TYR B 1 304 ? 2.93 -5.414 -2.945 1 98.5 304 TYR B O 1
ATOM 6767 N N . TYR B 1 305 ? 3.984 -4.293 -1.309 1 98.44 305 TYR B N 1
ATOM 6768 C CA . TYR B 1 305 ? 2.75 -3.965 -0.604 1 98.44 305 TYR B CA 1
ATOM 6769 C C . TYR B 1 305 ? 1.831 -3.121 -1.479 1 98.44 305 TYR B C 1
ATOM 6771 O O . TYR B 1 305 ? 0.608 -3.273 -1.435 1 98.44 305 TYR B O 1
ATOM 6779 N N . LEU B 1 306 ? 2.428 -2.186 -2.254 1 98.5 306 LEU B N 1
ATOM 6780 C CA . LEU B 1 306 ? 1.646 -1.388 -3.191 1 98.5 306 LEU B CA 1
ATOM 6781 C C . LEU B 1 306 ? 0.84 -2.283 -4.125 1 98.5 306 LEU B C 1
ATOM 6783 O O . LEU B 1 306 ? -0.368 -2.094 -4.285 1 98.5 306 LEU B O 1
ATOM 6787 N N . ARG B 1 307 ? 1.449 -3.252 -4.723 1 98.12 307 ARG B N 1
ATOM 6788 C CA . ARG B 1 307 ? 0.788 -4.129 -5.684 1 98.12 307 ARG B CA 1
ATOM 6789 C C . ARG B 1 307 ? -0.268 -4.992 -4.996 1 98.12 307 ARG B C 1
ATOM 6791 O O . ARG B 1 307 ? -1.35 -5.211 -5.547 1 98.12 307 ARG B O 1
ATOM 6798 N N . ARG B 1 308 ? 0.04 -5.484 -3.781 1 97.81 308 ARG B N 1
ATOM 6799 C CA . ARG B 1 308 ? -0.921 -6.289 -3.037 1 97.81 308 ARG B CA 1
ATOM 6800 C C . ARG B 1 308 ? -2.182 -5.492 -2.727 1 97.81 308 ARG B C 1
ATOM 6802 O O . ARG B 1 308 ? -3.297 -5.988 -2.893 1 97.81 308 ARG B O 1
ATOM 6809 N N . ILE B 1 309 ? -1.973 -4.289 -2.256 1 98.31 309 ILE B N 1
ATOM 6810 C CA . ILE B 1 309 ? -3.1 -3.438 -1.888 1 98.31 309 ILE B CA 1
ATOM 6811 C C . ILE B 1 309 ? -3.924 -3.107 -3.131 1 98.31 309 ILE B C 1
ATOM 6813 O O . ILE B 1 309 ? -5.152 -3.182 -3.105 1 98.31 309 ILE B O 1
ATOM 6817 N N . LEU B 1 310 ? -3.26 -2.74 -4.207 1 98.44 310 LEU B N 1
ATOM 6818 C CA . LEU B 1 310 ? -3.967 -2.439 -5.445 1 98.44 310 LEU B CA 1
ATOM 6819 C C . LEU B 1 310 ? -4.781 -3.643 -5.914 1 98.44 310 LEU B C 1
ATOM 6821 O O . LEU B 1 310 ? -5.926 -3.494 -6.344 1 98.44 310 LEU B O 1
ATOM 6825 N N . ARG B 1 311 ? -4.188 -4.805 -5.848 1 97.75 311 ARG B N 1
ATOM 6826 C CA . ARG B 1 311 ? -4.906 -6.004 -6.262 1 97.75 311 ARG B CA 1
ATOM 6827 C C . ARG B 1 311 ? -6.156 -6.215 -5.414 1 97.75 311 ARG B C 1
ATOM 6829 O O . ARG B 1 311 ? -7.227 -6.527 -5.941 1 97.75 311 ARG B O 1
ATOM 6836 N N . ARG B 1 312 ? -6.066 -6.023 -4.09 1 97.31 312 ARG B N 1
ATOM 6837 C CA . ARG B 1 312 ? -7.215 -6.141 -3.197 1 97.31 312 ARG B CA 1
ATOM 6838 C C . ARG B 1 312 ? -8.312 -5.156 -3.588 1 97.31 312 ARG B C 1
ATOM 6840 O O . ARG B 1 312 ? -9.492 -5.52 -3.641 1 97.31 312 ARG B O 1
ATOM 6847 N N . LEU B 1 313 ? -7.863 -3.947 -3.838 1 98.38 313 LEU B N 1
ATOM 6848 C CA . LEU B 1 313 ? -8.82 -2.912 -4.207 1 98.38 313 LEU B CA 1
ATOM 6849 C C . LEU B 1 313 ? -9.477 -3.23 -5.547 1 98.38 313 LEU B C 1
ATOM 6851 O O . LEU B 1 313 ? -10.672 -2.98 -5.734 1 98.38 313 LEU B O 1
ATOM 6855 N N . ILE B 1 314 ? -8.703 -3.777 -6.512 1 98.19 314 ILE B N 1
ATOM 6856 C CA . ILE B 1 314 ? -9.227 -4.172 -7.816 1 98.19 314 ILE B CA 1
ATOM 6857 C C . ILE B 1 314 ? -10.281 -5.266 -7.641 1 98.19 314 ILE B C 1
ATOM 6859 O O . ILE B 1 314 ? -11.367 -5.188 -8.219 1 98.19 314 ILE B O 1
ATOM 6863 N N . ASP B 1 315 ? -9.961 -6.246 -6.844 1 96.75 315 ASP B N 1
ATOM 6864 C CA . ASP B 1 315 ? -10.898 -7.34 -6.594 1 96.75 315 ASP B CA 1
ATOM 6865 C C . ASP B 1 315 ? -12.203 -6.82 -6.004 1 96.75 315 ASP B C 1
ATOM 6867 O O . ASP B 1 315 ? -13.289 -7.215 -6.441 1 96.75 315 ASP B O 1
ATOM 6871 N N . LYS B 1 316 ? -12.094 -5.953 -5.07 1 96.25 316 LYS B N 1
ATOM 6872 C CA . LYS B 1 316 ? -13.289 -5.367 -4.465 1 96.25 316 LYS B CA 1
ATOM 6873 C C . LYS B 1 316 ? -14.086 -4.566 -5.488 1 96.25 316 LYS B C 1
ATOM 6875 O O . LYS B 1 316 ? -15.32 -4.621 -5.504 1 96.25 316 LYS B O 1
ATOM 6880 N N . GLU B 1 317 ? -13.367 -3.783 -6.262 1 96.81 317 GLU B N 1
ATOM 6881 C CA . GLU B 1 317 ? -14.023 -3.004 -7.309 1 96.81 317 GLU B CA 1
ATOM 6882 C C . GLU B 1 317 ? -14.766 -3.91 -8.289 1 96.81 317 GLU B C 1
ATOM 6884 O O . GLU B 1 317 ? -15.867 -3.584 -8.734 1 96.81 317 GLU B O 1
ATOM 6889 N N . MET B 1 318 ? -14.141 -5.031 -8.68 1 96.31 318 MET B N 1
ATOM 6890 C CA . MET B 1 318 ? -14.789 -5.988 -9.57 1 96.31 318 MET B CA 1
ATOM 6891 C C . MET B 1 318 ? -16.094 -6.496 -8.969 1 96.31 318 MET B C 1
ATOM 6893 O O . MET B 1 318 ? -17.109 -6.562 -9.656 1 96.31 318 MET B O 1
ATOM 6897 N N . ASP B 1 319 ? -16.062 -6.781 -7.719 1 94.75 319 ASP B N 1
ATOM 6898 C CA . ASP B 1 319 ? -17.266 -7.238 -7.027 1 94.75 319 ASP B CA 1
ATOM 6899 C C . ASP B 1 319 ? -18.344 -6.16 -7.039 1 94.75 319 ASP B C 1
ATOM 6901 O O . ASP B 1 319 ? -19.516 -6.457 -7.258 1 94.75 319 ASP B O 1
ATOM 6905 N N . GLN B 1 320 ? -17.953 -4.977 -6.801 1 93.25 320 GLN B N 1
ATOM 6906 C CA . GLN B 1 320 ? -18.906 -3.869 -6.781 1 93.25 320 GLN B CA 1
ATOM 6907 C C . GLN B 1 320 ? -19.516 -3.643 -8.164 1 93.25 320 GLN B C 1
ATOM 6909 O O . GLN B 1 320 ? -20.703 -3.344 -8.289 1 93.25 320 GLN B O 1
ATOM 6914 N N . LEU B 1 321 ? -18.672 -3.77 -9.172 1 92.56 321 LEU B N 1
ATOM 6915 C CA . LEU B 1 321 ? -19.156 -3.605 -10.539 1 92.56 321 LEU B CA 1
ATOM 6916 C C . LEU B 1 321 ? -20.156 -4.691 -10.891 1 92.56 321 LEU B C 1
ATOM 6918 O O . LEU B 1 321 ? -21.188 -4.406 -11.508 1 92.56 321 LEU B O 1
ATOM 6922 N N . LEU B 1 322 ? -19.875 -5.848 -10.5 1 93 322 LEU B N 1
ATOM 6923 C CA . LEU B 1 322 ? -20.797 -6.945 -10.75 1 93 322 LEU B CA 1
ATOM 6924 C C . LEU B 1 322 ? -22.109 -6.742 -9.984 1 93 322 LEU B C 1
ATOM 6926 O O . LEU B 1 322 ? -23.188 -6.988 -10.516 1 93 322 LEU B O 1
ATOM 6930 N N . LEU B 1 323 ? -22.016 -6.254 -8.758 1 90.56 323 LEU B N 1
ATOM 6931 C CA . LEU B 1 323 ? -23.203 -5.98 -7.949 1 90.56 323 LEU B CA 1
ATOM 6932 C C . LEU B 1 323 ? -24.078 -4.918 -8.609 1 90.56 323 LEU B C 1
ATOM 6934 O O . LEU B 1 323 ? -25.297 -5.047 -8.633 1 90.56 323 LEU B O 1
ATOM 6938 N N . LYS B 1 324 ? -23.469 -3.967 -9.086 1 87.19 324 LYS B N 1
ATOM 6939 C CA . LYS B 1 324 ? -24.188 -2.896 -9.766 1 87.19 324 LYS B CA 1
ATOM 6940 C C . LYS B 1 324 ? -24.922 -3.422 -11 1 87.19 324 LYS B C 1
ATOM 6942 O O . LYS B 1 324 ? -25.953 -2.883 -11.391 1 87.19 324 LYS B O 1
ATOM 6947 N N . LEU B 1 325 ? -24.359 -4.484 -11.531 1 87.06 325 LEU B N 1
ATOM 6948 C CA . LEU B 1 325 ? -24.953 -5.07 -12.734 1 87.06 325 LEU B CA 1
ATOM 6949 C C . LEU B 1 325 ? -25.953 -6.16 -12.375 1 87.06 325 LEU B C 1
ATOM 6951 O O . LEU B 1 325 ? -26.438 -6.883 -13.25 1 87.06 325 LEU B O 1
ATOM 6955 N N . GLY B 1 326 ? -26.219 -6.254 -11.109 1 83.88 326 GLY B N 1
ATOM 6956 C CA . GLY B 1 326 ? -27.219 -7.199 -10.641 1 83.88 326 GLY B CA 1
ATOM 6957 C C . GLY B 1 326 ? -26.672 -8.594 -10.406 1 83.88 326 GLY B C 1
ATOM 6958 O O . GLY B 1 326 ? -27.422 -9.562 -10.328 1 83.88 326 GLY B O 1
ATOM 6959 N N . MET B 1 327 ? -25.375 -8.641 -10.531 1 79.38 327 MET B N 1
ATOM 6960 C CA . MET B 1 327 ? -24.703 -9.922 -10.352 1 79.38 327 MET B CA 1
ATOM 6961 C C . MET B 1 327 ? -23.875 -9.922 -9.062 1 79.38 327 MET B C 1
ATOM 6963 O O . MET B 1 327 ? -22.953 -9.133 -8.906 1 79.38 327 MET B O 1
ATOM 6967 N N . GLY B 1 328 ? -24.25 -10.047 -7.898 1 68.31 328 GLY B N 1
ATOM 6968 C CA . GLY B 1 328 ? -23.359 -10.008 -6.758 1 68.31 328 GLY B CA 1
ATOM 6969 C C . GLY B 1 328 ? -23.891 -10.734 -5.543 1 68.31 328 GLY B C 1
ATOM 6970 O O . GLY B 1 328 ? -25.109 -10.898 -5.402 1 68.31 328 GLY B O 1
ATOM 6971 N N . LYS B 1 329 ? -23.359 -11.781 -5.043 1 58.97 329 LYS B N 1
ATOM 6972 C CA . LYS B 1 329 ? -23.609 -12.242 -3.678 1 58.97 329 LYS B CA 1
ATOM 6973 C C . LYS B 1 329 ? -22.859 -11.375 -2.662 1 58.97 329 LYS B C 1
ATOM 6975 O O . LYS B 1 329 ? -21.812 -10.82 -2.973 1 58.97 329 LYS B O 1
ATOM 6980 N N . THR B 1 330 ? -23.609 -10.672 -1.775 1 42.31 330 THR B N 1
ATOM 6981 C CA . THR B 1 330 ? -22.875 -9.977 -0.725 1 42.31 330 THR B CA 1
ATOM 6982 C C . THR B 1 330 ? -21.672 -10.812 -0.27 1 42.31 330 THR B C 1
ATOM 6984 O O . THR B 1 330 ? -21.844 -11.914 0.248 1 42.31 330 THR B O 1
ATOM 6987 N N . ARG B 1 331 ? -20.625 -10.891 -0.892 1 38.94 331 ARG B N 1
ATOM 6988 C CA . ARG B 1 331 ? -19.453 -11.609 -0.4 1 38.94 331 ARG B CA 1
ATOM 6989 C C . ARG B 1 331 ? -19.156 -11.25 1.052 1 38.94 331 ARG B C 1
ATOM 6991 O O . ARG B 1 331 ? -19 -10.078 1.383 1 38.94 331 ARG B O 1
ATOM 6998 N N . THR B 1 332 ? -19.75 -11.805 2.074 1 31.69 332 THR B N 1
ATOM 6999 C CA . THR B 1 332 ? -19.078 -11.711 3.367 1 31.69 332 THR B CA 1
ATOM 7000 C C . THR B 1 332 ? -17.562 -11.773 3.195 1 31.69 332 THR B C 1
ATOM 7002 O O . THR B 1 332 ? -17.062 -12.453 2.305 1 31.69 332 THR B O 1
ATOM 7005 N N . CYS B 1 333 ? -16.859 -10.719 3.678 1 30.83 333 CYS B N 1
ATOM 7006 C CA . CYS B 1 333 ? -15.445 -10.352 3.574 1 30.83 333 CYS B CA 1
ATOM 7007 C C . CYS B 1 333 ? -14.547 -11.57 3.76 1 30.83 333 CYS B C 1
ATOM 7009 O O . CYS B 1 333 ? -13.852 -11.68 4.77 1 30.83 333 CYS B O 1
ATOM 7011 N N . GLY B 1 334 ? -14.922 -12.805 3.627 1 27.39 334 GLY B N 1
ATOM 7012 C CA . GLY B 1 334 ? -13.867 -13.781 3.865 1 27.39 334 GLY B CA 1
ATOM 7013 C C . GLY B 1 334 ? -12.797 -13.766 2.795 1 27.39 334 GLY B C 1
ATOM 7014 O O . GLY B 1 334 ? -13.094 -13.898 1.606 1 27.39 334 GLY B O 1
ATOM 7015 N N . TYR B 1 335 ? -11.844 -12.938 2.887 1 26.97 335 TYR B N 1
ATOM 7016 C CA . TYR B 1 335 ? -10.711 -12.891 1.977 1 26.97 335 TYR B CA 1
ATOM 7017 C C . TYR B 1 335 ? -10.227 -14.297 1.632 1 26.97 335 TYR B C 1
ATOM 7019 O O . TYR B 1 335 ? -9.602 -14.961 2.459 1 26.97 335 TYR B O 1
ATOM 7027 N N . LYS B 1 336 ? -10.953 -15.109 0.909 1 28.48 336 LYS B N 1
ATOM 7028 C CA . LYS B 1 336 ? -10.258 -16.281 0.395 1 28.48 336 LYS B CA 1
ATOM 7029 C C . LYS B 1 336 ? -9.148 -15.891 -0.574 1 28.48 336 LYS B C 1
ATOM 7031 O O . LYS B 1 336 ? -9.391 -15.18 -1.55 1 28.48 336 LYS B O 1
ATOM 7036 N N . LEU B 1 337 ? -8.039 -15.586 -0.22 1 25.8 337 LEU B N 1
ATOM 7037 C CA . LEU B 1 337 ? -6.945 -15.695 -1.183 1 25.8 337 LEU B CA 1
ATOM 7038 C C . LEU B 1 337 ? -7.199 -16.828 -2.168 1 25.8 337 LEU B C 1
ATOM 7040 O O . LEU B 1 337 ? -7.691 -17.891 -1.781 1 25.8 337 LEU B O 1
ATOM 7044 N N . PRO B 1 338 ? -7.367 -16.609 -3.438 1 26.64 338 PRO B N 1
ATOM 7045 C CA . PRO B 1 338 ? -7.504 -17.766 -4.336 1 26.64 338 PRO B CA 1
ATOM 7046 C C . PRO B 1 338 ? -6.668 -18.953 -3.895 1 26.64 338 PRO B C 1
ATOM 7048 O O . PRO B 1 338 ? -5.438 -18.906 -3.943 1 26.64 338 PRO B O 1
ATOM 7051 N N . TYR B 1 339 ? -6.887 -19.453 -2.676 1 22.33 339 TYR B N 1
ATOM 7052 C CA . TYR B 1 339 ? -6.312 -20.75 -2.355 1 22.33 339 TYR B CA 1
ATOM 7053 C C . TYR B 1 339 ? -6.742 -21.797 -3.373 1 22.33 339 TYR B C 1
ATOM 7055 O O . TYR B 1 339 ? -7.836 -21.719 -3.936 1 22.33 339 TYR B O 1
ATOM 7063 N N . ASN B 1 340 ? -5.906 -22.578 -3.992 1 21.31 340 ASN B N 1
ATOM 7064 C CA . ASN B 1 340 ? -6.312 -23.828 -4.621 1 21.31 340 ASN B CA 1
ATOM 7065 C C . ASN B 1 340 ? -7.34 -24.578 -3.775 1 21.31 340 ASN B C 1
ATOM 7067 O O . ASN B 1 340 ? -7.473 -24.312 -2.58 1 21.31 340 ASN B O 1
ATOM 7071 N N . GLY B 1 341 ? -8.328 -25.391 -4.297 1 20.58 341 GLY B N 1
ATOM 7072 C CA . GLY B 1 341 ? -9.555 -26.125 -4.062 1 20.58 341 GLY B CA 1
ATOM 7073 C C . GLY B 1 341 ? -9.484 -27.031 -2.848 1 20.58 341 GLY B C 1
ATOM 7074 O O . GLY B 1 341 ? -9.531 -28.266 -2.979 1 20.58 341 GLY B O 1
ATOM 7075 N N . GLN B 1 342 ? -8.953 -26.688 -1.706 1 18.98 342 GLN B N 1
ATOM 7076 C CA . GLN B 1 342 ? -8.953 -27.828 -0.802 1 18.98 342 GLN B CA 1
ATOM 7077 C C . GLN B 1 342 ? -10.352 -28.125 -0.288 1 18.98 342 GLN B C 1
ATOM 7079 O O . GLN B 1 342 ? -10.961 -27.297 0.388 1 18.98 342 GLN B O 1
ATOM 7084 N N . ALA B 1 343 ? -11.188 -28.953 -1.112 1 19.67 343 ALA B N 1
ATOM 7085 C CA . ALA B 1 343 ? -12.5 -29.469 -0.752 1 19.67 343 ALA B CA 1
ATOM 7086 C C . ALA B 1 343 ? -12.461 -30.156 0.611 1 19.67 343 ALA B C 1
ATOM 7088 O O . ALA B 1 343 ? -11.688 -31.094 0.821 1 19.67 343 ALA B O 1
ATOM 7089 N N . ASP B 1 344 ? -12.523 -29.531 1.582 1 19.09 344 ASP B N 1
ATOM 7090 C CA . ASP B 1 344 ? -12.555 -30.156 2.898 1 19.09 344 ASP B CA 1
ATOM 7091 C C . ASP B 1 344 ? -13.805 -31.016 3.066 1 19.09 344 ASP B C 1
ATOM 7093 O O . ASP B 1 344 ? -14.922 -30.5 3.064 1 19.09 344 ASP B O 1
ATOM 7097 N N . HIS B 1 345 ? -13.836 -32.188 2.387 1 20.05 345 HIS B N 1
ATOM 7098 C CA . HIS B 1 345 ? -14.914 -33.156 2.549 1 20.05 345 HIS B CA 1
ATOM 7099 C C . HIS B 1 345 ? -15.125 -33.5 4.016 1 20.05 345 HIS B C 1
ATOM 7101 O O . HIS B 1 345 ? -14.164 -33.781 4.738 1 20.05 345 HIS B O 1
ATOM 7107 N N . ASP B 1 346 ? -16.016 -32.938 4.57 1 19.12 346 ASP B N 1
ATOM 7108 C CA . ASP B 1 346 ? -16.547 -33.281 5.883 1 19.12 346 ASP B CA 1
ATOM 7109 C C . ASP B 1 346 ? -16.875 -34.75 5.977 1 19.12 346 ASP B C 1
ATOM 7111 O O . ASP B 1 346 ? -17.375 -35.344 5.012 1 19.12 346 ASP B O 1
ATOM 7115 N N . ASP B 1 347 ? -16.312 -35.531 6.883 1 20.61 347 ASP B N 1
ATOM 7116 C CA . ASP B 1 347 ? -16.156 -36.938 7.18 1 20.61 347 ASP B CA 1
ATOM 7117 C C . ASP B 1 347 ? -17.516 -37.594 7.43 1 20.61 347 ASP B C 1
ATOM 7119 O O . ASP B 1 347 ? -17.594 -38.812 7.668 1 20.61 347 ASP B O 1
ATOM 7123 N N . ASP B 1 348 ? -18.531 -36.906 7.973 1 21.83 348 ASP B N 1
ATOM 7124 C CA . ASP B 1 348 ? -19.172 -37.812 8.906 1 21.83 348 ASP B CA 1
ATOM 7125 C C . ASP B 1 348 ? -19.875 -38.969 8.172 1 21.83 348 ASP B C 1
ATOM 7127 O O . ASP B 1 348 ? -19.719 -40.125 8.531 1 21.83 348 ASP B O 1
ATOM 7131 N N . ASN B 1 349 ? -21.172 -38.656 7.875 1 24.39 349 ASN B N 1
ATOM 7132 C CA . ASN B 1 349 ? -22.234 -39.656 7.836 1 24.39 349 ASN B CA 1
ATOM 7133 C C . ASN B 1 349 ? -22.094 -40.594 6.621 1 24.39 349 ASN B C 1
ATOM 7135 O O . ASN B 1 349 ? -22.234 -40.125 5.48 1 24.39 349 ASN B O 1
ATOM 7139 N N . HIS B 1 350 ? -21.359 -41.688 6.68 1 23.53 350 HIS B N 1
ATOM 7140 C CA . HIS B 1 350 ? -20.703 -42.719 5.871 1 23.53 350 HIS B CA 1
ATOM 7141 C C . HIS B 1 350 ? -21.703 -43.438 4.961 1 23.53 350 HIS B C 1
ATOM 7143 O O . HIS B 1 350 ? -21.312 -43.938 3.904 1 23.53 350 HIS B O 1
ATOM 7149 N N . ASN B 1 351 ? -22.859 -43.906 5.605 1 25.56 351 ASN B N 1
ATOM 7150 C CA . ASN B 1 351 ? -23.5 -45.125 5.133 1 25.56 351 ASN B CA 1
ATOM 7151 C C . ASN B 1 351 ? -24.141 -44.906 3.76 1 25.56 351 ASN B C 1
ATOM 7153 O O . ASN B 1 351 ? -24.078 -45.812 2.906 1 25.56 351 ASN B O 1
ATOM 7157 N N . GLN B 1 352 ? -25.203 -44 3.781 1 26.25 352 GLN B N 1
ATOM 7158 C CA . GLN B 1 352 ? -26.172 -44 2.693 1 26.25 352 GLN B CA 1
ATOM 7159 C C . GLN B 1 352 ? -25.547 -43.5 1.396 1 26.25 352 GLN B C 1
ATOM 7161 O O . GLN B 1 352 ? -26.203 -43.5 0.35 1 26.25 352 GLN B O 1
ATOM 7166 N N . MET B 1 353 ? -24.422 -42.75 1.557 1 27.52 353 MET B N 1
ATOM 7167 C CA . MET B 1 353 ? -23.906 -41.906 0.49 1 27.52 353 MET B CA 1
ATOM 7168 C C . MET B 1 353 ? -23.234 -42.719 -0.604 1 27.52 353 MET B C 1
ATOM 7170 O O . MET B 1 353 ? -22.703 -42.156 -1.559 1 27.52 353 MET B O 1
ATOM 7174 N N . PHE B 1 354 ? -22.891 -44.031 -0.355 1 27.97 354 PHE B N 1
ATOM 7175 C CA . PHE B 1 354 ? -22.188 -44.906 -1.282 1 27.97 354 PHE B CA 1
ATOM 7176 C C . PHE B 1 354 ? -23.016 -45.125 -2.551 1 27.97 354 PHE B C 1
ATOM 7178 O O . PHE B 1 354 ? -22.453 -45.344 -3.627 1 27.97 354 PHE B O 1
ATOM 7185 N N . LYS B 1 355 ? -24.375 -45.438 -2.365 1 30.73 355 LYS B N 1
ATOM 7186 C CA . LYS B 1 355 ? -25.25 -45.875 -3.451 1 30.73 355 LYS B CA 1
ATOM 7187 C C . LYS B 1 355 ? -25.359 -44.812 -4.543 1 30.73 355 LYS B C 1
ATOM 7189 O O . LYS B 1 355 ? -25.672 -45.125 -5.695 1 30.73 355 LYS B O 1
ATOM 7194 N N . GLU B 1 356 ? -25.328 -43.562 -4.062 1 30.64 356 GLU B N 1
ATOM 7195 C CA . GLU B 1 356 ? -25.594 -42.5 -5.043 1 30.64 356 GLU B CA 1
ATOM 7196 C C . GLU B 1 356 ? -24.359 -42.25 -5.91 1 30.64 356 GLU B C 1
ATOM 7198 O O . GLU B 1 356 ? -24.438 -41.531 -6.906 1 30.64 356 GLU B O 1
ATOM 7203 N N . MET B 1 357 ? -23.188 -42.656 -5.48 1 30.98 357 MET B N 1
ATOM 7204 C CA . MET B 1 357 ? -21.938 -42.438 -6.211 1 30.98 357 MET B CA 1
ATOM 7205 C C . MET B 1 357 ? -21.906 -43.281 -7.484 1 30.98 357 MET B C 1
ATOM 7207 O O . MET B 1 357 ? -21.203 -42.938 -8.445 1 30.98 357 MET B O 1
ATOM 7211 N N . ASP B 1 358 ? -22.344 -44.594 -7.438 1 32.5 358 ASP B N 1
ATOM 7212 C CA . ASP B 1 358 ? -22.312 -45.469 -8.594 1 32.5 358 ASP B CA 1
ATOM 7213 C C . ASP B 1 358 ? -23.078 -44.875 -9.773 1 32.5 358 ASP B C 1
ATOM 7215 O O . ASP B 1 358 ? -22.812 -45.219 -10.93 1 32.5 358 ASP B O 1
ATOM 7219 N N . LEU B 1 359 ? -24.219 -44.219 -9.555 1 33.41 359 LEU B N 1
ATOM 7220 C CA . LEU B 1 359 ? -25.078 -43.719 -10.617 1 33.41 359 LEU B CA 1
ATOM 7221 C C . LEU B 1 359 ? -24.469 -42.438 -11.219 1 33.41 359 LEU B C 1
ATOM 7223 O O . LEU B 1 359 ? -24.906 -42 -12.281 1 33.41 359 LEU B O 1
ATOM 7227 N N . LYS B 1 360 ? -23.641 -41.75 -10.656 1 36.69 360 LYS B N 1
ATOM 7228 C CA . LYS B 1 360 ? -23.062 -40.5 -11.148 1 36.69 360 LYS B CA 1
ATOM 7229 C C . LYS B 1 360 ? -21.969 -40.781 -12.188 1 36.69 360 LYS B C 1
ATOM 7231 O O . LYS B 1 360 ? -21.703 -39.938 -13.055 1 36.69 360 LYS B O 1
ATOM 7236 N N . GLU B 1 361 ? -21.141 -41.75 -12.086 1 35.91 361 GLU B N 1
ATOM 7237 C CA . GLU B 1 361 ? -20.141 -42.094 -13.102 1 35.91 361 GLU B CA 1
ATOM 7238 C C . GLU B 1 361 ? -20.781 -42.375 -14.453 1 35.91 361 GLU B C 1
ATOM 7240 O O . GLU B 1 361 ? -20.266 -41.969 -15.492 1 35.91 361 GLU B O 1
ATOM 7245 N N . LYS B 1 362 ? -21.812 -43.219 -14.555 1 38.19 362 LYS B N 1
ATOM 7246 C CA . LYS B 1 362 ? -22.547 -43.562 -15.766 1 38.19 362 LYS B CA 1
ATOM 7247 C C . LYS B 1 362 ? -23.203 -42.344 -16.375 1 38.19 362 LYS B C 1
ATOM 7249 O O . LYS B 1 362 ? -23.641 -42.375 -17.531 1 38.19 362 LYS B O 1
ATOM 7254 N N . ARG B 1 363 ? -23.453 -41.25 -15.68 1 38.62 363 ARG B N 1
ATOM 7255 C CA . ARG B 1 363 ? -24.219 -40.125 -16.141 1 38.62 363 ARG B CA 1
ATOM 7256 C C . ARG B 1 363 ? -23.344 -39.156 -16.922 1 38.62 363 ARG B C 1
ATOM 7258 O O . ARG B 1 363 ? -23.859 -38.312 -17.688 1 38.62 363 ARG B O 1
ATOM 7265 N N . LEU B 1 364 ? -22.188 -38.875 -16.594 1 42.84 364 LEU B N 1
ATOM 7266 C CA . LEU B 1 364 ? -21.422 -37.969 -17.453 1 42.84 364 LEU B CA 1
ATOM 7267 C C . LEU B 1 364 ? -21.266 -38.562 -18.844 1 42.84 364 LEU B C 1
ATOM 7269 O O . LEU B 1 364 ? -21 -37.844 -19.812 1 42.84 364 LEU B O 1
ATOM 7273 N N . GLN B 1 365 ? -21.109 -39.875 -19.047 1 40.75 365 GLN B N 1
ATOM 7274 C CA . GLN B 1 365 ? -21.109 -40.469 -20.375 1 40.75 365 GLN B CA 1
ATOM 7275 C C . GLN B 1 365 ? -22.5 -40.406 -21.016 1 40.75 365 GLN B C 1
ATOM 7277 O O . GLN B 1 365 ? -22.609 -40.344 -22.234 1 40.75 365 GLN B O 1
ATOM 7282 N N . GLU B 1 366 ? -23.562 -40.781 -20.312 1 41.78 366 GLU B N 1
ATOM 7283 C CA . GLU B 1 366 ? -24.891 -40.969 -20.922 1 41.78 366 GLU B CA 1
ATOM 7284 C C . GLU B 1 366 ? -25.547 -39.625 -21.25 1 41.78 366 GLU B C 1
ATOM 7286 O O . GLU B 1 366 ? -26.484 -39.562 -22.047 1 41.78 366 GLU B O 1
ATOM 7291 N N . GLY B 1 367 ? -25.406 -38.656 -20.453 1 42.44 367 GLY B N 1
ATOM 7292 C CA . GLY B 1 367 ? -26.203 -37.438 -20.5 1 42.44 367 GLY B CA 1
ATOM 7293 C C . GLY B 1 367 ? -25.797 -36.5 -21.609 1 42.44 367 GLY B C 1
ATOM 7294 O O . GLY B 1 367 ? -26.094 -35.312 -21.578 1 42.44 367 GLY B O 1
ATOM 7295 N N . ASN B 1 368 ? -24.828 -36.844 -22.266 1 50.56 368 ASN B N 1
ATOM 7296 C CA . ASN B 1 368 ? -24.203 -35.938 -23.266 1 50.56 368 ASN B CA 1
ATOM 7297 C C . ASN B 1 368 ? -25.156 -35.656 -24.422 1 50.56 368 ASN B C 1
ATOM 7299 O O . ASN B 1 368 ? -24.812 -34.906 -25.328 1 50.56 368 ASN B O 1
ATOM 7303 N N . THR B 1 369 ? -26.219 -36.5 -24.484 1 55.16 369 THR B N 1
ATOM 7304 C CA . THR B 1 369 ? -27.141 -36.25 -25.578 1 55.16 369 THR B CA 1
ATOM 7305 C C . THR B 1 369 ? -28.188 -35.219 -25.172 1 55.16 369 THR B C 1
ATOM 7307 O O . THR B 1 369 ? -28.5 -35.062 -23.984 1 55.16 369 THR B O 1
ATOM 7310 N N . LEU B 1 370 ? -28.547 -34.219 -25.953 1 61.94 370 LEU B N 1
ATOM 7311 C CA . LEU B 1 370 ? -29.625 -33.281 -25.797 1 61.94 370 LEU B CA 1
ATOM 7312 C C . LEU B 1 370 ? -30.812 -33.875 -25.062 1 61.94 370 LEU B C 1
ATOM 7314 O O . LEU B 1 370 ? -31.484 -33.219 -24.281 1 61.94 370 LEU B O 1
ATOM 7318 N N . LEU B 1 371 ? -30.984 -35.219 -25.219 1 56.78 371 LEU B N 1
ATOM 7319 C CA . LEU B 1 371 ? -32.156 -35.906 -24.703 1 56.78 371 LEU B CA 1
ATOM 7320 C C . LEU B 1 371 ? -32.062 -36.094 -23.203 1 56.78 371 LEU B C 1
ATOM 7322 O O . LEU B 1 371 ? -33.062 -36.219 -22.516 1 56.78 371 LEU B O 1
ATOM 7326 N N . GLU B 1 372 ? -30.906 -35.938 -22.609 1 68.12 372 GLU B N 1
ATOM 7327 C CA . GLU B 1 372 ? -30.719 -36.25 -21.203 1 68.12 372 GLU B CA 1
ATOM 7328 C C . GLU B 1 372 ? -30.578 -34.969 -20.359 1 68.12 372 GLU B C 1
ATOM 7330 O O . GLU B 1 372 ? -30.438 -35.062 -19.141 1 68.12 372 GLU B O 1
ATOM 7335 N N . LEU B 1 373 ? -30.844 -33.906 -21.031 1 81.88 373 LEU B N 1
ATOM 7336 C CA . LEU B 1 373 ? -30.688 -32.656 -20.312 1 81.88 373 LEU B CA 1
ATOM 7337 C C . LEU B 1 373 ? -31.953 -32.344 -19.531 1 81.88 373 LEU B C 1
ATOM 7339 O O . LEU B 1 373 ? -33.062 -32.438 -20.078 1 81.88 373 LEU B O 1
ATOM 7343 N N . GLU B 1 374 ? -31.781 -32.062 -18.266 1 87.12 374 GLU B N 1
ATOM 7344 C CA . GLU B 1 374 ? -32.906 -31.547 -17.484 1 87.12 374 GLU B CA 1
ATOM 7345 C C . GLU B 1 374 ? -33.531 -30.328 -18.156 1 87.12 374 GLU B C 1
ATOM 7347 O O . GLU B 1 374 ? -32.844 -29.562 -18.828 1 87.12 374 GLU B O 1
ATOM 7352 N N . PRO B 1 375 ? -34.75 -30.141 -18.016 1 87.44 375 PRO B N 1
ATOM 7353 C CA . PRO B 1 375 ? -35.469 -29.031 -18.672 1 87.44 375 PRO B CA 1
ATOM 7354 C C . PRO B 1 375 ? -34.812 -27.672 -18.406 1 87.44 375 PRO B C 1
ATOM 7356 O O . PRO B 1 375 ? -34.688 -26.859 -19.328 1 87.44 375 PRO B O 1
ATOM 7359 N N . ALA B 1 376 ? -34.406 -27.516 -17.203 1 90.5 376 ALA B N 1
ATOM 7360 C CA . ALA B 1 376 ? -33.781 -26.234 -16.875 1 90.5 376 ALA B CA 1
ATOM 7361 C C . ALA B 1 376 ? -32.5 -26.031 -17.656 1 90.5 376 ALA B C 1
ATOM 7363 O O . ALA B 1 376 ? -32.188 -24.922 -18.094 1 90.5 376 ALA B O 1
ATOM 7364 N N . ALA B 1 377 ? -31.781 -27 -17.781 1 92.44 377 ALA B N 1
ATOM 7365 C CA . ALA B 1 377 ? -30.531 -26.953 -18.531 1 92.44 377 ALA B CA 1
ATOM 7366 C C . ALA B 1 377 ? -30.797 -26.75 -20.031 1 92.44 377 ALA B C 1
ATOM 7368 O O . ALA B 1 377 ? -30.047 -26.031 -20.703 1 92.44 377 ALA B O 1
ATOM 7369 N N . ALA B 1 378 ? -31.797 -27.406 -20.484 1 92.44 378 ALA B N 1
ATOM 7370 C CA . ALA B 1 378 ? -32.156 -27.266 -21.891 1 92.44 378 ALA B CA 1
ATOM 7371 C C . ALA B 1 378 ? -32.562 -25.828 -22.203 1 92.44 378 ALA B C 1
ATOM 7373 O O . ALA B 1 378 ? -32.25 -25.328 -23.297 1 92.44 378 ALA B O 1
ATOM 7374 N N . GLN B 1 379 ? -33.219 -25.266 -21.281 1 92.69 379 GLN B N 1
ATOM 7375 C CA . GLN B 1 379 ? -33.625 -23.875 -21.484 1 92.69 379 GLN B CA 1
ATOM 7376 C C . GLN B 1 379 ? -32.375 -22.953 -21.562 1 92.69 379 GLN B C 1
ATOM 7378 O O . GLN B 1 379 ? -32.312 -22.062 -22.406 1 92.69 379 GLN B O 1
ATOM 7383 N N . VAL B 1 380 ? -31.531 -23.125 -20.641 1 94.25 380 VAL B N 1
ATOM 7384 C CA . VAL B 1 380 ? -30.297 -22.344 -20.625 1 94.25 380 VAL B CA 1
ATOM 7385 C C . VAL B 1 380 ? -29.562 -22.531 -21.938 1 94.25 380 VAL B C 1
ATOM 7387 O O . VAL B 1 380 ? -29.047 -21.562 -22.531 1 94.25 380 VAL B O 1
ATOM 7390 N N . LEU B 1 381 ? -29.469 -23.766 -22.375 1 94.75 381 LEU B N 1
ATOM 7391 C CA . LEU B 1 381 ? -28.828 -24.078 -23.656 1 94.75 381 LEU B CA 1
ATOM 7392 C C . LEU B 1 381 ? -29.5 -23.312 -24.797 1 94.75 381 LEU B C 1
ATOM 7394 O O . LEU B 1 381 ? -28.812 -22.703 -25.625 1 94.75 381 LEU B O 1
ATOM 7398 N N . HIS B 1 382 ? -30.734 -23.375 -24.766 1 93.25 382 HIS B N 1
ATOM 7399 C CA . HIS B 1 382 ? -31.5 -22.672 -25.797 1 93.25 382 HIS B CA 1
ATOM 7400 C C . HIS B 1 382 ? -31.219 -21.172 -25.766 1 93.25 382 HIS B C 1
ATOM 7402 O O . HIS B 1 382 ? -31.047 -20.562 -26.812 1 93.25 382 HIS B O 1
ATOM 7408 N N . ASP B 1 383 ? -31.234 -20.656 -24.625 1 94.19 383 ASP B N 1
ATOM 7409 C CA . ASP B 1 383 ? -31 -19.219 -24.484 1 94.19 383 ASP B CA 1
ATOM 7410 C C . ASP B 1 383 ? -29.625 -18.828 -25 1 94.19 383 ASP B C 1
ATOM 7412 O O . ASP B 1 383 ? -29.484 -17.828 -25.719 1 94.19 383 ASP B O 1
ATOM 7416 N N . ILE B 1 384 ? -28.609 -19.578 -24.672 1 93.94 384 ILE B N 1
ATOM 7417 C CA . ILE B 1 384 ? -27.25 -19.281 -25.094 1 93.94 384 ILE B CA 1
ATOM 7418 C C . ILE B 1 384 ? -27.109 -19.422 -26.609 1 93.94 384 ILE B C 1
ATOM 7420 O O . ILE B 1 384 ? -26.562 -18.531 -27.266 1 93.94 384 ILE B O 1
ATOM 7424 N N . VAL B 1 385 ? -27.656 -20.469 -27.109 1 93.5 385 VAL B N 1
ATOM 7425 C CA . VAL B 1 385 ? -27.562 -20.734 -28.547 1 93.5 385 VAL B CA 1
ATOM 7426 C C . VAL B 1 385 ? -28.281 -19.625 -29.312 1 93.5 385 VAL B C 1
ATOM 7428 O O . VAL B 1 385 ? -27.766 -19.141 -30.328 1 93.5 385 VAL B O 1
ATOM 7431 N N . SER B 1 386 ? -29.406 -19.266 -28.797 1 92.44 386 SER B N 1
ATOM 7432 C CA . SER B 1 386 ? -30.172 -18.203 -29.438 1 92.44 386 SER B CA 1
ATOM 7433 C C . SER B 1 386 ? -29.391 -16.891 -29.453 1 92.44 386 SER B C 1
ATOM 7435 O O . SER B 1 386 ? -29.375 -16.172 -30.469 1 92.44 386 SER B O 1
ATOM 7437 N N . LEU B 1 387 ? -28.797 -16.578 -28.391 1 91.06 387 LEU B N 1
ATOM 7438 C CA . LEU B 1 387 ? -28.047 -15.336 -28.281 1 91.06 387 LEU B CA 1
ATOM 7439 C C . LEU B 1 387 ? -26.828 -15.352 -29.188 1 91.06 387 LEU B C 1
ATOM 7441 O O . LEU B 1 387 ? -26.484 -14.344 -29.797 1 91.06 387 LEU B O 1
ATOM 7445 N N . VAL B 1 388 ? -26.156 -16.484 -29.266 1 92.62 388 VAL B N 1
ATOM 7446 C CA . VAL B 1 388 ? -24.984 -16.625 -30.109 1 92.62 388 VAL B CA 1
ATOM 7447 C C . VAL B 1 388 ? -25.375 -16.438 -31.578 1 92.62 388 VAL B C 1
ATOM 7449 O O . VAL B 1 388 ? -24.688 -15.75 -32.312 1 92.62 388 VAL B O 1
ATOM 7452 N N . HIS B 1 389 ? -26.438 -17.047 -31.938 1 90.88 389 HIS B N 1
ATOM 7453 C CA . HIS B 1 389 ? -26.906 -16.938 -33.312 1 90.88 389 HIS B CA 1
ATOM 7454 C C . HIS B 1 389 ? -27.297 -15.516 -33.656 1 90.88 389 HIS B C 1
ATOM 7456 O O . HIS B 1 389 ? -27.062 -15.055 -34.781 1 90.88 389 HIS B O 1
ATOM 7462 N N . ASN B 1 390 ? -27.922 -14.875 -32.781 1 87.75 390 ASN B N 1
ATOM 7463 C CA . ASN B 1 390 ? -28.281 -13.477 -33 1 87.75 390 ASN B CA 1
ATOM 7464 C C . ASN B 1 390 ? -27.062 -12.602 -33.188 1 87.75 390 ASN B C 1
ATOM 7466 O O . ASN B 1 390 ? -27.078 -11.672 -34 1 87.75 390 ASN B O 1
ATOM 7470 N N . TYR B 1 391 ? -26.062 -12.898 -32.438 1 85.12 391 TYR B N 1
ATOM 7471 C CA . TYR B 1 391 ? -24.844 -12.109 -32.5 1 85.12 391 TYR B CA 1
ATOM 7472 C C . TYR B 1 391 ? -24.078 -12.383 -33.812 1 85.12 391 TYR B C 1
ATOM 7474 O O . TYR B 1 391 ? -23.578 -11.461 -34.438 1 85.12 391 TYR B O 1
ATOM 7482 N N . VAL B 1 392 ? -23.922 -13.641 -34.219 1 81.69 392 VAL B N 1
ATOM 7483 C CA . VAL B 1 392 ? -23.188 -14.023 -35.406 1 81.69 392 VAL B CA 1
ATOM 7484 C C . VAL B 1 392 ? -23.969 -13.602 -36.656 1 81.69 392 VAL B C 1
ATOM 7486 O O . VAL B 1 392 ? -23.391 -13.164 -37.656 1 81.69 392 VAL B O 1
ATOM 7489 N N . GLY B 1 393 ? -25.25 -13.781 -36.625 1 70.88 393 GLY B N 1
ATOM 7490 C CA . GLY B 1 393 ? -26.094 -13.344 -37.719 1 70.88 393 GLY B CA 1
ATOM 7491 C C . GLY B 1 393 ? -26.078 -11.844 -37.938 1 70.88 393 GLY B C 1
ATOM 7492 O O . GLY B 1 393 ? -26.062 -11.367 -39.062 1 70.88 393 GLY B O 1
ATOM 7493 N N . ALA B 1 394 ? -26.062 -11.164 -36.875 1 66.88 394 ALA B N 1
ATOM 7494 C CA . ALA B 1 394 ? -26.031 -9.703 -36.969 1 66.88 394 ALA B CA 1
ATOM 7495 C C . ALA B 1 394 ? -24.719 -9.211 -37.562 1 66.88 394 ALA B C 1
ATOM 7497 O O . ALA B 1 394 ? -24.688 -8.227 -38.312 1 66.88 394 ALA B O 1
ATOM 7498 N N . ASN B 1 395 ? -23.609 -9.859 -37.25 1 60.56 395 ASN B N 1
ATOM 7499 C CA . ASN B 1 395 ? -22.312 -9.445 -37.781 1 60.56 395 ASN B CA 1
ATOM 7500 C C . ASN B 1 395 ? -22.125 -9.867 -39.25 1 60.56 395 ASN B C 1
ATOM 7502 O O . ASN B 1 395 ? -21.406 -9.211 -40 1 60.56 395 ASN B O 1
ATOM 7506 N N . GLN B 1 396 ? -22.734 -10.984 -39.75 1 52.5 396 GLN B N 1
ATOM 7507 C CA . GLN B 1 396 ? -22.734 -11.359 -41.156 1 52.5 396 GLN B CA 1
ATOM 7508 C C . GLN B 1 396 ? -23.547 -10.367 -41.969 1 52.5 396 GLN B C 1
ATOM 7510 O O . GLN B 1 396 ? -23.156 -10.031 -43.094 1 52.5 396 GLN B O 1
ATOM 7515 N N . ASP B 1 397 ? -24.578 -9.93 -41.5 1 49.25 397 ASP B N 1
ATOM 7516 C CA . ASP B 1 397 ? -25.359 -8.922 -42.219 1 49.25 397 ASP B CA 1
ATOM 7517 C C . ASP B 1 397 ? -24.609 -7.59 -42.281 1 49.25 397 ASP B C 1
ATOM 7519 O O . ASP B 1 397 ? -24.703 -6.859 -43.25 1 49.25 397 ASP B O 1
ATOM 7523 N N . GLN B 1 398 ? -23.828 -7.312 -41.312 1 46.06 398 GLN B N 1
ATOM 7524 C CA . GLN B 1 398 ? -23.062 -6.07 -41.375 1 46.06 398 GLN B CA 1
ATOM 7525 C C . GLN B 1 398 ? -21.875 -6.207 -42.312 1 46.06 398 GLN B C 1
ATOM 7527 O O . GLN B 1 398 ? -21.469 -5.23 -42.969 1 46.06 398 GLN B O 1
ATOM 7532 N N . GLN B 1 399 ? -21.219 -7.344 -42.406 1 42.38 399 GLN B N 1
ATOM 7533 C CA . GLN B 1 399 ? -20.125 -7.539 -43.375 1 42.38 399 GLN B CA 1
ATOM 7534 C C . GLN B 1 399 ? -20.656 -7.664 -44.781 1 42.38 399 GLN B C 1
ATOM 7536 O O . GLN B 1 399 ? -19.969 -7.332 -45.75 1 42.38 399 GLN B O 1
ATOM 7541 N N . SER B 1 400 ? -21.766 -8.227 -45.031 1 39.59 400 SER B N 1
ATOM 7542 C CA . SER B 1 400 ? -22.281 -8.297 -46.406 1 39.59 400 SER B CA 1
ATOM 7543 C C . SER B 1 400 ? -22.516 -6.902 -46.969 1 39.59 400 SER B C 1
ATOM 7545 O O . SER B 1 400 ? -22.609 -6.734 -48.188 1 39.59 400 SER B O 1
ATOM 7547 N N . LEU B 1 401 ? -22.891 -5.945 -46.219 1 35.44 401 LEU B N 1
ATOM 7548 C CA . LEU B 1 401 ? -23.031 -4.637 -46.844 1 35.44 401 LEU B CA 1
ATOM 7549 C C . LEU B 1 401 ? -21.672 -4.051 -47.219 1 35.44 401 LEU B C 1
ATOM 7551 O O . LEU B 1 401 ? -21.578 -3.201 -48.094 1 35.44 401 LEU B O 1
ATOM 7555 N N . SER B 1 402 ? -20.641 -4.293 -46.375 1 35.09 402 SER B N 1
ATOM 7556 C CA . SER B 1 402 ? -19.391 -3.615 -46.719 1 35.09 402 SER B CA 1
ATOM 7557 C C . SER B 1 402 ? -18.625 -4.406 -47.781 1 35.09 402 SER B C 1
ATOM 7559 O O . SER B 1 402 ? -17.5 -4.035 -48.156 1 35.09 402 SER B O 1
ATOM 7561 N N . ALA B 1 403 ? -19.031 -5.633 -48.125 1 34.56 403 ALA B N 1
ATOM 7562 C CA . ALA B 1 403 ? -18.234 -6.402 -49.094 1 34.56 403 ALA B CA 1
ATOM 7563 C C . ALA B 1 403 ? -18.266 -5.762 -50.469 1 34.56 403 ALA B C 1
ATOM 7565 O O . ALA B 1 403 ? -17.766 -6.34 -51.438 1 34.56 403 ALA B O 1
ATOM 7566 N N . SER B 1 404 ? -19 -4.672 -50.625 1 30.55 404 SER B N 1
ATOM 7567 C CA . SER B 1 404 ? -18.844 -4.383 -52.062 1 30.55 404 SER B CA 1
ATOM 7568 C C . SER B 1 404 ? -17.391 -4.027 -52.375 1 30.55 404 SER B C 1
ATOM 7570 O O . SER B 1 404 ? -17.047 -3.854 -53.562 1 30.55 404 SER B O 1
ATOM 7572 N N . ILE B 1 405 ? -16.766 -3.145 -51.594 1 29.31 405 ILE B N 1
ATOM 7573 C CA . ILE B 1 405 ? -15.625 -2.576 -52.312 1 29.31 405 ILE B CA 1
ATOM 7574 C C . ILE B 1 405 ? -14.508 -3.613 -52.406 1 29.31 405 ILE B C 1
ATOM 7576 O O . ILE B 1 405 ? -14.289 -4.387 -51.469 1 29.31 405 ILE B O 1
ATOM 7580 N N . ASN B 1 406 ? -13.75 -3.84 -53.656 1 27.78 406 ASN B N 1
ATOM 7581 C CA . ASN B 1 406 ? -12.781 -4.699 -54.312 1 27.78 406 ASN B CA 1
ATOM 7582 C C . ASN B 1 406 ? -11.539 -4.93 -53.469 1 27.78 406 ASN B C 1
ATOM 7584 O O . ASN B 1 406 ? -10.617 -5.629 -53.875 1 27.78 406 ASN B O 1
ATOM 7588 N N . ASP B 1 407 ? -11.031 -3.875 -52.75 1 31.22 407 ASP B N 1
ATOM 7589 C CA . ASP B 1 407 ? -9.594 -4.02 -52.562 1 31.22 407 ASP B CA 1
ATOM 7590 C C . ASP B 1 407 ? -9.273 -5.148 -51.594 1 31.22 407 ASP B C 1
ATOM 7592 O O . ASP B 1 407 ? -9.727 -5.133 -50.438 1 31.22 407 ASP B O 1
ATOM 7596 N N . VAL B 1 408 ? -9.031 -6.422 -52.031 1 29.66 408 VAL B N 1
ATOM 7597 C CA . VAL B 1 408 ? -8.594 -7.703 -51.469 1 29.66 408 VAL B CA 1
ATOM 7598 C C . VAL B 1 408 ? -7.41 -7.488 -50.531 1 29.66 408 VAL B C 1
ATOM 7600 O O . VAL B 1 408 ? -6.703 -8.438 -50.188 1 29.66 408 VAL B O 1
ATOM 7603 N N . GLU B 1 409 ? -6.938 -6.227 -50.25 1 28.72 409 GLU B N 1
ATOM 7604 C CA . GLU B 1 409 ? -5.656 -6.332 -49.562 1 28.72 409 GLU B CA 1
ATOM 7605 C C . GLU B 1 409 ? -5.75 -7.27 -48.344 1 28.72 409 GLU B C 1
ATOM 7607 O O . GLU B 1 409 ? -6.848 -7.555 -47.875 1 28.72 409 GLU B O 1
ATOM 7612 N N . VAL B 1 410 ? -4.566 -7.383 -47.562 1 29.03 410 VAL B N 1
ATOM 7613 C CA . VAL B 1 410 ? -3.939 -8.289 -46.594 1 29.03 410 VAL B CA 1
ATOM 7614 C C . VAL B 1 410 ? -4.812 -8.398 -45.344 1 29.03 410 VAL B C 1
ATOM 7616 O O . VAL B 1 410 ? -4.992 -7.422 -44.625 1 29.03 410 VAL B O 1
ATOM 7619 N N . ARG B 1 411 ? -5.852 -9.266 -45.375 1 30.16 411 ARG B N 1
ATOM 7620 C CA . ARG B 1 411 ? -6.789 -9.68 -44.344 1 30.16 411 ARG B CA 1
ATOM 7621 C C . ARG B 1 411 ? -6.051 -10.242 -43.125 1 30.16 411 ARG B C 1
ATOM 7623 O O . ARG B 1 411 ? -6.637 -10.961 -42.312 1 30.16 411 ARG B O 1
ATOM 7630 N N . GLU B 1 412 ? -4.668 -10.133 -43.188 1 27.05 412 GLU B N 1
ATOM 7631 C CA . GLU B 1 412 ? -4.066 -10.992 -42.156 1 27.05 412 GLU B CA 1
ATOM 7632 C C . GLU B 1 412 ? -4.613 -10.664 -40.781 1 27.05 412 GLU B C 1
ATOM 7634 O O . GLU B 1 412 ? -4.875 -11.57 -39.969 1 27.05 412 GLU B O 1
ATOM 7639 N N . ASN B 1 413 ? -4.215 -9.5 -40.219 1 28.48 413 ASN B N 1
ATOM 7640 C CA . ASN B 1 413 ? -4.227 -9.375 -38.75 1 28.48 413 ASN B CA 1
ATOM 7641 C C . ASN B 1 413 ? -5.629 -9.094 -38.219 1 28.48 413 ASN B C 1
ATOM 7643 O O . ASN B 1 413 ? -6 -7.934 -38.031 1 28.48 413 ASN B O 1
ATOM 7647 N N . ALA B 1 414 ? -6.648 -9.797 -38.594 1 28.8 414 ALA B N 1
ATOM 7648 C CA . ALA B 1 414 ? -7.949 -9.523 -37.969 1 28.8 414 ALA B CA 1
ATOM 7649 C C . ALA B 1 414 ? -7.863 -9.578 -36.438 1 28.8 414 ALA B C 1
ATOM 7651 O O . ALA B 1 414 ? -7.812 -10.664 -35.875 1 28.8 414 ALA B O 1
ATOM 7652 N N . LYS B 1 415 ? -7.293 -8.586 -35.906 1 32.84 415 LYS B N 1
ATOM 7653 C CA . LYS B 1 415 ? -7.383 -8.344 -34.469 1 32.84 415 LYS B CA 1
ATOM 7654 C C . LYS B 1 415 ? -8.812 -8.547 -33.969 1 32.84 415 LYS B C 1
ATOM 7656 O O . LYS B 1 415 ? -9.742 -7.918 -34.438 1 32.84 415 LYS B O 1
ATOM 7661 N N . CYS B 1 416 ? -9.188 -9.695 -33.562 1 32.78 416 CYS B N 1
ATOM 7662 C CA . CYS B 1 416 ? -10.422 -9.945 -32.812 1 32.78 416 CYS B CA 1
ATOM 7663 C C . CYS B 1 416 ? -10.734 -8.781 -31.875 1 32.78 416 CYS B C 1
ATOM 7665 O O . CYS B 1 416 ? -10.094 -8.633 -30.828 1 32.78 416 CYS B O 1
ATOM 7667 N N . GLU B 1 417 ? -11.023 -7.668 -32.438 1 36.69 417 GLU B N 1
ATOM 7668 C CA . GLU B 1 417 ? -11.5 -6.555 -31.609 1 36.69 417 GLU B CA 1
ATOM 7669 C C . GLU B 1 417 ? -12.664 -6.984 -30.734 1 36.69 417 GLU B C 1
ATOM 7671 O O . GLU B 1 417 ? -13.758 -7.27 -31.219 1 36.69 417 GLU B O 1
ATOM 7676 N N . LYS B 1 418 ? -12.445 -7.691 -29.719 1 41.84 418 LYS B N 1
ATOM 7677 C CA . LYS B 1 418 ? -13.5 -7.871 -28.719 1 41.84 418 LYS B CA 1
ATOM 7678 C C . LYS B 1 418 ? -14.258 -6.57 -28.484 1 41.84 418 LYS B C 1
ATOM 7680 O O . LYS B 1 418 ? -13.68 -5.484 -28.562 1 41.84 418 LYS B O 1
ATOM 7685 N N . ARG B 1 419 ? -15.484 -6.465 -28.672 1 38.5 419 ARG B N 1
ATOM 7686 C CA . ARG B 1 419 ? -16.328 -5.32 -28.328 1 38.5 419 ARG B CA 1
ATOM 7687 C C . ARG B 1 419 ? -15.914 -4.703 -27 1 38.5 419 ARG B C 1
ATOM 7689 O O . ARG B 1 419 ? -16.219 -5.238 -25.938 1 38.5 419 ARG B O 1
ATOM 7696 N N . VAL B 1 420 ? -14.836 -4.074 -26.875 1 41.78 420 VAL B N 1
ATOM 7697 C CA . VAL B 1 420 ? -14.414 -3.35 -25.688 1 41.78 420 VAL B CA 1
ATOM 7698 C C . VAL B 1 420 ? -15.469 -2.316 -25.297 1 41.78 420 VAL B C 1
ATOM 7700 O O . VAL B 1 420 ? -15.484 -1.824 -24.172 1 41.78 420 VAL B O 1
ATOM 7703 N N . ASN B 1 421 ? -16.188 -1.717 -26.281 1 39.12 421 ASN B N 1
ATOM 7704 C CA . ASN B 1 421 ? -16.938 -0.492 -26.016 1 39.12 421 ASN B CA 1
ATOM 7705 C C . ASN B 1 421 ? -18.25 -0.78 -25.312 1 39.12 421 ASN B C 1
ATOM 7707 O O . ASN B 1 421 ? -19.156 0.054 -25.312 1 39.12 421 ASN B O 1
ATOM 7711 N N . GLY B 1 422 ? -18.766 -2.018 -25.109 1 38.44 422 GLY B N 1
ATOM 7712 C CA . GLY B 1 422 ? -20.172 -2.021 -24.703 1 38.44 422 GLY B CA 1
ATOM 7713 C C . GLY B 1 422 ? -20.391 -1.472 -23.297 1 38.44 422 GLY B C 1
ATOM 7714 O O . GLY B 1 422 ? -19.516 -1.58 -22.438 1 38.44 422 GLY B O 1
ATOM 7715 N N . SER B 1 423 ? -21.281 -0.501 -23.156 1 44.59 423 SER B N 1
ATOM 7716 C CA . SER B 1 423 ? -21.906 -0.081 -21.906 1 44.59 423 SER B CA 1
ATOM 7717 C C . SER B 1 423 ? -22.156 -1.271 -20.984 1 44.59 423 SER B C 1
ATOM 7719 O O . SER B 1 423 ? -22.797 -2.246 -21.391 1 44.59 423 SER B O 1
ATOM 7721 N N . LEU B 1 424 ? -21.281 -1.53 -20.047 1 51.88 424 LEU B N 1
ATOM 7722 C CA . LEU B 1 424 ? -21.438 -2.543 -19 1 51.88 424 LEU B CA 1
ATOM 7723 C C . LEU B 1 424 ? -22.891 -2.725 -18.625 1 51.88 424 LEU B C 1
ATOM 7725 O O . LEU B 1 424 ? -23.234 -3.602 -17.828 1 51.88 424 LEU B O 1
ATOM 7729 N N . ASN B 1 425 ? -23.734 -1.907 -19 1 59.22 425 ASN B N 1
ATOM 7730 C CA . ASN B 1 425 ? -25.047 -1.827 -18.344 1 59.22 425 ASN B CA 1
ATOM 7731 C C . ASN B 1 425 ? -25.859 -3.098 -18.562 1 59.22 425 ASN B C 1
ATOM 7733 O O . ASN B 1 425 ? -26.562 -3.545 -17.656 1 59.22 425 ASN B O 1
ATOM 7737 N N . ASP B 1 426 ? -25.938 -3.623 -19.875 1 73.75 426 ASP B N 1
ATOM 7738 C CA . ASP B 1 426 ? -26.844 -4.77 -20 1 73.75 426 ASP B CA 1
ATOM 7739 C C . ASP B 1 426 ? -26.172 -5.906 -20.766 1 73.75 426 ASP B C 1
ATOM 7741 O O . ASP B 1 426 ? -25.906 -5.773 -21.969 1 73.75 426 ASP B O 1
ATOM 7745 N N . ASP B 1 427 ? -25.578 -6.93 -20.062 1 87.31 427 ASP B N 1
ATOM 7746 C CA . ASP B 1 427 ? -24.969 -8.102 -20.672 1 87.31 427 ASP B CA 1
ATOM 7747 C C . ASP B 1 427 ? -25.797 -9.359 -20.422 1 87.31 427 ASP B C 1
ATOM 7749 O O . ASP B 1 427 ? -25.641 -10.016 -19.391 1 87.31 427 ASP B O 1
ATOM 7753 N N . PRO B 1 428 ? -26.625 -9.68 -21.406 1 89.94 428 PRO B N 1
ATOM 7754 C CA . PRO B 1 428 ? -27.531 -10.82 -21.203 1 89.94 428 PRO B CA 1
ATOM 7755 C C . PRO B 1 428 ? -26.781 -12.133 -20.984 1 89.94 428 PRO B C 1
ATOM 7757 O O . PRO B 1 428 ? -27.219 -12.984 -20.219 1 89.94 428 PRO B O 1
ATOM 7760 N N . ILE B 1 429 ? -25.703 -12.312 -21.703 1 93.19 429 ILE B N 1
ATOM 7761 C CA . ILE B 1 429 ? -24.922 -13.539 -21.562 1 93.19 429 ILE B CA 1
ATOM 7762 C C . ILE B 1 429 ? -24.391 -13.648 -20.125 1 93.19 429 ILE B C 1
ATOM 7764 O O . ILE B 1 429 ? -24.5 -14.703 -19.5 1 93.19 429 ILE B O 1
ATOM 7768 N N . ALA B 1 430 ? -23.828 -12.57 -19.609 1 94.19 430 ALA B N 1
ATOM 7769 C CA . ALA B 1 430 ? -23.297 -12.562 -18.25 1 94.19 430 ALA B CA 1
ATOM 7770 C C . ALA B 1 430 ? -24.391 -12.867 -17.234 1 94.19 430 ALA B C 1
ATOM 7772 O O . ALA B 1 430 ? -24.172 -13.602 -16.266 1 94.19 430 ALA B O 1
ATOM 7773 N N . LYS B 1 431 ? -25.516 -12.359 -17.484 1 92.19 431 LYS B N 1
ATOM 7774 C CA . LYS B 1 431 ? -26.641 -12.578 -16.578 1 92.19 431 LYS B CA 1
ATOM 7775 C C . LYS B 1 431 ? -27.078 -14.039 -16.578 1 92.19 431 LYS B C 1
ATOM 7777 O O . LYS B 1 431 ? -27.344 -14.609 -15.516 1 92.19 431 LYS B O 1
ATOM 7782 N N . ILE B 1 432 ? -27.156 -14.617 -17.719 1 93.69 432 ILE B N 1
ATOM 7783 C CA . ILE B 1 432 ? -27.531 -16.016 -17.844 1 93.69 432 ILE B CA 1
ATOM 7784 C C . ILE B 1 432 ? -26.516 -16.891 -17.094 1 93.69 432 ILE B C 1
ATOM 7786 O O . ILE B 1 432 ? -26.891 -17.766 -16.312 1 93.69 432 ILE B O 1
ATOM 7790 N N . LEU B 1 433 ? -25.281 -16.641 -17.359 1 94.81 433 LEU B N 1
ATOM 7791 C CA . LEU B 1 433 ? -24.219 -17.422 -16.719 1 94.81 433 LEU B CA 1
ATOM 7792 C C . LEU B 1 433 ? -24.266 -17.266 -15.211 1 94.81 433 LEU B C 1
ATOM 7794 O O . LEU B 1 433 ? -24.031 -18.234 -14.477 1 94.81 433 LEU B O 1
ATOM 7798 N N . TRP B 1 434 ? -24.531 -16.062 -14.781 1 93.25 434 TRP B N 1
ATOM 7799 C CA . TRP B 1 434 ? -24.547 -15.789 -13.352 1 93.25 434 TRP B CA 1
ATOM 7800 C C . TRP B 1 434 ? -25.672 -16.531 -12.656 1 93.25 434 TRP B C 1
ATOM 7802 O O . TRP B 1 434 ? -25.5 -17.062 -11.555 1 93.25 434 TRP B O 1
ATOM 7812 N N . ASP B 1 435 ? -26.75 -16.594 -13.258 1 92.06 435 ASP B N 1
ATOM 7813 C CA . ASP B 1 435 ? -27.953 -17.109 -12.633 1 92.06 435 ASP B CA 1
ATOM 7814 C C . ASP B 1 435 ? -27.984 -18.641 -12.664 1 92.06 435 ASP B C 1
ATOM 7816 O O . ASP B 1 435 ? -28.703 -19.281 -11.898 1 92.06 435 ASP B O 1
ATOM 7820 N N . VAL B 1 436 ? -27.203 -19.203 -13.5 1 94.12 436 VAL B N 1
ATOM 7821 C CA . VAL B 1 436 ? -27.25 -20.656 -13.672 1 94.12 436 VAL B CA 1
ATOM 7822 C C . VAL B 1 436 ? -26.406 -21.312 -12.586 1 94.12 436 VAL B C 1
ATOM 7824 O O . VAL B 1 436 ? -25.312 -20.844 -12.242 1 94.12 436 VAL B O 1
ATOM 7827 N N . GLU B 1 437 ? -26.891 -22.391 -12.078 1 93.25 437 GLU B N 1
ATOM 7828 C CA . GLU B 1 437 ? -26.109 -23.203 -11.141 1 93.25 437 GLU B CA 1
ATOM 7829 C C . GLU B 1 437 ? -24.906 -23.844 -11.82 1 93.25 437 GLU B C 1
ATOM 7831 O O . GLU B 1 437 ? -25 -24.281 -12.969 1 93.25 437 GLU B O 1
ATOM 7836 N N . PRO B 1 438 ? -23.875 -23.969 -11.133 1 93.19 438 PRO B N 1
ATOM 7837 C CA . PRO B 1 438 ? -22.625 -24.453 -11.734 1 93.19 438 PRO B CA 1
ATOM 7838 C C . PRO B 1 438 ? -22.781 -25.844 -12.344 1 93.19 438 PRO B C 1
ATOM 7840 O O . PRO B 1 438 ? -22.281 -26.094 -13.445 1 93.19 438 PRO B O 1
ATOM 7843 N N . GLN B 1 439 ? -23.406 -26.75 -11.711 1 91.06 439 GLN B N 1
ATOM 7844 C CA . GLN B 1 439 ? -23.547 -28.109 -12.219 1 91.06 439 GLN B CA 1
ATOM 7845 C C . GLN B 1 439 ? -24.391 -28.125 -13.484 1 91.06 439 GLN B C 1
ATOM 7847 O O . GLN B 1 439 ? -24.109 -28.875 -14.422 1 91.06 439 GLN B O 1
ATOM 7852 N N . ARG B 1 440 ? -25.391 -27.344 -13.422 1 92.31 440 ARG B N 1
ATOM 7853 C CA . ARG B 1 440 ? -26.234 -27.234 -14.602 1 92.31 440 ARG B CA 1
ATOM 7854 C C . ARG B 1 440 ? -25.453 -26.656 -15.781 1 92.31 440 ARG B C 1
ATOM 7856 O O . ARG B 1 440 ? -25.609 -27.109 -16.922 1 92.31 440 ARG B O 1
ATOM 7863 N N . LEU B 1 441 ? -24.703 -25.703 -15.508 1 94.56 441 LEU B N 1
ATOM 7864 C CA . LEU B 1 441 ? -23.891 -25.094 -16.547 1 94.56 441 LEU B CA 1
ATOM 7865 C C . LEU B 1 441 ? -22.922 -26.109 -17.141 1 94.56 441 LEU B C 1
ATOM 7867 O O . LEU B 1 441 ? -22.656 -26.109 -18.344 1 94.56 441 LEU B O 1
ATOM 7871 N N . GLN B 1 442 ? -22.391 -26.875 -16.297 1 93.81 442 GLN B N 1
ATOM 7872 C CA . GLN B 1 442 ? -21.5 -27.953 -16.734 1 93.81 442 GLN B CA 1
ATOM 7873 C C . GLN B 1 442 ? -22.188 -28.844 -17.766 1 93.81 442 GLN B C 1
ATOM 7875 O O . GLN B 1 442 ? -21.594 -29.141 -18.812 1 93.81 442 GLN B O 1
ATOM 7880 N N . HIS B 1 443 ? -23.391 -29.203 -17.453 1 92.75 443 HIS B N 1
ATOM 7881 C CA . HIS B 1 443 ? -24.156 -30.047 -18.359 1 92.75 443 HIS B CA 1
ATOM 7882 C C . HIS B 1 443 ? -24.438 -29.328 -19.672 1 92.75 443 HIS B C 1
ATOM 7884 O O . HIS B 1 443 ? -24.422 -29.953 -20.734 1 92.75 443 HIS B O 1
ATOM 7890 N N . VAL B 1 444 ? -24.719 -28.125 -19.562 1 94.75 444 VAL B N 1
ATOM 7891 C CA . VAL B 1 444 ? -25.031 -27.328 -20.75 1 94.75 444 VAL B CA 1
ATOM 7892 C C . VAL B 1 444 ? -23.812 -27.281 -21.672 1 94.75 444 VAL B C 1
ATOM 7894 O O . VAL B 1 444 ? -23.938 -27.5 -22.875 1 94.75 444 VAL B O 1
ATOM 7897 N N . PHE B 1 445 ? -22.688 -27.047 -21.125 1 95.38 445 PHE B N 1
ATOM 7898 C CA . PHE B 1 445 ? -21.484 -26.922 -21.938 1 95.38 445 PHE B CA 1
ATOM 7899 C C . PHE B 1 445 ? -21.078 -28.266 -22.531 1 95.38 445 PHE B C 1
ATOM 7901 O O . PHE B 1 445 ? -20.578 -28.328 -23.656 1 95.38 445 PHE B O 1
ATOM 7908 N N . LEU B 1 446 ? -21.281 -29.312 -21.797 1 93.94 446 LEU B N 1
ATOM 7909 C CA . LEU B 1 446 ? -21.031 -30.641 -22.328 1 93.94 446 LEU B CA 1
ATOM 7910 C C . LEU B 1 446 ? -21.953 -30.938 -23.5 1 93.94 446 LEU B C 1
ATOM 7912 O O . LEU B 1 446 ? -21.5 -31.469 -24.531 1 93.94 446 LEU B O 1
ATOM 7916 N N . ALA B 1 447 ? -23.172 -30.578 -23.281 1 93.31 447 ALA B N 1
ATOM 7917 C CA . ALA B 1 447 ? -24.141 -30.75 -24.359 1 93.31 447 ALA B CA 1
ATOM 7918 C C . ALA B 1 447 ? -23.766 -29.922 -25.594 1 93.31 447 ALA B C 1
ATOM 7920 O O . ALA B 1 447 ? -23.891 -30.391 -26.719 1 93.31 447 ALA B O 1
ATOM 7921 N N . MET B 1 448 ? -23.328 -28.75 -25.375 1 94.62 448 MET B N 1
ATOM 7922 C CA . MET B 1 448 ? -22.938 -27.891 -26.469 1 94.62 448 MET B CA 1
ATOM 7923 C C . MET B 1 448 ? -21.703 -28.438 -27.188 1 94.62 448 MET B C 1
ATOM 7925 O O . MET B 1 448 ? -21.625 -28.391 -28.422 1 94.62 448 MET B O 1
ATOM 7929 N N . ALA B 1 449 ? -20.766 -28.906 -26.438 1 94.56 449 ALA B N 1
ATOM 7930 C CA . ALA B 1 449 ? -19.547 -29.438 -27 1 94.56 449 ALA B CA 1
ATOM 7931 C C . ALA B 1 449 ? -19.828 -30.625 -27.922 1 94.56 449 ALA B C 1
ATOM 7933 O O . ALA B 1 449 ? -19.188 -30.781 -28.969 1 94.56 449 ALA B O 1
ATOM 7934 N N . HIS B 1 450 ? -20.828 -31.375 -27.625 1 92.38 450 HIS B N 1
ATOM 7935 C CA . HIS B 1 450 ? -21.156 -32.594 -28.375 1 92.38 450 HIS B CA 1
ATOM 7936 C C . HIS B 1 450 ? -22.078 -32.281 -29.547 1 92.38 450 HIS B C 1
ATOM 7938 O O . HIS B 1 450 ? -21.922 -32.844 -30.641 1 92.38 450 HIS B O 1
ATOM 7944 N N . ASN B 1 451 ? -23 -31.391 -29.266 1 91.62 451 ASN B N 1
ATOM 7945 C CA . ASN B 1 451 ? -24.078 -31.219 -30.234 1 91.62 451 ASN B CA 1
ATOM 7946 C C . ASN B 1 451 ? -23.906 -29.938 -31.047 1 91.62 451 ASN B C 1
ATOM 7948 O O . ASN B 1 451 ? -24.391 -29.844 -32.156 1 91.62 451 ASN B O 1
ATOM 7952 N N . PHE B 1 452 ? -23.266 -28.969 -30.469 1 93.25 452 PHE B N 1
ATOM 7953 C CA . PHE B 1 452 ? -23.141 -27.672 -31.141 1 93.25 452 PHE B CA 1
ATOM 7954 C C . PHE B 1 452 ? -21.719 -27.141 -30.984 1 93.25 452 PHE B C 1
ATOM 7956 O O . PHE B 1 452 ? -21.531 -26 -30.547 1 93.25 452 PHE B O 1
ATOM 7963 N N . PRO B 1 453 ? -20.672 -27.781 -31.391 1 94.31 453 PRO B N 1
ATOM 7964 C CA . PRO B 1 453 ? -19.297 -27.359 -31.156 1 94.31 453 PRO B CA 1
ATOM 7965 C C . PRO B 1 453 ? -18.984 -26 -31.797 1 94.31 453 PRO B C 1
ATOM 7967 O O . PRO B 1 453 ? -18.25 -25.203 -31.219 1 94.31 453 PRO B O 1
ATOM 7970 N N . ARG B 1 454 ? -19.547 -25.75 -32.938 1 94 454 ARG B N 1
ATOM 7971 C CA . ARG B 1 454 ? -19.281 -24.484 -33.625 1 94 454 ARG B CA 1
ATOM 7972 C C . ARG B 1 454 ? -19.922 -23.312 -32.906 1 94 454 ARG B C 1
ATOM 7974 O O . ARG B 1 454 ? -19.375 -22.219 -32.875 1 94 454 ARG B O 1
ATOM 7981 N N . THR B 1 455 ? -21.109 -23.578 -32.406 1 94.25 455 THR B N 1
ATOM 7982 C CA . THR B 1 455 ? -21.781 -22.547 -31.625 1 94.25 455 THR B CA 1
ATOM 7983 C C . THR B 1 455 ? -21.016 -22.234 -30.344 1 94.25 455 THR B C 1
ATOM 7985 O O . THR B 1 455 ? -20.906 -21.078 -29.938 1 94.25 455 THR B O 1
ATOM 7988 N N . LEU B 1 456 ? -20.531 -23.297 -29.703 1 95.75 456 LEU B N 1
ATOM 7989 C CA . LEU B 1 456 ? -19.719 -23.109 -28.516 1 95.75 456 LEU B CA 1
ATOM 7990 C C . LEU B 1 456 ? -18.453 -22.312 -28.828 1 95.75 456 LEU B C 1
ATOM 7992 O O . LEU B 1 456 ? -18.062 -21.438 -28.062 1 95.75 456 LEU B O 1
ATOM 7996 N N . GLU B 1 457 ? -17.828 -22.641 -29.859 1 95.12 457 GLU B N 1
ATOM 7997 C CA . GLU B 1 457 ? -16.641 -21.922 -30.312 1 95.12 457 GLU B CA 1
ATOM 7998 C C . GLU B 1 457 ? -16.953 -20.438 -30.531 1 95.12 457 GLU B C 1
ATOM 8000 O O . GLU B 1 457 ? -16.219 -19.562 -30.078 1 95.12 457 GLU B O 1
ATOM 8005 N N . ALA B 1 458 ? -18.016 -20.156 -31.266 1 94.06 458 ALA B N 1
ATOM 8006 C CA . ALA B 1 458 ? -18.438 -18.766 -31.5 1 94.06 458 ALA B CA 1
ATOM 8007 C C . ALA B 1 458 ? -18.734 -18.047 -30.188 1 94.06 458 ALA B C 1
ATOM 8009 O O . ALA B 1 458 ? -18.453 -16.859 -30.047 1 94.06 458 ALA B O 1
ATOM 8010 N N . PHE B 1 459 ? -19.406 -18.797 -29.312 1 95.31 459 PHE B N 1
ATOM 8011 C CA . PHE B 1 459 ? -19.719 -18.266 -27.984 1 95.31 459 PHE B CA 1
ATOM 8012 C C . PHE B 1 459 ? -18.469 -17.766 -27.281 1 95.31 459 PHE B C 1
ATOM 8014 O O . PHE B 1 459 ? -18.438 -16.625 -26.812 1 95.31 459 PHE B O 1
ATOM 8021 N N . VAL B 1 460 ? -17.422 -18.531 -27.266 1 96.12 460 VAL B N 1
ATOM 8022 C CA . VAL B 1 460 ? -16.203 -18.25 -26.516 1 96.12 460 VAL B CA 1
ATOM 8023 C C . VAL B 1 460 ? -15.359 -17.219 -27.266 1 96.12 460 VAL B C 1
ATOM 8025 O O . VAL B 1 460 ? -14.82 -16.281 -26.656 1 96.12 460 VAL B O 1
ATOM 8028 N N . LEU B 1 461 ? -15.242 -17.328 -28.531 1 94.31 461 LEU B N 1
ATOM 8029 C CA . LEU B 1 461 ? -14.297 -16.531 -29.297 1 94.31 461 LEU B CA 1
ATOM 8030 C C . LEU B 1 461 ? -14.891 -15.18 -29.672 1 94.31 461 LEU B C 1
ATOM 8032 O O . LEU B 1 461 ? -14.164 -14.188 -29.797 1 94.31 461 LEU B O 1
ATOM 8036 N N . HIS B 1 462 ? -16.25 -15.109 -29.766 1 91.56 462 HIS B N 1
ATOM 8037 C CA . HIS B 1 462 ? -16.781 -13.906 -30.391 1 91.56 462 HIS B CA 1
ATOM 8038 C C . HIS B 1 462 ? -17.859 -13.266 -29.5 1 91.56 462 HIS B C 1
ATOM 8040 O O . HIS B 1 462 ? -18.094 -12.055 -29.594 1 91.56 462 HIS B O 1
ATOM 8046 N N . VAL B 1 463 ? -18.531 -13.938 -28.719 1 91.88 463 VAL B N 1
ATOM 8047 C CA . VAL B 1 463 ? -19.734 -13.422 -28.078 1 91.88 463 VAL B CA 1
ATOM 8048 C C . VAL B 1 463 ? -19.406 -13.047 -26.625 1 91.88 463 VAL B C 1
ATOM 8050 O O . VAL B 1 463 ? -20.016 -12.125 -26.078 1 91.88 463 VAL B O 1
ATOM 8053 N N . LEU B 1 464 ? -18.531 -13.711 -26.016 1 94.06 464 LEU B N 1
ATOM 8054 C CA . LEU B 1 464 ? -18.219 -13.516 -24.594 1 94.06 464 LEU B CA 1
ATOM 8055 C C . LEU B 1 464 ? -17.641 -12.133 -24.359 1 94.06 464 LEU B C 1
ATOM 8057 O O . LEU B 1 464 ? -16.516 -11.836 -24.766 1 94.06 464 LEU B O 1
ATOM 8061 N N . SER B 1 465 ? -18.391 -11.25 -23.672 1 93.62 465 SER B N 1
ATOM 8062 C CA . SER B 1 465 ? -17.891 -9.945 -23.25 1 93.62 465 SER B CA 1
ATOM 8063 C C . SER B 1 465 ? -16.906 -10.078 -22.094 1 93.62 465 SER B C 1
ATOM 8065 O O . SER B 1 465 ? -16.781 -11.141 -21.484 1 93.62 465 SER B O 1
ATOM 8067 N N . PRO B 1 466 ? -16.203 -9.023 -21.781 1 94.75 466 PRO B N 1
ATOM 8068 C CA . PRO B 1 466 ? -15.289 -9.055 -20.625 1 94.75 466 PRO B CA 1
ATOM 8069 C C . PRO B 1 466 ? -16 -9.422 -19.328 1 94.75 466 PRO B C 1
ATOM 8071 O O . PRO B 1 466 ? -15.492 -10.227 -18.547 1 94.75 466 PRO B O 1
ATOM 8074 N N . ILE B 1 467 ? -17.141 -8.906 -19.109 1 95.31 467 ILE B N 1
ATOM 8075 C CA . ILE B 1 467 ? -17.906 -9.211 -17.922 1 95.31 467 ILE B CA 1
ATOM 8076 C C . ILE B 1 467 ? -18.328 -10.68 -17.922 1 95.31 467 ILE B C 1
ATOM 8078 O O . ILE B 1 467 ? -18.234 -11.367 -16.906 1 95.31 467 ILE B O 1
ATOM 8082 N N . ALA B 1 468 ? -18.781 -11.109 -19.094 1 95.62 468 ALA B N 1
ATOM 8083 C CA . ALA B 1 468 ? -19.219 -12.5 -19.219 1 95.62 468 ALA B CA 1
ATOM 8084 C C . ALA B 1 468 ? -18.047 -13.461 -19.016 1 95.62 468 ALA B C 1
ATOM 8086 O O . ALA B 1 468 ? -18.219 -14.539 -18.438 1 95.62 468 ALA B O 1
ATOM 8087 N N . ALA B 1 469 ? -16.938 -13.07 -19.547 1 96 469 ALA B N 1
ATOM 8088 C CA . ALA B 1 469 ? -15.75 -13.891 -19.359 1 96 469 ALA B CA 1
ATOM 8089 C C . ALA B 1 469 ? -15.406 -14.031 -17.875 1 96 469 ALA B C 1
ATOM 8091 O O . ALA B 1 469 ? -15.07 -15.117 -17.406 1 96 469 ALA B O 1
ATOM 8092 N N . GLU B 1 470 ? -15.492 -12.953 -17.141 1 95.44 470 GLU B N 1
ATOM 8093 C CA . GLU B 1 470 ? -15.258 -12.984 -15.695 1 95.44 470 GLU B CA 1
ATOM 8094 C C . GLU B 1 470 ? -16.266 -13.883 -14.992 1 95.44 470 GLU B C 1
ATOM 8096 O O . GLU B 1 470 ? -15.891 -14.719 -14.164 1 95.44 470 GLU B O 1
ATOM 8101 N N . VAL B 1 471 ? -17.5 -13.727 -15.273 1 95.25 471 VAL B N 1
ATOM 8102 C CA . VAL B 1 471 ? -18.547 -14.523 -14.648 1 95.25 471 VAL B CA 1
ATOM 8103 C C . VAL B 1 471 ? -18.328 -16 -14.977 1 95.25 471 VAL B C 1
ATOM 8105 O O . VAL B 1 471 ? -18.484 -16.859 -14.109 1 95.25 471 VAL B O 1
ATOM 8108 N N . LEU B 1 472 ? -18 -16.234 -16.25 1 96.06 472 LEU B N 1
ATOM 8109 C CA . LEU B 1 472 ? -17.75 -17.609 -16.672 1 96.06 472 LEU B CA 1
ATOM 8110 C C . LEU B 1 472 ? -16.625 -18.234 -15.867 1 96.06 472 LEU B C 1
ATOM 8112 O O . LEU B 1 472 ? -16.75 -19.375 -15.406 1 96.06 472 LEU B O 1
ATOM 8116 N N . THR B 1 473 ? -15.57 -17.547 -15.703 1 94.44 473 THR B N 1
ATOM 8117 C CA . THR B 1 473 ? -14.422 -18.078 -14.977 1 94.44 473 THR B CA 1
ATOM 8118 C C . THR B 1 473 ? -14.766 -18.297 -13.508 1 94.44 473 THR B C 1
ATOM 8120 O O . THR B 1 473 ? -14.297 -19.266 -12.891 1 94.44 473 THR B O 1
ATOM 8123 N N . ARG B 1 474 ? -15.539 -17.438 -12.938 1 93.69 474 ARG B N 1
ATOM 8124 C CA . ARG B 1 474 ? -15.992 -17.656 -11.57 1 93.69 474 ARG B CA 1
ATOM 8125 C C . ARG B 1 474 ? -16.844 -18.906 -11.469 1 93.69 474 ARG B C 1
ATOM 8127 O O . ARG B 1 474 ? -16.75 -19.656 -10.5 1 93.69 474 ARG B O 1
ATOM 8134 N N . LYS B 1 475 ? -17.656 -19.109 -12.453 1 94.12 475 LYS B N 1
ATOM 8135 C CA . LYS B 1 475 ? -18.5 -20.312 -12.484 1 94.12 475 LYS B CA 1
ATOM 8136 C C . LYS B 1 475 ? -17.641 -21.578 -12.617 1 94.12 475 LYS B C 1
ATOM 8138 O O . LYS B 1 475 ? -17.953 -22.594 -12.008 1 94.12 475 LYS B O 1
ATOM 8143 N N . PHE B 1 476 ? -16.625 -21.453 -13.422 1 93.31 476 PHE B N 1
ATOM 8144 C CA . PHE B 1 476 ? -15.711 -22.578 -13.523 1 93.31 476 PHE B CA 1
ATOM 8145 C C . PHE B 1 476 ? -15.102 -22.906 -12.164 1 93.31 476 PHE B C 1
ATOM 8147 O O . PHE B 1 476 ? -15 -24.078 -11.789 1 93.31 476 PHE B O 1
ATOM 8154 N N . ASP B 1 477 ? -14.742 -21.891 -11.484 1 89.88 477 ASP B N 1
ATOM 8155 C CA . ASP B 1 477 ? -14.18 -22.094 -10.156 1 89.88 477 ASP B CA 1
ATOM 8156 C C . ASP B 1 477 ? -15.18 -22.766 -9.227 1 89.88 477 ASP B C 1
ATOM 8158 O O . ASP B 1 477 ? -14.82 -23.672 -8.469 1 89.88 477 ASP B O 1
ATOM 8162 N N . GLU B 1 478 ? -16.344 -22.297 -9.273 1 90.81 478 GLU B N 1
ATOM 8163 C CA . GLU B 1 478 ? -17.391 -22.875 -8.445 1 90.81 478 GLU B CA 1
ATOM 8164 C C . GLU B 1 478 ? -17.625 -24.344 -8.812 1 90.81 478 GLU B C 1
ATOM 8166 O O . GLU B 1 478 ? -17.812 -25.188 -7.93 1 90.81 478 GLU B O 1
ATOM 8171 N N . MET B 1 479 ? -17.609 -24.578 -10.094 1 90.81 479 MET B N 1
ATOM 8172 C CA . MET B 1 479 ? -17.75 -25.953 -10.578 1 90.81 479 MET B CA 1
ATOM 8173 C C . MET B 1 479 ? -16.641 -26.844 -10.016 1 90.81 479 MET B C 1
ATOM 8175 O O . MET B 1 479 ? -16.906 -27.953 -9.57 1 90.81 479 MET B O 1
ATOM 8179 N N . ASP B 1 480 ? -15.523 -26.312 -10.055 1 86.19 480 ASP B N 1
ATOM 8180 C CA . ASP B 1 480 ? -14.352 -27.062 -9.602 1 86.19 480 ASP B CA 1
ATOM 8181 C C . ASP B 1 480 ? -14.422 -27.344 -8.109 1 86.19 480 ASP B C 1
ATOM 8183 O O . ASP B 1 480 ? -13.984 -28.406 -7.648 1 86.19 480 ASP B O 1
ATOM 8187 N N . GLN B 1 481 ? -14.93 -26.438 -7.387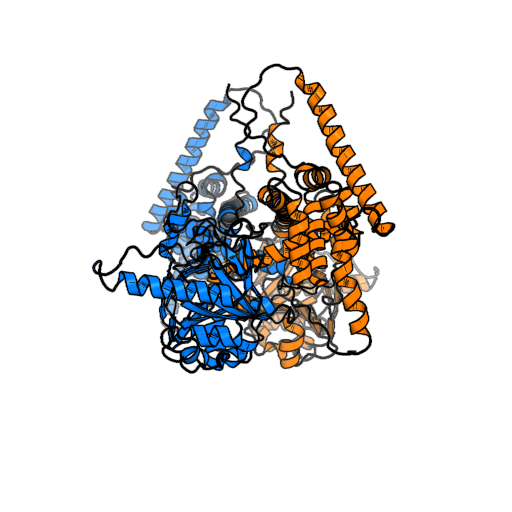 1 83.38 481 GLN B N 1
ATOM 8188 C CA . GLN B 1 481 ? -15.055 -26.609 -5.945 1 83.38 481 GLN B CA 1
ATOM 8189 C C . GLN B 1 481 ? -16.062 -27.719 -5.609 1 83.38 481 GLN B C 1
ATOM 8191 O O . GLN B 1 481 ? -15.953 -28.359 -4.566 1 83.38 481 GLN B O 1
ATOM 8196 N N . GLN B 1 482 ? -16.969 -27.969 -6.559 1 83.12 482 GLN B N 1
ATOM 8197 C CA . GLN B 1 482 ? -18.062 -28.906 -6.285 1 83.12 482 GLN B CA 1
ATOM 8198 C C . GLN B 1 482 ? -17.797 -30.266 -6.949 1 83.12 482 GLN B C 1
ATOM 8200 O O . GLN B 1 482 ? -18.641 -31.172 -6.871 1 83.12 482 GLN B O 1
ATOM 8205 N N . SER B 1 483 ? -16.703 -30.344 -7.582 1 82.06 483 SER B N 1
ATOM 8206 C CA . SER B 1 483 ? -16.438 -31.562 -8.328 1 82.06 483 SER B CA 1
ATOM 8207 C C . SER B 1 483 ? -15.141 -32.219 -7.871 1 82.06 483 SER B C 1
ATOM 8209 O O . SER B 1 483 ? -14.25 -31.531 -7.352 1 82.06 483 SER B O 1
ATOM 8211 N N . LEU B 1 484 ? -15.141 -33.469 -8.086 1 76 484 LEU B N 1
ATOM 8212 C CA . LEU B 1 484 ? -13.898 -34.219 -7.852 1 76 484 LEU B CA 1
ATOM 8213 C C . LEU B 1 484 ? -12.875 -33.906 -8.938 1 76 484 LEU B C 1
ATOM 8215 O O . LEU B 1 484 ? -13.242 -33.5 -10.047 1 76 484 LEU B O 1
ATOM 8219 N N . GLU B 1 485 ? -11.711 -34.094 -8.633 1 75.38 485 GLU B N 1
ATOM 8220 C CA . GLU B 1 485 ? -10.625 -33.75 -9.539 1 75.38 485 GLU B CA 1
ATOM 8221 C C . GLU B 1 485 ? -10.742 -34.5 -10.859 1 75.38 485 GLU B C 1
ATOM 8223 O O . GLU B 1 485 ? -10.484 -33.938 -11.93 1 75.38 485 GLU B O 1
ATOM 8228 N N . GLU B 1 486 ? -11.055 -35.688 -10.812 1 74.12 486 GLU B N 1
ATOM 8229 C CA . GLU B 1 486 ? -11.18 -36.5 -12.016 1 74.12 486 GLU B CA 1
ATOM 8230 C C . GLU B 1 486 ? -12.289 -35.969 -12.93 1 74.12 486 GLU B C 1
ATOM 8232 O O . GLU B 1 486 ? -12.133 -35.938 -14.148 1 74.12 486 GLU B O 1
ATOM 8237 N N . ASP B 1 487 ? -13.328 -35.594 -12.258 1 81.31 487 ASP B N 1
ATOM 8238 C CA . ASP B 1 487 ? -14.461 -35.094 -13.008 1 81.31 487 ASP B CA 1
ATOM 8239 C C . ASP B 1 487 ? -14.133 -33.719 -13.625 1 81.31 487 ASP B C 1
ATOM 8241 O O . ASP B 1 487 ? -14.602 -33.406 -14.719 1 81.31 487 ASP B O 1
ATOM 8245 N N . GLN B 1 488 ? -13.359 -33 -12.883 1 85.12 488 GLN B N 1
ATOM 8246 C CA . GLN B 1 488 ? -12.938 -31.703 -13.398 1 85.12 488 GLN B CA 1
ATOM 8247 C C . GLN B 1 488 ? -12.133 -31.859 -14.68 1 85.12 488 GLN B C 1
ATOM 8249 O O . GLN B 1 488 ? -12.414 -31.188 -15.68 1 85.12 488 GLN B O 1
ATOM 8254 N N . SER B 1 489 ? -11.195 -32.688 -14.625 1 79.06 489 SER B N 1
ATOM 8255 C CA . SER B 1 489 ? -10.32 -32.938 -15.773 1 79.06 489 SER B CA 1
ATOM 8256 C C . SER B 1 489 ? -11.117 -33.406 -16.984 1 79.06 489 SER B C 1
ATOM 8258 O O . SER B 1 489 ? -10.859 -32.938 -18.109 1 79.06 489 SER B O 1
ATOM 8260 N N . ARG B 1 490 ? -12.008 -34.281 -16.812 1 84.88 490 ARG B N 1
ATOM 8261 C CA . ARG B 1 490 ? -12.836 -34.781 -17.891 1 84.88 490 ARG B CA 1
ATOM 8262 C C . ARG B 1 490 ? -13.688 -33.688 -18.516 1 84.88 490 ARG B C 1
ATOM 8264 O O . ARG B 1 490 ? -13.828 -33.625 -19.734 1 84.88 490 ARG B O 1
ATOM 8271 N N . PHE B 1 491 ? -14.25 -32.969 -17.672 1 91.25 491 PHE B N 1
ATOM 8272 C CA . PHE B 1 491 ? -15.062 -31.844 -18.156 1 91.25 491 PHE B CA 1
ATOM 8273 C C . PHE B 1 491 ? -14.266 -30.953 -19.094 1 91.25 491 PHE B C 1
ATOM 8275 O O . PHE B 1 491 ? -14.711 -30.625 -20.188 1 91.25 491 PHE B O 1
ATOM 8282 N N . TYR B 1 492 ? -13.109 -30.5 -18.609 1 89.62 492 TYR B N 1
ATOM 8283 C CA . TYR B 1 492 ? -12.32 -29.547 -19.375 1 89.62 492 TYR B CA 1
ATOM 8284 C C . TYR B 1 492 ? -11.805 -30.188 -20.672 1 89.62 492 TYR B C 1
ATOM 8286 O O . TYR B 1 492 ? -11.68 -29.516 -21.688 1 89.62 492 TYR B O 1
ATOM 8294 N N . GLU B 1 493 ? -11.547 -31.422 -20.609 1 86.69 493 GLU B N 1
ATOM 8295 C CA . GLU B 1 493 ? -11.141 -32.125 -21.828 1 86.69 493 GLU B CA 1
ATOM 8296 C C . GLU B 1 493 ? -12.234 -32.094 -22.875 1 86.69 493 GLU B C 1
ATOM 8298 O O . GLU B 1 493 ? -11.969 -31.797 -24.047 1 86.69 493 GLU B O 1
ATOM 8303 N N . VAL B 1 494 ? -13.414 -32.375 -22.453 1 91.12 494 VAL B N 1
ATOM 8304 C CA . VAL B 1 494 ? -14.547 -32.406 -23.359 1 91.12 494 VAL B CA 1
ATOM 8305 C C . VAL B 1 494 ? -14.852 -30.984 -23.828 1 91.12 494 VAL B C 1
ATOM 8307 O O . VAL B 1 494 ? -15.062 -30.734 -25.016 1 91.12 494 VAL B O 1
ATOM 8310 N N . PHE B 1 495 ? -14.852 -30.094 -22.938 1 94 495 PHE B N 1
ATOM 8311 C CA . PHE B 1 495 ? -15.156 -28.688 -23.234 1 94 495 PHE B CA 1
ATOM 8312 C C . PHE B 1 495 ? -14.211 -28.141 -24.281 1 94 495 PHE B C 1
ATOM 8314 O O . PHE B 1 495 ? -14.648 -27.578 -25.297 1 94 495 PHE B O 1
ATOM 8321 N N . TYR B 1 496 ? -12.914 -28.344 -24.109 1 90.88 496 TYR B N 1
ATOM 8322 C CA . TYR B 1 496 ? -11.93 -27.734 -25 1 90.88 496 TYR B CA 1
ATOM 8323 C C . TYR B 1 496 ? -11.773 -28.547 -26.281 1 90.88 496 TYR B C 1
ATOM 8325 O O . TYR B 1 496 ? -11.227 -28.047 -27.266 1 90.88 496 TYR B O 1
ATOM 8333 N N . SER B 1 497 ? -12.242 -29.734 -26.312 1 90.19 497 SER B N 1
ATOM 8334 C CA . SER B 1 497 ? -12.18 -30.562 -27.516 1 90.19 497 SER B CA 1
ATOM 8335 C C . SER B 1 497 ? -13.078 -30 -28.609 1 90.19 497 SER B C 1
ATOM 8337 O O . SER B 1 497 ? -12.898 -30.312 -29.781 1 90.19 497 SER B O 1
ATOM 8339 N N . ALA B 1 498 ? -13.984 -29.188 -28.141 1 91.25 498 ALA B N 1
ATOM 8340 C CA . ALA B 1 498 ? -14.938 -28.609 -29.094 1 91.25 498 ALA B CA 1
ATOM 8341 C C . ALA B 1 498 ? -14.266 -27.547 -29.969 1 91.25 498 ALA B C 1
ATOM 8343 O O . ALA B 1 498 ? -14.805 -27.172 -31 1 91.25 498 ALA B O 1
ATOM 8344 N N . PHE B 1 499 ? -13.086 -27.156 -29.625 1 92.88 499 PHE B N 1
ATOM 8345 C CA . PHE B 1 499 ? -12.445 -26.047 -30.312 1 92.88 499 PHE B CA 1
ATOM 8346 C C . PHE B 1 499 ? -11.367 -26.547 -31.266 1 92.88 499 PHE B C 1
ATOM 8348 O O . PHE B 1 499 ? -10.594 -27.453 -30.906 1 92.88 499 PHE B O 1
ATOM 8355 N N . ASP B 1 500 ? -11.273 -25.953 -32.406 1 89.94 500 ASP B N 1
ATOM 8356 C CA . ASP B 1 500 ? -10.203 -26.281 -33.344 1 89.94 500 ASP B CA 1
ATOM 8357 C C . ASP B 1 500 ? -8.844 -25.891 -32.781 1 89.94 500 ASP B C 1
ATOM 8359 O O . ASP B 1 500 ? -7.875 -26.656 -32.906 1 89.94 500 ASP B O 1
ATOM 8363 N N . ASP B 1 501 ? -8.859 -24.734 -32.281 1 90.44 501 ASP B N 1
ATOM 8364 C CA . ASP B 1 501 ? -7.68 -24.219 -31.609 1 90.44 501 ASP B CA 1
ATOM 8365 C C . ASP B 1 501 ? -7.953 -24 -30.125 1 90.44 501 ASP B C 1
ATOM 8367 O O . ASP B 1 501 ? -8.492 -22.969 -29.719 1 90.44 501 ASP B O 1
ATOM 8371 N N . GLN B 1 502 ? -7.523 -24.938 -29.359 1 87.19 502 GLN B N 1
ATOM 8372 C CA . GLN B 1 502 ? -7.797 -24.906 -27.922 1 87.19 502 GLN B CA 1
ATOM 8373 C C . GLN B 1 502 ? -7.109 -23.719 -27.266 1 87.19 502 GLN B C 1
ATOM 8375 O O . GLN B 1 502 ? -7.676 -23.094 -26.359 1 87.19 502 GLN B O 1
ATOM 8380 N N . SER B 1 503 ? -5.938 -23.406 -27.688 1 84.12 503 SER B N 1
ATOM 8381 C CA . SER B 1 503 ? -5.184 -22.281 -27.109 1 84.12 503 SER B CA 1
ATOM 8382 C C . SER B 1 503 ? -5.879 -20.953 -27.375 1 84.12 503 SER B C 1
ATOM 8384 O O . SER B 1 503 ? -5.871 -20.062 -26.531 1 84.12 503 SER B O 1
ATOM 8386 N N . ALA B 1 504 ? -6.367 -20.891 -28.516 1 88.94 504 ALA B N 1
ATOM 8387 C CA . ALA B 1 504 ? -7.086 -19.656 -28.875 1 88.94 504 ALA B CA 1
ATOM 8388 C C . ALA B 1 504 ? -8.312 -19.469 -27.969 1 88.94 504 ALA B C 1
ATOM 8390 O O . ALA B 1 504 ? -8.633 -18.344 -27.594 1 88.94 504 ALA B O 1
ATOM 8391 N N . ALA B 1 505 ? -9.016 -20.562 -27.734 1 91.19 505 ALA B N 1
ATOM 8392 C CA . ALA B 1 505 ? -10.195 -20.516 -26.875 1 91.19 505 ALA B CA 1
ATOM 8393 C C . ALA B 1 505 ? -9.82 -20.078 -25.453 1 91.19 505 ALA B C 1
ATOM 8395 O O . ALA B 1 505 ? -10.461 -19.203 -24.875 1 91.19 505 ALA B O 1
ATOM 8396 N N . MET B 1 506 ? -8.805 -20.656 -24.922 1 89 506 MET B N 1
ATOM 8397 C CA . MET B 1 506 ? -8.328 -20.312 -23.594 1 89 506 MET B CA 1
ATOM 8398 C C . MET B 1 506 ? -7.891 -18.859 -23.531 1 89 506 MET B C 1
ATOM 8400 O O . MET B 1 506 ? -8.227 -18.141 -22.578 1 89 506 MET B O 1
ATOM 8404 N N . ASN B 1 507 ? -7.176 -18.453 -24.484 1 88.88 507 ASN B N 1
ATOM 8405 C CA . ASN B 1 507 ? -6.688 -17.078 -24.547 1 88.88 507 ASN B CA 1
ATOM 8406 C C . ASN B 1 507 ? -7.836 -16.062 -24.609 1 88.88 507 ASN B C 1
ATOM 8408 O O . ASN B 1 507 ? -7.742 -14.977 -24.047 1 88.88 507 ASN B O 1
ATOM 8412 N N . SER B 1 508 ? -8.82 -16.484 -25.344 1 93.19 508 SER B N 1
ATOM 8413 C CA . SER B 1 508 ? -9.977 -15.602 -25.453 1 93.19 508 SER B CA 1
ATOM 8414 C C . SER B 1 508 ? -10.641 -15.383 -24.094 1 93.19 508 SER B C 1
ATOM 8416 O O . SER B 1 508 ? -11.008 -14.258 -23.75 1 93.19 508 SER B O 1
ATOM 8418 N N . ILE B 1 509 ? -10.812 -16.406 -23.375 1 93.19 509 ILE B N 1
ATOM 8419 C CA . ILE B 1 509 ? -11.414 -16.328 -22.047 1 93.19 509 ILE B CA 1
ATOM 8420 C C . ILE B 1 509 ? -10.523 -15.492 -21.125 1 93.19 509 ILE B C 1
ATOM 8422 O O . ILE B 1 509 ? -11.008 -14.594 -20.438 1 93.19 509 ILE B O 1
ATOM 8426 N N . LEU B 1 510 ? -9.258 -15.727 -21.172 1 91.31 510 LEU B N 1
ATOM 8427 C CA . LEU B 1 510 ? -8.305 -15.039 -20.312 1 91.31 510 LEU B CA 1
ATOM 8428 C C . LEU B 1 510 ? -8.242 -13.547 -20.656 1 91.31 510 LEU B C 1
ATOM 8430 O O . LEU B 1 510 ? -8.195 -12.703 -19.766 1 91.31 510 LEU B O 1
ATOM 8434 N N . LYS B 1 511 ? -8.195 -13.289 -21.875 1 92.62 511 LYS B N 1
ATOM 8435 C CA . LYS B 1 511 ? -8.148 -11.898 -22.312 1 92.62 511 LYS B CA 1
ATOM 8436 C C . LYS B 1 511 ? -9.414 -11.148 -21.891 1 92.62 511 LYS B C 1
ATOM 8438 O O . LYS B 1 511 ? -9.344 -9.984 -21.5 1 92.62 511 LYS B O 1
ATOM 8443 N N . GLY B 1 512 ? -10.523 -11.82 -22.078 1 94.44 512 GLY B N 1
ATOM 8444 C CA . GLY B 1 512 ? -11.766 -11.211 -21.609 1 94.44 512 GLY B CA 1
ATOM 8445 C C . GLY B 1 512 ? -11.75 -10.883 -20.125 1 94.44 512 GLY B C 1
ATOM 8446 O O . GLY B 1 512 ? -12.094 -9.773 -19.719 1 94.44 512 GLY B O 1
ATOM 8447 N N . LYS B 1 513 ? -11.328 -11.812 -19.375 1 94.19 513 LYS B N 1
ATOM 8448 C CA . LYS B 1 513 ? -11.203 -11.625 -17.938 1 94.19 513 LYS B CA 1
ATOM 8449 C C . LYS B 1 513 ? -10.266 -10.469 -17.609 1 94.19 513 LYS B C 1
ATOM 8451 O O . LYS B 1 513 ? -10.57 -9.641 -16.75 1 94.19 513 LYS B O 1
ATOM 8456 N N . GLU B 1 514 ? -9.219 -10.398 -18.266 1 94.44 514 GLU B N 1
ATOM 8457 C CA . GLU B 1 514 ? -8.211 -9.367 -18.031 1 94.44 514 GLU B CA 1
ATOM 8458 C C . GLU B 1 514 ? -8.742 -7.984 -18.391 1 94.44 514 GLU B C 1
ATOM 8460 O O . GLU B 1 514 ? -8.422 -7.004 -17.719 1 94.44 514 GLU B O 1
ATOM 8465 N N . LEU B 1 515 ? -9.484 -7.945 -19.406 1 95.88 515 LEU B N 1
ATOM 8466 C CA . LEU B 1 515 ? -10.055 -6.664 -19.812 1 95.88 515 LEU B CA 1
ATOM 8467 C C . LEU B 1 515 ? -11.008 -6.137 -18.734 1 95.88 515 LEU B C 1
ATOM 8469 O O . LEU B 1 515 ? -11.031 -4.938 -18.453 1 95.88 515 LEU B O 1
ATOM 8473 N N . PHE B 1 516 ? -11.812 -6.996 -18.25 1 96.25 516 PHE B N 1
ATOM 8474 C CA . PHE B 1 516 ? -12.695 -6.59 -17.172 1 96.25 516 PHE B CA 1
ATOM 8475 C C . PHE B 1 516 ? -11.891 -6.129 -15.961 1 96.25 516 PHE B C 1
ATOM 8477 O O . PHE B 1 516 ? -12.203 -5.105 -15.352 1 96.25 516 PHE B O 1
ATOM 8484 N N . THR B 1 517 ? -10.844 -6.902 -15.594 1 97.62 517 THR B N 1
ATOM 8485 C CA . THR B 1 517 ? -9.969 -6.547 -14.477 1 97.62 517 THR B CA 1
ATOM 8486 C C . THR B 1 517 ? -9.273 -5.211 -14.742 1 97.62 517 THR B C 1
ATOM 8488 O O . THR B 1 517 ? -9.055 -4.426 -13.82 1 97.62 517 THR B O 1
ATOM 8491 N N . GLN B 1 518 ? -8.883 -4.949 -15.945 1 97.12 518 GLN B N 1
ATOM 8492 C CA . GLN B 1 518 ? -8.25 -3.689 -16.312 1 97.12 518 GLN B CA 1
ATOM 8493 C C . GLN B 1 518 ? -9.203 -2.514 -16.094 1 97.12 518 GLN B C 1
ATOM 8495 O O . GLN B 1 518 ? -8.781 -1.44 -15.664 1 97.12 518 GLN B O 1
ATOM 8500 N N . GLN B 1 519 ? -10.469 -2.768 -16.469 1 95.56 519 GLN B N 1
ATOM 8501 C CA . GLN B 1 519 ? -11.469 -1.732 -16.219 1 95.56 519 GLN B CA 1
ATOM 8502 C C . GLN B 1 519 ? -11.578 -1.417 -14.734 1 95.56 519 GLN B C 1
ATOM 8504 O O . GLN B 1 519 ? -11.656 -0.25 -14.352 1 95.56 519 GLN B O 1
ATOM 8509 N N . ALA B 1 520 ? -11.641 -2.451 -13.977 1 97.38 520 ALA B N 1
ATOM 8510 C CA . ALA B 1 520 ? -11.672 -2.266 -12.531 1 97.38 520 ALA B CA 1
ATOM 8511 C C . ALA B 1 520 ? -10.422 -1.533 -12.047 1 97.38 520 ALA B C 1
ATOM 8513 O O . ALA B 1 520 ? -10.5 -0.671 -11.164 1 97.38 520 ALA B O 1
ATOM 8514 N N . PHE B 1 521 ? -9.305 -1.86 -12.617 1 97.88 521 PHE B N 1
ATOM 8515 C CA . PHE B 1 521 ? -8.039 -1.22 -12.297 1 97.88 521 PHE B CA 1
ATOM 8516 C C . PHE B 1 521 ? -8.109 0.28 -12.555 1 97.88 521 PHE B C 1
ATOM 8518 O O . PHE B 1 521 ? -7.715 1.082 -11.703 1 97.88 521 PHE B O 1
ATOM 8525 N N . LYS B 1 522 ? -8.594 0.685 -13.656 1 96.69 522 LYS B N 1
ATOM 8526 C CA . LYS B 1 522 ? -8.734 2.096 -14.008 1 96.69 522 LYS B CA 1
ATOM 8527 C C . LYS B 1 522 ? -9.641 2.816 -13.008 1 96.69 522 LYS B C 1
ATOM 8529 O O . LYS B 1 522 ? -9.344 3.932 -12.586 1 96.69 522 LYS B O 1
ATOM 8534 N N . SER B 1 523 ? -10.703 2.133 -12.68 1 96.75 523 SER B N 1
ATOM 8535 C CA . SER B 1 523 ? -11.625 2.691 -11.703 1 96.75 523 SER B CA 1
ATOM 8536 C C . SER B 1 523 ? -10.945 2.896 -10.352 1 96.75 523 SER B C 1
ATOM 8538 O O . SER B 1 523 ? -11.141 3.922 -9.695 1 96.75 523 SER B O 1
ATOM 8540 N N . VAL B 1 524 ? -10.156 1.934 -9.969 1 98.06 524 VAL B N 1
ATOM 8541 C CA . VAL B 1 524 ? -9.453 1.991 -8.695 1 98.06 524 VAL B CA 1
ATOM 8542 C C . VAL B 1 524 ? -8.477 3.164 -8.695 1 98.06 524 VAL B C 1
ATOM 8544 O O . VAL B 1 524 ? -8.383 3.904 -7.715 1 98.06 524 VAL B O 1
ATOM 8547 N N . LEU B 1 525 ? -7.719 3.408 -9.766 1 97.56 525 LEU B N 1
ATOM 8548 C CA . LEU B 1 525 ? -6.781 4.523 -9.859 1 97.56 525 LEU B CA 1
ATOM 8549 C C . LEU B 1 525 ? -7.512 5.855 -9.766 1 97.56 525 LEU B C 1
ATOM 8551 O O . LEU B 1 525 ? -7.035 6.789 -9.117 1 97.56 525 LEU B O 1
ATOM 8555 N N . ASP B 1 526 ? -8.617 5.922 -10.375 1 96.31 526 ASP B N 1
ATOM 8556 C CA . ASP B 1 526 ? -9.414 7.145 -10.328 1 96.31 526 ASP B CA 1
ATOM 8557 C C . ASP B 1 526 ? -9.922 7.41 -8.914 1 96.31 526 ASP B C 1
ATOM 8559 O O . ASP B 1 526 ? -9.75 8.508 -8.375 1 96.31 526 ASP B O 1
ATOM 8563 N N . LYS B 1 527 ? -10.461 6.398 -8.297 1 96.94 527 LYS B N 1
ATOM 8564 C CA . LYS B 1 527 ? -11.141 6.527 -7.012 1 96.94 527 LYS B CA 1
ATOM 8565 C C . LYS B 1 527 ? -10.141 6.746 -5.879 1 96.94 527 LYS B C 1
ATOM 8567 O O . LYS B 1 527 ? -10.406 7.523 -4.957 1 96.94 527 LYS B O 1
ATOM 8572 N N . PHE B 1 528 ? -9 6.074 -5.926 1 97.81 528 PHE B N 1
ATOM 8573 C CA . PHE B 1 528 ? -8.148 6.02 -4.742 1 97.81 528 PHE B CA 1
ATOM 8574 C C . PHE B 1 528 ? -6.883 6.836 -4.949 1 97.81 528 PHE B C 1
ATOM 8576 O O . PHE B 1 528 ? -6.215 7.211 -3.98 1 97.81 528 PHE B O 1
ATOM 8583 N N . VAL B 1 529 ? -6.496 7.086 -6.219 1 96.06 529 VAL B N 1
ATOM 8584 C CA . VAL B 1 529 ? -5.242 7.773 -6.508 1 96.06 529 VAL B CA 1
ATOM 8585 C C . VAL B 1 529 ? -5.527 9.102 -7.199 1 96.06 529 VAL B C 1
ATOM 8587 O O . VAL B 1 529 ? -4.684 10 -7.211 1 96.06 529 VAL B O 1
ATOM 8590 N N . GLY B 1 530 ? -6.672 9.305 -7.762 1 93.56 530 GLY B N 1
ATOM 8591 C CA . GLY B 1 530 ? -7.043 10.523 -8.461 1 93.56 530 GLY B CA 1
ATOM 8592 C C . GLY B 1 530 ? -6.527 10.578 -9.883 1 93.56 530 GLY B C 1
ATOM 8593 O O . GLY B 1 530 ? -6.277 11.656 -10.422 1 93.56 530 GLY B O 1
ATOM 8594 N N . VAL B 1 531 ? -6.297 9.43 -10.555 1 93.69 531 VAL B N 1
ATOM 8595 C CA . VAL B 1 531 ? -5.793 9.344 -11.922 1 93.69 531 VAL B CA 1
ATOM 8596 C C . VAL B 1 531 ? -6.871 8.766 -12.836 1 93.69 531 VAL B C 1
ATOM 8598 O O . VAL B 1 531 ? -7.277 7.613 -12.68 1 93.69 531 VAL B O 1
ATOM 8601 N N . ASN B 1 532 ? -7.32 9.547 -13.719 1 90.06 532 ASN B N 1
ATOM 8602 C CA . ASN B 1 532 ? -8.305 9.109 -14.703 1 90.06 532 ASN B CA 1
ATOM 8603 C C . ASN B 1 532 ? -7.648 8.734 -16.031 1 90.06 532 ASN B C 1
ATOM 8605 O O . ASN B 1 532 ? -7.168 9.602 -16.75 1 90.06 532 ASN B O 1
ATOM 8609 N N . LEU B 1 533 ? -7.582 7.613 -16.375 1 87.19 533 LEU B N 1
ATOM 8610 C CA . LEU B 1 533 ? -6.898 7.121 -17.562 1 87.19 533 LEU B CA 1
ATOM 8611 C C . LEU B 1 533 ? -7.836 7.117 -18.766 1 87.19 533 LEU B C 1
ATOM 8613 O O . LEU B 1 533 ? -7.398 6.895 -19.906 1 87.19 533 LEU B O 1
ATOM 8617 N N . GLU B 1 534 ? -9.133 7.25 -18.766 1 72.12 534 GLU B N 1
ATOM 8618 C CA . GLU B 1 534 ? -10.062 7.297 -19.891 1 72.12 534 GLU B CA 1
ATOM 8619 C C . GLU B 1 534 ? -10.016 8.656 -20.594 1 72.12 534 GLU B C 1
ATOM 8621 O O . GLU B 1 534 ? -10.211 8.742 -21.797 1 72.12 534 GLU B O 1
ATOM 8626 N N . SER B 1 535 ? -9.938 9.891 -20 1 55.53 535 SER B N 1
ATOM 8627 C CA . SER B 1 535 ? -10.062 11.227 -20.578 1 55.53 535 SER B CA 1
ATOM 8628 C C . SER B 1 535 ? -8.898 11.531 -21.516 1 55.53 535 SER B C 1
ATOM 8630 O O . SER B 1 535 ? -8.961 12.492 -22.297 1 55.53 535 SER B O 1
ATOM 8632 N N . SER B 1 536 ? -7.824 11.07 -21.578 1 43.72 536 SER B N 1
ATOM 8633 C CA . SER B 1 536 ? -6.719 11.516 -22.406 1 43.72 536 SER B CA 1
ATOM 8634 C C . SER B 1 536 ? -7.004 11.266 -23.891 1 43.72 536 SER B C 1
ATOM 8636 O O . SER B 1 536 ? -6.27 11.742 -24.766 1 43.72 536 SER B O 1
ATOM 8638 N N . LYS B 1 537 ? -8 10.516 -24.359 1 39.44 537 LYS B N 1
ATOM 8639 C CA . LYS B 1 537 ? -8.234 10.375 -25.781 1 39.44 537 LYS B CA 1
ATOM 8640 C C . LYS B 1 537 ? -9.125 11.5 -26.312 1 39.44 537 LYS B C 1
ATOM 8642 O O . LYS B 1 537 ? -9.195 11.727 -27.516 1 39.44 537 LYS B O 1
ATOM 8647 N N . LEU B 1 538 ? -9.953 12.141 -25.578 1 35.28 538 LEU B N 1
ATOM 8648 C CA . LEU B 1 538 ? -10.977 12.953 -26.234 1 35.28 538 LEU B CA 1
ATOM 8649 C C . LEU B 1 538 ? -10.43 14.336 -26.594 1 35.28 538 LEU B C 1
ATOM 8651 O O . LEU B 1 538 ? -11.141 15.148 -27.188 1 35.28 538 LEU B O 1
ATOM 8655 N N . GLY B 1 539 ? -9.281 14.844 -26.234 1 32.53 539 GLY B N 1
ATOM 8656 C CA . GLY B 1 539 ? -8.984 16.203 -26.641 1 32.53 539 GLY B CA 1
ATOM 8657 C C . GLY B 1 539 ? -8.828 16.359 -28.141 1 32.53 539 GLY B C 1
ATOM 8658 O O . GLY B 1 539 ? -8.531 17.453 -28.641 1 32.53 539 GLY B O 1
ATOM 8659 N N . SER B 1 540 ? -8.68 15.328 -29 1 32.44 540 SER B N 1
ATOM 8660 C CA . SER B 1 540 ? -8.398 15.695 -30.391 1 32.44 540 SER B CA 1
ATOM 8661 C C . SER B 1 540 ? -9.664 16.156 -31.109 1 32.44 540 SER B C 1
ATOM 8663 O O . SER B 1 540 ? -9.586 16.734 -32.188 1 32.44 540 SER B O 1
ATOM 8665 N N . ASP B 1 541 ? -10.836 15.648 -30.906 1 30.52 541 ASP B N 1
ATOM 8666 C CA . ASP B 1 541 ? -11.781 15.891 -31.984 1 30.52 541 ASP B CA 1
ATOM 8667 C C . ASP B 1 541 ? -12.453 17.25 -31.844 1 30.52 541 ASP B C 1
ATOM 8669 O O . ASP B 1 541 ? -13.336 17.594 -32.625 1 30.52 541 ASP B O 1
ATOM 8673 N N . LYS B 1 542 ? -12.508 17.984 -30.734 1 29.81 542 LYS B N 1
ATOM 8674 C CA . LYS B 1 542 ? -13.461 19.078 -30.828 1 29.81 542 LYS B CA 1
ATOM 8675 C C . LYS B 1 542 ? -12.828 20.312 -31.453 1 29.81 542 LYS B C 1
ATOM 8677 O O . LYS B 1 542 ? -12.5 21.281 -30.75 1 29.81 542 LYS B O 1
ATOM 8682 N N . LEU B 1 543 ? -11.844 20.109 -32.344 1 25.2 543 LEU B N 1
ATOM 8683 C CA . LEU B 1 543 ? -11.758 21.375 -33.062 1 25.2 543 LEU B CA 1
ATOM 8684 C C . LEU B 1 543 ? -13.031 21.641 -33.844 1 25.2 543 LEU B C 1
ATOM 8686 O O . LEU B 1 543 ? -13.516 20.766 -34.562 1 25.2 543 LEU B O 1
ATOM 8690 N N . PRO B 1 544 ? -13.867 22.562 -33.312 1 24.66 544 PRO B N 1
ATOM 8691 C CA . PRO B 1 544 ? -14.992 23.062 -34.125 1 24.66 544 PRO B CA 1
ATOM 8692 C C . PRO B 1 544 ? -14.617 23.312 -35.562 1 24.66 544 PRO B C 1
ATOM 8694 O O . PRO B 1 544 ? -13.477 23.703 -35.875 1 24.66 544 PRO B O 1
ATOM 8697 N N . GLY B 1 545 ? -15.164 22.531 -36.5 1 20.62 545 GLY B N 1
ATOM 8698 C CA . GLY B 1 545 ? -15.406 23.062 -37.812 1 20.62 545 GLY B CA 1
ATOM 8699 C C . GLY B 1 545 ? -16.141 24.391 -37.781 1 20.62 545 GLY B C 1
ATOM 8700 O O . GLY B 1 545 ? -16.938 24.656 -36.906 1 20.62 545 GLY B O 1
#

Foldseek 3Di:
DPPLQAEEEDAADDALVCCVPPNQVSLHKYKYFLQFVPFLLLVQCEVVNCNLVSLCVQQQAFKWWKWFAPPPQEGEPDPVGIDTDIDGPVVLSVLLVVLVVVVVVVVVDPPPPPVPPPPPPPPPPVPPPPDPPGDQRRIWRDFQFLDAPVDRPRHRNVRCVNRGDDRNSCVPFDWGTKGKTKHQAKHKYFKFFDQWKKKKAWSAAKKKKKKFALVLQLLQQQDFPPDPRRRGGPAPLVDGDCVVRVSVVCSVVRIDMDMDHRSMIMIRGGNMIMMMITHRTTMMMMITGHRPVVVPDDPVCVVVVVVVVLLVLLVVLLQVLCVLLVQHDPPPPPPPPPDDQPQPDDPDDPDPVVVVVVVVVVCVVPCLELVNADPVLNVLLVVLLVQLCVVVVVVVVVVVVVPPDPDPPDPPPPPLPACLPDDSRDQPLLVSLRPDQLVSVLSSLSNCLVPPLVSLQSCQSRVQALSSLQSNVVSLSVNSSVDDPVVNVVSVVSNLVSDPDSVSSVVSSVVSPVSSSVVSSQVSCCSNNVDHPPPPPPVPPPPPD/DPPLQEEEEDAADDALVCCVPPNQVSLHKYKYFLQFVPFLLLVQCEVVNCNLVSLCVQQQAFKWWKWFAPPPQEGEPDPVGTDTDIDGPVVLSVLLVVLVVVVVVVVVDPDPPDVPPPPPPVPPPVPPPPPPPGDQRRIWRDFQFLDAPVDRPRHRNVRCVNRGDDRNSCVPFDWGTKGKTKHQAKHKYFKFFDQWKKKKAWSAAKKKKKKFALVLQLLQQQDFPPDPRRRGGPAPLVDGDCVVRVSVVCSVVRIDMDMDHRSMIMIRGGNMIMMMITHRTTMMMMITGHRPVVVPDDPVCVVVVVVVVLLVLLVVLLQVLCVLLVQHDPPPPPPPPPDPQPLPPDPDDPDPVVVVVVVVVVCVVPCLELVNADPVLNVLLVVLLVQLCVVVVVVVVVVVVVPPDPDPPDPPPPPLPACLPDDSRDQPLLVSLRVDQLVSVLSSLSNCLVPPLVSLQSCQSRRQALSSLQSNVVSLVVNVSVDDPVVNVVSVVSNQVSDPDSVSSVVSSVVSPVSSSVVSSQVSCCSNNVDHPPPPPPVPPPPPD

Radius of gyration: 35.61 Å; Cα contacts (8 Å, |Δi|>4): 1744; chains: 2; bounding box: 69×104×92 Å

InterPro domains:
  IPR003347 JmjC domain [PS51184] (133-304)
  IPR003347 JmjC domain [SM00558] (155-303)
  IPR041667 Cupin-like domain 8 [PF13621] (19-292)

pLDDT: mean 80.49, std 24.36, range [18.62, 98.81]

Nearest PDB structures (foldseek):
  1mze-assembly1_A  TM=6.762E-01  e=2.153E-16  Homo sapiens
  1mzf-assembly1_A  TM=6.551E-01  e=1.469E-16  Homo sapiens
  2xum-assembly1_A  TM=6.580E-01  e=1.317E-16  Homo sapiens
  1iz3-assembly1_A-2  TM=6.841E-01  e=4.379E-16  Homo sapiens
  4b7e-assembly1_A  TM=6.854E-01  e=7.986E-16  Homo sapiens

Organism: Lupinus albus (NCBI:txid3870)